Protein AF-A0A0K8TJ05-F1 (afdb_monomer)

Solvent-accessible surface area (backbone atoms only — not comparable to full-atom values): 47770 Å² total; per-residue (Å²): 124,80,87,63,56,71,70,54,54,64,50,52,60,55,51,51,58,52,47,56,53,46,52,57,52,49,53,52,46,54,52,52,52,49,53,50,45,51,54,51,48,55,49,48,52,51,53,50,49,53,50,52,53,48,53,52,50,52,49,53,51,50,53,51,50,53,54,50,49,52,52,51,51,54,49,54,50,52,53,52,51,52,52,53,51,51,51,54,49,54,49,53,49,52,53,52,51,50,52,51,52,53,49,47,52,53,48,53,53,50,52,51,51,51,51,52,52,48,52,54,50,54,50,50,49,63,63,44,48,62,54,50,55,49,52,50,50,52,49,55,51,52,51,53,48,49,57,46,50,51,57,47,50,54,52,48,51,52,50,51,52,52,50,52,51,54,50,46,56,51,48,54,51,49,51,51,49,50,52,48,54,48,48,49,48,54,47,49,50,53,49,50,51,46,52,47,50,48,47,53,48,50,52,47,46,47,52,46,49,54,41,47,56,43,44,53,61,36,54,69,42,41,81,74,44,73,88,63,74,86,86,81,93,89,88,69,70,79,65,51,61,67,56,48,58,57,50,56,54,56,55,51,59,48,58,51,55,49,53,54,45,55,51,50,51,52,53,45,54,53,50,51,53,51,35,50,54,42,48,53,52,34,55,50,38,51,49,54,44,51,52,51,48,52,54,44,49,54,54,52,46,54,55,45,50,61,47,47,54,61,46,45,67,57,43,60,65,51,54,70,63,51,65,76,57,58,77,81,66,76,87,78,90,95,97,97,99,97,97,96,95,96,94,95,91,83,98,73,81,90,72,66,68,82,44,58,69,56,39,55,61,41,46,58,53,39,51,55,47,47,49,54,47,42,54,53,44,48,53,49,50,50,52,48,51,49,54,45,52,51,52,51,50,50,53,49,50,53,51,50,53,52,52,52,51,53,48,52,52,52,55,49,53,50,47,54,51,49,54,51,51,50,50,54,52,50,53,50,52,51,51,52,50,52,52,49,54,51,52,52,50,51,48,57,50,48,57,49,50,56,50,50,50,54,50,48,54,52,49,53,49,55,51,51,52,51,52,51,52,52,48,54,54,50,49,55,50,53,51,53,50,49,52,55,52,51,52,51,52,52,53,49,51,53,50,51,52,51,52,52,52,48,50,55,50,52,53,48,51,49,50,47,47,57,70,73,25,39,51,98,88,69,52,79,43,56,78,77,51,56,69,54,52,62,72,53,55,72,65,56,70,73,73,70,72,80,73,72,81,82,73,70,93,76,77,86,81,80,79,87,78,80,82,83,77,80,83,78,77,91,80,85,73,89,77,83,84,77,90,79,89,87,85,90,88,88,62,74,74,55,71,55,50,57,49,58,51,49,55,54,47,51,57,51,47,50,56,48,45,56,51,47,49,54,51,49,52,48,50,45,50,52,50,47,53,55,47,42,51,51,40,51,52,52,33,53,54,38,51,48,51,33,58,52,46,53,50,53,43,52,54,51,52,54,51,47,52,56,47,53,54,48,50,61,47,52,54,50,52,53,53,49,51,55,48,58,66,70,60,62,76,82,50,75,63,41,67,49,50,51,48,50,48,52,48,48,53,48,48,52,48,50,50,48,49,52,46,52,49,50,50,46,34,64,78,36,60,86,51,34,65,61,53,51,49,59,30,53,78,72,76,46,79,85,86,78,88,83,76,90,84,80,88,88,85,86,82,90,86,81,86,89,87,81,91,82,90,79,92,84,87,88,89,79,90,82,91,88,77,90,88,87,90,90,81,90,82,90,87,84,85,86,84,88,91,85,83,88,84,89,89,82,91,86,81,84,90,81,89,87,89,79,87,78,81,91,81,86,82,133

Foldseek 3Di:
DVVPPVVPPVVVVVVVVVVVVVVVVVVVVVVVVVVVVVVVVVVVVVVVVVVVVVVVVVVVVVVVVVVVVVVVVVVVVVVVVVVVVVVVVVVVVVVVVVVVVVVVVVVVVVVVVVVVVVVVVVVVCVVCVVVVVVVVVVVVVVVVVVVVVVVVVVVVVVVVVVVVVVVVVVVVVVVVVVVVVVVVVVVVVVVVVVVVVVVVVVVVVVVVVVVVVVVVVVVVVCVVPVPDDDDDDDDDPVVPVVLVVVLVVLVVVLVVLVVVLVVLVVVLVVLVVVLVVLVVVLVVLVVVLVVLVVVLVVLVVVLVVVVVVVVVVVVVVVVVVCVVPPVVPDPDDDDEYYDYDDDDDDPDPPPPDVCPPVVVVCVVVVVVVVVVVVVVVVVVVVVVVVVVVVVVVVVVVVVVVVVVVVVVVVVVVVVVVVVVVVVVVVVVVVVVVVVVVVVVVVVVVVVVVVVVVVVVVVVVVVVVVVVVVVVVVVVVVVVVVVVVVVVVVVVVVVVVVVVVVVVVVVVVVVCCQPPQQADPVGHGRDNVVVVVVVVPVVVVVVPPPPPDPPPPPDPDPDPPPPDPDDPPDDDPPPPPPDDDDDDDDDDCVVVVVVVVVVVVVVVVVVVVVVVVVSVVSVVVSVVSVVVSVVSVVVSVVSVVVSVVSVVVSVVSVVVSVVSVVVSVVSVVVSVVSVVVVVVPCPDPVNVVVVVVVVVVVVVVVVVVVLVVVVVVCVVPVVCVVVSQVVCVVVVHHRDDDDDDDDDDDDDDDDDDDDDDDDDDDDDDDDDDDDDDDDDDDDDDDDDDDDDDDDDDDDDDDDDDDDDDDDDDDD

Organism: Lygus hesperus (NCBI:txid30085)

InterPro domains:
  IPR033290 Coiled-coil domain-containing protein 39 [PF24161] (2-715)
  IPR033290 Coiled-coil domain-containing protein 39 [PTHR18962] (2-767)

Sequence (810 aa):
MLEWEDEALFAWEEELAKGDHHNDVLRNLELHDFDKFNELELRRQMLQGDLTNQQQSEQNEVDLMLRTQATLQAQAHLFNEIRKNRSKLMKRWYEASKMLETRKSQVEELENSALTLKIETEENIRATEPIQRRAENQKRENDIIKGGVERFNQRLKQGEELMTEKKKATVDLNEEIFNMDKEIDDQNSKNNLLKAKIKDLLETIKSRKEKAERISTFCMKLKTKLDTLNLKIMTDEQKHKNAEEIYQLGQKVLKEEEREFDRLQATISGLLNEMNRVKEEELFKRSDLELAKQDLAKIETILADIKLENESIKKEIQIKDEDVLYLTQKLREMIEDDLSSDVQRRFIQETTNIQMSIQSQKREQTTLRLEIKHLRKELRDVNRLLNKGTQELEQLGVKAVELKLKMIGANKTLREAQEEQNRVVLDHNLLKMQVNIAKEGFKKTDDQINNQERKKVVIESALQERTMDLKSHREKLVTRKKLLQEERTNLKKSVEHLNQRIKQLDNRHEIIMQTIFKDENGETSSVAYYQIKIAQEKRELIENGDELQAKIEKTEKEILAMENTLRLVSCTNDNFRSNLETIELNGPEMQEFDKVEGEYHQEHEQFMSNTRMIQDMTKAINKTKANIEKIRETGKEVEKKWKEKEKEIEVLTKALSTKQNKLGRATKILKKKIVDVKGSKGTVTYKHTMRDIEARIKAEQNQSALHQMLEFTQNYVEARPMVNMLLTENGVSLAERNTVIQIDSKITDGKEGSLASSRSGSMASFRTDIDQFKGSDISLSPSVVNLDPTLLIPGERKRAFKGYSSKFSN

pLDDT: mean 74.3, std 21.21, range [25.61, 98.06]

Structure (mmCIF, N/CA/C/O backbone):
data_AF-A0A0K8TJ05-F1
#
_entry.id   AF-A0A0K8TJ05-F1
#
loop_
_atom_site.group_PDB
_atom_site.id
_atom_site.type_symbol
_atom_site.label_atom_id
_atom_site.label_alt_id
_atom_site.label_comp_id
_atom_site.label_asym_id
_atom_site.label_entity_id
_atom_site.label_seq_id
_atom_site.pdbx_PDB_ins_code
_atom_site.Cartn_x
_atom_site.Cartn_y
_atom_site.Cartn_z
_atom_site.occupancy
_atom_site.B_iso_or_equiv
_atom_site.auth_seq_id
_atom_site.auth_comp_id
_atom_site.auth_asym_id
_atom_site.auth_atom_id
_atom_site.pdbx_PDB_model_num
ATOM 1 N N . MET A 1 1 ? -44.157 51.544 170.306 1.00 53.69 1 MET A N 1
ATOM 2 C CA . MET A 1 1 ? -45.336 52.061 169.572 1.00 53.69 1 MET A CA 1
ATOM 3 C C . MET A 1 1 ? -45.266 53.575 169.422 1.00 53.69 1 MET A C 1
ATOM 5 O O . MET A 1 1 ? -45.533 54.025 168.327 1.00 53.69 1 MET A O 1
ATOM 9 N N . LEU A 1 2 ? -44.879 54.344 170.452 1.00 59.22 2 LEU A N 1
ATOM 10 C CA . LEU A 1 2 ? -44.831 55.813 170.348 1.00 59.22 2 LEU A CA 1
ATOM 11 C C . LEU A 1 2 ? -43.639 56.371 169.538 1.00 59.22 2 LEU A C 1
ATOM 13 O O . LEU A 1 2 ? -43.751 57.437 168.958 1.00 59.22 2 LEU A O 1
ATOM 17 N N . GLU A 1 3 ? -42.523 55.645 169.447 1.00 61.75 3 GLU A N 1
ATOM 18 C CA . GLU A 1 3 ? -41.303 56.084 168.733 1.00 61.75 3 GLU A CA 1
ATOM 19 C C . GLU A 1 3 ? -41.418 56.046 167.191 1.00 61.75 3 GLU A C 1
ATOM 21 O O . GLU A 1 3 ? -40.408 56.156 166.515 1.00 61.75 3 GLU A O 1
ATOM 26 N N . TRP A 1 4 ? -42.617 55.855 166.620 1.00 57.53 4 TRP A N 1
ATOM 27 C CA . TRP A 1 4 ? -42.808 55.607 165.178 1.00 57.53 4 TRP A CA 1
ATOM 28 C C . TRP A 1 4 ? -43.552 56.723 164.419 1.00 57.53 4 TRP A C 1
ATOM 30 O O . TRP A 1 4 ? -43.658 56.655 163.198 1.00 57.53 4 TRP A O 1
ATOM 40 N N . GLU A 1 5 ? -44.085 57.741 165.110 1.00 62.38 5 GLU A N 1
ATOM 41 C CA . GLU A 1 5 ? -44.907 58.791 164.475 1.00 62.38 5 GLU A CA 1
ATOM 42 C C . GLU A 1 5 ? -44.133 60.095 164.203 1.00 62.38 5 GLU A C 1
ATOM 44 O O . GLU A 1 5 ? -44.230 60.627 163.098 1.00 62.38 5 GLU A O 1
ATOM 49 N N . ASP A 1 6 ? -43.297 60.583 165.129 1.00 61.53 6 ASP A N 1
ATOM 50 C CA . ASP A 1 6 ? -42.489 61.799 164.890 1.00 61.53 6 ASP A CA 1
ATOM 51 C C . ASP A 1 6 ? -41.393 61.586 163.823 1.00 61.53 6 ASP A C 1
ATOM 53 O O . ASP A 1 6 ? -41.078 62.508 163.067 1.00 61.53 6 ASP A O 1
ATOM 57 N N . GLU A 1 7 ? -40.874 60.357 163.678 1.00 62.62 7 GLU A N 1
ATOM 58 C CA . GLU A 1 7 ? -39.977 59.983 162.568 1.00 62.62 7 GLU A CA 1
ATOM 59 C C . GLU A 1 7 ? -40.659 60.111 161.190 1.00 62.62 7 GLU A C 1
ATOM 61 O O . GLU A 1 7 ? -39.976 60.248 160.175 1.00 62.62 7 GLU A O 1
ATOM 66 N N . ALA A 1 8 ? -41.998 60.104 161.130 1.00 59.75 8 ALA A N 1
ATOM 67 C CA . ALA A 1 8 ? -42.738 60.179 159.875 1.00 59.75 8 ALA A CA 1
ATOM 68 C C . ALA A 1 8 ? -42.948 61.616 159.366 1.00 59.75 8 ALA A C 1
ATOM 70 O O . ALA A 1 8 ? -43.047 61.800 158.154 1.00 59.75 8 ALA A O 1
ATOM 71 N N . LEU A 1 9 ? -43.027 62.638 160.233 1.00 67.56 9 LEU A N 1
ATOM 72 C CA . LEU A 1 9 ? -43.338 64.007 159.785 1.00 67.56 9 LEU A CA 1
ATOM 73 C C . LEU A 1 9 ? -42.118 64.727 159.200 1.00 67.56 9 LEU A C 1
ATOM 75 O O . LEU A 1 9 ? -42.223 65.314 158.125 1.00 67.56 9 LEU A O 1
ATOM 79 N N . PHE A 1 10 ? -40.960 64.660 159.868 1.00 76.00 10 PHE A N 1
ATOM 80 C CA . PHE A 1 10 ? -39.736 65.316 159.382 1.00 76.00 10 PHE A CA 1
ATOM 81 C C . PHE A 1 10 ? -39.314 64.776 158.004 1.00 76.00 10 PHE A C 1
ATOM 83 O O . PHE A 1 10 ? -38.839 65.528 157.154 1.00 76.00 10 PHE A O 1
ATOM 90 N N . ALA A 1 11 ? -39.593 63.493 157.742 1.00 66.38 11 ALA A N 1
ATOM 91 C CA . ALA A 1 11 ? -39.394 62.873 156.439 1.00 66.38 11 ALA A CA 1
ATOM 92 C C . ALA A 1 11 ? -40.160 63.584 155.301 1.00 66.38 11 ALA A C 1
ATOM 94 O O . ALA A 1 11 ? -39.611 63.701 154.211 1.00 66.38 11 ALA A O 1
ATOM 95 N N . TRP A 1 12 ? -41.379 64.101 155.529 1.00 76.56 12 TRP A N 1
ATOM 96 C CA . TRP A 1 12 ? -42.200 64.731 154.477 1.00 76.56 12 TRP A CA 1
ATOM 97 C C . TRP A 1 12 ? -41.674 66.088 153.991 1.00 76.56 12 TRP A C 1
ATOM 99 O O . TRP A 1 12 ? -41.730 66.357 152.790 1.00 76.56 12 TRP A O 1
ATOM 109 N N . GLU A 1 13 ? -41.175 66.952 154.881 1.00 67.31 13 GLU A N 1
ATOM 110 C CA . GLU A 1 13 ? -40.599 68.243 154.459 1.00 67.31 13 GLU A CA 1
ATOM 111 C C . GLU A 1 13 ? -39.259 68.044 153.742 1.00 67.31 13 GLU A C 1
ATOM 113 O O . GLU A 1 13 ? -38.989 68.697 152.730 1.00 67.31 13 GLU A O 1
ATOM 118 N N . GLU A 1 14 ? -38.460 67.077 154.204 1.00 78.38 14 GLU A N 1
ATOM 119 C CA . GLU A 1 14 ? -37.256 66.640 153.500 1.00 78.38 14 GLU A CA 1
ATOM 120 C C . GLU A 1 14 ? -37.606 66.122 152.088 1.00 78.38 14 GLU A C 1
ATOM 122 O O . GLU A 1 14 ? -36.906 66.437 151.126 1.00 78.38 14 GLU A O 1
ATOM 127 N N . GLU A 1 15 ? -38.717 65.393 151.934 1.00 76.81 15 GLU A N 1
ATOM 128 C CA . GLU A 1 15 ? -39.196 64.868 150.647 1.00 76.81 15 GLU A CA 1
ATOM 129 C C . GLU A 1 15 ? -39.636 65.960 149.657 1.00 76.81 15 GLU A C 1
ATOM 131 O O . GLU A 1 15 ? -39.372 65.848 148.458 1.00 76.81 15 GLU A O 1
ATOM 136 N N . LEU A 1 16 ? -40.251 67.049 150.133 1.00 79.31 16 LEU A N 1
ATOM 137 C CA . LEU A 1 16 ? -40.640 68.177 149.276 1.00 79.31 16 LEU A CA 1
ATOM 138 C C . LEU A 1 16 ? -39.429 68.970 148.768 1.00 79.31 16 LEU A C 1
ATOM 140 O O . LEU A 1 16 ? -39.355 69.279 147.578 1.00 79.31 16 LEU A O 1
ATOM 144 N N . ALA A 1 17 ? -38.448 69.241 149.633 1.00 77.19 17 ALA A N 1
ATOM 145 C CA . ALA A 1 17 ? -37.211 69.912 149.229 1.00 77.19 17 ALA A CA 1
ATOM 146 C C . ALA A 1 17 ? -36.371 69.049 148.266 1.00 77.19 17 ALA A C 1
ATOM 148 O O . ALA A 1 17 ? -35.791 69.572 147.310 1.00 77.19 17 ALA A O 1
ATOM 149 N N . LYS A 1 18 ? -36.359 67.718 148.458 1.00 79.44 18 LYS A N 1
ATOM 150 C CA . LYS A 1 18 ? -35.828 66.767 147.465 1.00 79.44 18 LYS A CA 1
ATOM 151 C C . LYS A 1 18 ? -36.577 66.885 146.135 1.00 79.44 18 LYS A C 1
ATOM 153 O O . LYS A 1 18 ? -35.926 66.854 145.097 1.00 79.44 18 LYS A O 1
ATOM 158 N N . GLY A 1 19 ? -37.903 67.048 146.160 1.00 86.00 19 GLY A N 1
ATOM 159 C CA . GLY A 1 19 ? -38.769 67.174 144.983 1.00 86.00 19 GLY A CA 1
ATOM 160 C C . GLY A 1 19 ? -38.485 68.396 144.102 1.00 86.00 19 GLY A C 1
ATOM 161 O O . GLY A 1 19 ? -38.298 68.240 142.897 1.00 86.00 19 GLY A O 1
ATOM 162 N N . ASP A 1 20 ? -38.381 69.600 144.670 1.00 82.75 20 ASP A N 1
ATOM 163 C CA . ASP A 1 20 ? -38.057 70.794 143.867 1.00 82.75 20 ASP A CA 1
ATOM 164 C C . ASP A 1 20 ? -36.608 70.780 143.362 1.00 82.75 20 ASP A C 1
ATOM 166 O O . ASP A 1 20 ? -36.348 71.141 142.211 1.00 82.75 20 ASP A O 1
ATOM 170 N N . HIS A 1 21 ? -35.667 70.255 144.155 1.00 85.62 21 HIS A N 1
ATOM 171 C CA . HIS A 1 21 ? -34.317 69.992 143.657 1.00 85.62 21 HIS A CA 1
ATOM 172 C C . HIS A 1 21 ? -34.324 68.964 142.509 1.00 85.62 21 HIS A C 1
ATOM 174 O O . HIS A 1 21 ? -33.575 69.118 141.545 1.00 85.62 21 HIS A O 1
ATOM 180 N N . HIS A 1 22 ? -35.214 67.964 142.558 1.00 85.25 22 HIS A N 1
ATOM 181 C CA . HIS A 1 22 ? -35.446 67.019 141.464 1.00 85.25 22 HIS A CA 1
ATOM 182 C C . HIS A 1 22 ? -35.920 67.732 140.190 1.00 85.25 22 HIS A C 1
ATOM 184 O O . HIS A 1 22 ? -35.412 67.428 139.117 1.00 85.25 22 HIS A O 1
ATOM 190 N N . ASN A 1 23 ? -36.836 68.702 140.292 1.00 86.44 23 ASN A N 1
ATOM 191 C CA . ASN A 1 23 ? -37.359 69.453 139.143 1.00 86.44 23 ASN A CA 1
ATOM 192 C C . ASN A 1 23 ? -36.289 70.312 138.448 1.00 86.44 23 ASN A C 1
ATOM 194 O O . ASN A 1 23 ? -36.179 70.277 137.221 1.00 86.44 23 ASN A O 1
ATOM 198 N N . ASP A 1 24 ? -35.462 71.045 139.200 1.00 87.12 24 ASP A N 1
ATOM 199 C CA . ASP A 1 24 ? -34.366 71.820 138.598 1.00 87.12 24 ASP A CA 1
ATOM 200 C C . ASP A 1 24 ? -33.264 70.908 138.032 1.00 87.12 24 ASP A C 1
ATOM 202 O O . ASP A 1 24 ? -32.695 71.207 136.979 1.00 87.12 24 ASP A O 1
ATOM 206 N N . VAL A 1 25 ? -32.987 69.760 138.661 1.00 87.62 25 VAL A N 1
ATOM 207 C CA . VAL A 1 25 ? -32.096 68.737 138.085 1.00 87.62 25 VAL A CA 1
ATOM 208 C C . VAL A 1 25 ? -32.684 68.176 136.785 1.00 87.62 25 VAL A C 1
ATOM 210 O O . VAL A 1 25 ? -31.972 68.136 135.783 1.00 87.62 25 VAL A O 1
ATOM 213 N N . LEU A 1 26 ? -33.976 67.829 136.752 1.00 88.12 26 LEU A N 1
ATOM 214 C CA . LEU A 1 26 ? -34.679 67.367 135.549 1.00 88.12 26 LEU A CA 1
ATOM 215 C C . LEU A 1 26 ? -34.595 68.391 134.414 1.00 88.12 26 LEU A C 1
ATOM 217 O O . LEU A 1 26 ? -34.250 68.020 133.299 1.00 88.12 26 LEU A O 1
ATOM 221 N N . ARG A 1 27 ? -34.818 69.681 134.679 1.00 87.94 27 ARG A N 1
ATOM 222 C CA . ARG A 1 27 ? -34.754 70.719 133.638 1.00 87.94 27 ARG A CA 1
ATOM 223 C C . ARG A 1 27 ? -33.339 70.949 133.092 1.00 87.94 27 ARG A C 1
ATOM 225 O O . ARG A 1 27 ? -33.166 71.240 131.908 1.00 87.94 27 ARG A O 1
ATOM 232 N N . ASN A 1 28 ? -32.315 70.823 133.937 1.00 89.69 28 ASN A N 1
ATOM 233 C CA . ASN A 1 28 ? -30.925 70.870 133.477 1.00 89.69 28 ASN A CA 1
ATOM 234 C C . ASN A 1 28 ? -30.553 69.613 132.669 1.00 89.69 28 ASN A C 1
ATOM 236 O O . ASN A 1 28 ? -29.799 69.724 131.703 1.00 89.69 28 ASN A O 1
ATOM 240 N N . LEU A 1 29 ? -31.123 68.448 133.006 1.00 90.44 29 LEU A N 1
ATOM 241 C CA . LEU A 1 29 ? -31.028 67.236 132.189 1.00 90.44 29 LEU A CA 1
ATOM 242 C C . LEU A 1 29 ? -31.743 67.415 130.838 1.00 90.44 29 LEU A C 1
ATOM 244 O O . LEU A 1 29 ? -31.128 67.140 129.819 1.00 90.44 29 LEU A O 1
ATOM 248 N N . GLU A 1 30 ? -32.961 67.969 130.790 1.00 89.25 30 GLU A N 1
ATOM 249 C CA . GLU A 1 30 ? -33.681 68.263 129.533 1.00 89.25 30 GLU A CA 1
ATOM 250 C C . GLU A 1 30 ? -32.872 69.159 128.580 1.00 89.25 30 GLU A C 1
ATOM 252 O O . GLU A 1 30 ? -32.807 68.893 127.380 1.00 89.25 30 GLU A O 1
ATOM 257 N N . LEU A 1 31 ? -32.240 70.219 129.100 1.00 93.38 31 LEU A N 1
ATOM 258 C CA . LEU A 1 31 ? -31.396 71.119 128.304 1.00 93.38 31 LEU A CA 1
ATOM 259 C C . LEU A 1 31 ? -30.116 70.431 127.817 1.00 93.38 31 LEU A C 1
ATOM 261 O O . LEU A 1 31 ? -29.773 70.539 126.640 1.00 93.38 31 LEU A O 1
ATOM 265 N N . HIS A 1 32 ? -29.441 69.689 128.697 1.00 92.44 32 HIS A N 1
ATOM 266 C CA . HIS A 1 32 ? -28.278 68.884 128.330 1.00 92.44 32 HIS A CA 1
ATOM 267 C C . HIS A 1 32 ? -28.632 67.840 127.259 1.00 92.44 32 HIS A C 1
ATOM 269 O O . HIS A 1 32 ? -27.896 67.681 126.287 1.00 92.44 32 HIS A O 1
ATOM 275 N N . ASP A 1 33 ? -29.773 67.168 127.394 1.00 92.31 33 ASP A N 1
ATOM 276 C CA . ASP A 1 33 ? -30.252 66.153 126.460 1.00 92.31 33 ASP A CA 1
ATOM 277 C C . ASP A 1 33 ? -30.709 66.766 125.128 1.00 92.31 33 ASP A C 1
ATOM 279 O O . ASP A 1 33 ? -30.530 66.142 124.082 1.00 92.31 33 ASP A O 1
ATOM 283 N N . PHE A 1 34 ? -31.208 68.008 125.122 1.00 93.44 34 PHE A N 1
ATOM 284 C CA . PHE A 1 34 ? -31.500 68.759 123.898 1.00 93.44 34 PHE A CA 1
ATOM 285 C C . PHE A 1 34 ? -30.225 69.169 123.144 1.00 93.44 34 PHE A C 1
ATOM 287 O O . PHE A 1 34 ? -30.134 68.962 121.933 1.00 93.44 34 PHE A O 1
ATOM 294 N N . ASP A 1 35 ? -29.202 69.679 123.834 1.00 92.56 35 ASP A N 1
ATOM 295 C CA . ASP A 1 35 ? -27.905 69.973 123.209 1.00 92.56 35 ASP A CA 1
ATOM 296 C C . ASP A 1 35 ? -27.208 68.686 122.735 1.00 92.56 35 ASP A C 1
ATOM 298 O O . ASP A 1 35 ? -26.673 68.632 121.622 1.00 92.56 35 ASP A O 1
ATOM 302 N N . LYS A 1 36 ? -27.303 67.600 123.516 1.00 94.38 36 LYS A N 1
ATOM 303 C CA . LYS A 1 36 ? -26.842 66.260 123.128 1.00 94.38 36 LYS A CA 1
ATOM 304 C C . LYS A 1 36 ? -27.587 65.745 121.895 1.00 94.38 36 LYS A C 1
ATOM 306 O O . LYS A 1 36 ? -26.950 65.178 121.007 1.00 94.38 36 LYS A O 1
ATOM 311 N N . PHE A 1 37 ? -28.900 65.962 121.807 1.00 93.88 37 PHE A N 1
ATOM 312 C CA . PHE A 1 37 ? -29.717 65.634 120.638 1.00 93.88 37 PHE A CA 1
ATOM 313 C C . PHE A 1 37 ? -29.274 66.428 119.404 1.00 93.88 37 PHE A C 1
ATOM 315 O O . PHE A 1 37 ? -29.080 65.828 118.349 1.00 93.88 37 PHE A O 1
ATOM 322 N N . ASN A 1 38 ? -29.030 67.736 119.526 1.00 94.25 38 ASN A N 1
ATOM 323 C CA . ASN A 1 38 ? -28.566 68.568 118.411 1.00 94.25 38 ASN A CA 1
ATOM 324 C C . ASN A 1 38 ? -27.165 68.160 117.917 1.00 94.25 38 ASN A C 1
ATOM 326 O O . ASN A 1 38 ? -26.940 68.087 116.708 1.00 94.25 38 ASN A O 1
ATOM 330 N N . GLU A 1 39 ? -26.236 67.828 118.823 1.00 93.56 39 GLU A N 1
ATOM 331 C CA . GLU A 1 39 ? -24.924 67.266 118.462 1.00 93.56 39 GLU A CA 1
ATOM 332 C C . GLU A 1 39 ? -25.077 65.932 117.711 1.00 93.56 39 GLU A C 1
ATOM 334 O O . GLU A 1 39 ? -24.439 65.714 116.676 1.00 93.56 39 GLU A O 1
ATOM 339 N N . LEU A 1 40 ? -25.942 65.041 118.209 1.00 93.69 40 LEU A N 1
ATOM 340 C CA . LEU A 1 40 ? -26.208 63.739 117.597 1.00 93.69 40 LEU A CA 1
ATOM 341 C C . LEU A 1 40 ? -26.910 63.863 116.238 1.00 93.69 40 LEU A C 1
ATOM 343 O O . LEU A 1 40 ? -26.571 63.111 115.328 1.00 93.69 40 LEU A O 1
ATOM 347 N N . GLU A 1 41 ? -27.831 64.811 116.065 1.00 93.62 41 GLU A N 1
ATOM 348 C CA . GLU A 1 41 ? -28.543 65.056 114.807 1.00 93.62 41 GLU A CA 1
ATOM 349 C C . GLU A 1 41 ? -27.632 65.699 113.753 1.00 93.62 41 GLU A C 1
ATOM 351 O O . GLU A 1 41 ? -27.601 65.233 112.614 1.00 93.62 41 GLU A O 1
ATOM 356 N N . LEU A 1 42 ? -26.803 66.685 114.120 1.00 94.94 42 LEU A N 1
ATOM 357 C CA . LEU A 1 42 ? -25.782 67.227 113.216 1.00 94.94 42 LEU A CA 1
ATOM 358 C C . LEU A 1 42 ? -24.794 66.130 112.789 1.00 94.94 42 LEU A C 1
ATOM 360 O O . LEU A 1 42 ? -24.484 65.986 111.605 1.00 94.94 42 LEU A O 1
ATOM 364 N N . ARG A 1 43 ? -24.356 65.292 113.737 1.00 94.88 43 ARG A N 1
ATOM 365 C CA . ARG A 1 43 ? -23.510 64.126 113.456 1.00 94.88 43 ARG A CA 1
ATOM 366 C C . ARG A 1 43 ? -24.215 63.101 112.563 1.00 94.88 43 ARG A C 1
ATOM 368 O O . ARG A 1 43 ? -23.570 62.536 111.682 1.00 94.88 43 ARG A O 1
ATOM 375 N N . ARG A 1 44 ? -25.521 62.877 112.739 1.00 94.00 44 ARG A N 1
ATOM 376 C CA . ARG A 1 44 ? -26.340 62.007 111.879 1.00 94.00 44 ARG A CA 1
ATOM 377 C C . ARG A 1 44 ? -26.419 62.557 110.454 1.00 94.00 44 ARG A C 1
ATOM 379 O O . ARG A 1 44 ? -26.292 61.781 109.513 1.00 94.00 44 ARG A O 1
ATOM 386 N N . GLN A 1 45 ? -26.579 63.869 110.286 1.00 94.38 45 GLN A N 1
ATOM 387 C CA . GLN A 1 45 ? -26.603 64.523 108.974 1.00 94.38 45 GLN A CA 1
ATOM 388 C C . GLN A 1 45 ? -25.239 64.468 108.273 1.00 94.38 45 GLN A C 1
ATOM 390 O O . GLN A 1 45 ? -25.191 64.138 107.089 1.00 94.38 45 GLN A O 1
ATOM 395 N N . MET A 1 46 ? -24.133 64.694 108.994 1.00 94.88 46 MET A N 1
ATOM 396 C CA . MET A 1 46 ? -22.778 64.508 108.451 1.00 94.88 46 MET A CA 1
ATOM 397 C C . MET A 1 46 ? -22.549 63.062 107.994 1.00 94.88 46 MET A C 1
ATOM 399 O O . MET A 1 46 ? -22.227 62.837 106.832 1.00 94.88 46 MET A O 1
ATOM 403 N N . LEU A 1 47 ? -22.819 62.080 108.864 1.00 94.50 47 LEU A N 1
ATOM 404 C CA . LEU A 1 47 ? -22.678 60.656 108.534 1.00 94.50 47 LEU A CA 1
ATOM 405 C C . LEU A 1 47 ? -23.606 60.215 107.390 1.00 94.50 47 LEU A C 1
ATOM 407 O O . LEU A 1 47 ? -23.242 59.330 106.621 1.00 94.50 47 LEU A O 1
ATOM 411 N N . GLN A 1 48 ? -24.787 60.825 107.246 1.00 95.00 48 GLN A N 1
ATOM 412 C CA . GLN A 1 48 ? -25.672 60.590 106.105 1.00 95.00 48 GLN A CA 1
ATOM 413 C C . GLN A 1 48 ? -25.079 61.157 104.804 1.00 95.00 48 GLN A C 1
ATOM 415 O O . GLN A 1 48 ? -25.148 60.487 103.774 1.00 95.00 48 GLN A O 1
ATOM 420 N N . GLY A 1 49 ? -24.467 62.345 104.849 1.00 95.25 49 GLY A N 1
ATOM 421 C CA . GLY A 1 49 ? -23.732 62.923 103.721 1.00 95.25 49 GLY A CA 1
ATOM 422 C C . GLY A 1 49 ? -22.552 62.046 103.297 1.00 95.25 49 GLY A C 1
ATOM 423 O O . GLY A 1 49 ? -22.471 61.649 102.134 1.00 95.25 49 GLY A O 1
ATOM 424 N N . ASP A 1 50 ? -21.700 61.665 104.249 1.00 94.31 50 ASP A N 1
ATOM 425 C CA . ASP A 1 50 ? -20.555 60.774 104.026 1.00 94.31 50 ASP A CA 1
ATOM 426 C C . ASP A 1 50 ? -20.990 59.419 103.446 1.00 94.31 50 ASP A C 1
ATOM 428 O O . ASP A 1 50 ? -20.404 58.954 102.469 1.00 94.31 50 ASP A O 1
ATOM 432 N N . LEU A 1 51 ? -22.077 58.830 103.962 1.00 94.00 51 LEU A N 1
ATOM 433 C CA . LEU A 1 51 ? -22.664 57.603 103.420 1.00 94.00 51 LEU A CA 1
ATOM 434 C C . LEU A 1 51 ? -23.120 57.775 101.963 1.00 94.00 51 LEU A C 1
ATOM 436 O O . LEU A 1 51 ? -22.837 56.908 101.139 1.00 94.00 51 LEU A O 1
ATOM 440 N N . THR A 1 52 ? -23.787 58.882 101.613 1.00 94.50 52 THR A N 1
ATOM 441 C CA . THR A 1 52 ? -24.195 59.130 100.216 1.00 94.50 52 THR A CA 1
ATOM 442 C C . THR A 1 52 ? -23.005 59.378 99.285 1.00 94.50 52 THR A C 1
ATOM 444 O O . THR A 1 52 ? -23.008 58.886 98.156 1.00 94.50 52 THR A O 1
ATOM 447 N N . ASN A 1 53 ? -21.956 60.057 99.762 1.00 94.56 53 ASN A N 1
ATOM 448 C CA . ASN A 1 53 ? -20.711 60.250 99.014 1.00 94.56 53 ASN A CA 1
ATOM 449 C C . ASN A 1 53 ? -20.002 58.909 98.764 1.00 94.56 53 ASN A C 1
ATOM 451 O O . ASN A 1 53 ? -19.575 58.635 97.641 1.00 94.56 53 ASN A O 1
ATOM 455 N N . GLN A 1 54 ? -19.921 58.048 99.784 1.00 94.56 54 GLN A N 1
ATOM 456 C CA . GLN A 1 54 ? -19.341 56.712 99.660 1.00 94.56 54 GLN A CA 1
ATOM 457 C C . GLN A 1 54 ? -20.156 55.838 98.695 1.00 94.56 54 GLN A C 1
ATOM 459 O O . GLN A 1 54 ? -19.576 55.269 97.776 1.00 94.56 54 GLN A O 1
ATOM 464 N N . GLN A 1 55 ? -21.488 55.804 98.818 1.00 94.25 55 GLN A N 1
ATOM 465 C CA . GLN A 1 55 ? -22.367 55.070 97.895 1.00 94.25 55 GLN A CA 1
ATOM 466 C C . GLN A 1 55 ? -22.209 55.537 96.439 1.00 94.25 55 GLN A C 1
ATOM 468 O O . GLN A 1 55 ? -22.195 54.716 95.523 1.00 94.25 55 GLN A O 1
ATOM 473 N N . GLN A 1 56 ? -22.045 56.844 96.204 1.00 94.88 56 GLN A N 1
ATOM 474 C CA . GLN A 1 56 ? -21.779 57.362 94.861 1.00 94.88 56 GLN A CA 1
ATOM 475 C C . GLN A 1 56 ? -20.383 56.961 94.353 1.00 94.88 56 GLN A C 1
ATOM 477 O O . GLN A 1 56 ? -20.234 56.649 93.171 1.00 94.88 56 GLN A O 1
ATOM 482 N N . SER A 1 57 ? -19.366 56.927 95.221 1.00 94.06 57 SER A N 1
ATOM 483 C CA . SER A 1 57 ? -18.024 56.441 94.871 1.00 94.06 57 SER A CA 1
ATOM 484 C C . SER A 1 57 ? -18.035 54.950 94.520 1.00 94.06 57 SER A C 1
ATOM 486 O O . SER A 1 57 ? -17.535 54.569 93.464 1.00 94.06 57 SER A O 1
ATOM 488 N N . GLU A 1 58 ? -18.678 54.121 95.345 1.00 93.25 58 GLU A N 1
ATOM 489 C CA . GLU A 1 58 ? -18.850 52.682 95.114 1.00 93.25 58 GLU A CA 1
ATOM 490 C C . GLU A 1 58 ? -19.595 52.414 93.796 1.00 93.25 58 GLU A C 1
ATOM 492 O O . GLU A 1 58 ? -19.150 51.594 92.993 1.00 93.25 58 GLU A O 1
ATOM 497 N N . GLN A 1 59 ? -20.671 53.157 93.504 1.00 94.62 59 GLN A N 1
ATOM 498 C CA . GLN A 1 59 ? -21.376 53.040 92.224 1.00 94.62 59 GLN A CA 1
ATOM 499 C C . GLN A 1 59 ? -20.488 53.441 91.034 1.00 94.62 59 GLN A C 1
ATOM 501 O O . GLN A 1 59 ? -20.510 52.759 90.012 1.00 94.62 59 GLN A O 1
ATOM 506 N N . ASN A 1 60 ? -19.682 54.504 91.150 1.00 94.44 60 ASN A N 1
ATOM 507 C CA . ASN A 1 60 ? -18.748 54.915 90.095 1.00 94.44 60 ASN A CA 1
ATOM 508 C C . ASN A 1 60 ? -17.663 53.852 89.829 1.00 94.44 60 ASN A C 1
ATOM 510 O O . ASN A 1 60 ? -17.301 53.618 88.672 1.00 94.44 60 ASN A O 1
ATOM 514 N N . GLU A 1 61 ? -17.159 53.187 90.873 1.00 93.62 61 GLU A N 1
ATOM 515 C CA . GLU A 1 61 ? -16.204 52.079 90.742 1.00 93.62 61 GLU A CA 1
ATOM 516 C C . GLU A 1 61 ? -16.846 50.834 90.115 1.00 93.62 61 GLU A C 1
ATOM 518 O O . GLU A 1 61 ? -16.253 50.230 89.218 1.00 93.62 61 GLU A O 1
ATOM 523 N N . VAL A 1 62 ? -18.080 50.488 90.502 1.00 95.69 62 VAL A N 1
ATOM 524 C CA . VAL A 1 62 ? -18.862 49.410 89.871 1.00 95.69 62 VAL A CA 1
ATOM 525 C C . VAL A 1 62 ? -19.110 49.707 88.389 1.00 95.69 62 VAL A C 1
ATOM 527 O O . VAL A 1 62 ? -18.885 48.839 87.545 1.00 95.69 62 VAL A O 1
ATOM 530 N N . ASP A 1 63 ? -19.492 50.937 88.042 1.00 94.88 63 ASP A N 1
ATOM 531 C CA . ASP A 1 63 ? -19.664 51.385 86.657 1.00 94.88 63 ASP A CA 1
ATOM 532 C C . ASP A 1 63 ? -18.370 51.246 85.836 1.00 94.88 63 ASP A C 1
ATOM 534 O O . ASP A 1 63 ? -18.393 50.765 84.699 1.00 94.88 63 ASP A O 1
ATOM 538 N N . LEU A 1 64 ? -17.223 51.635 86.403 1.00 96.00 64 LEU A N 1
ATOM 539 C CA . LEU A 1 64 ? -15.915 51.499 85.759 1.00 96.00 64 LEU A CA 1
ATOM 540 C C . LEU A 1 64 ? -15.505 50.024 85.595 1.00 96.00 64 LEU A C 1
ATOM 542 O O . LEU A 1 64 ? -14.993 49.633 84.539 1.00 96.00 64 LEU A O 1
ATOM 546 N N . MET A 1 65 ? -15.767 49.194 86.604 1.00 95.06 65 MET A N 1
ATOM 547 C CA . MET A 1 65 ? -15.511 47.753 86.588 1.00 95.06 65 MET A CA 1
ATOM 548 C C . MET A 1 65 ? -16.357 47.045 85.516 1.00 95.06 65 MET A C 1
ATOM 550 O O . MET A 1 65 ? -15.818 46.288 84.710 1.00 95.06 65 MET A O 1
ATOM 554 N N . LEU A 1 66 ? -17.644 47.380 85.391 1.00 95.25 66 LEU A N 1
ATOM 555 C CA . LEU A 1 66 ? -18.518 46.842 84.341 1.00 95.25 66 LEU A CA 1
ATOM 556 C C . LEU A 1 66 ? -18.085 47.287 82.930 1.00 95.25 66 LEU A C 1
ATOM 558 O O . LEU A 1 66 ? -18.061 46.475 82.002 1.00 95.25 66 LEU A O 1
ATOM 562 N N . ARG A 1 67 ? -17.675 48.551 82.751 1.00 94.88 67 ARG A N 1
ATOM 563 C CA . ARG A 1 67 ? -17.157 49.065 81.462 1.00 94.88 67 ARG A CA 1
ATOM 564 C C . ARG A 1 67 ? -15.837 48.389 81.060 1.00 94.88 67 ARG A C 1
ATOM 566 O O . ARG A 1 67 ? -15.646 48.029 79.893 1.00 94.88 67 ARG A O 1
ATOM 573 N N . THR A 1 68 ? -14.927 48.178 82.011 1.00 94.88 68 THR A N 1
ATOM 574 C CA . THR A 1 68 ? -13.658 47.468 81.765 1.00 94.88 68 THR A CA 1
ATOM 575 C C . THR A 1 68 ? -13.875 45.970 81.521 1.00 94.88 68 THR A C 1
ATOM 577 O O . THR A 1 68 ? -13.285 45.416 80.594 1.00 94.88 68 THR A O 1
ATOM 580 N N . GLN A 1 69 ? -14.808 45.323 82.224 1.00 94.31 69 GLN A N 1
ATOM 581 C CA . GLN A 1 69 ? -15.228 43.948 81.934 1.00 94.31 69 GLN A CA 1
ATOM 582 C C . GLN A 1 69 ? -15.806 43.807 80.513 1.00 94.31 69 GLN A C 1
ATOM 584 O O . GLN A 1 69 ? -15.406 42.902 79.778 1.00 94.31 69 GLN A O 1
ATOM 589 N N . ALA A 1 70 ? -16.699 44.710 80.094 1.00 94.31 70 ALA A N 1
ATOM 590 C CA . ALA A 1 70 ? -17.304 44.684 78.760 1.00 94.31 70 ALA A CA 1
ATOM 591 C C . ALA A 1 70 ? -16.263 44.866 77.638 1.00 94.31 70 ALA A C 1
ATOM 593 O O . ALA A 1 70 ? -16.280 44.144 76.638 1.00 94.31 70 ALA A O 1
ATOM 594 N N . THR A 1 71 ? -15.308 45.787 77.810 1.00 95.25 71 THR A N 1
ATOM 595 C CA . THR A 1 71 ? -14.220 45.985 76.834 1.00 95.25 71 THR A CA 1
ATOM 596 C C . THR A 1 71 ? -13.254 44.799 76.777 1.00 95.25 71 THR A C 1
ATOM 598 O O . THR A 1 71 ? -12.872 44.390 75.679 1.00 95.25 71 THR A O 1
ATOM 601 N N . LEU A 1 72 ? -12.926 44.170 77.912 1.00 95.62 72 LEU A N 1
ATOM 602 C CA . LEU A 1 72 ? -12.146 42.926 77.946 1.00 95.62 72 LEU A CA 1
ATOM 603 C C . LEU A 1 72 ? -12.878 41.762 77.256 1.00 95.62 72 LEU A C 1
ATOM 605 O O . LEU A 1 72 ? -12.256 41.003 76.511 1.00 95.62 72 LEU A O 1
ATOM 609 N N . GLN A 1 73 ? -14.197 41.638 77.432 1.00 96.12 73 GLN A N 1
ATOM 610 C CA . GLN A 1 73 ? -15.013 40.640 76.729 1.00 96.12 73 GLN A CA 1
ATOM 611 C C . GLN A 1 73 ? -15.025 40.871 75.208 1.00 96.12 73 GLN A C 1
ATOM 613 O O . GLN A 1 73 ? -14.842 39.921 74.443 1.00 96.12 73 GLN A O 1
ATOM 618 N N . ALA A 1 74 ? -15.159 42.123 74.758 1.00 95.00 74 ALA A N 1
ATOM 619 C CA . ALA A 1 74 ? -15.083 42.475 73.339 1.00 95.00 74 ALA A CA 1
ATOM 620 C C . ALA A 1 74 ? -13.700 42.158 72.732 1.00 95.00 74 ALA A C 1
ATOM 622 O O . ALA A 1 74 ? -13.613 41.557 71.658 1.00 95.00 74 ALA A O 1
ATOM 623 N N . GLN A 1 75 ? -12.611 42.475 73.444 1.00 95.81 75 GLN A N 1
ATOM 624 C CA . GLN A 1 75 ? -11.253 42.096 73.038 1.00 95.81 75 GLN A CA 1
ATOM 625 C C . GLN A 1 75 ? -11.083 40.571 72.976 1.00 95.81 75 GLN A C 1
ATOM 627 O O . GLN A 1 75 ? -10.545 40.050 71.998 1.00 95.81 75 GLN A O 1
ATOM 632 N N . ALA A 1 76 ? -11.585 39.831 73.969 1.00 94.88 76 ALA A N 1
ATOM 633 C CA . ALA A 1 76 ? -11.540 38.370 73.983 1.00 94.88 76 ALA A CA 1
ATOM 634 C C . ALA A 1 76 ? -12.327 37.742 72.816 1.00 94.88 76 ALA A C 1
ATOM 636 O O . ALA A 1 76 ? -11.891 36.727 72.262 1.00 94.88 76 ALA A O 1
ATOM 637 N N . HIS A 1 77 ? -13.442 38.345 72.387 1.00 95.62 77 HIS A N 1
ATOM 638 C CA . HIS A 1 77 ? -14.141 37.930 71.167 1.00 95.62 77 HIS A CA 1
ATOM 639 C C . HIS A 1 77 ? -13.254 38.126 69.930 1.00 95.62 77 HIS A C 1
ATOM 641 O O . HIS A 1 77 ? -12.993 37.167 69.199 1.00 95.62 77 HIS A O 1
ATOM 647 N N . LEU A 1 78 ? -12.703 39.332 69.754 1.00 96.44 78 LEU A N 1
ATOM 648 C CA . LEU A 1 78 ? -11.844 39.681 68.620 1.00 96.44 78 LEU A CA 1
ATOM 649 C C . LEU A 1 78 ? -10.594 38.783 68.535 1.00 96.44 78 LEU A C 1
ATOM 651 O O . LEU A 1 78 ? -10.269 38.275 67.461 1.00 96.44 78 LEU A O 1
ATOM 655 N N . PHE A 1 79 ? -9.928 38.496 69.660 1.00 94.88 79 PHE A N 1
ATOM 656 C CA . PHE A 1 79 ? -8.803 37.553 69.704 1.00 94.88 79 PHE A CA 1
ATOM 657 C C . PHE A 1 79 ? -9.203 36.139 69.258 1.00 94.88 79 PHE A C 1
ATOM 659 O O . PHE A 1 79 ? -8.447 35.478 68.539 1.00 94.88 79 PHE A O 1
ATOM 666 N N . ASN A 1 80 ? -10.397 35.669 69.632 1.00 96.31 80 ASN A N 1
ATOM 667 C CA . ASN A 1 80 ? -10.908 34.374 69.183 1.00 96.31 80 ASN A CA 1
ATOM 668 C C . ASN A 1 80 ? -11.240 34.363 67.682 1.00 96.31 80 ASN A C 1
ATOM 670 O O . ASN A 1 80 ? -11.003 33.353 67.014 1.00 96.31 80 ASN A O 1
ATOM 674 N N . GLU A 1 81 ? -11.727 35.466 67.114 1.00 95.88 81 GLU A N 1
ATOM 675 C CA . GLU A 1 81 ? -11.943 35.600 65.668 1.00 95.88 81 GLU A CA 1
ATOM 676 C C . GLU A 1 81 ? -10.631 35.654 64.881 1.00 95.88 81 GLU A C 1
ATOM 678 O O . GLU A 1 81 ? -10.474 34.916 63.905 1.00 95.88 81 GLU A O 1
ATOM 683 N N . ILE A 1 82 ? -9.645 36.422 65.352 1.00 95.12 82 ILE A N 1
ATOM 684 C CA . ILE A 1 82 ? -8.286 36.445 64.792 1.00 95.12 82 ILE A CA 1
ATOM 685 C C . ILE A 1 82 ? -7.673 35.036 64.832 1.00 95.12 82 ILE A C 1
ATOM 687 O O . ILE A 1 82 ? -7.122 34.573 63.831 1.00 95.12 82 ILE A O 1
ATOM 691 N N . ARG A 1 83 ? -7.832 34.294 65.938 1.00 96.12 83 ARG A N 1
ATOM 692 C CA . ARG A 1 83 ? -7.363 32.901 66.066 1.00 96.12 83 ARG A CA 1
ATOM 693 C C . ARG A 1 83 ? -8.067 31.953 65.085 1.00 96.12 83 ARG A C 1
ATOM 695 O O . ARG A 1 83 ? -7.392 31.155 64.430 1.00 96.12 83 ARG A O 1
ATOM 702 N N . LYS A 1 84 ? -9.395 32.060 64.930 1.00 96.62 84 LYS A N 1
ATOM 703 C CA . LYS A 1 84 ? -10.176 31.306 63.926 1.00 96.62 84 LYS A CA 1
ATOM 704 C C . LYS A 1 84 ? -9.697 31.621 62.503 1.00 96.62 84 LYS A C 1
ATOM 706 O O . LYS A 1 84 ? -9.486 30.703 61.712 1.00 96.62 84 LYS A O 1
ATOM 711 N N . ASN A 1 85 ? -9.479 32.893 62.178 1.00 95.31 85 ASN A N 1
ATOM 712 C CA . ASN A 1 85 ? -9.072 33.326 60.841 1.00 95.31 85 ASN A CA 1
ATOM 713 C C . ASN A 1 85 ? -7.616 32.945 60.520 1.00 95.31 85 ASN A C 1
ATOM 715 O O . ASN A 1 85 ? -7.365 32.428 59.432 1.00 95.31 85 ASN A O 1
ATOM 719 N N . ARG A 1 86 ? -6.685 33.044 61.482 1.00 96.44 86 ARG A N 1
ATOM 720 C CA . ARG A 1 86 ? -5.327 32.483 61.356 1.00 96.44 86 ARG A CA 1
ATOM 721 C C . ARG A 1 86 ? -5.363 30.973 61.106 1.00 96.44 86 ARG A C 1
ATOM 723 O O . ARG A 1 86 ? -4.633 30.490 60.249 1.00 96.44 86 ARG A O 1
ATOM 730 N N . SER A 1 87 ? -6.228 30.225 61.797 1.00 94.94 87 SER A N 1
ATOM 731 C CA . SER A 1 87 ? -6.382 28.779 61.564 1.00 94.94 87 SER A CA 1
ATOM 732 C C . SER A 1 87 ? -6.898 28.466 60.151 1.00 94.94 87 SER A C 1
ATOM 734 O O . SER A 1 87 ? -6.319 27.617 59.474 1.00 94.94 87 SER A O 1
ATOM 736 N N . LYS A 1 88 ? -7.916 29.192 59.660 1.00 96.44 88 LYS A N 1
ATOM 737 C CA . LYS A 1 88 ? -8.399 29.078 58.267 1.00 96.44 88 LYS A CA 1
ATOM 738 C C . LYS A 1 88 ? -7.294 29.385 57.247 1.00 96.44 88 LYS A C 1
ATOM 740 O O . LYS A 1 88 ? -7.167 28.663 56.262 1.00 96.44 88 LYS A O 1
ATOM 745 N N . LEU A 1 89 ? -6.496 30.430 57.481 1.00 96.81 89 LEU A N 1
ATOM 746 C CA . LEU A 1 89 ? -5.401 30.820 56.591 1.00 96.81 89 LEU A CA 1
ATOM 747 C C . LEU A 1 89 ? -4.287 29.764 56.562 1.00 96.81 89 LEU A C 1
ATOM 749 O O . LEU A 1 89 ? -3.852 29.387 55.480 1.00 96.81 89 LEU A O 1
ATOM 753 N N . MET A 1 90 ? -3.885 29.226 57.720 1.00 96.25 90 MET A N 1
ATOM 754 C CA . MET A 1 90 ? -2.891 28.146 57.790 1.00 96.25 90 MET A CA 1
ATOM 755 C C . MET A 1 90 ? -3.358 26.871 57.075 1.00 96.25 90 MET A C 1
ATOM 757 O O . MET A 1 90 ? -2.543 26.226 56.422 1.00 96.25 90 MET A O 1
ATOM 761 N N . LYS A 1 91 ? -4.654 26.523 57.148 1.00 97.00 91 LYS A N 1
ATOM 762 C CA . LYS A 1 91 ? -5.221 25.401 56.377 1.00 97.00 91 LYS A CA 1
ATOM 763 C C . LYS A 1 91 ? -5.113 25.640 54.871 1.00 97.00 91 LYS A C 1
ATOM 765 O O . LYS A 1 91 ? -4.491 24.836 54.190 1.00 97.00 91 LYS A O 1
ATOM 770 N N . ARG A 1 92 ? -5.590 26.792 54.382 1.00 95.81 92 ARG A N 1
ATOM 771 C CA . ARG A 1 92 ? -5.477 27.183 52.963 1.00 95.81 92 ARG A CA 1
ATOM 772 C C . ARG A 1 92 ? -4.030 27.225 52.468 1.00 95.81 92 ARG A C 1
ATOM 774 O O . ARG A 1 92 ? -3.762 26.841 51.337 1.00 95.81 92 ARG A O 1
ATOM 781 N N . TRP A 1 93 ? -3.098 27.684 53.302 1.00 97.25 93 TRP A N 1
ATOM 782 C CA . TRP A 1 93 ? -1.674 27.722 52.968 1.00 97.25 93 TRP A CA 1
ATOM 783 C C . TRP A 1 93 ? -1.063 26.316 52.890 1.00 97.25 93 TRP A C 1
ATOM 785 O O . TRP A 1 93 ? -0.333 26.023 51.948 1.00 97.25 93 TRP A O 1
ATOM 795 N N . TYR A 1 94 ? -1.414 25.419 53.817 1.00 97.19 94 TYR A N 1
ATOM 796 C CA . TYR A 1 94 ? -1.014 24.010 53.765 1.00 97.19 94 TYR A CA 1
ATOM 797 C C . TYR A 1 94 ? -1.611 23.282 52.547 1.00 97.19 94 TYR A C 1
ATOM 799 O O . TYR A 1 94 ? -0.897 22.572 51.844 1.00 97.19 94 TYR A O 1
ATOM 807 N N . GLU A 1 95 ? -2.894 23.509 52.253 1.00 96.81 95 GLU A N 1
ATOM 808 C CA . GLU A 1 95 ? -3.584 23.002 51.060 1.00 96.81 95 GLU A CA 1
ATOM 809 C C . GLU A 1 95 ? -2.893 23.487 49.772 1.00 96.81 95 GLU A C 1
ATOM 811 O O . GLU A 1 95 ? -2.565 22.675 48.910 1.00 96.81 95 GLU A O 1
ATOM 816 N N . ALA A 1 96 ? -2.582 24.784 49.666 1.00 95.69 96 ALA A N 1
ATOM 817 C CA . ALA A 1 96 ? -1.858 25.349 48.526 1.00 95.69 96 ALA A CA 1
ATOM 818 C C . ALA A 1 96 ? -0.425 24.799 48.397 1.00 95.69 96 ALA A C 1
ATOM 820 O O . ALA A 1 96 ? 0.000 24.467 47.292 1.00 95.69 96 ALA A O 1
ATOM 821 N N . SER A 1 97 ? 0.300 24.651 49.511 1.00 96.50 97 SER A N 1
ATOM 822 C CA . SER A 1 97 ? 1.644 24.057 49.535 1.00 96.50 97 SER A CA 1
ATOM 823 C C . SER A 1 97 ? 1.624 22.610 49.029 1.00 96.50 97 SER A C 1
ATOM 825 O O . SER A 1 97 ? 2.402 22.249 48.149 1.00 96.50 97 SER A O 1
ATOM 827 N N . LYS A 1 98 ? 0.657 21.805 49.489 1.00 96.50 98 LYS A N 1
ATOM 828 C CA . LYS A 1 98 ? 0.475 20.424 49.026 1.00 96.50 98 LYS A CA 1
ATOM 829 C C . LYS A 1 98 ? 0.111 20.351 47.538 1.00 96.50 98 LYS A C 1
ATOM 831 O O . LYS A 1 98 ? 0.618 19.485 46.834 1.00 96.50 98 LYS A O 1
ATOM 836 N N . MET A 1 99 ? -0.726 21.266 47.041 1.00 95.25 99 MET A N 1
ATOM 837 C CA . MET A 1 99 ? -1.050 21.346 45.609 1.00 95.25 99 MET A CA 1
ATOM 838 C C . MET A 1 99 ? 0.187 21.690 44.761 1.00 95.25 99 MET A C 1
ATOM 840 O O . MET A 1 99 ? 0.386 21.095 43.700 1.00 95.25 99 MET A O 1
ATOM 844 N N . LEU A 1 100 ? 1.046 22.603 45.233 1.00 94.12 100 LEU A N 1
ATOM 845 C CA . LEU A 1 100 ? 2.327 22.921 44.589 1.00 94.12 100 LEU A CA 1
ATOM 846 C C . LEU A 1 100 ? 3.282 21.718 44.586 1.00 94.12 100 LEU A C 1
ATOM 848 O O . LEU A 1 100 ? 3.898 21.442 43.562 1.00 94.12 100 LEU A O 1
ATOM 852 N N . GLU A 1 101 ? 3.359 20.973 45.689 1.00 94.69 101 GLU A N 1
ATOM 853 C CA . GLU A 1 101 ? 4.163 19.750 45.807 1.00 94.69 101 GLU A CA 1
ATOM 854 C C . GLU A 1 101 ? 3.683 18.654 44.838 1.00 94.69 101 GLU A C 1
ATOM 856 O O . GLU A 1 101 ? 4.485 18.112 44.077 1.00 94.69 101 GLU A O 1
ATOM 861 N N . THR A 1 102 ? 2.369 18.404 44.747 1.00 95.19 102 THR A N 1
ATOM 862 C CA . THR A 1 102 ? 1.821 17.465 43.748 1.00 95.19 102 THR A CA 1
ATOM 863 C C . THR A 1 102 ? 2.062 17.927 42.312 1.00 95.19 102 THR A C 1
ATOM 865 O O . THR A 1 102 ? 2.374 17.107 41.451 1.00 95.19 102 THR A O 1
ATOM 868 N N . ARG A 1 103 ? 1.987 19.239 42.043 1.00 94.88 103 ARG A N 1
ATOM 869 C CA . ARG A 1 103 ? 2.287 19.793 40.717 1.00 94.88 103 ARG A CA 1
ATOM 870 C C . ARG A 1 103 ? 3.775 19.672 40.373 1.00 94.88 103 ARG A C 1
ATOM 872 O O . ARG A 1 103 ? 4.095 19.475 39.208 1.00 94.88 103 ARG A O 1
ATOM 879 N N . LYS A 1 104 ? 4.675 19.757 41.359 1.00 95.00 104 LYS A N 1
ATOM 880 C CA . LYS A 1 104 ? 6.114 19.529 41.167 1.00 95.00 104 LYS A CA 1
ATOM 881 C C . LYS A 1 104 ? 6.398 18.076 40.771 1.00 95.00 104 LYS A C 1
ATOM 883 O O . LYS A 1 104 ? 7.084 17.878 39.777 1.00 95.00 104 LYS A O 1
ATOM 888 N N . SER A 1 105 ? 5.788 17.093 41.448 1.00 95.06 105 SER A N 1
ATOM 889 C CA . SER A 1 105 ? 5.862 15.672 41.042 1.00 95.06 105 SER A CA 1
ATOM 890 C C . SER A 1 105 ? 5.386 15.469 39.601 1.00 95.06 105 SER A C 1
ATOM 892 O O . SER A 1 105 ? 6.080 14.858 38.800 1.00 95.06 105 SER A O 1
ATOM 894 N N . GLN A 1 106 ? 4.248 16.067 39.231 1.00 94.81 106 GLN A N 1
ATOM 895 C CA . GLN A 1 106 ? 3.713 15.982 37.866 1.00 94.81 106 GLN A CA 1
ATOM 896 C C . GLN A 1 106 ? 4.628 16.627 36.814 1.00 94.81 106 GLN A C 1
ATOM 898 O O . GLN A 1 106 ? 4.715 16.126 35.698 1.00 94.81 106 GLN A O 1
ATOM 903 N N . VAL A 1 107 ? 5.312 17.729 37.142 1.00 94.81 107 VAL A N 1
ATOM 904 C CA . VAL A 1 107 ? 6.309 18.338 36.245 1.00 94.81 107 VAL A CA 1
ATOM 905 C C . VAL A 1 107 ? 7.530 17.429 36.102 1.00 94.81 107 VAL A C 1
ATOM 907 O O . VAL A 1 107 ? 7.958 17.195 34.979 1.00 94.81 107 VAL A O 1
ATOM 910 N N . GLU A 1 108 ? 8.029 16.843 37.190 1.00 95.69 108 GLU A N 1
ATOM 911 C CA . GLU A 1 108 ? 9.147 15.890 37.153 1.00 95.69 108 GLU A CA 1
ATOM 912 C C . GLU A 1 108 ? 8.790 14.614 36.366 1.00 95.69 108 GLU A C 1
ATOM 914 O O . GLU A 1 108 ? 9.594 14.128 35.572 1.00 95.69 108 GLU A O 1
ATOM 919 N N . GLU A 1 109 ? 7.571 14.089 36.506 1.00 95.12 109 GLU A N 1
ATOM 920 C CA . GLU A 1 109 ? 7.051 12.978 35.694 1.00 95.12 109 GLU A CA 1
ATOM 921 C C . GLU A 1 109 ? 6.982 13.345 34.199 1.00 95.12 109 GLU A C 1
ATOM 923 O O . GLU A 1 109 ? 7.423 12.569 33.346 1.00 95.12 109 GLU A O 1
ATOM 928 N N . LEU A 1 110 ? 6.489 14.546 33.869 1.00 93.75 110 LEU A N 1
ATOM 929 C CA . LEU A 1 110 ? 6.418 15.039 32.491 1.00 93.75 110 LEU A CA 1
ATOM 930 C C . LEU A 1 110 ? 7.809 15.268 31.881 1.00 93.75 110 LEU A C 1
ATOM 932 O O . LEU A 1 110 ? 8.038 14.849 30.746 1.00 93.75 110 LEU A O 1
ATOM 936 N N . GLU A 1 111 ? 8.749 15.862 32.619 1.00 93.62 111 GLU A N 1
ATOM 937 C CA . GLU A 1 111 ? 10.140 16.055 32.189 1.00 93.62 111 GLU A CA 1
ATOM 938 C C . GLU A 1 111 ? 10.831 14.714 31.912 1.00 93.62 111 GLU A C 1
ATOM 940 O O . GLU A 1 111 ? 11.439 14.544 30.853 1.00 93.62 111 GLU A O 1
ATOM 945 N N . ASN A 1 112 ? 10.662 13.723 32.794 1.00 95.31 112 ASN A N 1
ATOM 946 C CA . ASN A 1 112 ? 11.162 12.368 32.559 1.00 95.31 112 ASN A CA 1
ATOM 947 C C . ASN A 1 112 ? 10.536 11.731 31.304 1.00 95.31 112 ASN A C 1
ATOM 949 O O . ASN A 1 112 ? 11.261 11.157 30.491 1.00 95.31 112 ASN A O 1
ATOM 953 N N . SER A 1 113 ? 9.222 11.885 31.089 1.00 93.12 113 SER A N 1
ATOM 954 C CA . SER A 1 113 ? 8.548 11.363 29.887 1.00 93.12 113 SER A CA 1
ATOM 955 C C . SER A 1 113 ? 9.017 12.042 28.590 1.00 93.12 113 SER A C 1
ATOM 957 O O . SER A 1 113 ? 9.162 11.393 27.552 1.00 93.12 113 SER A O 1
ATOM 959 N N . ALA A 1 114 ? 9.327 13.341 28.643 1.00 91.94 114 ALA A N 1
ATOM 960 C CA . ALA A 1 114 ? 9.877 14.085 27.516 1.00 91.94 114 ALA A CA 1
ATOM 961 C C . ALA A 1 114 ? 11.319 13.649 27.201 1.00 91.94 114 ALA A C 1
ATOM 963 O O . ALA A 1 114 ? 11.694 13.562 26.031 1.00 91.94 114 ALA A O 1
ATOM 964 N N . LEU A 1 115 ? 12.116 13.318 28.224 1.00 95.00 115 LEU A N 1
ATOM 965 C CA . LEU A 1 115 ? 13.456 12.754 28.052 1.00 95.00 115 LEU A CA 1
ATOM 966 C C . LEU A 1 115 ? 13.417 11.349 27.431 1.00 95.00 115 LEU A C 1
ATOM 968 O O . LEU A 1 115 ? 14.188 11.096 26.505 1.00 95.00 115 LEU A O 1
ATOM 972 N N . THR A 1 116 ? 12.510 10.460 27.859 1.00 94.06 116 THR A N 1
ATOM 973 C CA . THR A 1 116 ? 12.376 9.127 27.239 1.00 94.06 116 THR A CA 1
ATOM 974 C C . THR A 1 116 ? 11.910 9.224 25.789 1.00 94.06 116 THR A C 1
ATOM 976 O O . THR A 1 116 ? 12.545 8.637 24.916 1.00 94.06 116 THR A O 1
ATOM 979 N N . LEU A 1 117 ? 10.893 10.047 25.498 1.00 91.94 117 LEU A N 1
ATOM 980 C CA . LEU A 1 117 ? 10.442 10.295 24.122 1.00 91.94 117 LEU A CA 1
ATOM 981 C C . LEU A 1 117 ? 11.560 10.881 23.249 1.00 91.94 117 LEU A C 1
ATOM 983 O O . LEU A 1 117 ? 11.702 10.497 22.089 1.00 91.94 117 LEU A O 1
ATOM 987 N N . LYS A 1 118 ? 12.399 11.773 23.793 1.00 93.88 118 LYS A N 1
ATOM 988 C CA . LYS A 1 118 ? 13.550 12.307 23.056 1.00 93.88 118 LYS A CA 1
ATOM 989 C C . LYS A 1 118 ? 14.541 11.197 22.688 1.00 93.88 118 LYS A C 1
ATOM 991 O O . LYS A 1 118 ? 14.936 11.118 21.525 1.00 93.88 118 LYS A O 1
ATOM 996 N N . ILE A 1 119 ? 14.901 10.330 23.637 1.00 94.00 119 ILE A N 1
ATOM 997 C CA . ILE A 1 119 ? 15.797 9.185 23.395 1.00 94.00 119 ILE A CA 1
ATOM 998 C C . ILE A 1 119 ? 15.207 8.269 22.312 1.00 94.00 119 ILE A C 1
ATOM 1000 O O . ILE A 1 119 ? 15.894 7.969 21.337 1.00 94.00 119 ILE A O 1
ATOM 1004 N N . GLU A 1 120 ? 13.920 7.924 22.404 1.00 91.50 120 GLU A N 1
ATOM 1005 C CA . GLU A 1 120 ? 13.224 7.134 21.379 1.00 91.50 120 GLU A CA 1
ATOM 1006 C C . GLU A 1 120 ? 13.263 7.808 19.997 1.00 91.50 120 GLU A C 1
ATOM 1008 O O . GLU A 1 120 ? 13.492 7.134 18.990 1.00 91.50 120 GLU A O 1
ATOM 1013 N N . THR A 1 121 ? 13.090 9.134 19.901 1.00 88.56 121 THR A N 1
ATOM 1014 C CA . THR A 1 121 ? 13.218 9.832 18.607 1.00 88.56 121 THR A CA 1
ATOM 1015 C C . THR A 1 121 ? 14.647 9.811 18.063 1.00 88.56 121 THR A C 1
ATOM 1017 O O . THR A 1 121 ? 14.824 9.600 16.864 1.00 88.56 121 THR A O 1
ATOM 1020 N N . GLU A 1 122 ? 15.673 9.956 18.909 1.00 92.00 122 GLU A N 1
ATOM 1021 C CA . GLU A 1 122 ? 17.074 9.861 18.479 1.00 92.00 122 GLU A CA 1
ATOM 1022 C C . GLU A 1 122 ? 17.434 8.443 18.002 1.00 92.00 122 GLU A C 1
ATOM 1024 O O . GLU A 1 122 ? 18.130 8.294 16.995 1.00 92.00 122 GLU A O 1
ATOM 1029 N N . GLU A 1 123 ? 16.927 7.395 18.658 1.00 90.75 123 GLU A N 1
ATOM 1030 C CA . GLU A 1 123 ? 17.111 6.006 18.219 1.00 90.75 123 GLU A CA 1
ATOM 1031 C C . GLU A 1 123 ? 16.378 5.712 16.902 1.00 90.75 123 GLU A C 1
ATOM 1033 O O . GLU A 1 123 ? 16.969 5.134 15.986 1.00 90.75 123 GLU A O 1
ATOM 1038 N N . ASN A 1 124 ? 15.137 6.183 16.742 1.00 90.19 124 ASN A N 1
ATOM 1039 C CA . ASN A 1 124 ? 14.390 6.052 15.486 1.00 90.19 124 ASN A CA 1
ATOM 1040 C C . ASN A 1 124 ? 15.060 6.806 14.319 1.00 90.19 124 ASN A C 1
ATOM 1042 O O . ASN A 1 124 ? 15.082 6.306 13.190 1.00 90.19 124 ASN A O 1
ATOM 1046 N N . ILE A 1 125 ? 15.669 7.971 14.571 1.00 89.62 125 ILE A N 1
ATOM 1047 C CA . ILE A 1 125 ? 16.479 8.690 13.573 1.00 89.62 125 ILE A CA 1
ATOM 1048 C C . ILE A 1 125 ? 17.707 7.851 13.182 1.00 89.62 125 ILE A C 1
ATOM 1050 O O . ILE A 1 125 ? 17.918 7.597 11.996 1.00 89.62 125 ILE A O 1
ATOM 1054 N N . ARG A 1 126 ? 18.468 7.328 14.155 1.00 91.62 126 ARG A N 1
ATOM 1055 C CA . ARG A 1 126 ? 19.631 6.451 13.895 1.00 91.62 126 ARG A CA 1
ATOM 1056 C C . ARG A 1 126 ? 19.257 5.162 13.152 1.00 91.62 126 ARG A C 1
ATOM 1058 O O . ARG A 1 126 ? 20.050 4.678 12.349 1.00 91.62 126 ARG A O 1
ATOM 1065 N N . ALA A 1 127 ? 18.063 4.615 13.385 1.00 88.88 127 ALA A N 1
ATOM 1066 C CA . ALA A 1 127 ? 17.566 3.425 12.693 1.00 88.88 127 ALA A CA 1
ATOM 1067 C C . ALA A 1 127 ? 17.103 3.711 11.250 1.00 88.88 127 ALA A C 1
ATOM 1069 O O . ALA A 1 127 ? 17.255 2.862 10.369 1.00 88.88 127 ALA A O 1
ATOM 1070 N N . THR A 1 128 ? 16.561 4.904 10.982 1.00 87.94 128 THR A N 1
ATOM 1071 C CA . THR A 1 128 ? 16.066 5.293 9.648 1.00 87.94 128 THR A CA 1
ATOM 1072 C C . THR A 1 128 ? 17.154 5.857 8.733 1.00 87.94 128 THR A C 1
ATOM 1074 O O . THR A 1 128 ? 17.083 5.654 7.519 1.00 87.94 128 THR A O 1
ATOM 1077 N N . GLU A 1 129 ? 18.208 6.470 9.277 1.00 91.75 129 GLU A N 1
ATOM 1078 C CA . GLU A 1 129 ? 19.352 6.985 8.513 1.00 91.75 129 GLU A CA 1
ATOM 1079 C C . GLU A 1 129 ? 20.000 5.963 7.544 1.00 91.75 129 GLU A C 1
ATOM 1081 O O . GLU A 1 129 ? 20.141 6.271 6.355 1.00 91.75 129 GLU A O 1
ATOM 1086 N N . PRO A 1 130 ? 20.365 4.728 7.959 1.00 89.25 130 PRO A N 1
ATOM 1087 C CA . PRO A 1 130 ? 20.940 3.739 7.044 1.00 89.25 130 PRO A CA 1
ATOM 1088 C C . PRO A 1 130 ? 19.937 3.263 5.982 1.00 89.25 130 PRO A C 1
ATOM 1090 O O . PRO A 1 130 ? 20.347 2.894 4.879 1.00 89.25 130 PRO A O 1
ATOM 1093 N N . ILE A 1 131 ? 18.631 3.310 6.269 1.00 88.56 131 ILE A N 1
ATOM 1094 C CA . ILE A 1 131 ? 17.571 2.978 5.306 1.00 88.56 131 ILE A CA 1
ATOM 1095 C C . ILE A 1 131 ? 17.478 4.074 4.235 1.00 88.56 131 ILE A C 1
ATOM 1097 O O . ILE A 1 131 ? 17.436 3.756 3.045 1.00 88.56 131 ILE A O 1
ATOM 1101 N N . GLN A 1 132 ? 17.536 5.353 4.627 1.00 87.38 132 GLN A N 1
ATOM 1102 C CA . GLN A 1 132 ? 17.605 6.479 3.689 1.00 87.38 132 GLN A CA 1
ATOM 1103 C C . GLN A 1 132 ? 18.868 6.409 2.819 1.00 87.38 132 GLN A C 1
ATOM 1105 O O . GLN A 1 132 ? 18.760 6.405 1.591 1.00 87.38 132 GLN A O 1
ATOM 1110 N N . ARG A 1 133 ? 20.052 6.238 3.425 1.00 91.69 133 ARG A N 1
ATOM 1111 C CA . ARG A 1 133 ? 21.329 6.083 2.699 1.00 91.69 133 ARG A CA 1
ATOM 1112 C C . ARG A 1 133 ? 21.293 4.899 1.715 1.00 91.69 133 ARG A C 1
ATOM 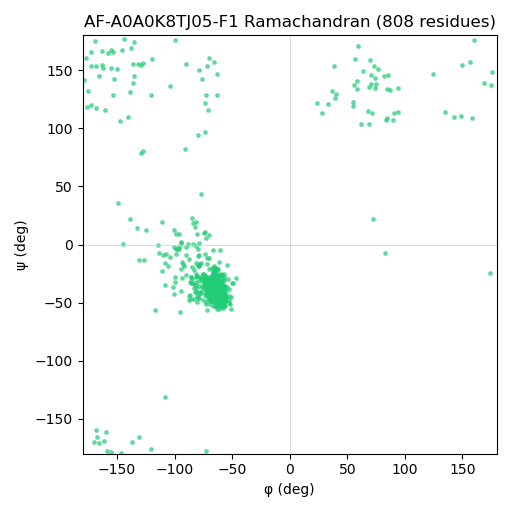1114 O O . ARG A 1 133 ? 21.791 5.012 0.593 1.00 91.69 133 ARG A O 1
ATOM 1121 N N . ARG A 1 134 ? 20.654 3.777 2.081 1.00 89.44 134 ARG A N 1
ATOM 1122 C CA . ARG A 1 134 ? 20.435 2.628 1.179 1.00 89.44 134 ARG A CA 1
ATOM 1123 C C . ARG A 1 134 ? 19.501 2.974 0.017 1.00 89.44 134 ARG A C 1
ATOM 1125 O O . ARG A 1 134 ? 19.820 2.632 -1.119 1.00 89.44 134 ARG A O 1
ATOM 1132 N N . ALA A 1 135 ? 18.392 3.664 0.277 1.00 88.25 135 ALA A N 1
ATOM 1133 C CA . ALA A 1 135 ? 17.448 4.088 -0.756 1.00 88.25 135 ALA A CA 1
ATOM 1134 C C . ALA A 1 135 ? 18.067 5.105 -1.736 1.00 88.25 135 ALA A C 1
ATOM 1136 O O . ALA A 1 135 ? 17.812 5.035 -2.938 1.00 88.25 135 ALA A O 1
ATOM 1137 N N . GLU A 1 136 ? 18.924 6.014 -1.264 1.00 92.56 136 GLU A N 1
ATOM 1138 C CA . GLU A 1 136 ? 19.705 6.903 -2.132 1.00 92.56 136 GLU A CA 1
ATOM 1139 C C . GLU A 1 136 ? 20.697 6.141 -3.012 1.00 92.56 136 GLU A C 1
ATOM 1141 O O . GLU A 1 136 ? 20.764 6.390 -4.215 1.00 92.56 136 GLU A O 1
ATOM 1146 N N . ASN A 1 137 ? 21.448 5.197 -2.438 1.00 92.38 137 ASN A N 1
ATOM 1147 C CA . ASN A 1 137 ? 22.378 4.369 -3.206 1.00 92.38 137 ASN A CA 1
ATOM 1148 C C . ASN A 1 137 ? 21.639 3.556 -4.276 1.00 92.38 137 ASN A C 1
ATOM 1150 O O . ASN A 1 137 ? 22.076 3.534 -5.422 1.00 92.38 137 ASN A O 1
ATOM 1154 N N . GLN A 1 138 ? 20.469 2.999 -3.949 1.00 88.00 138 GLN A N 1
ATOM 1155 C CA . GLN A 1 138 ? 19.611 2.328 -4.927 1.00 88.00 138 GLN A CA 1
ATOM 1156 C C . GLN A 1 138 ? 19.068 3.283 -6.001 1.00 88.00 138 GLN A C 1
ATOM 1158 O O . GLN A 1 138 ? 18.941 2.867 -7.149 1.00 88.00 138 GLN A O 1
ATOM 1163 N N . LYS A 1 139 ? 18.775 4.557 -5.699 1.00 89.38 139 LYS A N 1
ATOM 1164 C CA . LYS A 1 139 ? 18.441 5.552 -6.740 1.00 89.38 139 LYS A CA 1
ATOM 1165 C C . LYS A 1 139 ? 19.628 5.781 -7.683 1.00 89.38 139 LYS A C 1
ATOM 1167 O O . LYS A 1 139 ? 19.470 5.602 -8.886 1.00 89.38 139 LYS A O 1
ATOM 1172 N N . ARG A 1 140 ? 20.819 6.067 -7.137 1.00 92.38 140 ARG A N 1
ATOM 1173 C CA . ARG A 1 140 ? 22.065 6.265 -7.909 1.00 92.38 140 ARG A CA 1
ATOM 1174 C C . ARG A 1 140 ? 22.374 5.060 -8.807 1.00 92.38 140 ARG A C 1
ATOM 1176 O O . ARG A 1 140 ? 22.672 5.233 -9.984 1.00 92.38 140 ARG A O 1
ATOM 1183 N N . GLU A 1 141 ? 22.254 3.845 -8.275 1.00 91.75 141 GLU A N 1
ATOM 1184 C CA . GLU A 1 141 ? 22.447 2.594 -9.017 1.00 91.75 141 GLU A CA 1
ATOM 1185 C C . GLU A 1 141 ? 21.407 2.423 -10.137 1.00 91.75 141 GLU A C 1
ATOM 1187 O O . GLU A 1 141 ? 21.776 2.164 -11.282 1.00 91.75 141 GLU A O 1
ATOM 1192 N N . ASN A 1 142 ? 20.120 2.655 -9.853 1.00 87.75 142 ASN A N 1
ATOM 1193 C CA . ASN A 1 142 ? 19.068 2.627 -10.874 1.00 87.75 142 ASN A CA 1
ATOM 1194 C C . ASN A 1 142 ? 19.299 3.668 -11.981 1.00 87.75 142 ASN A C 1
ATOM 1196 O O . ASN A 1 142 ? 19.039 3.374 -13.145 1.00 87.75 142 ASN A O 1
ATOM 1200 N N . ASP A 1 143 ? 19.801 4.861 -11.663 1.00 91.81 143 ASP A N 1
ATOM 1201 C CA . ASP A 1 143 ? 20.084 5.901 -12.659 1.00 91.81 143 ASP A CA 1
ATOM 1202 C C . ASP A 1 143 ? 21.323 5.566 -13.515 1.00 91.81 143 ASP A C 1
ATOM 1204 O O . ASP A 1 143 ? 21.316 5.779 -14.731 1.00 91.81 143 ASP A O 1
ATOM 1208 N N . ILE A 1 144 ? 22.340 4.917 -12.932 1.00 93.50 144 ILE A N 1
ATOM 1209 C CA . ILE A 1 144 ? 23.461 4.318 -13.680 1.00 93.50 144 ILE A CA 1
ATOM 1210 C C . ILE A 1 144 ? 22.958 3.212 -14.624 1.00 93.50 144 ILE A C 1
ATOM 1212 O O . ILE A 1 144 ? 23.388 3.155 -15.782 1.00 93.50 144 ILE A O 1
ATOM 1216 N N . ILE A 1 145 ? 22.026 2.366 -14.166 1.00 91.50 145 ILE A N 1
ATOM 1217 C CA . ILE A 1 145 ? 21.399 1.309 -14.976 1.00 91.50 145 ILE A CA 1
ATOM 1218 C C . ILE A 1 145 ? 20.566 1.912 -16.116 1.00 91.50 145 ILE A C 1
ATOM 1220 O O . ILE A 1 145 ? 20.740 1.481 -17.255 1.00 91.50 145 ILE A O 1
ATOM 1224 N N . LYS A 1 146 ? 19.740 2.942 -15.868 1.00 88.50 146 LYS A N 1
ATOM 1225 C CA . LYS A 1 146 ? 18.984 3.667 -16.914 1.00 88.50 146 LYS A CA 1
ATOM 1226 C C . LYS A 1 146 ? 19.912 4.221 -17.990 1.00 88.50 146 LYS A C 1
ATOM 1228 O O . LYS A 1 146 ? 19.745 3.883 -19.157 1.00 88.50 146 LYS A O 1
ATOM 1233 N N . GLY A 1 147 ? 20.949 4.970 -17.605 1.00 92.06 147 GLY A N 1
ATOM 1234 C CA . GLY A 1 147 ? 21.944 5.480 -18.555 1.00 92.06 147 GLY A CA 1
ATOM 1235 C C . GLY A 1 147 ? 22.713 4.360 -19.274 1.00 92.06 147 GLY A C 1
ATOM 1236 O O . GLY A 1 147 ? 23.159 4.528 -20.408 1.00 92.06 147 GLY A O 1
ATOM 1237 N N . GLY A 1 148 ? 22.856 3.188 -18.647 1.00 92.06 148 GLY A N 1
ATOM 1238 C CA . GLY A 1 148 ? 23.333 1.964 -19.291 1.00 92.06 148 GLY A CA 1
ATOM 1239 C C . GLY A 1 148 ? 22.383 1.476 -20.386 1.00 92.06 148 GLY A C 1
ATOM 1240 O O . GLY A 1 148 ? 22.814 1.297 -21.524 1.00 92.06 148 GLY A O 1
ATOM 1241 N N . VAL A 1 149 ? 21.099 1.311 -20.060 1.00 87.81 149 VAL A N 1
ATOM 1242 C CA . VAL A 1 149 ? 20.028 0.898 -20.982 1.00 87.81 149 VAL A CA 1
ATOM 1243 C C . VAL A 1 149 ? 19.877 1.886 -22.140 1.00 87.81 149 VAL A C 1
ATOM 1245 O O . VAL A 1 149 ? 19.791 1.457 -23.283 1.00 87.81 149 VAL A O 1
ATOM 1248 N N . GLU A 1 150 ? 19.946 3.194 -21.898 1.00 90.25 150 GLU A N 1
ATOM 1249 C CA . GLU A 1 150 ? 19.932 4.221 -22.950 1.00 90.25 150 GLU A CA 1
ATOM 1250 C C . GLU A 1 150 ? 21.113 4.067 -23.919 1.00 90.25 150 GLU A C 1
ATOM 1252 O O . GLU A 1 150 ? 20.914 4.042 -25.136 1.00 90.25 150 GLU A O 1
ATOM 1257 N N . ARG A 1 151 ? 22.336 3.869 -23.404 1.00 93.00 151 ARG A N 1
ATOM 1258 C CA . ARG A 1 151 ? 23.527 3.597 -24.232 1.00 93.00 151 ARG A CA 1
ATOM 1259 C C . ARG A 1 151 ? 23.442 2.264 -24.982 1.00 93.00 151 ARG A C 1
ATOM 1261 O O . ARG A 1 151 ? 24.011 2.153 -26.068 1.00 93.00 151 ARG A O 1
ATOM 1268 N N . PHE A 1 152 ? 22.760 1.256 -24.435 1.00 91.38 152 PHE A N 1
ATOM 1269 C CA . PHE A 1 152 ? 22.480 0.006 -25.147 1.00 91.38 152 PHE A CA 1
ATOM 1270 C C . PHE A 1 152 ? 21.417 0.198 -26.235 1.00 91.38 152 PHE A C 1
ATOM 1272 O O . PHE A 1 152 ? 21.638 -0.251 -27.353 1.00 91.38 152 PHE A O 1
ATOM 1279 N N . ASN A 1 153 ? 20.334 0.929 -25.966 1.00 89.81 153 ASN A N 1
ATOM 1280 C CA . ASN A 1 153 ? 19.267 1.213 -26.929 1.00 89.81 153 ASN A CA 1
ATOM 1281 C C . ASN A 1 153 ? 19.761 2.074 -28.103 1.00 89.81 153 ASN A C 1
ATOM 1283 O O . ASN A 1 153 ? 19.420 1.798 -29.249 1.00 89.81 153 ASN A O 1
ATOM 1287 N N . GLN A 1 154 ? 20.622 3.068 -27.853 1.00 91.69 154 GLN A N 1
ATOM 1288 C CA . GLN A 1 154 ? 21.290 3.828 -28.919 1.00 91.69 154 GLN A CA 1
ATOM 1289 C C . GLN A 1 154 ? 22.153 2.919 -29.808 1.00 91.69 154 GLN A C 1
ATOM 1291 O O . GLN A 1 154 ? 22.107 3.027 -31.031 1.00 91.69 154 GLN A O 1
ATOM 1296 N N . ARG A 1 155 ? 22.901 1.986 -29.205 1.00 91.56 155 ARG A N 1
ATOM 1297 C CA . ARG A 1 155 ? 23.752 1.031 -29.932 1.00 91.56 155 ARG A CA 1
ATOM 1298 C C . ARG A 1 155 ? 22.941 -0.033 -30.678 1.00 91.56 155 ARG A C 1
ATOM 1300 O O . ARG A 1 155 ? 23.343 -0.445 -31.761 1.00 91.56 155 ARG A O 1
ATOM 1307 N N . LEU A 1 156 ? 21.795 -0.441 -30.128 1.00 89.88 156 LEU A N 1
ATOM 1308 C CA . LEU A 1 156 ? 20.820 -1.305 -30.792 1.00 89.88 156 LEU A CA 1
ATOM 1309 C C . LEU A 1 156 ? 20.274 -0.606 -32.040 1.00 89.88 156 LEU A C 1
ATOM 1311 O O . LEU A 1 156 ? 20.386 -1.160 -33.124 1.00 89.88 156 LEU A O 1
ATOM 1315 N N . LYS A 1 157 ? 19.806 0.642 -31.904 1.00 90.19 157 LYS A N 1
ATOM 1316 C CA . LYS A 1 157 ? 19.294 1.464 -33.009 1.00 90.19 157 LYS A CA 1
ATOM 1317 C C . LYS A 1 157 ? 20.335 1.676 -34.115 1.00 90.19 157 LYS A C 1
ATOM 1319 O O . LYS A 1 157 ? 20.011 1.515 -35.284 1.00 90.19 157 LYS A O 1
ATOM 1324 N N . GLN A 1 158 ? 21.594 1.944 -33.761 1.00 91.81 158 GLN A N 1
ATOM 1325 C CA . GLN A 1 158 ? 22.707 1.998 -34.725 1.00 91.81 158 GLN A CA 1
ATOM 1326 C C . GLN A 1 158 ? 22.934 0.647 -35.427 1.00 91.81 158 GLN A C 1
ATOM 1328 O O . GLN A 1 158 ? 23.186 0.603 -36.630 1.00 91.81 158 GLN A O 1
ATOM 1333 N N . GLY A 1 159 ? 22.823 -0.467 -34.695 1.00 87.06 159 GLY A N 1
ATOM 1334 C CA . GLY A 1 159 ? 22.883 -1.816 -35.259 1.00 87.06 159 GLY A CA 1
ATOM 1335 C C . GLY A 1 159 ? 21.717 -2.122 -36.203 1.00 87.06 159 GLY A C 1
ATOM 1336 O O . GLY A 1 159 ? 21.929 -2.698 -37.266 1.00 87.06 159 GLY A O 1
ATOM 1337 N N . GLU A 1 160 ? 20.500 -1.697 -35.864 1.00 88.38 160 GLU A N 1
ATOM 1338 C CA . GLU A 1 160 ? 19.314 -1.807 -36.717 1.00 88.38 160 GLU A CA 1
ATOM 1339 C C . GLU A 1 160 ? 19.460 -0.962 -37.987 1.00 88.38 160 GLU A C 1
ATOM 1341 O O . GLU A 1 160 ? 19.231 -1.470 -39.082 1.00 88.38 160 GLU A O 1
ATOM 1346 N N . GLU A 1 161 ? 19.921 0.286 -37.868 1.00 87.94 161 GLU A N 1
ATOM 1347 C CA . GLU A 1 161 ? 20.211 1.180 -38.994 1.00 87.94 161 GLU A CA 1
ATOM 1348 C C . GLU A 1 161 ? 21.233 0.548 -39.952 1.00 87.94 161 GLU A C 1
ATOM 1350 O O . GLU A 1 161 ? 20.929 0.375 -41.136 1.00 87.94 161 GLU A O 1
ATOM 1355 N N . LEU A 1 162 ? 22.378 0.079 -39.439 1.00 90.94 162 LEU A N 1
ATOM 1356 C CA . LEU A 1 162 ? 23.381 -0.659 -40.219 1.00 90.94 162 LEU A CA 1
ATOM 1357 C C . LEU A 1 162 ? 22.809 -1.941 -40.847 1.00 90.94 162 LEU A C 1
ATOM 1359 O O . LEU A 1 162 ? 23.101 -2.247 -42.003 1.00 90.94 162 LEU A O 1
ATOM 1363 N N . MET A 1 163 ? 21.955 -2.683 -40.138 1.00 85.94 163 MET A N 1
ATOM 1364 C CA . MET A 1 163 ? 21.293 -3.869 -40.691 1.00 85.94 163 MET A CA 1
ATOM 1365 C C . MET A 1 163 ? 20.269 -3.519 -41.779 1.00 85.94 163 MET A C 1
ATOM 1367 O O . MET A 1 163 ? 20.110 -4.300 -42.716 1.00 85.94 163 MET A O 1
ATOM 1371 N N . THR A 1 164 ? 19.595 -2.363 -41.722 1.00 89.00 164 THR A N 1
ATOM 1372 C CA . THR A 1 164 ? 18.760 -1.889 -42.842 1.00 89.00 164 THR A CA 1
ATOM 1373 C C . THR A 1 164 ? 19.601 -1.436 -44.032 1.00 89.00 164 THR A C 1
ATOM 1375 O O . THR A 1 164 ? 19.223 -1.717 -45.166 1.00 89.00 164 THR A O 1
ATOM 1378 N N . GLU A 1 165 ? 20.763 -0.819 -43.803 1.00 91.50 165 GLU A N 1
ATOM 1379 C CA . GLU A 1 165 ? 21.710 -0.454 -44.861 1.00 91.50 165 GLU A CA 1
ATOM 1380 C C . GLU A 1 165 ? 22.253 -1.703 -45.573 1.00 91.50 165 GLU A C 1
ATOM 1382 O O . GLU A 1 165 ? 22.174 -1.795 -46.797 1.00 91.50 165 GLU A O 1
ATOM 1387 N N . LYS A 1 166 ? 22.721 -2.719 -44.831 1.00 89.06 166 LYS A N 1
ATOM 1388 C CA . LYS A 1 166 ? 23.200 -3.974 -45.439 1.00 89.06 166 LYS A CA 1
ATOM 1389 C C . LYS A 1 166 ? 22.084 -4.782 -46.105 1.00 89.06 166 LYS A C 1
ATOM 1391 O O . LYS A 1 166 ? 22.354 -5.458 -47.096 1.00 89.06 166 LYS A O 1
ATOM 1396 N N . LYS A 1 167 ? 20.834 -4.680 -45.633 1.00 89.00 167 LYS A N 1
ATOM 1397 C CA . LYS A 1 167 ? 19.660 -5.238 -46.331 1.00 89.00 167 LYS A CA 1
ATOM 1398 C C . LYS A 1 167 ? 19.360 -4.517 -47.646 1.00 89.00 167 LYS A C 1
ATOM 1400 O O . LYS A 1 167 ? 19.057 -5.197 -48.616 1.00 89.00 167 LYS A O 1
ATOM 1405 N N . LYS A 1 168 ? 19.482 -3.185 -47.709 1.00 90.38 168 LYS A N 1
ATOM 1406 C CA . LYS A 1 168 ? 19.377 -2.435 -48.975 1.00 90.38 168 LYS A CA 1
ATOM 1407 C C . LYS A 1 168 ? 20.477 -2.869 -49.939 1.00 90.38 168 LYS A C 1
ATOM 1409 O O . LYS A 1 168 ? 20.155 -3.451 -50.961 1.00 90.38 168 LYS A O 1
ATOM 1414 N N . ALA A 1 169 ? 21.741 -2.792 -49.521 1.00 90.06 169 ALA A N 1
ATOM 1415 C CA . ALA A 1 169 ? 22.880 -3.189 -50.352 1.00 90.06 169 ALA A CA 1
ATOM 1416 C C . ALA A 1 169 ? 22.811 -4.647 -50.857 1.00 90.06 169 ALA A C 1
ATOM 1418 O O . ALA A 1 169 ? 23.309 -4.945 -51.937 1.00 90.06 169 ALA A O 1
ATOM 1419 N N . THR A 1 170 ? 22.188 -5.570 -50.111 1.00 88.44 170 THR A N 1
ATOM 1420 C CA . THR A 1 170 ? 21.943 -6.941 -50.602 1.00 88.44 170 THR A CA 1
ATOM 1421 C C . THR A 1 170 ? 20.718 -7.064 -51.507 1.00 88.44 170 THR A C 1
ATOM 1423 O O . THR A 1 170 ? 20.716 -7.951 -52.351 1.00 88.44 170 THR A O 1
ATOM 1426 N N . VAL A 1 171 ? 19.704 -6.200 -51.410 1.00 91.75 171 VAL A N 1
ATOM 1427 C CA . VAL A 1 171 ? 18.669 -6.078 -52.454 1.00 91.75 171 VAL A CA 1
ATOM 1428 C C . VAL A 1 171 ? 19.284 -5.496 -53.726 1.00 91.75 171 VAL A C 1
ATOM 1430 O O . VAL A 1 171 ? 19.154 -6.117 -54.774 1.00 91.75 171 VAL A O 1
ATOM 1433 N N . ASP A 1 172 ? 20.041 -4.403 -53.618 1.00 89.62 172 ASP A N 1
ATOM 1434 C CA . ASP A 1 172 ? 20.703 -3.729 -54.741 1.00 89.62 172 ASP A CA 1
ATOM 1435 C C . ASP A 1 172 ? 21.621 -4.705 -55.512 1.00 89.62 172 ASP A C 1
ATOM 1437 O O . ASP A 1 172 ? 21.489 -4.867 -56.724 1.00 89.62 172 ASP A O 1
ATOM 1441 N N . LEU A 1 173 ? 22.471 -5.463 -54.802 1.00 90.94 173 LEU A N 1
ATOM 1442 C CA . LEU A 1 173 ? 23.316 -6.511 -55.397 1.00 90.94 173 LEU A CA 1
ATOM 1443 C C . LEU A 1 173 ? 22.514 -7.679 -55.998 1.00 90.94 173 LEU A C 1
ATOM 1445 O O . LEU A 1 173 ? 22.935 -8.251 -57.000 1.00 90.94 173 LEU A O 1
ATOM 1449 N N . ASN A 1 174 ? 21.364 -8.050 -55.424 1.00 89.56 174 ASN A N 1
ATOM 1450 C CA . ASN A 1 174 ? 20.494 -9.071 -56.020 1.00 89.56 174 ASN A CA 1
ATOM 1451 C C . ASN A 1 174 ? 19.799 -8.555 -57.293 1.00 89.56 174 ASN A C 1
ATOM 1453 O O . ASN A 1 174 ? 19.573 -9.339 -58.213 1.00 89.56 174 ASN A O 1
ATOM 1457 N N . GLU A 1 175 ? 19.494 -7.258 -57.384 1.00 89.56 175 GLU A N 1
ATOM 1458 C CA . GLU A 1 175 ? 19.000 -6.635 -58.616 1.00 89.56 175 GLU A CA 1
ATOM 1459 C C . GLU A 1 175 ? 20.107 -6.528 -59.677 1.00 89.56 175 GLU A C 1
ATOM 1461 O O . GLU A 1 175 ? 19.846 -6.801 -60.850 1.00 89.56 175 GLU A O 1
ATOM 1466 N N . GLU A 1 176 ? 21.355 -6.227 -59.302 1.00 90.75 176 GLU A N 1
ATOM 1467 C CA . GLU A 1 176 ? 22.507 -6.317 -60.215 1.00 90.75 176 GLU A CA 1
ATOM 1468 C C . GLU A 1 176 ? 22.721 -7.749 -60.729 1.00 90.75 176 GLU A C 1
ATOM 1470 O O . GLU A 1 176 ? 22.840 -7.947 -61.939 1.00 90.75 176 GLU A O 1
ATOM 1475 N N . ILE A 1 177 ? 22.698 -8.756 -59.846 1.00 89.44 177 ILE A N 1
ATOM 1476 C CA . ILE A 1 177 ? 22.800 -10.176 -60.225 1.00 89.44 177 ILE A CA 1
ATOM 1477 C C . ILE A 1 177 ? 21.649 -10.573 -61.154 1.00 89.44 177 ILE A C 1
ATOM 1479 O O . ILE A 1 177 ? 21.906 -11.117 -62.221 1.00 89.44 177 ILE A O 1
ATOM 1483 N N . PHE A 1 178 ? 20.400 -10.226 -60.831 1.00 90.25 178 PHE A N 1
ATOM 1484 C CA . PHE A 1 178 ? 19.249 -10.515 -61.692 1.00 90.25 178 PHE A CA 1
ATOM 1485 C C . PHE A 1 178 ? 19.359 -9.845 -63.074 1.00 90.25 178 PHE A C 1
ATOM 1487 O O . PHE A 1 178 ? 18.974 -10.432 -64.088 1.00 90.25 178 PHE A O 1
ATOM 1494 N N . ASN A 1 179 ? 19.905 -8.628 -63.143 1.00 89.94 179 ASN A N 1
ATOM 1495 C CA . ASN A 1 179 ? 20.169 -7.953 -64.413 1.00 89.94 179 ASN A CA 1
ATOM 1496 C C . ASN A 1 179 ? 21.318 -8.614 -65.196 1.00 89.94 179 ASN A C 1
ATOM 1498 O O . ASN A 1 179 ? 21.215 -8.721 -66.420 1.00 89.94 179 ASN A O 1
ATOM 1502 N N . MET A 1 180 ? 22.365 -9.102 -64.521 1.00 88.19 180 MET A N 1
ATOM 1503 C CA . MET A 1 180 ? 23.446 -9.876 -65.143 1.00 88.19 180 MET A CA 1
ATOM 1504 C C . MET A 1 180 ? 22.968 -11.244 -65.639 1.00 88.19 180 MET A C 1
ATOM 1506 O O . MET A 1 180 ? 23.234 -11.571 -66.790 1.00 88.19 180 MET A O 1
ATOM 1510 N N . ASP A 1 181 ? 22.209 -12.000 -64.844 1.00 88.81 181 ASP A N 1
ATOM 1511 C CA . ASP A 1 181 ? 21.592 -13.273 -65.247 1.00 88.81 181 ASP A CA 1
ATOM 1512 C C . ASP A 1 181 ? 20.672 -13.076 -66.456 1.00 88.81 181 ASP A C 1
ATOM 1514 O O . ASP A 1 181 ? 20.719 -13.841 -67.418 1.00 88.81 181 ASP A O 1
ATOM 1518 N N . LYS A 1 182 ? 19.883 -11.996 -66.465 1.00 88.88 182 LYS A N 1
ATOM 1519 C CA . LYS A 1 182 ? 19.030 -11.639 -67.600 1.00 88.88 182 LYS A CA 1
ATOM 1520 C C . LYS A 1 182 ? 19.830 -11.243 -68.845 1.00 88.88 182 LYS A C 1
ATOM 1522 O O . LYS A 1 182 ? 19.433 -11.626 -69.942 1.00 88.88 182 LYS A O 1
ATOM 1527 N N . GLU A 1 183 ? 20.934 -10.504 -68.721 1.00 88.38 183 GLU A N 1
ATOM 1528 C CA . GLU A 1 183 ? 21.816 -10.246 -69.870 1.00 88.38 183 GLU A CA 1
ATOM 1529 C C . GLU A 1 183 ? 22.502 -11.542 -70.326 1.00 88.38 183 GLU A C 1
ATOM 1531 O O . GLU A 1 183 ? 22.598 -11.775 -71.525 1.00 88.38 183 GLU A O 1
ATOM 1536 N N . ILE A 1 184 ? 22.892 -12.437 -69.413 1.00 88.88 184 ILE A N 1
ATOM 1537 C CA . ILE A 1 184 ? 23.416 -13.774 -69.727 1.00 88.88 184 ILE A CA 1
ATOM 1538 C C . ILE A 1 184 ? 22.368 -14.607 -70.476 1.00 88.88 184 ILE A C 1
ATOM 1540 O O . ILE A 1 184 ? 22.723 -15.238 -71.468 1.00 88.88 184 ILE A O 1
ATOM 1544 N N . ASP A 1 185 ? 21.089 -14.569 -70.103 1.00 87.88 185 ASP A N 1
ATOM 1545 C CA . ASP A 1 185 ? 19.996 -15.235 -70.825 1.00 87.88 185 ASP A CA 1
ATOM 1546 C C . ASP A 1 185 ? 19.678 -14.574 -72.175 1.00 87.88 185 ASP A C 1
ATOM 1548 O O . ASP A 1 185 ? 19.449 -15.262 -73.177 1.00 87.88 185 ASP A O 1
ATOM 1552 N N . ASP A 1 186 ? 19.739 -13.245 -72.268 1.00 88.00 186 ASP A N 1
ATOM 1553 C CA . ASP A 1 186 ? 19.638 -12.533 -73.542 1.00 88.00 186 ASP A CA 1
ATOM 1554 C C . ASP A 1 186 ? 20.851 -12.856 -74.445 1.00 88.00 186 ASP A C 1
ATOM 1556 O O . ASP A 1 186 ? 20.687 -13.031 -75.650 1.00 88.00 186 ASP A O 1
ATOM 1560 N N . GLN A 1 187 ? 22.066 -13.024 -73.911 1.00 87.69 187 GLN A N 1
ATOM 1561 C CA . GLN A 1 187 ? 23.247 -13.470 -74.668 1.00 87.69 187 GLN A CA 1
ATOM 1562 C C . GLN A 1 187 ? 23.209 -14.968 -75.000 1.00 87.69 187 GLN A C 1
ATOM 1564 O O . GLN A 1 187 ? 23.571 -15.347 -76.112 1.00 87.69 187 GLN A O 1
ATOM 1569 N N . ASN A 1 188 ? 22.707 -15.826 -74.113 1.00 85.69 188 ASN A N 1
ATOM 1570 C CA . ASN A 1 188 ? 22.505 -17.253 -74.361 1.00 85.69 188 ASN A CA 1
ATOM 1571 C C . ASN A 1 188 ? 21.430 -17.478 -75.422 1.00 85.69 188 ASN A C 1
ATOM 1573 O O . ASN A 1 188 ? 21.613 -18.316 -76.302 1.00 85.69 188 ASN A O 1
ATOM 1577 N N . SER A 1 189 ? 20.340 -16.710 -75.403 1.00 84.56 189 SER A N 1
ATOM 1578 C CA . SER A 1 189 ? 19.313 -16.767 -76.442 1.00 84.56 189 SER A CA 1
ATOM 1579 C C . SER A 1 189 ? 19.829 -16.206 -77.771 1.00 84.56 189 SER A C 1
ATOM 1581 O O . SER A 1 189 ? 19.662 -16.880 -78.786 1.00 84.56 189 SER A O 1
ATOM 1583 N N . LYS A 1 190 ? 20.564 -15.077 -77.792 1.00 87.88 190 LYS A N 1
ATOM 1584 C CA . LYS A 1 190 ? 21.298 -14.592 -78.986 1.00 87.88 190 LYS A CA 1
ATOM 1585 C C . LYS A 1 190 ? 22.252 -15.670 -79.528 1.00 87.88 190 LYS A C 1
ATOM 1587 O O . LYS A 1 190 ? 22.224 -15.959 -80.722 1.00 87.88 190 LYS A O 1
ATOM 1592 N N . ASN A 1 191 ? 23.048 -16.309 -78.670 1.00 86.44 191 ASN A N 1
ATOM 1593 C CA . ASN A 1 191 ? 24.017 -17.353 -79.022 1.00 86.44 191 ASN A CA 1
ATOM 1594 C C . ASN A 1 191 ? 23.323 -18.632 -79.519 1.00 86.44 191 ASN A C 1
ATOM 1596 O O . ASN A 1 191 ? 23.712 -19.184 -80.540 1.00 86.44 191 ASN A O 1
ATOM 1600 N N . ASN A 1 192 ? 22.232 -19.067 -78.891 1.00 84.94 192 ASN A N 1
ATOM 1601 C CA . ASN A 1 192 ? 21.434 -20.201 -79.359 1.00 84.94 192 ASN A CA 1
ATOM 1602 C C . ASN A 1 192 ? 20.703 -19.891 -80.674 1.00 84.94 192 ASN A C 1
ATOM 1604 O O . ASN A 1 192 ? 20.577 -20.776 -81.514 1.00 84.94 192 ASN A O 1
ATOM 1608 N N . LEU A 1 193 ? 20.306 -18.639 -80.916 1.00 83.75 193 LEU A N 1
ATOM 1609 C CA . LEU A 1 193 ? 19.737 -18.184 -82.189 1.00 83.75 193 LEU A CA 1
ATOM 1610 C C . LEU A 1 193 ? 20.824 -18.053 -83.276 1.00 83.75 193 LEU A C 1
ATOM 1612 O O . LEU A 1 193 ? 20.557 -18.324 -84.445 1.00 83.75 193 LEU A O 1
ATOM 1616 N N . LEU A 1 194 ? 22.071 -17.736 -82.908 1.00 85.00 194 LEU A N 1
ATOM 1617 C CA . LEU A 1 194 ? 23.240 -17.834 -83.790 1.00 85.00 194 LEU A CA 1
ATOM 1618 C C . LEU A 1 194 ? 23.621 -19.292 -84.079 1.00 85.00 194 LEU A C 1
ATOM 1620 O O . LEU A 1 194 ? 23.854 -19.611 -85.235 1.00 85.00 194 LEU A O 1
ATOM 1624 N N . LYS A 1 195 ? 23.609 -20.197 -83.094 1.00 84.00 195 LYS A N 1
ATOM 1625 C CA . LYS A 1 195 ? 23.797 -21.647 -83.287 1.00 84.00 195 LYS A CA 1
ATOM 1626 C C . LYS A 1 195 ? 22.686 -22.247 -84.146 1.00 84.00 195 LYS A C 1
ATOM 1628 O O . LYS A 1 195 ? 22.986 -23.059 -85.011 1.00 84.00 195 LYS A O 1
ATOM 1633 N N . ALA A 1 196 ? 21.436 -21.816 -83.965 1.00 80.88 196 ALA A N 1
ATOM 1634 C CA . ALA A 1 196 ? 20.320 -22.181 -84.831 1.00 80.88 196 ALA A CA 1
ATOM 1635 C C . ALA A 1 196 ? 20.551 -21.664 -86.255 1.00 80.88 196 ALA A C 1
ATOM 1637 O O . ALA A 1 196 ? 20.558 -22.465 -87.175 1.00 80.88 196 ALA A O 1
ATOM 1638 N N . LYS A 1 197 ? 20.893 -20.381 -86.444 1.00 83.31 197 LYS A N 1
ATOM 1639 C CA . LYS A 1 197 ? 21.279 -19.839 -87.760 1.00 83.31 197 LYS A CA 1
ATOM 1640 C C . LYS A 1 197 ? 22.490 -20.543 -88.372 1.00 83.31 197 LYS A C 1
ATOM 1642 O O . LYS A 1 197 ? 22.520 -20.711 -89.580 1.00 83.31 197 LYS A O 1
ATOM 1647 N N . ILE A 1 198 ? 23.480 -20.957 -87.583 1.00 79.94 198 ILE A N 1
ATOM 1648 C CA . ILE A 1 198 ? 24.643 -21.726 -88.048 1.00 79.94 198 ILE A CA 1
ATOM 1649 C C . ILE A 1 198 ? 24.216 -23.145 -88.423 1.00 79.94 198 ILE A C 1
ATOM 1651 O O . ILE A 1 198 ? 24.671 -23.640 -89.447 1.00 79.94 198 ILE A O 1
ATOM 1655 N N . LYS A 1 199 ? 23.305 -23.781 -87.677 1.00 84.50 199 LYS A N 1
ATOM 1656 C CA . LYS A 1 199 ? 22.706 -25.063 -88.062 1.00 84.50 199 LYS A CA 1
ATOM 1657 C C . LYS A 1 199 ? 21.901 -24.911 -89.348 1.00 84.50 199 LYS A C 1
ATOM 1659 O O . LYS A 1 199 ? 22.162 -25.651 -90.279 1.00 84.50 199 LYS A O 1
ATOM 1664 N N . ASP A 1 200 ? 21.021 -23.921 -89.452 1.00 81.62 200 ASP A N 1
ATOM 1665 C CA . ASP A 1 200 ? 20.242 -23.609 -90.653 1.00 81.62 200 ASP A CA 1
ATOM 1666 C C . ASP A 1 200 ? 21.153 -23.254 -91.835 1.00 81.62 200 ASP A C 1
ATOM 1668 O O . ASP A 1 200 ? 20.863 -23.618 -92.970 1.00 81.62 200 ASP A O 1
ATOM 1672 N N . LEU A 1 201 ? 22.290 -22.590 -91.605 1.00 82.50 201 LEU A N 1
ATOM 1673 C CA . LEU A 1 201 ? 23.304 -22.326 -92.627 1.00 82.50 201 LEU A CA 1
ATOM 1674 C C . LEU A 1 201 ? 24.081 -23.588 -93.000 1.00 82.50 201 LEU A C 1
ATOM 1676 O O . LEU A 1 201 ? 24.329 -23.790 -94.178 1.00 82.50 201 LEU A O 1
ATOM 1680 N N . LEU A 1 202 ? 24.405 -24.481 -92.066 1.00 81.75 202 LEU A N 1
ATOM 1681 C CA . LEU A 1 202 ? 25.015 -25.784 -92.352 1.00 81.75 202 LEU A CA 1
ATOM 1682 C C . LEU A 1 202 ? 24.029 -26.747 -93.023 1.00 81.75 202 LEU A C 1
ATOM 1684 O O . LEU A 1 202 ? 24.436 -27.543 -93.856 1.00 81.75 202 LEU A O 1
ATOM 1688 N N . GLU A 1 203 ? 22.739 -26.655 -92.722 1.00 80.50 203 GLU A N 1
ATOM 1689 C CA . GLU A 1 203 ? 21.652 -27.486 -93.243 1.00 80.50 203 GLU A CA 1
ATOM 1690 C C . GLU A 1 203 ? 21.134 -26.929 -94.582 1.00 80.50 203 GLU A C 1
ATOM 1692 O O . GLU A 1 203 ? 20.768 -27.694 -95.476 1.00 80.50 203 GLU A O 1
ATOM 1697 N N . THR A 1 204 ? 21.239 -25.615 -94.817 1.00 80.12 204 THR A N 1
ATOM 1698 C CA . THR A 1 204 ? 21.125 -25.006 -96.154 1.00 80.12 204 THR A CA 1
ATOM 1699 C C . THR A 1 204 ? 22.406 -25.106 -96.973 1.00 80.12 204 THR A C 1
ATOM 1701 O O . THR A 1 204 ? 22.282 -25.197 -98.183 1.00 80.12 204 THR A O 1
ATOM 1704 N N . ILE A 1 205 ? 23.610 -25.183 -96.397 1.00 76.06 205 ILE A N 1
ATOM 1705 C CA . ILE A 1 205 ? 24.845 -25.535 -97.126 1.00 76.06 205 ILE A CA 1
ATOM 1706 C C . ILE A 1 205 ? 24.812 -27.013 -97.495 1.00 76.06 205 ILE A C 1
ATOM 1708 O 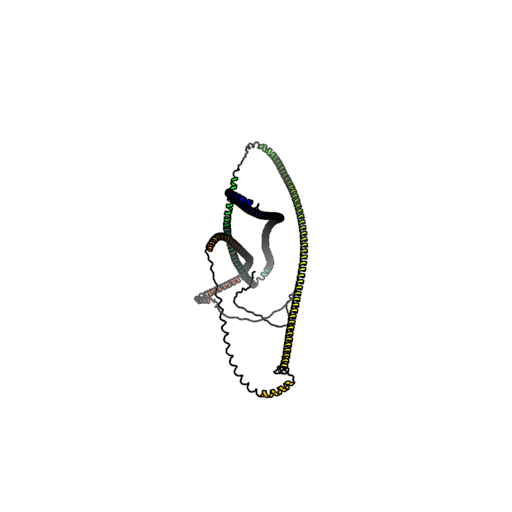O . ILE A 1 205 ? 25.029 -27.334 -98.656 1.00 76.06 205 ILE A O 1
ATOM 1712 N N . LYS A 1 206 ? 24.463 -27.911 -96.567 1.00 80.75 206 LYS A N 1
ATOM 1713 C CA . LYS A 1 206 ? 24.301 -29.342 -96.837 1.00 80.75 206 LYS A CA 1
ATOM 1714 C C . LYS A 1 206 ? 23.194 -29.563 -97.856 1.00 80.75 206 LYS A C 1
ATOM 1716 O O . LYS A 1 206 ? 23.459 -30.167 -98.882 1.00 80.75 206 LYS A O 1
ATOM 1721 N N . SER A 1 207 ? 22.007 -28.979 -97.680 1.00 75.25 207 SER A N 1
ATOM 1722 C CA . SER A 1 207 ? 20.956 -29.086 -98.698 1.00 75.25 207 SER A CA 1
ATOM 1723 C C . SER A 1 207 ? 21.227 -28.264 -99.964 1.00 75.25 207 SER A C 1
ATOM 1725 O O . SER A 1 207 ? 20.626 -28.583 -100.978 1.00 75.25 207 SER A O 1
ATOM 1727 N N . ARG A 1 208 ? 22.139 -27.275 -99.990 1.00 74.88 208 ARG A N 1
ATOM 1728 C CA . ARG A 1 208 ? 22.663 -26.655 -101.232 1.00 74.88 208 ARG A CA 1
ATOM 1729 C C . ARG A 1 208 ? 23.722 -27.515 -101.908 1.00 74.88 208 ARG A C 1
ATOM 1731 O O . ARG A 1 208 ? 23.779 -27.493 -103.125 1.00 74.88 208 ARG A O 1
ATOM 1738 N N . LYS A 1 209 ? 24.513 -28.281 -101.158 1.00 75.81 209 LYS A N 1
ATOM 1739 C CA . LYS A 1 209 ? 25.517 -29.220 -101.666 1.00 75.81 209 LYS A CA 1
ATOM 1740 C C . LYS A 1 209 ? 24.839 -30.476 -102.203 1.00 75.81 209 LYS A C 1
ATOM 1742 O O . LYS A 1 209 ? 24.994 -30.781 -103.374 1.00 75.81 209 LYS A O 1
ATOM 1747 N N . GLU A 1 210 ? 23.918 -31.054 -101.440 1.00 75.69 210 GLU A N 1
ATOM 1748 C CA . GLU A 1 210 ? 22.977 -32.066 -101.916 1.00 75.69 210 GLU A CA 1
ATOM 1749 C C . GLU A 1 210 ? 22.059 -31.525 -103.022 1.00 75.69 210 GLU A C 1
ATOM 1751 O O . GLU A 1 210 ? 21.629 -32.311 -103.853 1.00 75.69 210 GLU A O 1
ATOM 1756 N N . LYS A 1 211 ? 21.732 -30.220 -103.078 1.00 69.69 211 LYS A N 1
ATOM 1757 C CA . LYS A 1 211 ? 21.080 -29.610 -104.257 1.00 69.69 211 LYS A CA 1
ATOM 1758 C C . LYS A 1 211 ? 22.055 -29.309 -105.386 1.00 69.69 211 LYS A C 1
ATOM 1760 O O . LYS A 1 211 ? 21.569 -29.184 -106.488 1.00 69.69 211 LYS A O 1
ATOM 1765 N N . ALA A 1 212 ? 23.366 -29.230 -105.194 1.00 65.94 212 ALA A N 1
ATOM 1766 C CA . ALA A 1 212 ? 24.343 -29.095 -106.277 1.00 65.94 212 ALA A CA 1
ATOM 1767 C C . ALA A 1 212 ? 24.670 -30.469 -106.879 1.00 65.94 212 ALA A C 1
ATOM 1769 O O . ALA A 1 212 ? 24.745 -30.608 -108.090 1.00 65.94 212 ALA A O 1
ATOM 1770 N N . GLU A 1 213 ? 24.741 -31.508 -106.051 1.00 69.94 213 GLU A N 1
ATOM 1771 C CA . GLU A 1 213 ? 24.806 -32.919 -106.441 1.00 69.94 213 GLU A CA 1
ATOM 1772 C C . GLU A 1 213 ? 23.476 -33.359 -107.080 1.00 69.94 213 GLU A C 1
ATOM 1774 O O . GLU A 1 213 ? 23.462 -33.966 -108.158 1.00 69.94 213 GLU A O 1
ATOM 1779 N N . ARG A 1 214 ? 22.332 -32.960 -106.496 1.00 66.88 214 ARG A N 1
ATOM 1780 C CA . ARG A 1 214 ? 21.023 -33.136 -107.136 1.00 66.88 214 ARG A CA 1
ATOM 1781 C C . ARG A 1 214 ? 20.859 -32.261 -108.373 1.00 66.88 214 ARG A C 1
ATOM 1783 O O . ARG A 1 214 ? 20.341 -32.797 -109.324 1.00 66.88 214 ARG A O 1
ATOM 1790 N N . ILE A 1 215 ? 21.321 -31.010 -108.457 1.00 62.34 215 ILE A N 1
ATOM 1791 C CA . ILE A 1 215 ? 21.252 -30.190 -109.692 1.00 62.34 215 ILE A CA 1
ATOM 1792 C C . ILE A 1 215 ? 22.268 -30.658 -110.737 1.00 62.34 215 ILE A C 1
ATOM 1794 O O . ILE A 1 215 ? 21.973 -30.564 -111.914 1.00 62.34 215 ILE A O 1
ATOM 1798 N N . SER A 1 216 ? 23.388 -31.276 -110.373 1.00 60.62 216 SER A N 1
ATOM 1799 C CA . SER A 1 216 ? 24.242 -31.982 -111.335 1.00 60.62 216 SER A CA 1
ATOM 1800 C C . SER A 1 216 ? 23.466 -33.157 -111.950 1.00 60.62 216 SER A C 1
ATOM 1802 O O . SER A 1 216 ? 23.186 -33.183 -113.151 1.00 60.62 216 SER A O 1
ATOM 1804 N N . THR A 1 217 ? 22.948 -34.055 -111.105 1.00 63.53 217 THR A N 1
ATOM 1805 C CA . THR A 1 217 ? 22.146 -35.211 -111.548 1.00 63.53 217 THR A CA 1
ATOM 180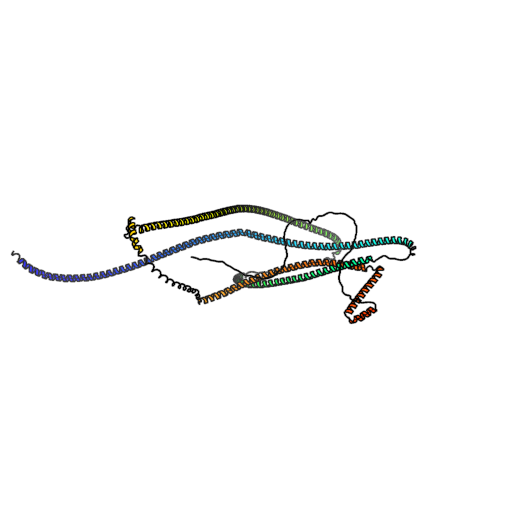6 C C . THR A 1 217 ? 20.736 -34.861 -112.057 1.00 63.53 217 THR A C 1
ATOM 1808 O O . THR A 1 217 ? 20.092 -35.703 -112.680 1.00 63.53 217 THR A O 1
ATOM 1811 N N . PHE A 1 218 ? 20.256 -33.630 -111.852 1.00 54.91 218 PHE A N 1
ATOM 1812 C CA . PHE A 1 218 ? 18.965 -33.097 -112.309 1.00 54.91 218 PHE A CA 1
ATOM 1813 C C . PHE A 1 218 ? 19.123 -32.133 -113.482 1.00 54.91 218 PHE A C 1
ATOM 1815 O O . PHE A 1 218 ? 18.187 -32.024 -114.243 1.00 54.91 218 PHE A O 1
ATOM 1822 N N . CYS A 1 219 ? 20.288 -31.553 -113.769 1.00 51.09 219 CYS A N 1
ATOM 1823 C CA . CYS A 1 219 ? 20.592 -31.019 -115.101 1.00 51.09 219 CYS A CA 1
ATOM 1824 C C . CYS A 1 219 ? 20.694 -32.176 -116.103 1.00 51.09 219 CYS A C 1
ATOM 1826 O O . CYS A 1 219 ? 20.143 -32.090 -117.199 1.00 51.09 219 CYS A O 1
ATOM 1828 N N . MET A 1 220 ? 21.270 -33.312 -115.685 1.00 55.12 220 MET A N 1
ATOM 1829 C CA . MET A 1 220 ? 21.233 -34.558 -116.463 1.00 55.12 220 MET A CA 1
ATOM 1830 C C . MET A 1 220 ? 19.810 -35.128 -116.651 1.00 55.12 220 MET A C 1
ATOM 1832 O O . MET A 1 220 ? 19.585 -35.820 -117.636 1.00 55.12 220 MET A O 1
ATOM 1836 N N . LYS A 1 221 ? 18.848 -34.840 -115.753 1.00 51.09 221 LYS A N 1
ATOM 1837 C CA . LYS A 1 221 ? 17.464 -35.379 -115.809 1.00 51.09 221 LYS A CA 1
ATOM 1838 C C . LYS A 1 221 ? 16.375 -34.361 -116.192 1.00 51.09 221 LYS A C 1
ATOM 1840 O O . LYS A 1 221 ? 15.290 -34.770 -116.582 1.00 51.09 221 LYS A O 1
ATOM 1845 N N . LEU A 1 222 ? 16.645 -33.055 -116.138 1.00 45.91 222 LEU A N 1
ATOM 1846 C CA . LEU A 1 222 ? 15.817 -31.977 -116.703 1.00 45.91 222 LEU A CA 1
ATOM 1847 C C . LEU A 1 222 ? 15.938 -31.969 -118.221 1.00 45.91 222 LEU A C 1
ATOM 1849 O O . LEU A 1 222 ? 14.935 -31.793 -118.902 1.00 45.91 222 LEU A O 1
ATOM 1853 N N . LYS A 1 223 ? 17.130 -32.279 -118.751 1.00 50.31 223 LYS A N 1
ATOM 1854 C CA . LYS A 1 223 ? 17.350 -32.531 -120.183 1.00 50.31 223 LYS A CA 1
ATOM 1855 C C . LYS A 1 223 ? 16.540 -33.728 -120.730 1.00 50.31 223 LYS A C 1
ATOM 1857 O O . LYS A 1 223 ? 16.571 -33.977 -121.926 1.00 50.31 223 LYS A O 1
ATOM 1862 N N . THR A 1 224 ? 15.820 -34.447 -119.863 1.00 47.03 224 THR A N 1
ATOM 1863 C CA . THR A 1 224 ? 14.886 -35.536 -120.197 1.00 47.03 224 THR A CA 1
ATOM 1864 C C . THR A 1 224 ? 13.526 -35.413 -119.479 1.00 47.03 224 THR A C 1
ATOM 1866 O O . THR A 1 224 ? 12.819 -36.411 -119.356 1.00 47.03 224 THR A O 1
ATOM 1869 N N . LYS A 1 225 ? 13.203 -34.251 -118.880 1.00 43.91 225 LYS A N 1
ATOM 1870 C CA . LYS A 1 225 ? 11.925 -33.987 -118.169 1.00 43.91 225 LYS A CA 1
ATOM 1871 C C . LYS A 1 225 ? 11.390 -32.557 -118.307 1.00 43.91 225 LYS A C 1
ATOM 1873 O O . LYS A 1 225 ? 10.317 -32.264 -117.785 1.00 43.91 225 LYS A O 1
ATOM 1878 N N . LEU A 1 226 ? 12.081 -31.681 -119.037 1.00 41.72 226 LEU A N 1
ATOM 1879 C CA . LEU A 1 226 ? 11.498 -30.430 -119.530 1.00 41.72 226 LEU A CA 1
ATOM 1880 C C . LEU A 1 226 ? 10.341 -30.705 -120.516 1.00 41.72 226 LEU A C 1
ATOM 1882 O O . LEU A 1 226 ? 9.448 -29.877 -120.659 1.00 41.72 226 LEU A O 1
ATOM 1886 N N . ASP A 1 227 ? 10.316 -31.903 -121.109 1.00 36.88 227 ASP A N 1
ATOM 1887 C CA . ASP A 1 227 ? 9.295 -32.386 -122.047 1.00 36.88 227 ASP A CA 1
ATOM 1888 C C . ASP A 1 227 ? 7.916 -32.665 -121.408 1.00 36.88 227 ASP A C 1
ATOM 1890 O O . ASP A 1 227 ? 6.942 -32.876 -122.128 1.00 36.88 227 ASP A O 1
ATOM 1894 N N . THR A 1 228 ? 7.791 -32.682 -120.070 1.00 36.12 228 THR A N 1
ATOM 1895 C CA . THR A 1 228 ? 6.547 -33.083 -119.376 1.00 36.12 228 THR A CA 1
ATOM 1896 C C . THR A 1 228 ? 6.072 -32.081 -118.314 1.00 36.12 228 THR A C 1
ATOM 1898 O O . THR A 1 228 ? 6.254 -32.284 -117.115 1.00 36.12 228 THR A O 1
ATOM 1901 N N . LEU A 1 229 ? 5.440 -31.010 -118.800 1.00 31.00 229 LEU A N 1
ATOM 1902 C CA . LEU A 1 229 ? 4.272 -30.295 -118.246 1.00 31.00 229 LEU A CA 1
ATOM 1903 C C . LEU A 1 229 ? 4.008 -30.290 -116.714 1.00 31.00 229 LEU A C 1
ATOM 1905 O O . LEU A 1 229 ? 3.545 -31.262 -116.134 1.00 31.00 229 LEU A O 1
ATOM 1909 N N . ASN A 1 230 ? 4.132 -29.091 -116.130 1.00 25.61 230 ASN A N 1
ATOM 1910 C CA . ASN A 1 230 ? 3.075 -28.326 -115.430 1.00 25.61 230 ASN A CA 1
ATOM 1911 C C . ASN A 1 230 ? 1.988 -29.029 -114.562 1.00 25.61 230 ASN A C 1
ATOM 1913 O O . ASN A 1 230 ? 1.177 -29.794 -115.069 1.00 25.61 230 ASN A O 1
ATOM 1917 N N . LEU A 1 231 ? 1.803 -28.483 -113.336 1.00 31.66 231 LEU A N 1
ATOM 1918 C CA . LEU A 1 231 ? 0.657 -28.637 -112.391 1.00 31.66 231 LEU A CA 1
ATOM 1919 C C . LEU A 1 231 ? 0.613 -29.986 -111.603 1.00 31.66 231 LEU A C 1
ATOM 1921 O O . LEU A 1 231 ? 1.119 -30.988 -112.080 1.00 31.66 231 LEU A O 1
ATOM 1925 N N . LYS A 1 232 ? 0.067 -30.099 -110.369 1.00 35.75 232 LYS A N 1
ATOM 1926 C CA . LYS A 1 232 ? -0.709 -29.149 -109.531 1.00 35.75 232 LYS A CA 1
ATOM 1927 C C . LYS A 1 232 ? -0.584 -29.407 -107.996 1.00 35.75 232 LYS A C 1
ATOM 1929 O O . LYS A 1 232 ? -0.849 -30.509 -107.544 1.00 35.75 232 LYS A O 1
ATOM 1934 N N . ILE A 1 233 ? -0.254 -28.348 -107.237 1.00 44.44 233 ILE A N 1
ATOM 1935 C CA . ILE A 1 233 ? -0.718 -27.909 -105.882 1.00 44.44 233 ILE A CA 1
ATOM 1936 C C . ILE A 1 233 ? -0.958 -28.914 -104.723 1.00 44.44 233 ILE A C 1
ATOM 1938 O O . ILE A 1 233 ? -1.821 -29.774 -104.819 1.00 44.44 233 ILE A O 1
ATOM 1942 N N . MET A 1 234 ? -0.363 -28.591 -103.556 1.00 27.70 234 MET A N 1
ATOM 1943 C CA . MET A 1 234 ? -0.837 -28.754 -102.151 1.00 27.70 234 MET A CA 1
ATOM 1944 C C . MET A 1 234 ? 0.085 -27.888 -101.235 1.00 27.70 234 MET A C 1
ATOM 1946 O O . MET A 1 234 ? 1.274 -27.819 -101.542 1.00 27.70 234 MET A O 1
ATOM 1950 N N . THR A 1 235 ? -0.275 -27.220 -100.120 1.00 44.38 235 THR A N 1
ATOM 1951 C CA . THR A 1 235 ? -1.535 -26.617 -99.595 1.00 44.38 235 THR A CA 1
ATOM 1952 C C . THR A 1 235 ? -1.190 -25.633 -98.441 1.00 44.38 235 THR A C 1
ATOM 1954 O O . THR A 1 235 ? -0.169 -25.814 -97.775 1.00 44.38 235 THR A O 1
ATOM 1957 N N . ASP A 1 236 ? -2.031 -24.618 -98.159 1.00 50.81 236 ASP A N 1
ATOM 1958 C CA . ASP A 1 236 ? -1.779 -23.582 -97.114 1.00 50.81 236 ASP A CA 1
ATOM 1959 C C . ASP A 1 236 ? -2.902 -23.392 -96.061 1.00 50.81 236 ASP A C 1
ATOM 1961 O O . ASP A 1 236 ? -2.707 -22.741 -95.031 1.00 50.81 236 ASP A O 1
ATOM 1965 N N . GLU A 1 237 ? -4.090 -23.942 -96.299 1.00 47.91 237 GLU A N 1
ATOM 1966 C CA . GLU A 1 237 ? -5.344 -23.496 -95.669 1.00 47.91 237 GLU A CA 1
ATOM 1967 C C . GLU A 1 237 ? -5.465 -23.871 -94.178 1.00 47.91 237 GLU A C 1
ATOM 1969 O O . GLU A 1 237 ? -5.789 -23.035 -93.334 1.00 47.91 237 GLU A O 1
ATOM 1974 N N . GLN A 1 238 ? -5.070 -25.095 -93.815 1.00 52.59 238 GLN A N 1
ATOM 1975 C CA . GLN A 1 238 ? -5.136 -25.609 -92.436 1.00 52.59 238 GLN A CA 1
ATOM 1976 C C . GLN A 1 238 ? -4.204 -24.881 -91.446 1.00 52.59 238 GLN A C 1
ATOM 1978 O O . GLN A 1 238 ? -4.423 -24.948 -90.238 1.00 52.59 238 GLN A O 1
ATOM 1983 N N . LYS A 1 239 ? -3.186 -24.150 -91.927 1.00 55.91 239 LYS A N 1
ATOM 1984 C CA . LYS A 1 239 ? -2.278 -23.366 -91.066 1.00 55.91 239 LYS A CA 1
ATOM 1985 C C . LYS A 1 239 ? -2.913 -22.076 -90.544 1.00 55.91 239 LYS A C 1
ATOM 1987 O O . LYS A 1 239 ? -2.488 -21.576 -89.508 1.00 55.91 239 LYS A O 1
ATOM 1992 N N . HIS A 1 240 ? -3.898 -21.531 -91.258 1.00 56.06 240 HIS A N 1
ATOM 1993 C CA . HIS A 1 240 ? -4.471 -20.221 -90.946 1.00 56.06 240 HIS A CA 1
ATOM 1994 C C . HIS A 1 240 ? -5.469 -20.305 -89.783 1.00 56.06 240 HIS A C 1
ATOM 1996 O O . HIS A 1 240 ? -5.350 -19.550 -88.822 1.00 56.06 240 HIS A O 1
ATOM 2002 N N . LYS A 1 241 ? -6.374 -21.292 -89.809 1.00 60.12 241 LYS A N 1
ATOM 2003 C CA . LYS A 1 241 ? -7.437 -21.463 -88.802 1.00 60.12 241 LYS A CA 1
ATOM 2004 C C . LYS A 1 241 ? -6.896 -21.591 -87.366 1.00 60.12 241 LYS A C 1
ATOM 2006 O O . LYS A 1 241 ? -7.359 -20.916 -86.454 1.00 60.12 241 LYS A O 1
ATOM 2011 N N . ASN A 1 242 ? -5.826 -22.370 -87.192 1.00 61.50 242 ASN A N 1
ATOM 2012 C CA . ASN A 1 242 ? -5.178 -22.600 -85.893 1.00 61.50 242 ASN A CA 1
ATOM 2013 C C . ASN A 1 242 ? -4.429 -21.353 -85.352 1.00 61.50 242 ASN A C 1
ATOM 2015 O O . ASN A 1 242 ? -4.189 -21.230 -84.155 1.00 61.50 242 ASN A O 1
ATOM 2019 N N . ALA A 1 243 ? -4.069 -20.390 -86.211 1.00 61.66 243 ALA A N 1
ATOM 2020 C CA . ALA A 1 243 ? -3.488 -19.117 -85.772 1.00 61.66 243 ALA A CA 1
ATOM 2021 C C . ALA A 1 243 ? -4.555 -18.118 -85.277 1.00 61.66 243 ALA A C 1
ATOM 2023 O O . ALA A 1 243 ? -4.261 -17.258 -84.444 1.00 61.66 243 ALA A O 1
ATOM 2024 N N . GLU A 1 244 ? -5.784 -18.236 -85.780 1.00 65.06 244 GLU A N 1
ATOM 2025 C CA . GLU A 1 244 ? -6.897 -17.325 -85.504 1.00 65.06 244 GLU A CA 1
ATOM 2026 C C . GLU A 1 244 ? -7.547 -17.597 -84.136 1.00 65.06 244 GLU A C 1
ATOM 2028 O O . GLU A 1 244 ? -7.764 -16.667 -83.356 1.00 65.06 244 GLU A O 1
ATOM 2033 N N . GLU A 1 245 ? -7.750 -18.869 -83.781 1.00 70.31 245 GLU A N 1
ATOM 2034 C CA . GLU A 1 245 ? -8.290 -19.281 -82.474 1.00 70.31 245 GLU A CA 1
ATOM 2035 C C . GLU A 1 245 ? -7.388 -18.825 -81.306 1.00 70.31 245 GLU A C 1
ATOM 2037 O O . GLU A 1 245 ? -7.868 -18.267 -80.313 1.00 70.31 245 GLU A O 1
ATOM 2042 N N . ILE A 1 246 ? -6.063 -18.952 -81.462 1.00 69.38 246 ILE A N 1
ATOM 2043 C CA . ILE A 1 246 ? -5.064 -18.487 -80.481 1.00 69.38 246 ILE A CA 1
ATOM 2044 C C . ILE A 1 246 ? -5.129 -16.960 -80.290 1.00 69.38 246 ILE A C 1
ATOM 2046 O O . ILE A 1 246 ? -4.975 -16.465 -79.169 1.00 69.38 246 ILE A O 1
ATOM 2050 N N . TYR A 1 247 ? -5.378 -16.200 -81.362 1.00 73.19 247 TYR A N 1
ATOM 2051 C CA . TYR A 1 247 ? -5.513 -14.743 -81.291 1.00 73.19 247 TYR A CA 1
ATOM 2052 C C . TYR A 1 247 ? -6.774 -14.319 -80.521 1.00 73.19 247 TYR A C 1
ATOM 2054 O O . TYR A 1 247 ? -6.700 -13.445 -79.652 1.00 73.19 247 TYR A O 1
ATOM 2062 N N . GLN A 1 248 ? -7.913 -14.971 -80.778 1.00 74.19 248 GLN A N 1
ATOM 2063 C CA . GLN A 1 248 ? -9.167 -14.685 -80.072 1.00 74.19 248 GLN A CA 1
ATOM 2064 C C . GLN A 1 248 ? -9.076 -15.003 -78.571 1.00 74.19 248 GLN A C 1
ATOM 2066 O O . GLN A 1 248 ? -9.540 -14.210 -77.749 1.00 74.19 248 GLN A O 1
ATOM 2071 N N . LEU A 1 249 ? -8.438 -16.120 -78.198 1.00 73.69 249 LEU A N 1
ATOM 2072 C CA . LEU A 1 249 ? -8.228 -16.483 -76.793 1.00 73.69 249 LEU A CA 1
ATOM 2073 C C . LEU A 1 249 ? -7.350 -15.447 -76.068 1.00 73.69 249 LEU A C 1
ATOM 2075 O O . LEU A 1 249 ? -7.713 -14.970 -74.992 1.00 73.69 249 LEU A O 1
ATOM 2079 N N . GLY A 1 250 ? -6.243 -15.029 -76.693 1.00 72.50 250 GLY A N 1
ATOM 2080 C CA . GLY A 1 250 ? -5.351 -14.001 -76.145 1.00 72.50 250 GLY A CA 1
ATOM 2081 C C . GLY A 1 250 ? -6.017 -12.630 -75.962 1.00 72.50 250 GLY A C 1
ATOM 2082 O O . GLY A 1 250 ? -5.673 -11.904 -75.031 1.00 72.50 250 GLY A O 1
ATOM 2083 N N . GLN A 1 251 ? -6.997 -12.281 -76.804 1.00 72.19 251 GLN A N 1
ATOM 2084 C CA . GLN A 1 251 ? -7.744 -11.026 -76.673 1.00 72.19 251 GLN A CA 1
ATOM 2085 C C . GLN A 1 251 ? -8.757 -11.043 -75.509 1.00 72.19 251 GLN A C 1
ATOM 2087 O O . GLN A 1 251 ? -9.019 -9.991 -74.925 1.00 72.19 251 GLN A O 1
ATOM 2092 N N . LYS A 1 252 ? -9.315 -12.208 -75.143 1.00 77.19 252 LYS A N 1
ATOM 2093 C CA . LYS A 1 252 ? -10.233 -12.335 -73.992 1.00 77.19 252 LYS A CA 1
ATOM 2094 C C . LYS A 1 252 ? -9.501 -12.138 -72.663 1.00 77.19 252 LYS A C 1
ATOM 2096 O O . LYS A 1 252 ? -9.874 -11.255 -71.898 1.00 77.19 252 LYS A O 1
ATOM 2101 N N . VAL A 1 253 ? -8.400 -12.868 -72.460 1.00 76.75 253 VAL A N 1
ATOM 2102 C CA . VAL A 1 253 ? -7.575 -12.793 -71.236 1.00 76.75 253 VAL A CA 1
ATOM 2103 C C . VAL A 1 253 ? -7.046 -11.375 -70.987 1.00 76.75 253 VAL A C 1
ATOM 2105 O O . VAL A 1 253 ? -6.986 -10.926 -69.844 1.00 76.75 253 VAL A O 1
ATOM 2108 N N . LEU A 1 254 ? -6.703 -10.635 -72.050 1.00 77.00 254 LEU A N 1
ATOM 2109 C CA . LEU A 1 254 ? -6.280 -9.238 -71.929 1.00 77.00 254 LEU A CA 1
ATOM 2110 C C . LEU A 1 254 ? -7.391 -8.345 -71.341 1.00 77.00 254 LEU A C 1
ATOM 2112 O O . LEU A 1 254 ? -7.135 -7.630 -70.377 1.00 77.00 254 LEU A O 1
ATOM 2116 N N . LYS A 1 255 ? -8.626 -8.452 -71.854 1.00 79.25 255 LYS A N 1
ATOM 2117 C CA . LYS A 1 255 ? -9.789 -7.670 -71.385 1.00 79.25 255 LYS A CA 1
ATOM 2118 C C . LYS A 1 255 ? -10.218 -8.000 -69.952 1.00 79.25 255 LYS A C 1
ATOM 2120 O O . LYS A 1 255 ? -10.888 -7.197 -69.307 1.00 79.25 255 LYS A O 1
ATOM 2125 N N . GLU A 1 256 ? -9.876 -9.184 -69.456 1.00 81.00 256 GLU A N 1
ATOM 2126 C CA . GLU A 1 256 ? -10.152 -9.603 -68.079 1.00 81.00 256 GLU A CA 1
ATOM 2127 C C . GLU A 1 256 ? -9.113 -9.032 -67.103 1.00 81.00 256 GLU A C 1
ATOM 2129 O O . GLU A 1 256 ? -9.490 -8.455 -66.084 1.00 81.00 256 GLU A O 1
ATOM 2134 N N . GLU A 1 257 ? -7.819 -9.081 -67.441 1.00 79.00 257 GLU A N 1
ATOM 2135 C CA . GLU A 1 257 ? -6.768 -8.426 -66.645 1.00 79.00 257 GLU A CA 1
ATOM 2136 C C . GLU A 1 257 ? -6.866 -6.884 -66.681 1.00 79.00 257 GLU A C 1
ATOM 2138 O O . GLU A 1 257 ? -6.551 -6.252 -65.675 1.00 79.00 257 GLU A O 1
ATOM 2143 N N . GLU A 1 258 ? -7.350 -6.284 -67.779 1.00 78.62 258 GLU A N 1
ATOM 2144 C CA . GLU A 1 258 ? -7.683 -4.846 -67.874 1.00 78.62 258 GLU A CA 1
ATOM 2145 C C . GLU A 1 258 ? -8.747 -4.447 -66.832 1.00 78.62 258 GLU A C 1
ATOM 2147 O O . GLU A 1 258 ? -8.501 -3.587 -65.989 1.00 78.62 258 GLU A O 1
ATOM 2152 N N . ARG A 1 259 ? -9.892 -5.145 -66.792 1.00 84.44 259 ARG A N 1
ATOM 2153 C CA . ARG A 1 259 ? -10.982 -4.857 -65.835 1.00 84.44 259 ARG A CA 1
ATOM 2154 C C . ARG A 1 259 ? -10.569 -5.018 -64.372 1.00 84.44 259 ARG A C 1
ATOM 2156 O O . ARG A 1 259 ? -11.025 -4.261 -63.518 1.00 84.44 259 ARG A O 1
ATOM 2163 N N . GLU A 1 260 ? -9.739 -6.014 -64.066 1.00 80.81 260 GLU A N 1
ATOM 2164 C CA . GLU A 1 260 ? -9.234 -6.229 -62.704 1.00 80.81 260 GLU A CA 1
ATOM 2165 C C . GLU A 1 260 ? -8.202 -5.170 -62.290 1.00 80.81 260 GLU A C 1
ATOM 2167 O O . GLU A 1 260 ? -8.134 -4.808 -61.115 1.00 80.81 260 GLU A O 1
ATOM 2172 N N . PHE A 1 261 ? -7.431 -4.633 -63.240 1.00 84.56 261 PHE A N 1
ATOM 2173 C CA . PHE A 1 261 ? -6.557 -3.486 -63.001 1.00 84.56 261 PHE A CA 1
ATOM 2174 C C . PHE A 1 261 ? -7.376 -2.222 -62.683 1.00 84.56 261 PHE A C 1
ATOM 2176 O O . PHE A 1 261 ? -7.134 -1.599 -61.648 1.00 84.56 261 PHE A O 1
ATOM 2183 N N . ASP A 1 262 ? -8.395 -1.907 -63.491 1.00 82.56 262 ASP A N 1
ATOM 2184 C CA . ASP A 1 262 ? -9.274 -0.745 -63.281 1.00 82.56 262 ASP A CA 1
ATOM 2185 C C . ASP A 1 262 ? -9.999 -0.808 -61.922 1.00 82.56 262 ASP A C 1
ATOM 2187 O O . ASP A 1 262 ? -10.079 0.186 -61.195 1.00 82.56 262 ASP A O 1
ATOM 2191 N N . ARG A 1 263 ? -10.480 -2.000 -61.536 1.00 86.88 263 ARG A N 1
ATOM 2192 C CA . ARG A 1 263 ? -11.098 -2.261 -60.223 1.00 86.88 263 ARG A CA 1
ATOM 2193 C C . ARG A 1 263 ? -10.140 -1.973 -59.070 1.00 86.88 263 ARG A C 1
ATOM 2195 O O . ARG A 1 263 ? -10.503 -1.243 -58.147 1.00 86.88 263 ARG A O 1
ATOM 2202 N N . LEU A 1 264 ? -8.919 -2.510 -59.124 1.00 81.06 264 LEU A N 1
ATOM 2203 C CA . LEU A 1 264 ? -7.905 -2.262 -58.095 1.00 81.06 264 LEU A CA 1
ATOM 2204 C C . LEU A 1 264 ? -7.548 -0.772 -58.019 1.00 81.06 264 LEU A C 1
ATOM 2206 O O . LEU A 1 264 ? -7.510 -0.215 -56.921 1.00 81.06 264 LEU A O 1
ATOM 2210 N N . GLN A 1 265 ? -7.372 -0.105 -59.163 1.00 85.75 265 GLN A N 1
ATOM 2211 C CA . GLN 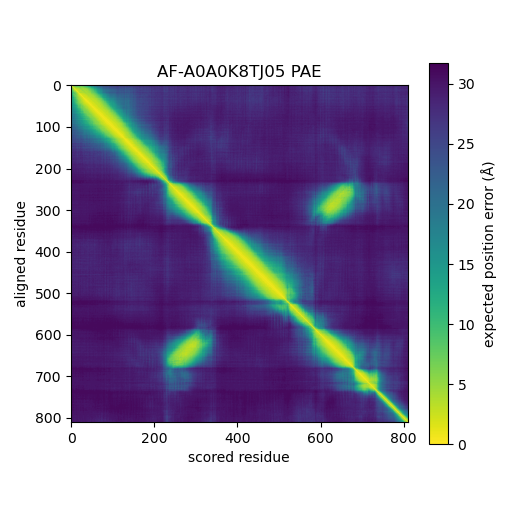A 1 265 ? -7.084 1.328 -59.212 1.00 85.75 265 GLN A CA 1
ATOM 2212 C C . GLN A 1 265 ? -8.199 2.157 -58.553 1.00 85.75 265 GLN A C 1
ATOM 2214 O O . GLN A 1 265 ? -7.904 3.005 -57.711 1.00 85.75 265 GLN A O 1
ATOM 2219 N N . ALA A 1 266 ? -9.470 1.860 -58.845 1.00 85.19 266 ALA A N 1
ATOM 2220 C CA . ALA A 1 266 ? -10.609 2.524 -58.213 1.00 85.19 266 ALA A CA 1
ATOM 2221 C C . ALA A 1 266 ? -10.642 2.323 -56.684 1.00 85.19 266 ALA A C 1
ATOM 2223 O O . ALA A 1 266 ? -10.866 3.284 -55.945 1.00 85.19 266 ALA A O 1
ATOM 2224 N N . THR A 1 267 ? -10.360 1.109 -56.186 1.00 84.00 267 THR A N 1
ATOM 2225 C CA . THR A 1 267 ? -10.300 0.856 -54.730 1.00 84.00 267 THR A CA 1
ATOM 2226 C C . THR A 1 267 ? -9.163 1.611 -54.041 1.00 84.00 267 THR A C 1
ATOM 2228 O O . THR A 1 267 ? -9.365 2.150 -52.953 1.00 84.00 267 THR A O 1
ATOM 2231 N N . ILE A 1 268 ? -7.997 1.729 -54.687 1.00 83.81 268 ILE A N 1
ATOM 2232 C CA . ILE A 1 268 ? -6.853 2.488 -54.163 1.00 83.81 268 ILE A CA 1
ATOM 2233 C C . ILE A 1 268 ? -7.183 3.983 -54.099 1.00 83.81 268 ILE A C 1
ATOM 2235 O O . ILE A 1 268 ? -6.933 4.608 -53.072 1.00 83.81 268 ILE A O 1
ATOM 2239 N N . SER A 1 269 ? -7.799 4.555 -55.140 1.00 85.81 269 SER A N 1
ATOM 2240 C CA . SER A 1 269 ? -8.237 5.958 -55.122 1.00 85.81 269 SER A CA 1
ATOM 2241 C C . SER A 1 269 ? -9.288 6.234 -54.039 1.00 85.81 269 SER A C 1
ATOM 2243 O O . SER A 1 269 ? -9.206 7.258 -53.363 1.00 85.81 269 SER A O 1
ATOM 2245 N N . GLY A 1 270 ? -10.236 5.315 -53.819 1.00 87.06 270 GLY A N 1
ATOM 2246 C CA . GLY A 1 270 ? -11.216 5.426 -52.733 1.00 87.06 270 GLY A CA 1
ATOM 2247 C C . GLY A 1 270 ? -10.567 5.420 -51.344 1.00 87.06 270 GLY A C 1
ATOM 2248 O O . GLY A 1 270 ? -10.834 6.305 -50.532 1.00 87.06 270 GLY A O 1
ATOM 2249 N N . LEU A 1 271 ? -9.663 4.469 -51.089 1.00 83.94 271 LEU A N 1
ATOM 2250 C CA . LEU A 1 271 ? -8.929 4.380 -49.822 1.00 83.94 271 LEU A CA 1
ATOM 2251 C C . LEU A 1 271 ? -7.984 5.567 -49.597 1.00 83.94 271 LEU A C 1
ATOM 2253 O O . LEU A 1 271 ? -7.842 6.010 -48.462 1.00 83.94 271 LEU A O 1
ATOM 2257 N N . LEU A 1 272 ? -7.365 6.107 -50.650 1.00 86.75 272 LEU A N 1
ATOM 2258 C CA . LEU A 1 272 ? -6.470 7.265 -50.559 1.00 86.75 272 LEU A CA 1
ATOM 2259 C C . LEU A 1 272 ? -7.230 8.553 -50.208 1.00 86.75 272 LEU A C 1
ATOM 2261 O O . LEU A 1 272 ? -6.745 9.343 -49.399 1.00 86.75 272 LEU A O 1
ATOM 2265 N N . ASN A 1 273 ? -8.443 8.735 -50.737 1.00 87.75 273 ASN A N 1
ATOM 2266 C CA . ASN A 1 273 ? -9.322 9.834 -50.329 1.00 87.75 273 ASN A CA 1
ATOM 2267 C C . ASN A 1 273 ? -9.736 9.705 -48.852 1.00 87.75 273 ASN A C 1
ATOM 2269 O O . ASN A 1 273 ? -9.664 10.681 -48.109 1.00 87.75 273 ASN A O 1
ATOM 2273 N N . GLU A 1 274 ? -10.097 8.499 -48.403 1.00 85.00 274 GLU A N 1
ATOM 2274 C CA . GLU A 1 274 ? -10.449 8.239 -46.999 1.00 85.00 274 GLU A CA 1
ATOM 2275 C C . GLU A 1 274 ? -9.244 8.419 -46.054 1.00 85.00 274 GLU A C 1
ATOM 2277 O O . GLU A 1 274 ? -9.374 8.999 -44.979 1.00 85.00 274 GLU A O 1
ATOM 2282 N N . MET A 1 275 ? -8.044 8.006 -46.474 1.00 86.94 275 MET A N 1
ATOM 2283 C CA . MET A 1 275 ? -6.792 8.246 -45.748 1.00 86.94 275 MET A CA 1
ATOM 2284 C C . MET A 1 275 ? -6.517 9.747 -45.574 1.00 86.94 275 MET A C 1
ATOM 2286 O O . MET A 1 275 ? -6.118 10.168 -44.488 1.00 86.94 275 MET A O 1
ATOM 2290 N N . ASN A 1 276 ? -6.745 10.557 -46.614 1.00 85.69 276 ASN A N 1
ATOM 2291 C CA . ASN A 1 276 ? -6.601 12.012 -46.532 1.00 85.69 276 ASN A CA 1
ATOM 2292 C C . ASN A 1 276 ? -7.647 12.628 -45.589 1.00 85.69 276 ASN A C 1
ATOM 2294 O O . ASN A 1 276 ? -7.281 13.436 -44.740 1.00 85.69 276 ASN A O 1
ATOM 2298 N N . ARG A 1 277 ? -8.907 12.175 -45.648 1.00 89.81 277 ARG A N 1
ATOM 2299 C CA . ARG A 1 277 ? -9.988 12.618 -44.751 1.00 89.81 277 ARG A CA 1
ATOM 2300 C C . ARG A 1 277 ? -9.654 12.370 -43.272 1.00 89.81 277 ARG A C 1
ATOM 2302 O O . ARG A 1 277 ? -9.748 13.278 -42.454 1.00 89.81 277 ARG A O 1
ATOM 2309 N N . VAL A 1 278 ? -9.181 11.168 -42.932 1.00 85.25 278 VAL A N 1
ATOM 2310 C CA . VAL A 1 278 ? -8.755 10.810 -41.560 1.00 85.25 278 VAL A CA 1
ATOM 2311 C C . VAL A 1 278 ? -7.502 11.594 -41.125 1.00 85.25 278 VAL A C 1
ATOM 2313 O O . VAL A 1 278 ? -7.331 11.899 -39.946 1.00 85.25 278 VAL A O 1
ATOM 2316 N N . LYS A 1 279 ? -6.632 11.978 -42.065 1.00 85.81 279 LYS A N 1
ATOM 2317 C CA . LYS A 1 279 ? -5.459 12.826 -41.797 1.00 85.81 279 LYS A CA 1
ATOM 2318 C C . LYS A 1 279 ? -5.833 14.295 -41.550 1.00 85.81 279 LYS A C 1
ATOM 2320 O O . LYS A 1 279 ? -5.231 14.936 -40.694 1.00 85.81 279 LYS A O 1
ATOM 2325 N N . GLU A 1 280 ? -6.837 14.821 -42.246 1.00 87.62 280 GLU A N 1
ATOM 2326 C CA . GLU A 1 280 ? -7.413 16.144 -41.963 1.00 87.62 280 GLU A CA 1
ATOM 2327 C C . GLU A 1 280 ? -8.110 16.169 -40.590 1.00 87.62 280 GLU A C 1
ATOM 2329 O O . GLU A 1 280 ? -7.959 17.135 -39.841 1.00 87.62 280 GLU A O 1
ATOM 2334 N N . GLU A 1 281 ? -8.776 15.074 -40.199 1.00 86.56 281 GLU A N 1
ATOM 2335 C CA . GLU A 1 281 ? -9.312 14.896 -38.841 1.00 86.56 281 GLU A CA 1
ATOM 2336 C C . GLU A 1 281 ? -8.210 14.898 -37.756 1.00 86.56 281 GLU A C 1
ATOM 2338 O O . GLU A 1 281 ? -8.411 15.513 -36.705 1.00 86.56 281 GLU A O 1
ATOM 2343 N N . GLU A 1 282 ? -7.035 14.287 -37.988 1.00 86.31 282 GLU A N 1
ATOM 2344 C CA . GLU A 1 282 ? -5.890 14.365 -37.051 1.00 86.31 282 GLU A CA 1
ATOM 2345 C C . GLU A 1 282 ? -5.396 15.802 -36.887 1.00 86.31 282 GLU A C 1
ATOM 2347 O O . GLU A 1 282 ? -5.283 16.282 -35.758 1.00 86.31 282 GLU A O 1
ATOM 2352 N N . LEU A 1 283 ? -5.177 16.512 -37.998 1.00 87.25 283 LEU A N 1
ATOM 2353 C CA . LEU A 1 283 ? -4.723 17.904 -37.984 1.00 87.25 283 LEU A CA 1
ATOM 2354 C C . LEU A 1 283 ? -5.715 18.820 -37.252 1.00 87.25 283 LEU A C 1
ATOM 2356 O O . LEU A 1 283 ? -5.299 19.691 -36.483 1.00 87.25 283 LEU A O 1
ATOM 2360 N N . PHE A 1 284 ? -7.022 18.589 -37.414 1.00 86.75 284 PHE A N 1
ATOM 2361 C CA . PHE A 1 284 ? -8.049 19.308 -36.660 1.00 86.75 284 PHE A CA 1
ATOM 2362 C C . PHE A 1 284 ? -7.962 19.005 -35.154 1.00 86.75 284 PHE A C 1
ATOM 2364 O O . PHE A 1 284 ? -7.892 19.932 -34.346 1.00 86.75 284 PHE A O 1
ATOM 2371 N N . LYS A 1 285 ? -7.886 17.725 -34.750 1.00 86.38 285 LYS A N 1
ATOM 2372 C CA . LYS A 1 285 ? -7.747 17.347 -33.325 1.00 86.38 285 LYS A CA 1
ATOM 2373 C C . LYS A 1 285 ? -6.438 17.838 -32.706 1.00 86.38 285 LYS A C 1
ATOM 2375 O O . LYS A 1 285 ? -6.389 18.125 -31.511 1.00 86.38 285 LYS A O 1
ATOM 2380 N N . ARG A 1 286 ? -5.383 17.979 -33.505 1.00 85.38 286 ARG A N 1
ATOM 2381 C CA . ARG A 1 286 ? -4.118 18.588 -33.095 1.00 85.38 286 ARG A CA 1
ATOM 2382 C C . ARG A 1 286 ? -4.259 20.092 -32.846 1.00 85.38 286 ARG A C 1
ATOM 2384 O O . ARG A 1 286 ? -3.727 20.581 -31.853 1.00 85.38 286 ARG A O 1
ATOM 2391 N N . SER A 1 287 ? -5.017 20.800 -33.684 1.00 87.38 287 SER A N 1
ATOM 2392 C CA . SER A 1 287 ? -5.340 22.216 -33.471 1.00 87.38 287 SER A CA 1
ATOM 2393 C C . SER A 1 287 ? -6.217 22.421 -32.225 1.00 87.38 287 SER A C 1
ATOM 2395 O O . SER A 1 287 ? -5.866 23.240 -31.376 1.00 87.38 287 SER A O 1
ATOM 2397 N N . ASP A 1 288 ? -7.259 21.597 -32.029 1.00 85.94 288 ASP A N 1
ATOM 2398 C CA . ASP A 1 288 ? -8.064 21.569 -30.791 1.00 85.94 288 ASP A CA 1
ATOM 2399 C C . ASP A 1 288 ? -7.176 21.414 -29.540 1.00 85.94 288 ASP A C 1
ATOM 2401 O O . ASP A 1 288 ? -7.361 22.099 -28.532 1.00 85.94 288 ASP A O 1
ATOM 2405 N N . LEU A 1 289 ? -6.188 20.510 -29.602 1.00 87.94 289 LEU A N 1
ATOM 2406 C CA . LEU A 1 289 ? -5.250 20.238 -28.511 1.00 87.94 289 LEU A CA 1
ATOM 2407 C C . LEU A 1 289 ? -4.343 21.441 -28.206 1.00 87.94 289 LEU A C 1
ATOM 2409 O O . LEU A 1 289 ? -3.982 21.658 -27.049 1.00 87.94 289 LEU A O 1
ATOM 2413 N N . GLU A 1 290 ? -3.932 22.199 -29.221 1.00 87.50 290 GLU A N 1
ATOM 2414 C CA . GLU A 1 290 ? -3.085 23.386 -29.060 1.00 87.50 290 GLU A CA 1
ATOM 2415 C C . GLU A 1 290 ? -3.882 24.584 -28.526 1.00 87.50 290 GLU A C 1
ATOM 2417 O O . GLU A 1 290 ? -3.415 25.237 -27.592 1.00 87.50 290 GLU A O 1
ATOM 2422 N N . LEU A 1 291 ? -5.116 24.796 -28.993 1.00 86.69 291 LEU A N 1
ATOM 2423 C CA . LEU A 1 291 ? -6.038 25.788 -28.425 1.00 86.69 291 LEU A CA 1
ATOM 2424 C C . LEU A 1 291 ? -6.358 25.480 -26.953 1.00 86.69 291 LEU A C 1
ATOM 2426 O O . LEU A 1 291 ? -6.183 26.339 -26.089 1.00 86.69 291 LEU A O 1
ATOM 2430 N N . ALA A 1 292 ? -6.707 24.231 -26.629 1.00 84.81 292 ALA A N 1
ATOM 2431 C CA . ALA A 1 292 ? -6.992 23.821 -25.252 1.00 84.81 292 ALA A CA 1
ATOM 2432 C C . ALA A 1 292 ? -5.780 23.983 -24.309 1.00 84.81 292 ALA A C 1
ATOM 2434 O O . ALA A 1 292 ? -5.955 24.292 -23.129 1.00 84.81 292 ALA A O 1
ATOM 2435 N N . LYS A 1 293 ? -4.546 23.818 -24.813 1.00 85.25 293 LYS A N 1
ATOM 2436 C CA . LYS A 1 293 ? -3.314 24.124 -24.061 1.00 85.25 293 LYS A CA 1
ATOM 2437 C C . LYS A 1 293 ? -3.107 25.624 -23.861 1.00 85.25 293 LYS A C 1
ATOM 2439 O O . LYS A 1 293 ? -2.678 26.013 -22.780 1.00 85.25 293 LYS A O 1
ATOM 2444 N N . GLN A 1 294 ? -3.396 26.458 -24.863 1.00 87.19 294 GLN A N 1
ATOM 2445 C CA . GLN A 1 294 ? -3.327 27.916 -24.712 1.00 87.19 294 GLN A CA 1
ATOM 2446 C C . GLN A 1 294 ? -4.346 28.411 -23.680 1.00 87.19 294 GLN A C 1
ATOM 2448 O O . GLN A 1 294 ? -4.009 29.252 -22.854 1.00 87.19 294 GLN A O 1
ATOM 2453 N N . ASP A 1 295 ? -5.564 27.869 -23.679 1.00 83.75 295 ASP A N 1
ATOM 2454 C CA . ASP A 1 295 ? -6.585 28.224 -22.687 1.00 83.75 295 ASP A CA 1
ATOM 2455 C C . ASP A 1 295 ? -6.238 27.718 -21.284 1.00 83.75 295 ASP A C 1
ATOM 2457 O O . ASP A 1 295 ? -6.414 28.451 -20.313 1.00 83.75 295 ASP A O 1
ATOM 2461 N N . LEU A 1 296 ? -5.656 26.518 -21.160 1.00 87.75 296 LEU A N 1
ATOM 2462 C CA . LEU A 1 296 ? -5.072 26.073 -19.895 1.00 87.75 296 LEU A CA 1
ATOM 2463 C C . LEU A 1 296 ? -3.980 27.044 -19.417 1.00 87.75 296 LEU A C 1
ATOM 2465 O O . LEU A 1 296 ? -4.021 27.456 -18.263 1.00 87.75 296 LEU A O 1
ATOM 2469 N N . ALA A 1 297 ? -3.058 27.448 -20.295 1.00 85.31 297 ALA A N 1
ATOM 2470 C CA . ALA A 1 297 ? -1.986 28.377 -19.949 1.00 85.31 297 ALA A CA 1
ATOM 2471 C C . ALA A 1 297 ? -2.526 29.741 -19.483 1.00 85.31 297 ALA A C 1
ATOM 2473 O O . ALA A 1 297 ? -2.035 30.254 -18.487 1.00 85.31 297 ALA A O 1
ATOM 2474 N N . LYS A 1 298 ? -3.575 30.288 -20.120 1.00 85.62 298 LYS A N 1
ATOM 2475 C CA . LYS A 1 298 ? -4.245 31.533 -19.679 1.00 85.62 298 LYS A CA 1
ATOM 2476 C C . LYS A 1 298 ? -4.841 31.409 -18.272 1.00 85.62 298 LYS A C 1
ATOM 2478 O O . LYS A 1 298 ? -4.740 32.337 -17.475 1.00 85.62 298 LYS A O 1
ATOM 2483 N N . ILE A 1 299 ? -5.470 30.275 -17.951 1.00 81.69 299 ILE A N 1
ATOM 2484 C CA . ILE A 1 299 ? -6.048 30.048 -16.615 1.00 81.69 299 ILE A CA 1
ATOM 2485 C C . ILE A 1 299 ? -4.931 29.816 -15.582 1.00 81.69 299 ILE A C 1
ATOM 2487 O O . ILE A 1 299 ? -5.036 30.273 -14.447 1.00 81.69 299 ILE A O 1
ATOM 2491 N N . GLU A 1 300 ? -3.838 29.153 -15.969 1.00 81.88 300 GLU A N 1
ATOM 2492 C CA . GLU A 1 300 ? -2.664 28.963 -15.111 1.00 81.88 300 GLU A CA 1
ATOM 2493 C C . GLU A 1 300 ? -1.874 30.262 -14.885 1.00 81.88 300 GLU A C 1
ATOM 2495 O O . GLU A 1 300 ? -1.381 30.442 -13.773 1.00 81.88 300 GLU A O 1
ATOM 2500 N N . THR A 1 301 ? -1.820 31.200 -15.844 1.00 83.31 301 THR A N 1
ATOM 2501 C CA . THR A 1 301 ? -1.276 32.550 -15.603 1.00 83.31 301 THR A CA 1
ATOM 2502 C C . THR A 1 301 ? -2.183 33.357 -14.687 1.00 83.31 301 THR A C 1
ATOM 2504 O O . THR A 1 301 ? -1.693 33.825 -13.675 1.00 83.31 301 THR A O 1
ATOM 2507 N N . ILE A 1 302 ? -3.503 33.408 -14.917 1.00 83.38 302 ILE A N 1
ATOM 2508 C CA . ILE A 1 302 ? -4.437 34.119 -14.013 1.00 83.38 302 ILE A CA 1
ATOM 2509 C C . ILE A 1 302 ? -4.342 33.578 -12.573 1.00 83.38 302 ILE A C 1
ATOM 2511 O O . ILE A 1 302 ? -4.349 34.337 -11.606 1.00 83.38 302 ILE A O 1
ATOM 2515 N N . LEU A 1 303 ? -4.202 32.258 -12.407 1.00 81.31 303 LEU A N 1
ATOM 2516 C CA . LEU A 1 303 ? -3.995 31.633 -11.098 1.00 81.31 303 LEU A CA 1
ATOM 2517 C C . LEU A 1 303 ? -2.592 31.905 -10.519 1.00 81.31 303 LEU A C 1
ATOM 2519 O O . LEU A 1 303 ? -2.441 31.927 -9.296 1.00 81.31 303 LEU A O 1
ATOM 2523 N N . ALA A 1 304 ? -1.573 32.101 -11.358 1.00 79.38 304 ALA A N 1
ATOM 2524 C CA . ALA A 1 304 ? -0.250 32.546 -10.931 1.00 79.38 304 ALA A CA 1
ATOM 2525 C C . ALA A 1 304 ? -0.248 34.028 -10.529 1.00 79.38 304 ALA A C 1
ATOM 2527 O O . ALA A 1 304 ? 0.368 34.350 -9.522 1.00 79.38 304 ALA A O 1
ATOM 2528 N N . ASP A 1 305 ? -0.983 34.893 -11.227 1.00 79.44 305 ASP A N 1
ATOM 2529 C CA . ASP A 1 305 ? -1.110 36.324 -10.937 1.00 79.44 305 ASP A CA 1
ATOM 2530 C C . ASP A 1 305 ? -1.806 36.540 -9.582 1.00 79.44 305 ASP A C 1
ATOM 2532 O O . ASP A 1 305 ? -1.249 37.187 -8.699 1.00 79.44 305 ASP A O 1
ATOM 2536 N N . ILE A 1 306 ? -2.943 35.870 -9.346 1.00 75.94 306 ILE A N 1
ATOM 2537 C CA . ILE A 1 306 ? -3.653 35.881 -8.048 1.00 75.94 306 ILE A CA 1
ATOM 2538 C C . ILE A 1 306 ? -2.763 35.334 -6.911 1.00 75.94 306 ILE A C 1
ATOM 2540 O O . ILE A 1 306 ? -2.853 35.775 -5.762 1.00 75.94 306 ILE A O 1
ATOM 2544 N N . LYS A 1 307 ? -1.862 34.384 -7.201 1.00 75.25 307 LYS A N 1
ATOM 2545 C CA . LYS A 1 307 ? -0.860 33.911 -6.228 1.00 75.25 307 LYS A CA 1
ATOM 2546 C C . LYS A 1 307 ? 0.297 34.887 -6.037 1.00 75.25 307 LYS A C 1
ATOM 2548 O O . LYS A 1 307 ? 0.775 35.012 -4.916 1.00 75.25 307 LYS A O 1
ATOM 2553 N N . LEU A 1 308 ? 0.744 35.564 -7.090 1.00 73.62 308 LEU A N 1
ATOM 2554 C CA . LEU A 1 308 ? 1.800 36.573 -7.043 1.00 73.62 308 LEU A CA 1
ATOM 2555 C C . LEU A 1 308 ? 1.350 37.814 -6.276 1.00 73.62 308 LEU A C 1
ATOM 2557 O O . LEU A 1 308 ? 2.167 38.380 -5.565 1.00 73.62 308 LEU A O 1
ATOM 2561 N N . GLU A 1 309 ? 0.071 38.176 -6.348 1.00 77.19 309 GLU A N 1
ATOM 2562 C CA . GLU A 1 309 ? -0.564 39.207 -5.520 1.00 77.19 309 GLU A CA 1
ATOM 2563 C C . GLU A 1 309 ? -0.591 38.801 -4.033 1.00 77.19 309 GLU A C 1
ATOM 2565 O O . GLU A 1 309 ? -0.147 39.546 -3.162 1.00 77.19 309 GLU A O 1
ATOM 2570 N N . ASN A 1 310 ? -0.981 37.556 -3.730 1.00 70.38 310 ASN A N 1
ATOM 2571 C CA . ASN A 1 310 ? -0.868 37.007 -2.370 1.00 70.38 310 ASN A CA 1
ATOM 2572 C C . ASN A 1 310 ? 0.597 36.918 -1.882 1.00 70.38 310 ASN A C 1
ATOM 2574 O O . ASN A 1 310 ? 0.871 37.060 -0.689 1.00 70.38 310 ASN A O 1
ATOM 2578 N N . GLU A 1 311 ? 1.559 36.685 -2.780 1.00 70.56 311 GLU A N 1
ATOM 2579 C CA . GLU A 1 311 ? 2.985 36.670 -2.449 1.00 70.56 311 GLU A CA 1
ATOM 2580 C C . GLU A 1 311 ? 3.626 38.063 -2.384 1.00 70.56 311 GLU A C 1
ATOM 2582 O O . GLU A 1 311 ? 4.599 38.214 -1.649 1.00 70.56 311 GLU A O 1
ATOM 2587 N N . SER A 1 312 ? 3.142 39.078 -3.106 1.00 68.00 312 SER A N 1
ATOM 2588 C CA . SER A 1 312 ? 3.694 40.439 -3.055 1.00 68.00 312 SER A CA 1
ATOM 2589 C C . SER A 1 312 ? 3.342 41.106 -1.730 1.00 68.00 312 SER A C 1
ATOM 2591 O O . SER A 1 312 ? 4.246 41.587 -1.050 1.00 68.00 312 SER A O 1
ATOM 2593 N N . ILE A 1 313 ? 2.086 40.968 -1.288 1.00 66.25 313 ILE A N 1
ATOM 2594 C CA . ILE A 1 313 ? 1.620 41.327 0.063 1.00 66.25 313 ILE A CA 1
ATOM 2595 C C . ILE A 1 313 ? 2.506 40.664 1.136 1.00 66.25 313 ILE A C 1
ATOM 2597 O O . ILE A 1 313 ? 2.852 41.275 2.144 1.00 66.25 313 ILE A O 1
ATOM 2601 N N . LYS A 1 314 ? 2.941 39.419 0.902 1.00 64.19 314 LYS A N 1
ATOM 2602 C CA . LYS A 1 314 ? 3.830 38.681 1.812 1.00 64.19 314 LYS A CA 1
ATOM 2603 C C . LYS A 1 314 ? 5.306 39.111 1.733 1.00 64.19 314 LYS A C 1
ATOM 2605 O O . LYS A 1 314 ? 6.022 38.976 2.722 1.00 64.19 314 LYS A O 1
ATOM 2610 N N . LYS A 1 315 ? 5.771 39.618 0.586 1.00 60.16 315 LYS A N 1
ATOM 2611 C CA . LYS A 1 315 ? 7.164 40.052 0.352 1.00 60.16 315 LYS A CA 1
ATOM 2612 C C . LYS A 1 315 ? 7.415 41.496 0.780 1.00 60.16 315 LYS A C 1
ATOM 2614 O O . LYS A 1 315 ? 8.504 41.772 1.276 1.00 60.16 315 LYS A O 1
ATOM 2619 N N . GLU A 1 316 ? 6.428 42.390 0.685 1.00 66.25 316 GLU A N 1
ATOM 2620 C CA . GLU A 1 316 ? 6.533 43.740 1.265 1.00 66.25 316 GLU A CA 1
ATOM 2621 C C . GLU A 1 316 ? 6.822 43.693 2.770 1.00 66.25 316 GLU A C 1
ATOM 2623 O O . GLU A 1 316 ? 7.609 44.500 3.259 1.00 66.25 316 GLU A O 1
ATOM 2628 N N . ILE A 1 317 ? 6.267 42.706 3.481 1.00 55.19 317 ILE A N 1
ATOM 2629 C CA . ILE A 1 317 ? 6.540 42.469 4.906 1.00 55.19 317 ILE A CA 1
ATOM 2630 C C . ILE A 1 317 ? 8.024 42.131 5.150 1.00 55.19 317 ILE A C 1
ATOM 2632 O O . ILE A 1 317 ? 8.586 42.590 6.135 1.00 55.19 317 ILE A O 1
ATOM 2636 N N . GLN A 1 318 ? 8.678 41.376 4.257 1.00 56.16 318 GLN A N 1
ATOM 2637 C CA . GLN A 1 318 ? 10.081 40.964 4.434 1.00 56.16 318 GLN A CA 1
ATOM 2638 C C . GLN A 1 318 ? 11.094 42.040 4.021 1.00 56.16 318 GLN A C 1
ATOM 2640 O O . GLN A 1 318 ? 12.117 42.202 4.680 1.00 56.16 318 GLN A O 1
ATOM 2645 N N . ILE A 1 319 ? 10.825 42.799 2.953 1.00 63.47 319 ILE A N 1
ATOM 2646 C CA . ILE A 1 319 ? 11.773 43.804 2.432 1.00 63.47 319 ILE A CA 1
ATOM 2647 C C . ILE A 1 319 ? 12.050 44.906 3.473 1.00 63.47 319 ILE A C 1
ATOM 2649 O O . ILE A 1 319 ? 13.162 45.428 3.543 1.00 63.47 319 ILE A O 1
ATOM 2653 N N . LYS A 1 320 ? 11.072 45.218 4.338 1.00 62.84 320 LYS A N 1
ATOM 2654 C CA . LYS A 1 320 ? 11.235 46.200 5.425 1.00 62.84 320 LYS A CA 1
ATOM 2655 C C . LYS A 1 320 ? 12.221 45.777 6.521 1.00 62.84 320 LYS A C 1
ATOM 2657 O O . LYS A 1 320 ? 12.735 46.665 7.195 1.00 62.84 320 LYS A O 1
ATOM 2662 N N . ASP A 1 321 ? 12.520 44.484 6.664 1.00 49.75 321 ASP A N 1
ATOM 2663 C CA . ASP A 1 321 ? 13.532 43.993 7.611 1.00 49.75 321 ASP A CA 1
ATOM 2664 C C . ASP A 1 321 ? 14.957 44.019 7.014 1.00 49.75 321 ASP A C 1
ATOM 2666 O O . ASP A 1 321 ? 15.926 44.258 7.736 1.00 49.75 321 ASP A O 1
ATOM 2670 N N . GLU A 1 322 ? 15.119 43.803 5.700 1.00 54.91 322 GLU A N 1
ATOM 2671 C CA . GLU A 1 322 ? 16.446 43.659 5.070 1.00 54.91 322 GLU A CA 1
ATOM 2672 C C . GLU A 1 322 ? 17.150 44.999 4.773 1.00 54.91 322 GLU A C 1
ATOM 2674 O O . GLU A 1 322 ? 18.373 45.098 4.934 1.00 54.91 322 GLU A O 1
ATOM 2679 N N . ASP A 1 323 ? 16.405 46.054 4.415 1.00 58.75 323 ASP A N 1
ATOM 2680 C CA . ASP A 1 323 ? 16.961 47.400 4.157 1.00 58.75 323 ASP A CA 1
ATOM 2681 C C . ASP A 1 323 ? 17.712 47.975 5.379 1.00 58.75 323 ASP A C 1
ATOM 2683 O O . ASP A 1 323 ? 18.682 48.727 5.236 1.00 58.75 323 ASP A O 1
ATOM 2687 N N . VAL A 1 324 ? 17.304 47.574 6.591 1.00 53.41 324 VAL A N 1
ATOM 2688 C CA . VAL A 1 324 ? 17.928 47.958 7.871 1.00 53.41 324 VAL A CA 1
ATOM 2689 C C . VAL A 1 324 ? 19.361 47.419 7.996 1.00 53.41 324 VAL A C 1
ATOM 2691 O O . VAL A 1 324 ? 20.184 48.007 8.697 1.00 53.41 324 VAL A O 1
ATOM 2694 N N . LEU A 1 325 ? 19.689 46.319 7.307 1.00 49.84 325 LEU A N 1
ATOM 2695 C CA . LEU A 1 325 ? 20.956 45.604 7.463 1.00 49.84 325 LEU A CA 1
ATOM 2696 C C . LEU A 1 325 ? 22.025 46.035 6.441 1.00 49.84 325 LEU A C 1
ATOM 2698 O O . LEU A 1 325 ? 23.201 46.172 6.791 1.00 49.84 325 LEU A O 1
ATOM 2702 N N . TYR A 1 326 ? 21.635 46.264 5.181 1.00 51.75 326 TYR A N 1
ATOM 2703 C CA . TYR A 1 326 ? 22.568 46.398 4.049 1.00 51.75 326 TYR A CA 1
ATOM 2704 C C . TYR A 1 326 ? 23.424 47.678 4.069 1.00 51.75 326 TYR A C 1
ATOM 2706 O O . TYR A 1 326 ? 24.614 47.642 3.735 1.00 51.75 326 TYR A O 1
ATOM 2714 N N . LEU A 1 327 ? 22.852 48.811 4.497 1.00 56.84 327 LEU A N 1
ATOM 2715 C CA . LEU A 1 327 ? 23.554 50.106 4.532 1.00 56.84 327 LEU A CA 1
ATOM 2716 C C . LEU A 1 327 ? 24.810 50.079 5.423 1.00 56.84 327 LEU A C 1
ATOM 2718 O O . LEU A 1 327 ? 25.774 50.798 5.161 1.00 56.84 327 LEU A O 1
ATOM 2722 N N . THR A 1 328 ? 24.835 49.199 6.425 1.00 46.12 328 THR A N 1
ATOM 2723 C CA . THR A 1 328 ? 25.919 49.042 7.407 1.00 46.12 328 THR A CA 1
ATOM 2724 C C . THR A 1 328 ? 27.255 48.573 6.809 1.00 46.12 328 THR A C 1
ATOM 2726 O O . THR A 1 328 ? 28.296 48.736 7.445 1.00 46.12 328 THR A O 1
ATOM 2729 N N . GLN A 1 329 ? 27.259 47.963 5.614 1.00 52.59 329 GLN A N 1
ATOM 2730 C CA . GLN A 1 329 ? 28.414 47.187 5.131 1.00 52.59 329 GLN A CA 1
ATOM 2731 C C . GLN A 1 329 ? 29.187 47.807 3.950 1.00 52.59 329 GLN A C 1
ATOM 2733 O O . GLN A 1 329 ? 30.363 47.498 3.771 1.00 52.59 329 GLN A O 1
ATOM 2738 N N . LYS A 1 330 ? 28.579 48.696 3.152 1.00 49.06 330 LYS A N 1
ATOM 2739 C CA . LYS A 1 330 ? 29.088 49.076 1.811 1.00 49.06 330 LYS A CA 1
ATOM 2740 C C . LYS A 1 330 ? 30.260 50.083 1.776 1.00 49.06 330 LYS A C 1
ATOM 2742 O O . LYS A 1 330 ? 30.713 50.462 0.703 1.00 49.06 330 LYS A O 1
ATOM 2747 N N . LEU A 1 331 ? 30.767 50.526 2.924 1.00 48.28 331 LEU A N 1
ATOM 2748 C CA . LEU A 1 331 ? 31.698 51.661 3.060 1.00 48.28 331 LEU A CA 1
ATOM 2749 C C . LEU A 1 331 ? 33.214 51.345 2.860 1.00 48.28 331 LEU A C 1
ATOM 2751 O O . LEU A 1 331 ? 34.023 52.083 3.418 1.00 48.28 331 LEU A O 1
ATOM 2755 N N . ARG A 1 332 ? 33.636 50.267 2.153 1.00 38.41 332 ARG A N 1
ATOM 2756 C CA . ARG A 1 332 ? 34.962 49.627 2.424 1.00 38.41 332 ARG A CA 1
ATOM 2757 C C . ARG A 1 332 ? 36.132 49.554 1.368 1.00 38.41 332 ARG A C 1
ATOM 2759 O O . ARG A 1 332 ? 37.193 50.031 1.755 1.00 38.41 332 ARG A O 1
ATOM 2766 N N . GLU A 1 333 ? 36.069 49.018 0.120 1.00 43.38 333 GLU A N 1
ATOM 2767 C CA . GLU A 1 333 ? 37.298 48.686 -0.724 1.00 43.38 333 GLU A CA 1
ATOM 2768 C C . GLU A 1 333 ? 37.196 48.758 -2.323 1.00 43.38 333 GLU A C 1
ATOM 2770 O O . GLU A 1 333 ? 36.093 48.484 -2.786 1.00 43.38 333 GLU A O 1
ATOM 2775 N N . MET A 1 334 ? 38.278 49.054 -3.160 1.00 39.34 334 MET A N 1
ATOM 2776 C CA . MET A 1 334 ? 38.474 48.872 -4.699 1.00 39.34 334 MET A CA 1
ATOM 2777 C C . MET A 1 334 ? 39.823 49.444 -5.430 1.00 39.34 334 MET A C 1
ATOM 2779 O O . MET A 1 334 ? 40.109 50.587 -5.086 1.00 39.34 334 MET A O 1
ATOM 2783 N N . ILE A 1 335 ? 40.600 48.781 -6.413 1.00 39.41 335 ILE A N 1
ATOM 2784 C CA . ILE A 1 335 ? 41.950 49.158 -7.166 1.00 39.41 335 ILE A CA 1
ATOM 2785 C C . ILE A 1 335 ? 42.285 48.504 -8.652 1.00 39.41 335 ILE A C 1
ATOM 2787 O O . ILE A 1 335 ? 41.409 47.773 -9.107 1.00 39.41 335 ILE A O 1
ATOM 2791 N N . GLU A 1 336 ? 43.452 48.731 -9.414 1.00 40.09 336 GLU A N 1
ATOM 2792 C CA . GLU A 1 336 ? 43.835 48.594 -10.938 1.00 40.09 336 GLU A CA 1
ATOM 2793 C C . GLU A 1 336 ? 45.250 47.948 -11.512 1.00 40.09 336 GLU A C 1
ATOM 2795 O O . GLU A 1 336 ? 45.989 47.403 -10.694 1.00 40.09 336 GLU A O 1
ATOM 2800 N N . ASP A 1 337 ? 45.663 48.017 -12.861 1.00 45.25 337 ASP A N 1
ATOM 2801 C CA . ASP A 1 337 ? 46.767 47.295 -13.739 1.00 45.25 337 ASP A CA 1
ATOM 2802 C C . ASP A 1 337 ? 47.788 48.174 -14.680 1.00 45.25 337 ASP A C 1
ATOM 2804 O O . ASP A 1 337 ? 47.783 49.373 -14.415 1.00 45.25 337 ASP A O 1
ATOM 2808 N N . ASP A 1 338 ? 48.695 47.927 -15.740 1.00 42.91 338 ASP A N 1
ATOM 2809 C CA . ASP A 1 338 ? 49.381 46.946 -16.768 1.00 42.91 338 ASP A CA 1
ATOM 2810 C C . ASP A 1 338 ? 50.722 47.596 -17.483 1.00 42.91 338 ASP A C 1
ATOM 2812 O O . ASP A 1 338 ? 51.048 48.668 -16.974 1.00 42.91 338 ASP A O 1
ATOM 2816 N N . LEU A 1 339 ? 51.635 47.318 -18.529 1.00 38.84 339 LEU A N 1
ATOM 2817 C CA . LEU A 1 339 ? 52.129 46.419 -19.714 1.00 38.84 339 LEU A CA 1
ATOM 2818 C C . LEU A 1 339 ? 53.710 46.667 -20.100 1.00 38.84 339 LEU A C 1
ATOM 2820 O O . LEU A 1 339 ? 54.328 47.243 -19.213 1.00 38.84 339 LEU A O 1
ATOM 2824 N N . SER A 1 340 ? 54.595 46.436 -21.178 1.00 39.47 340 SER A N 1
ATOM 2825 C CA . SER A 1 340 ? 54.881 45.954 -22.641 1.00 39.47 340 SER A CA 1
ATOM 2826 C C . SER A 1 340 ? 56.476 45.764 -22.974 1.00 39.47 340 SER A C 1
ATOM 2828 O O . SER A 1 340 ? 57.165 45.788 -21.961 1.00 39.47 340 SER A O 1
ATOM 2830 N N . SER A 1 341 ? 57.300 45.606 -24.109 1.00 43.06 341 SER A N 1
ATOM 2831 C CA . SER A 1 341 ? 57.412 45.514 -25.661 1.00 43.06 341 SER A CA 1
ATOM 2832 C C . SER A 1 341 ? 58.863 45.051 -26.290 1.00 43.06 341 SER A C 1
ATOM 2834 O O . SER A 1 341 ? 59.679 44.627 -25.477 1.00 43.06 341 SER A O 1
ATOM 2836 N N . ASP A 1 342 ? 59.254 45.091 -27.639 1.00 42.09 342 ASP A N 1
ATOM 2837 C CA . ASP A 1 342 ? 60.512 44.478 -28.364 1.00 42.09 342 ASP A CA 1
ATOM 2838 C C . ASP A 1 342 ? 61.130 45.078 -29.761 1.00 42.09 342 ASP A C 1
ATOM 2840 O O . ASP A 1 342 ? 60.420 45.862 -30.389 1.00 42.09 342 ASP A O 1
ATOM 2844 N N . VAL A 1 343 ? 62.383 44.734 -30.307 1.00 35.75 343 VAL A N 1
ATOM 2845 C CA . VAL A 1 343 ? 62.966 44.982 -31.738 1.00 35.75 343 VAL A CA 1
ATOM 2846 C C . VAL A 1 343 ? 64.375 44.362 -32.242 1.00 35.75 343 VAL A C 1
ATOM 2848 O O . VAL A 1 343 ? 65.302 44.216 -31.451 1.00 35.75 343 VAL A O 1
ATOM 2851 N N . GLN A 1 344 ? 64.645 44.117 -33.584 1.00 39.91 344 GLN A N 1
ATOM 2852 C CA . GLN A 1 344 ? 65.990 43.738 -34.230 1.00 39.91 344 GLN A CA 1
ATOM 2853 C C . GLN A 1 344 ? 66.185 43.910 -35.812 1.00 39.91 344 GLN A C 1
ATOM 2855 O O . GLN A 1 344 ? 65.216 43.678 -36.543 1.00 39.91 344 GLN A O 1
ATOM 2860 N N . ARG A 1 345 ? 67.440 44.143 -36.348 1.00 34.31 345 ARG A N 1
ATOM 2861 C CA . ARG A 1 345 ? 68.106 43.740 -37.682 1.00 34.31 345 ARG A CA 1
ATOM 2862 C C . ARG A 1 345 ? 68.707 44.842 -38.627 1.00 34.31 345 ARG A C 1
ATOM 2864 O O . ARG A 1 345 ? 68.049 45.859 -38.797 1.00 34.31 345 ARG A O 1
ATOM 2871 N N . ARG A 1 346 ? 69.825 44.564 -39.380 1.00 32.50 346 ARG A N 1
ATOM 2872 C CA . ARG A 1 346 ? 69.962 44.717 -40.890 1.00 32.50 346 ARG A CA 1
ATOM 2873 C C . ARG A 1 346 ? 71.327 44.502 -41.639 1.00 32.50 346 ARG A C 1
ATOM 2875 O O . ARG A 1 346 ? 71.259 44.214 -42.831 1.00 32.50 346 ARG A O 1
ATOM 2882 N N . PHE A 1 347 ? 72.530 44.639 -41.062 1.00 40.84 347 PHE A N 1
ATOM 2883 C CA . PHE A 1 347 ? 73.810 44.717 -41.837 1.00 40.84 347 PHE A CA 1
ATOM 2884 C C . PHE A 1 347 ? 74.323 43.391 -42.470 1.00 40.84 347 PHE A C 1
ATOM 2886 O O . PHE A 1 347 ? 74.987 42.618 -41.785 1.00 40.84 347 PHE A O 1
ATOM 2893 N N . ILE A 1 348 ? 74.063 43.109 -43.762 1.00 44.72 348 ILE A N 1
ATOM 2894 C CA . ILE A 1 348 ? 74.389 41.789 -44.382 1.00 44.72 348 ILE A CA 1
ATOM 2895 C C . ILE A 1 348 ? 75.161 41.829 -45.733 1.00 44.72 348 ILE A C 1
ATOM 2897 O O . ILE A 1 348 ? 75.662 40.798 -46.172 1.00 44.72 348 ILE A O 1
ATOM 2901 N N . GLN A 1 349 ? 75.279 42.961 -46.439 1.00 48.16 349 GLN A N 1
ATOM 2902 C CA . GLN A 1 349 ? 75.336 42.903 -47.917 1.00 48.16 349 GLN A CA 1
ATOM 2903 C C . GLN A 1 349 ? 76.719 42.837 -48.623 1.00 48.16 349 GLN A C 1
ATOM 2905 O O . GLN A 1 349 ? 76.760 42.422 -49.779 1.00 48.16 349 GLN A O 1
ATOM 2910 N N . GLU A 1 350 ? 77.855 43.155 -47.989 1.00 53.66 350 GLU A N 1
ATOM 2911 C CA . GLU A 1 350 ? 79.188 43.218 -48.656 1.00 53.66 350 GLU A CA 1
ATOM 2912 C C . GLU A 1 350 ? 79.834 41.848 -49.001 1.00 53.66 350 GLU A C 1
ATOM 2914 O O . GLU A 1 350 ? 80.994 41.747 -49.396 1.00 53.66 350 GLU A O 1
ATOM 2919 N N . THR A 1 351 ? 79.100 40.744 -48.868 1.00 56.59 351 THR A N 1
ATOM 2920 C CA . THR A 1 351 ? 79.636 39.366 -48.835 1.00 56.59 351 THR A CA 1
ATOM 2921 C C . THR A 1 351 ? 79.933 38.746 -50.224 1.00 56.59 351 THR A C 1
ATOM 2923 O O . THR A 1 351 ? 79.972 37.524 -50.368 1.00 56.59 351 THR A O 1
ATOM 2926 N N . THR A 1 352 ? 80.088 39.538 -51.291 1.00 56.97 352 THR A N 1
ATOM 2927 C CA . THR A 1 352 ? 79.718 39.093 -52.657 1.00 56.97 352 THR A CA 1
ATOM 2928 C C . THR A 1 352 ? 80.834 38.625 -53.600 1.00 56.97 352 THR A C 1
ATOM 2930 O O . THR A 1 352 ? 80.584 37.675 -54.337 1.00 56.97 352 THR A O 1
ATOM 2933 N N . ASN A 1 353 ? 82.044 39.210 -53.599 1.00 53.28 353 ASN A N 1
ATOM 2934 C CA . ASN A 1 353 ? 83.032 38.973 -54.682 1.00 53.28 353 ASN A CA 1
ATOM 2935 C C . ASN A 1 353 ? 84.255 38.118 -54.305 1.00 53.28 353 ASN A C 1
ATOM 2937 O O . ASN A 1 353 ? 84.655 37.254 -55.090 1.00 53.28 353 ASN A O 1
ATOM 2941 N N . ILE A 1 354 ? 84.759 38.218 -53.065 1.00 59.81 354 ILE A N 1
ATOM 2942 C CA . ILE A 1 354 ? 85.683 37.214 -52.480 1.00 59.81 354 ILE A CA 1
ATOM 2943 C C . ILE A 1 354 ? 85.067 35.800 -52.543 1.00 59.81 354 ILE A C 1
ATOM 2945 O O . ILE A 1 354 ? 85.764 34.794 -52.501 1.00 59.81 354 ILE A O 1
ATOM 2949 N N . GLN A 1 355 ? 83.752 35.719 -52.746 1.00 58.22 355 GLN A N 1
ATOM 2950 C CA . GLN A 1 355 ? 82.979 34.525 -53.043 1.00 58.22 355 GLN A CA 1
ATOM 2951 C C . GLN A 1 355 ? 83.511 33.641 -54.190 1.00 58.22 355 GLN A C 1
ATOM 2953 O O . GLN A 1 355 ? 83.286 32.443 -54.081 1.00 58.22 355 GLN A O 1
ATOM 2958 N N . MET A 1 356 ? 84.143 34.158 -55.265 1.00 62.72 356 MET A N 1
ATOM 2959 C CA . MET A 1 356 ? 84.186 33.467 -56.582 1.00 62.72 356 MET A CA 1
ATOM 2960 C C . MET A 1 356 ? 85.304 32.429 -56.851 1.00 62.72 356 MET A C 1
ATOM 2962 O O . MET A 1 356 ? 85.000 31.359 -57.371 1.00 62.72 356 MET A O 1
ATOM 2966 N N . SER A 1 357 ? 86.575 32.660 -56.501 1.00 53.88 357 SER A N 1
ATOM 2967 C CA . SER A 1 357 ? 87.614 31.602 -56.645 1.00 53.88 357 SER A CA 1
ATOM 2968 C C . SER A 1 357 ? 87.570 30.632 -55.461 1.00 53.88 357 SER A C 1
ATOM 2970 O O . SER A 1 357 ? 87.498 29.409 -55.614 1.00 53.88 357 SER A O 1
ATOM 2972 N N . ILE A 1 358 ? 87.386 31.214 -54.271 1.00 60.59 358 ILE A N 1
ATOM 2973 C CA . ILE A 1 358 ? 86.860 30.536 -53.090 1.00 60.59 358 ILE A CA 1
ATOM 2974 C C . ILE A 1 358 ? 85.610 29.710 -53.426 1.00 60.59 358 ILE A C 1
ATOM 2976 O O . ILE A 1 358 ? 85.426 28.692 -52.787 1.00 60.59 358 ILE A O 1
ATOM 2980 N N . GLN A 1 359 ? 84.783 30.058 -54.422 1.00 62.56 359 GLN A N 1
ATOM 2981 C CA . GLN A 1 359 ? 83.619 29.258 -54.834 1.00 62.56 359 GLN A CA 1
ATOM 2982 C C . GLN A 1 359 ? 83.997 27.919 -55.462 1.00 62.56 359 GLN A C 1
ATOM 2984 O O . GLN A 1 359 ? 83.177 27.020 -55.389 1.00 62.56 359 GLN A O 1
ATOM 2989 N N . SER A 1 360 ? 85.172 27.754 -56.081 1.00 66.62 360 SER A N 1
ATOM 2990 C CA . SER A 1 360 ? 85.543 26.484 -56.725 1.00 66.62 360 SER A CA 1
ATOM 2991 C C . SER A 1 360 ? 86.101 25.487 -55.716 1.00 66.62 360 SER A C 1
ATOM 2993 O O . SER A 1 360 ? 85.614 24.364 -55.630 1.00 66.62 360 SER A O 1
ATOM 2995 N N . GLN A 1 361 ? 87.017 25.919 -54.845 1.00 68.19 361 GLN A N 1
ATOM 2996 C CA . GLN A 1 361 ? 87.422 25.084 -53.710 1.00 68.19 361 GLN A CA 1
ATOM 2997 C C . GLN A 1 361 ? 86.311 24.983 -52.653 1.00 68.19 361 GLN A C 1
ATOM 2999 O O . GLN A 1 361 ? 86.151 23.921 -52.068 1.00 68.19 361 GLN A O 1
ATOM 3004 N N . LYS A 1 362 ? 85.433 25.990 -52.486 1.00 63.38 362 LYS A N 1
ATOM 3005 C CA . LYS A 1 362 ? 84.135 25.790 -51.812 1.00 63.38 362 LYS A CA 1
ATOM 3006 C C . LYS A 1 362 ? 83.234 24.849 -52.599 1.00 63.38 362 LYS A C 1
ATOM 3008 O O . LYS A 1 362 ? 82.407 24.269 -51.936 1.00 63.38 362 LYS A O 1
ATOM 3013 N N . ARG A 1 363 ? 83.277 24.656 -53.922 1.00 75.19 363 ARG A N 1
ATOM 3014 C CA . ARG A 1 363 ? 82.359 23.696 -54.581 1.00 75.19 363 ARG A CA 1
ATOM 3015 C C . ARG A 1 363 ? 82.681 22.288 -54.099 1.00 75.19 363 ARG A C 1
ATOM 3017 O O . ARG A 1 363 ? 81.812 21.670 -53.508 1.00 75.19 363 ARG A O 1
ATOM 3024 N N . GLU A 1 364 ? 83.932 21.854 -54.192 1.00 75.88 364 GLU A N 1
ATOM 3025 C CA . GLU A 1 364 ? 84.354 20.535 -53.696 1.00 75.88 364 GLU A CA 1
ATOM 3026 C C . GLU A 1 364 ? 84.355 20.444 -52.157 1.00 75.88 364 GLU A C 1
ATOM 3028 O O . GLU A 1 364 ? 83.817 19.510 -51.563 1.00 7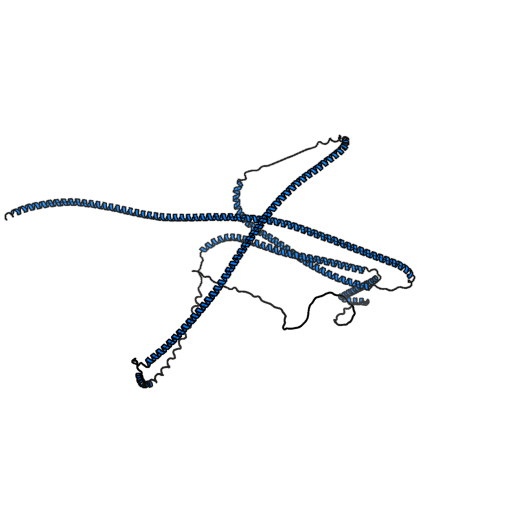5.88 364 GLU A O 1
ATOM 3033 N N . GLN A 1 365 ? 84.850 21.472 -51.461 1.00 74.06 365 GLN A N 1
ATOM 3034 C CA . GLN A 1 365 ? 84.764 21.513 -50.002 1.00 74.06 365 GLN A CA 1
ATOM 3035 C C . GLN A 1 365 ? 83.312 21.674 -49.519 1.00 74.06 365 GLN A C 1
ATOM 3037 O O . GLN A 1 365 ? 83.039 21.330 -48.376 1.00 74.06 365 GLN A O 1
ATOM 3042 N N . THR A 1 366 ? 82.362 22.159 -50.329 1.00 71.69 366 THR A N 1
ATOM 3043 C CA . THR A 1 366 ? 80.924 22.133 -50.001 1.00 71.69 366 THR A CA 1
ATOM 3044 C C . THR A 1 366 ? 80.229 20.885 -50.476 1.00 71.69 366 THR A C 1
ATOM 3046 O O . THR A 1 366 ? 79.308 20.535 -49.771 1.00 71.69 366 THR A O 1
ATOM 3049 N N . THR A 1 367 ? 80.633 20.144 -51.509 1.00 81.00 367 THR A N 1
ATOM 3050 C CA . THR A 1 367 ? 80.085 18.789 -51.702 1.00 81.00 367 THR A CA 1
ATOM 3051 C C . THR A 1 367 ? 80.483 17.925 -50.511 1.00 81.00 367 THR A C 1
ATOM 3053 O O . THR A 1 367 ? 79.603 17.455 -49.798 1.00 81.00 367 THR A O 1
ATOM 3056 N N . LEU A 1 368 ? 81.770 17.883 -50.148 1.00 81.75 368 LEU A N 1
ATOM 3057 C CA . LEU A 1 368 ? 82.236 17.142 -48.970 1.00 81.75 368 LEU A CA 1
ATOM 3058 C C . LEU A 1 368 ? 81.699 17.706 -47.641 1.00 81.75 368 LEU A C 1
ATOM 3060 O O . LEU A 1 368 ? 81.327 16.936 -46.760 1.00 81.75 368 LEU A O 1
ATOM 3064 N N . ARG A 1 369 ? 81.580 19.034 -47.455 1.00 78.69 369 ARG A N 1
ATOM 3065 C CA . ARG A 1 369 ? 80.908 19.588 -46.255 1.00 78.69 369 ARG A CA 1
ATOM 3066 C C . ARG A 1 369 ? 79.392 19.431 -46.292 1.00 78.69 369 ARG A C 1
ATOM 3068 O O . ARG A 1 369 ? 78.817 19.404 -45.212 1.00 78.69 369 ARG A O 1
ATOM 3075 N N . LEU A 1 370 ? 78.734 19.363 -47.449 1.00 81.62 370 LEU A N 1
ATOM 3076 C CA . LEU A 1 370 ? 77.299 19.084 -47.564 1.00 81.62 370 LEU A CA 1
ATOM 3077 C C . LEU A 1 370 ? 77.049 17.625 -47.237 1.00 81.62 370 LEU A C 1
ATOM 3079 O O . LEU A 1 370 ? 76.136 17.372 -46.474 1.00 81.62 370 LEU A O 1
ATOM 3083 N N . GLU A 1 371 ? 77.888 16.707 -47.705 1.00 84.81 371 GLU A N 1
ATOM 3084 C CA . GLU A 1 371 ? 77.820 15.277 -47.418 1.00 84.81 371 GLU A CA 1
ATOM 3085 C C . GLU A 1 371 ? 78.165 14.986 -45.951 1.00 84.81 371 GLU A C 1
ATOM 3087 O O . GLU A 1 371 ? 77.378 14.367 -45.246 1.00 84.81 371 GLU A O 1
ATOM 3092 N N . ILE A 1 372 ? 79.224 15.584 -45.393 1.00 83.31 372 ILE A N 1
ATOM 3093 C CA . ILE A 1 372 ? 79.487 15.538 -43.943 1.00 83.31 372 ILE A CA 1
ATOM 3094 C C . ILE A 1 372 ? 78.367 16.234 -43.146 1.00 83.31 372 ILE A C 1
ATOM 3096 O O . ILE A 1 372 ? 78.041 15.802 -42.042 1.00 83.31 372 ILE A O 1
ATOM 3100 N N . LYS A 1 373 ? 77.732 17.297 -43.662 1.00 84.00 373 LYS A N 1
ATOM 3101 C CA . LYS A 1 373 ? 76.562 17.941 -43.027 1.00 84.00 373 LYS A CA 1
ATOM 3102 C C . LYS A 1 373 ? 75.291 17.101 -43.180 1.00 84.00 373 LYS A C 1
ATOM 3104 O O . LYS A 1 373 ? 74.456 17.189 -42.285 1.00 84.00 373 LYS A O 1
ATOM 3109 N N . HIS A 1 374 ? 75.169 16.304 -44.240 1.00 88.00 374 HIS A N 1
ATOM 3110 C CA . HIS A 1 374 ? 74.094 15.358 -44.534 1.00 88.00 374 HIS A CA 1
ATOM 3111 C C . HIS A 1 374 ? 74.215 14.176 -43.584 1.00 88.00 374 HIS A C 1
ATOM 3113 O O . HIS A 1 374 ? 73.342 14.023 -42.745 1.00 88.00 374 HIS A O 1
ATOM 3119 N N . LEU A 1 375 ? 75.360 13.495 -43.556 1.00 86.69 375 LEU A N 1
ATOM 3120 C CA . LEU A 1 375 ? 75.680 12.433 -42.603 1.00 86.69 375 LEU A CA 1
ATOM 3121 C C . LEU A 1 375 ? 75.582 12.916 -41.149 1.00 86.69 375 LEU A C 1
ATOM 3123 O O . LEU A 1 375 ? 75.036 12.217 -40.307 1.00 86.69 375 LEU A O 1
ATOM 3127 N N . ARG A 1 376 ? 76.012 14.145 -40.819 1.00 88.75 376 ARG A N 1
ATOM 3128 C CA . ARG A 1 376 ? 75.772 14.730 -39.479 1.00 88.75 376 ARG A CA 1
ATOM 3129 C C . ARG A 1 376 ? 74.310 15.109 -39.245 1.00 88.75 376 ARG A C 1
ATOM 3131 O O . ARG A 1 376 ? 73.892 15.189 -38.094 1.00 88.75 376 ARG A O 1
ATOM 3138 N N . LYS A 1 377 ? 73.526 15.436 -40.276 1.00 89.25 377 LYS A N 1
ATOM 3139 C CA . LYS A 1 377 ? 72.078 15.679 -40.158 1.00 89.25 377 LYS A CA 1
ATOM 3140 C C . LYS A 1 377 ? 71.368 14.348 -39.926 1.00 89.25 377 LYS A C 1
ATOM 3142 O O . LYS A 1 377 ? 70.663 14.259 -38.940 1.00 89.25 377 LYS A O 1
ATOM 3147 N N . GLU A 1 378 ? 71.649 13.324 -40.719 1.00 90.88 378 GLU A N 1
ATOM 3148 C CA . GLU A 1 378 ? 71.152 11.957 -40.561 1.00 90.88 378 GLU A CA 1
ATOM 3149 C C . GLU A 1 378 ? 71.560 11.359 -39.224 1.00 90.88 378 GLU A C 1
ATOM 3151 O O . GLU A 1 378 ? 70.694 10.873 -38.520 1.00 90.88 378 GLU A O 1
ATOM 3156 N N . LEU A 1 379 ? 72.814 11.494 -38.786 1.00 89.88 379 LEU A N 1
ATOM 3157 C CA . LEU A 1 379 ? 73.234 11.069 -37.448 1.00 89.88 379 LEU A CA 1
ATOM 3158 C C . LEU A 1 379 ? 72.421 11.775 -36.351 1.00 89.88 379 LEU A C 1
ATOM 3160 O O . LEU A 1 379 ? 72.039 11.141 -35.376 1.00 89.88 379 LEU A O 1
ATOM 3164 N N . ARG A 1 380 ? 72.106 13.070 -36.502 1.00 93.00 380 ARG A N 1
ATOM 3165 C CA . ARG A 1 380 ? 71.230 13.796 -35.561 1.00 93.00 380 ARG A CA 1
ATOM 3166 C C . ARG A 1 380 ? 69.758 13.421 -35.703 1.00 93.00 380 ARG A C 1
ATOM 3168 O O . ARG A 1 380 ? 69.068 13.409 -34.694 1.00 93.00 380 ARG A O 1
ATOM 3175 N N . ASP A 1 381 ? 69.272 13.127 -36.902 1.00 90.88 381 ASP A N 1
ATOM 3176 C CA . ASP A 1 381 ? 67.894 12.712 -37.158 1.00 90.88 381 ASP A CA 1
ATOM 3177 C C . ASP A 1 381 ? 67.662 11.285 -36.638 1.00 90.88 381 ASP A C 1
ATOM 3179 O O . ASP A 1 381 ? 66.691 11.066 -35.925 1.00 90.88 381 ASP A O 1
ATOM 3183 N N . VAL A 1 382 ? 68.599 10.361 -36.867 1.00 91.88 382 VAL A N 1
ATOM 3184 C CA . VAL A 1 382 ? 68.662 9.015 -36.280 1.00 91.88 382 VAL A CA 1
ATOM 3185 C C . VAL A 1 382 ? 68.821 9.092 -34.766 1.00 91.88 382 VAL A C 1
ATOM 3187 O O . VAL A 1 382 ? 68.050 8.453 -34.068 1.00 91.88 382 VAL A O 1
ATOM 3190 N N . ASN A 1 383 ? 69.728 9.912 -34.223 1.00 92.81 383 ASN A N 1
ATOM 3191 C CA . ASN A 1 383 ? 69.860 10.051 -32.767 1.00 92.81 383 ASN A CA 1
ATOM 3192 C C . ASN A 1 383 ? 68.630 10.734 -32.134 1.00 92.81 383 ASN A C 1
ATOM 3194 O O . ASN A 1 383 ? 68.266 10.431 -31.004 1.00 92.81 383 ASN A O 1
ATOM 3198 N N . ARG A 1 384 ? 67.929 11.612 -32.865 1.00 93.50 384 ARG A N 1
ATOM 3199 C CA . ARG A 1 384 ? 66.631 12.173 -32.454 1.00 93.50 384 ARG A CA 1
ATOM 3200 C C . ARG A 1 384 ? 65.515 11.129 -32.521 1.00 93.50 384 ARG A C 1
ATOM 3202 O O . ARG A 1 384 ? 64.661 11.136 -31.645 1.00 93.50 384 ARG A O 1
ATOM 3209 N N . LEU A 1 385 ? 65.504 10.252 -33.524 1.00 94.50 385 LEU A N 1
ATOM 3210 C CA . LEU A 1 385 ? 64.564 9.131 -33.620 1.00 94.50 385 LEU A CA 1
ATOM 3211 C C . LEU A 1 385 ? 64.837 8.080 -32.536 1.00 94.50 385 LEU A C 1
ATOM 3213 O O . LEU A 1 385 ? 63.892 7.587 -31.937 1.00 94.50 385 LEU A O 1
ATOM 3217 N N . LEU A 1 386 ? 66.105 7.812 -32.217 1.00 93.75 386 LEU A N 1
ATOM 3218 C CA . LEU A 1 386 ? 66.520 6.956 -31.108 1.00 93.75 386 LEU A CA 1
ATOM 3219 C C . LEU A 1 386 ? 66.091 7.555 -29.765 1.00 93.75 386 LEU A C 1
ATOM 3221 O O . LEU A 1 386 ? 65.427 6.873 -28.997 1.00 93.75 386 LEU A O 1
ATOM 3225 N N . ASN A 1 387 ? 66.376 8.839 -29.519 1.00 94.06 387 ASN A N 1
ATOM 3226 C CA . ASN A 1 387 ? 65.955 9.534 -28.298 1.00 94.06 387 ASN A CA 1
ATOM 3227 C C . ASN A 1 387 ? 64.426 9.643 -28.169 1.00 94.06 387 ASN A C 1
ATOM 3229 O O . ASN A 1 387 ? 63.905 9.628 -27.059 1.00 94.06 387 ASN A O 1
ATOM 3233 N N . LYS A 1 388 ? 63.693 9.732 -29.286 1.00 95.06 388 LYS A N 1
ATOM 3234 C CA . LYS A 1 388 ? 62.230 9.597 -29.285 1.00 95.06 388 LYS A CA 1
ATOM 3235 C C . LYS A 1 388 ? 61.806 8.175 -28.937 1.00 95.06 388 LYS A C 1
ATOM 3237 O O . LYS A 1 388 ? 60.991 8.005 -28.045 1.00 95.06 388 LYS A O 1
ATOM 3242 N N . GLY A 1 389 ? 62.399 7.166 -29.571 1.00 93.75 389 GLY A N 1
ATOM 3243 C CA . GLY A 1 389 ? 62.109 5.758 -29.306 1.00 93.75 389 GLY A CA 1
ATOM 3244 C C . GLY A 1 389 ? 62.405 5.341 -27.863 1.00 93.75 389 GLY A C 1
ATOM 3245 O O . GLY A 1 389 ? 61.634 4.579 -27.289 1.00 93.75 389 GLY A O 1
ATOM 3246 N N . THR A 1 390 ? 63.460 5.871 -27.234 1.00 94.94 390 THR A N 1
ATOM 3247 C CA . THR A 1 390 ? 63.738 5.633 -25.809 1.00 94.94 390 THR A CA 1
ATOM 3248 C C . THR A 1 390 ? 62.745 6.357 -24.903 1.00 94.94 390 THR A C 1
ATOM 3250 O O . THR A 1 390 ? 62.249 5.735 -23.970 1.00 94.94 390 THR A O 1
ATOM 3253 N N . GLN A 1 391 ? 62.370 7.607 -25.202 1.00 95.19 391 GLN A N 1
ATOM 3254 C CA . GLN A 1 391 ? 61.307 8.324 -24.477 1.00 95.19 391 GLN A CA 1
ATOM 3255 C C . GLN A 1 391 ? 59.933 7.649 -24.625 1.00 95.19 391 GLN A C 1
ATOM 3257 O O . GLN A 1 391 ? 59.173 7.563 -23.663 1.00 95.19 391 GLN A O 1
ATOM 3262 N N . GLU A 1 392 ? 59.601 7.145 -25.813 1.00 94.69 392 GLU A N 1
ATOM 3263 C CA . GLU A 1 392 ? 58.373 6.394 -26.086 1.00 94.69 392 GLU A CA 1
ATOM 3264 C C . GLU A 1 392 ? 58.378 5.047 -25.344 1.00 94.69 392 GLU A C 1
ATOM 3266 O O . GLU A 1 392 ? 57.375 4.690 -24.725 1.00 94.69 392 GLU A O 1
ATOM 3271 N N . LEU A 1 393 ? 59.512 4.338 -25.318 1.00 95.31 393 LEU A N 1
ATOM 3272 C CA . LEU A 1 393 ? 59.693 3.095 -24.561 1.00 95.31 393 LEU A CA 1
ATOM 3273 C C . LEU A 1 393 ? 59.610 3.326 -23.044 1.00 95.31 393 LEU A C 1
ATOM 3275 O O . LEU A 1 393 ? 58.962 2.546 -22.349 1.00 95.31 393 LEU A O 1
ATOM 3279 N N . GLU A 1 394 ? 60.191 4.408 -22.527 1.00 95.38 394 GLU A N 1
ATOM 3280 C CA . GLU A 1 394 ? 60.096 4.802 -21.116 1.00 95.38 394 GLU A CA 1
ATOM 3281 C C . GLU A 1 394 ? 58.647 5.145 -20.731 1.00 95.38 394 GLU A C 1
ATOM 3283 O O . GLU A 1 394 ? 58.118 4.609 -19.755 1.00 95.38 394 GLU A O 1
ATOM 3288 N N . GLN A 1 395 ? 57.943 5.933 -21.553 1.00 95.50 395 GLN A N 1
ATOM 3289 C CA . GLN A 1 395 ? 56.514 6.210 -21.370 1.00 95.50 395 GLN A CA 1
ATOM 3290 C C . GLN A 1 395 ? 55.650 4.943 -21.432 1.00 95.50 395 GLN A C 1
ATOM 3292 O O . GLN A 1 395 ? 54.672 4.832 -20.690 1.00 95.50 395 GLN A O 1
ATOM 3297 N N . LEU A 1 396 ? 55.970 3.988 -22.311 1.00 95.25 396 LEU A N 1
ATOM 3298 C CA . LEU A 1 396 ? 55.294 2.689 -22.369 1.00 95.25 396 LEU A CA 1
ATOM 3299 C C . LEU A 1 396 ? 55.607 1.834 -21.133 1.00 95.25 396 LEU A C 1
ATOM 3301 O O . LEU A 1 396 ? 54.706 1.168 -20.625 1.00 95.25 396 LEU A O 1
ATOM 3305 N N . GLY A 1 397 ? 56.827 1.911 -20.595 1.00 95.62 397 GLY A N 1
ATOM 3306 C CA . GLY A 1 397 ? 57.214 1.297 -19.323 1.00 95.62 397 GLY A CA 1
ATOM 3307 C C . GLY A 1 397 ? 56.401 1.835 -18.143 1.00 95.62 397 GLY A C 1
ATOM 3308 O O . GLY A 1 397 ? 55.806 1.051 -17.402 1.00 95.62 397 GLY A O 1
ATOM 3309 N N . VAL A 1 398 ? 56.282 3.162 -18.017 1.00 95.81 398 VAL A N 1
ATOM 3310 C CA . VAL A 1 398 ? 55.428 3.812 -17.003 1.00 95.81 398 VAL A CA 1
ATOM 3311 C C . VAL A 1 398 ? 53.968 3.370 -17.156 1.00 95.81 398 VAL A C 1
ATOM 3313 O O . VAL A 1 398 ? 53.364 2.904 -16.189 1.00 95.81 398 VAL A O 1
ATOM 3316 N N . LYS A 1 399 ? 53.419 3.400 -18.379 1.00 95.75 399 LYS A N 1
ATOM 3317 C CA . LYS A 1 399 ? 52.047 2.935 -18.667 1.00 95.75 399 LYS A CA 1
ATOM 3318 C C . LYS A 1 399 ? 51.845 1.454 -18.323 1.00 95.75 399 LYS A C 1
ATOM 3320 O O . LYS A 1 399 ? 50.787 1.093 -17.810 1.00 95.75 399 LYS A O 1
ATOM 3325 N N . ALA A 1 400 ? 52.837 0.593 -18.549 1.00 94.25 400 ALA A N 1
ATOM 3326 C CA . ALA A 1 400 ? 52.772 -0.821 -18.178 1.00 94.25 400 ALA A CA 1
ATOM 3327 C C . ALA A 1 400 ? 52.756 -1.023 -16.651 1.00 94.25 400 ALA A C 1
ATOM 3329 O O . ALA A 1 400 ? 51.989 -1.849 -16.150 1.00 94.25 400 ALA A O 1
ATOM 3330 N N . VAL A 1 401 ? 53.540 -0.241 -15.898 1.00 96.19 401 VAL A N 1
ATOM 3331 C CA . VAL A 1 401 ? 53.509 -0.244 -14.424 1.00 96.19 401 VAL A CA 1
ATOM 3332 C C . VAL A 1 401 ? 52.169 0.283 -13.903 1.00 96.19 401 VAL A C 1
ATOM 3334 O O . VAL A 1 401 ? 51.558 -0.365 -13.054 1.00 96.19 401 VAL A O 1
ATOM 3337 N N . GLU A 1 402 ? 51.651 1.385 -14.454 1.00 95.31 402 GLU A N 1
ATOM 3338 C CA . GLU A 1 402 ? 50.313 1.896 -14.129 1.00 95.31 402 GLU A CA 1
ATOM 3339 C C . GLU A 1 402 ? 49.216 0.851 -14.365 1.00 95.31 402 GLU A C 1
ATOM 3341 O O . GLU A 1 402 ? 48.363 0.648 -13.503 1.00 95.31 402 GLU A O 1
ATOM 3346 N N . LEU A 1 403 ? 49.214 0.189 -15.527 1.00 95.31 403 LEU A N 1
ATOM 3347 C CA . LEU A 1 403 ? 48.223 -0.837 -15.862 1.00 95.31 403 LEU A CA 1
ATOM 3348 C C . LEU A 1 403 ? 48.329 -2.045 -14.924 1.00 95.31 403 LEU A C 1
ATOM 3350 O O . LEU A 1 403 ? 47.304 -2.564 -14.482 1.00 95.31 403 LEU A O 1
ATOM 3354 N N . LYS A 1 404 ? 49.547 -2.446 -14.539 1.00 96.00 404 LYS A N 1
ATOM 3355 C CA . LYS A 1 404 ? 49.774 -3.500 -13.541 1.00 96.00 404 LYS A CA 1
ATOM 3356 C C . LYS A 1 404 ? 49.244 -3.105 -12.158 1.00 96.00 404 LYS A C 1
ATOM 3358 O O . LYS A 1 404 ? 48.604 -3.928 -11.507 1.00 96.00 404 LYS A O 1
ATOM 3363 N N . LEU A 1 405 ? 49.444 -1.859 -11.722 1.00 95.81 405 LEU A N 1
ATOM 3364 C CA . LEU A 1 405 ? 48.889 -1.343 -10.462 1.00 95.81 405 LEU A CA 1
ATOM 3365 C C . LEU A 1 405 ? 47.354 -1.263 -10.504 1.00 95.81 405 LEU A C 1
ATOM 3367 O O . LEU A 1 405 ? 46.698 -1.712 -9.566 1.00 95.81 405 LEU A O 1
ATOM 3371 N N . LYS A 1 406 ? 46.775 -0.783 -11.612 1.00 95.06 406 LYS A N 1
ATOM 3372 C CA . LYS A 1 406 ? 45.319 -0.754 -11.845 1.00 95.06 406 LYS A CA 1
ATOM 3373 C C . LYS A 1 406 ? 44.718 -2.168 -11.815 1.00 95.06 406 LYS A C 1
ATOM 3375 O O . LYS A 1 406 ? 43.688 -2.372 -11.180 1.00 95.06 406 LYS A O 1
ATOM 3380 N N . MET A 1 407 ? 45.395 -3.159 -12.405 1.00 95.25 407 MET A N 1
ATOM 3381 C CA . MET A 1 407 ? 45.002 -4.574 -12.342 1.00 95.25 407 MET A CA 1
ATOM 3382 C C . MET A 1 407 ? 45.080 -5.148 -10.917 1.00 95.25 407 MET A C 1
ATOM 3384 O O . MET A 1 407 ? 44.175 -5.864 -10.500 1.00 95.25 407 MET A O 1
ATOM 3388 N N . ILE A 1 408 ? 46.128 -4.830 -10.147 1.00 96.94 408 ILE A N 1
ATOM 3389 C CA . ILE A 1 408 ? 46.250 -5.263 -8.742 1.00 96.94 408 ILE A CA 1
ATOM 3390 C C . ILE A 1 408 ? 45.127 -4.653 -7.889 1.00 96.94 408 ILE A C 1
ATOM 3392 O O . ILE A 1 408 ? 44.502 -5.371 -7.110 1.00 96.94 408 ILE A O 1
ATOM 3396 N N . GLY A 1 409 ? 44.819 -3.365 -8.081 1.00 95.31 409 GLY A N 1
ATOM 3397 C CA . GLY A 1 409 ? 43.690 -2.698 -7.428 1.00 95.31 409 GLY A CA 1
ATOM 3398 C C . GLY A 1 409 ? 42.346 -3.347 -7.767 1.00 95.31 409 GLY A C 1
ATOM 3399 O O . GLY A 1 409 ? 41.591 -3.683 -6.860 1.00 95.31 409 GLY A O 1
ATOM 3400 N N . ALA A 1 410 ? 42.084 -3.606 -9.052 1.00 93.94 410 ALA A N 1
ATOM 3401 C CA . ALA A 1 410 ? 40.863 -4.273 -9.509 1.00 93.94 410 ALA A CA 1
ATOM 3402 C C . ALA A 1 410 ? 40.731 -5.716 -8.983 1.00 93.94 410 ALA A C 1
ATOM 3404 O O . ALA A 1 410 ? 39.642 -6.138 -8.607 1.00 93.94 410 ALA A O 1
ATOM 3405 N N . ASN A 1 411 ? 41.832 -6.469 -8.896 1.00 95.69 411 ASN A N 1
ATOM 3406 C CA . ASN A 1 411 ? 41.827 -7.811 -8.306 1.00 95.69 411 ASN A CA 1
ATOM 3407 C C . ASN A 1 411 ? 41.575 -7.780 -6.790 1.00 95.69 411 ASN A C 1
ATOM 3409 O O . ASN A 1 411 ? 40.939 -8.692 -6.261 1.00 95.69 411 ASN A O 1
ATOM 3413 N N . LYS A 1 412 ? 42.046 -6.738 -6.087 1.00 97.06 412 LYS A N 1
ATOM 3414 C CA . LYS A 1 412 ? 41.739 -6.538 -4.667 1.00 97.06 412 LYS A CA 1
ATOM 3415 C C . LYS A 1 412 ? 40.248 -6.243 -4.468 1.00 97.06 412 LYS A C 1
ATOM 3417 O O . LYS A 1 412 ? 39.605 -6.966 -3.713 1.00 97.06 412 LYS A O 1
ATOM 3422 N N . THR A 1 413 ? 39.690 -5.258 -5.173 1.00 94.88 413 THR A N 1
ATOM 3423 C CA . THR A 1 413 ? 38.267 -4.902 -5.023 1.00 94.88 413 THR A CA 1
ATOM 3424 C C . THR A 1 413 ? 37.332 -6.017 -5.495 1.00 94.88 413 THR A C 1
ATOM 3426 O O . THR A 1 413 ? 36.265 -6.199 -4.915 1.00 94.88 413 THR A O 1
ATOM 3429 N N . LEU A 1 414 ? 37.743 -6.826 -6.480 1.00 95.88 414 LEU A N 1
ATOM 3430 C CA . LEU A 1 414 ? 37.032 -8.047 -6.869 1.00 95.88 414 LEU A CA 1
ATOM 3431 C C . LEU A 1 414 ? 36.982 -9.077 -5.730 1.00 95.88 414 LEU A C 1
ATOM 3433 O O . LEU A 1 414 ? 35.923 -9.654 -5.494 1.00 95.88 414 LEU A O 1
ATOM 3437 N N . ARG A 1 415 ? 38.089 -9.299 -5.006 1.00 96.94 415 ARG A N 1
ATOM 3438 C CA . ARG A 1 415 ? 38.098 -10.194 -3.835 1.00 96.94 415 ARG A CA 1
ATOM 3439 C C . ARG A 1 415 ? 37.221 -9.648 -2.708 1.00 96.94 415 ARG A C 1
ATOM 3441 O O . ARG A 1 415 ? 36.417 -10.398 -2.168 1.00 96.94 415 ARG A O 1
ATOM 3448 N N . GLU A 1 416 ? 37.327 -8.359 -2.395 1.00 96.75 416 GLU A N 1
ATOM 3449 C CA . GLU A 1 416 ? 36.497 -7.709 -1.369 1.00 96.75 416 GLU A CA 1
ATOM 3450 C C . GLU A 1 416 ? 34.996 -7.834 -1.710 1.00 96.75 416 GLU A C 1
ATOM 3452 O O . GLU A 1 416 ? 34.190 -8.185 -0.850 1.00 96.75 416 GLU A O 1
ATOM 3457 N N . ALA A 1 417 ? 34.621 -7.668 -2.985 1.00 94.00 417 ALA A N 1
ATOM 3458 C CA . ALA A 1 417 ? 33.251 -7.885 -3.457 1.00 94.00 417 ALA A CA 1
ATOM 3459 C C . ALA A 1 417 ? 32.802 -9.361 -3.399 1.00 94.00 417 ALA A C 1
ATOM 3461 O O . ALA A 1 417 ? 31.636 -9.630 -3.119 1.00 94.00 417 ALA A O 1
ATOM 3462 N N . GLN A 1 418 ? 33.703 -10.323 -3.634 1.00 96.00 418 GLN A N 1
ATOM 3463 C CA . GLN A 1 418 ? 33.416 -11.757 -3.481 1.00 96.00 418 GLN A CA 1
ATOM 3464 C C . GLN A 1 418 ? 33.222 -12.152 -2.009 1.00 96.00 418 GLN A C 1
ATOM 3466 O O . GLN A 1 418 ? 32.341 -12.951 -1.696 1.00 96.00 418 GLN A O 1
ATOM 3471 N N . GLU A 1 419 ? 34.011 -11.590 -1.094 1.00 96.81 419 GLU A N 1
ATOM 3472 C CA . GLU A 1 419 ? 33.877 -11.812 0.350 1.00 96.81 419 GLU A CA 1
ATOM 3473 C C . GLU A 1 419 ? 32.570 -11.198 0.890 1.00 96.81 419 GLU A C 1
ATOM 3475 O O . GLU A 1 419 ? 31.832 -11.871 1.614 1.00 96.81 419 GLU A O 1
ATOM 3480 N N . GLU A 1 420 ? 32.208 -9.989 0.444 1.00 96.38 420 GLU A N 1
ATOM 3481 C CA . GLU A 1 420 ? 30.903 -9.362 0.711 1.00 96.38 420 GLU A CA 1
ATOM 3482 C C . GLU A 1 420 ? 29.739 -10.209 0.164 1.00 96.38 420 GLU A C 1
ATOM 3484 O O . GLU A 1 420 ? 28.798 -10.515 0.899 1.00 96.38 420 GLU A O 1
ATOM 3489 N N . GLN A 1 421 ? 29.819 -10.658 -1.096 1.00 96.00 421 GLN A N 1
ATOM 3490 C CA . GLN A 1 421 ? 28.817 -11.536 -1.712 1.00 96.00 421 GLN A CA 1
ATOM 3491 C C . GLN A 1 421 ? 28.632 -12.828 -0.906 1.00 96.00 421 GLN A C 1
ATOM 3493 O O . GLN A 1 421 ? 27.499 -13.235 -0.645 1.00 96.00 421 GLN A O 1
ATOM 3498 N N . ASN A 1 422 ? 29.729 -13.463 -0.486 1.00 94.88 422 ASN A N 1
ATOM 3499 C CA . ASN A 1 422 ? 29.684 -14.685 0.313 1.00 94.88 422 ASN A CA 1
ATOM 3500 C C . ASN A 1 422 ? 29.025 -14.446 1.679 1.00 94.88 422 ASN A C 1
ATOM 3502 O O . ASN A 1 422 ? 28.191 -15.259 2.085 1.00 94.88 422 ASN A O 1
ATOM 3506 N N . ARG A 1 423 ? 29.317 -13.327 2.360 1.00 96.00 423 ARG A N 1
ATOM 3507 C CA . ARG A 1 423 ? 28.639 -12.990 3.622 1.00 96.00 423 ARG A CA 1
ATOM 3508 C C . ARG A 1 423 ? 27.141 -12.766 3.406 1.00 96.00 423 ARG A C 1
ATOM 3510 O O . ARG A 1 423 ? 26.344 -13.398 4.087 1.00 96.00 423 ARG A O 1
ATOM 3517 N N . VAL A 1 424 ? 26.745 -11.984 2.400 1.00 96.44 424 VAL A N 1
ATOM 3518 C CA . VAL A 1 424 ? 25.325 -11.734 2.078 1.00 96.44 424 VAL A CA 1
ATOM 3519 C C . VAL A 1 424 ? 24.572 -13.026 1.713 1.00 96.44 424 VAL A C 1
ATOM 3521 O O . VAL A 1 424 ? 23.400 -13.176 2.060 1.00 96.44 424 VAL A O 1
ATOM 3524 N N . VAL A 1 425 ? 25.227 -13.995 1.062 1.00 96.12 425 VAL A N 1
ATOM 3525 C CA . VAL A 1 425 ? 24.646 -15.323 0.786 1.00 96.12 425 VAL A CA 1
ATOM 3526 C C . VAL A 1 425 ? 24.492 -16.160 2.064 1.00 96.12 425 VAL A C 1
ATOM 3528 O O . VAL A 1 425 ? 23.476 -16.842 2.222 1.00 96.12 425 VAL A O 1
ATOM 3531 N N . LEU A 1 426 ? 25.448 -16.103 2.996 1.00 97.50 426 LEU A N 1
ATOM 3532 C CA . LEU A 1 426 ? 25.327 -16.748 4.311 1.00 97.50 426 LEU A CA 1
ATOM 3533 C C . LEU A 1 426 ? 24.206 -16.110 5.145 1.00 97.50 426 LEU A C 1
ATOM 3535 O O . LEU A 1 426 ? 23.339 -16.834 5.637 1.00 97.50 426 LEU A O 1
ATOM 3539 N N . ASP A 1 427 ? 24.159 -14.778 5.211 1.00 96.25 427 ASP A N 1
ATOM 3540 C CA . ASP A 1 427 ? 23.115 -14.000 5.888 1.00 96.25 427 ASP A CA 1
ATOM 3541 C C . ASP A 1 427 ? 21.722 -14.333 5.312 1.00 96.25 427 ASP A C 1
ATOM 3543 O O . ASP A 1 427 ? 20.777 -14.594 6.058 1.00 96.25 427 ASP A O 1
ATOM 3547 N N . HIS A 1 428 ? 21.592 -14.424 3.981 1.00 95.62 428 HIS A N 1
ATOM 3548 C CA . HIS A 1 428 ? 20.354 -14.845 3.317 1.00 95.62 428 HIS A CA 1
ATOM 3549 C C . HIS A 1 428 ? 19.938 -16.275 3.696 1.00 95.62 428 HIS A C 1
ATOM 3551 O O . HIS A 1 428 ? 18.760 -16.524 3.962 1.00 95.62 428 HIS A O 1
ATOM 3557 N N . ASN A 1 429 ? 20.878 -17.224 3.729 1.00 96.00 429 ASN A N 1
ATOM 3558 C CA . ASN A 1 429 ? 20.586 -18.611 4.096 1.00 96.00 429 ASN A CA 1
ATOM 3559 C C . ASN A 1 429 ? 20.196 -18.747 5.579 1.00 96.00 429 ASN A C 1
ATOM 3561 O O . ASN A 1 429 ? 19.264 -19.491 5.894 1.00 96.00 429 ASN A O 1
ATOM 3565 N N . LEU A 1 430 ? 20.833 -17.983 6.472 1.00 96.12 430 LEU A N 1
ATOM 3566 C CA . LEU A 1 430 ? 20.460 -17.884 7.884 1.00 96.12 430 LEU A CA 1
ATOM 3567 C C . LEU A 1 430 ? 19.041 -17.317 8.047 1.00 96.12 430 LEU A C 1
ATOM 3569 O O . LEU A 1 430 ? 18.210 -17.924 8.724 1.00 96.12 430 LEU A O 1
ATOM 3573 N N . LEU A 1 431 ? 18.726 -16.214 7.361 1.00 96.19 431 LEU A N 1
ATOM 3574 C CA . LEU A 1 431 ? 17.395 -15.603 7.382 1.00 96.19 431 LEU A CA 1
ATOM 3575 C C . LEU A 1 431 ? 16.325 -16.559 6.819 1.00 96.19 431 LEU A C 1
ATOM 3577 O O . LEU A 1 431 ? 15.233 -16.681 7.368 1.00 96.19 431 LEU A O 1
ATOM 3581 N N . LYS A 1 432 ? 16.651 -17.304 5.757 1.00 96.94 432 LYS A N 1
ATOM 3582 C CA . LYS A 1 432 ? 15.786 -18.335 5.161 1.00 96.94 432 LYS A CA 1
ATOM 3583 C C . LYS A 1 432 ? 15.527 -19.501 6.123 1.00 96.94 432 LYS A C 1
ATOM 3585 O O . LYS A 1 432 ? 14.401 -19.997 6.176 1.00 96.94 432 LYS A O 1
ATOM 3590 N N . MET A 1 433 ? 16.522 -19.906 6.916 1.00 96.75 433 MET A N 1
ATOM 3591 C CA . MET A 1 433 ? 16.349 -20.894 7.987 1.00 96.75 433 MET A CA 1
ATOM 3592 C C . MET A 1 433 ? 15.437 -20.358 9.101 1.00 96.75 433 MET A C 1
ATOM 3594 O O . MET A 1 433 ? 14.485 -21.038 9.479 1.00 96.75 433 MET A O 1
ATOM 3598 N N . GLN A 1 434 ? 15.659 -19.125 9.569 1.00 95.88 434 GLN A N 1
ATOM 3599 C CA . GLN A 1 434 ? 14.806 -18.470 10.572 1.00 95.88 434 GLN A CA 1
ATOM 3600 C C . GLN A 1 434 ? 13.347 -18.349 10.096 1.00 95.88 434 GLN A C 1
ATOM 3602 O O . GLN A 1 434 ? 12.425 -18.691 10.833 1.00 95.88 434 GLN A O 1
ATOM 3607 N N . VAL A 1 435 ? 13.127 -17.953 8.837 1.00 96.75 435 VAL A N 1
ATOM 3608 C CA . VAL A 1 435 ? 11.794 -17.892 8.211 1.00 96.75 435 VAL A CA 1
ATOM 3609 C C . VAL A 1 435 ? 11.131 -19.271 8.133 1.00 96.75 435 VAL A C 1
ATOM 3611 O O . VAL A 1 435 ? 9.916 -19.368 8.306 1.00 96.75 435 VAL A O 1
ATOM 3614 N N . ASN A 1 436 ? 11.886 -20.348 7.900 1.00 96.50 436 ASN A N 1
ATOM 3615 C CA . ASN A 1 436 ? 11.335 -21.705 7.915 1.00 96.50 436 ASN A CA 1
ATOM 3616 C C . ASN A 1 436 ? 10.956 -22.155 9.336 1.00 96.50 436 ASN A C 1
ATOM 3618 O O . ASN A 1 436 ? 9.851 -22.658 9.523 1.00 96.50 436 ASN A O 1
ATOM 3622 N N . ILE A 1 437 ? 11.803 -21.892 10.338 1.00 96.44 437 ILE A N 1
ATOM 3623 C CA . ILE A 1 437 ? 11.501 -22.164 11.756 1.00 96.44 437 ILE A CA 1
ATOM 3624 C C . ILE A 1 437 ? 10.241 -21.399 12.192 1.00 96.44 437 ILE A C 1
ATOM 3626 O O . ILE A 1 437 ? 9.342 -21.984 12.796 1.00 96.44 437 ILE A O 1
ATOM 3630 N N . ALA A 1 438 ? 10.120 -20.121 11.817 1.00 94.88 438 ALA A N 1
ATOM 3631 C CA . ALA A 1 438 ? 8.927 -19.319 12.081 1.00 94.88 438 ALA A CA 1
ATOM 3632 C C . ALA A 1 438 ? 7.675 -19.905 11.402 1.00 94.88 438 ALA A C 1
ATOM 3634 O O . ALA A 1 438 ? 6.639 -20.038 12.048 1.00 94.88 438 ALA A O 1
ATOM 3635 N N . LYS A 1 439 ? 7.763 -20.325 10.131 1.00 95.38 439 LYS A N 1
ATOM 3636 C CA . LYS A 1 439 ? 6.655 -20.987 9.411 1.00 95.38 439 LYS A CA 1
ATOM 3637 C C . LYS A 1 439 ? 6.228 -22.306 10.055 1.00 95.38 439 LYS A C 1
ATOM 3639 O O . LYS A 1 439 ? 5.037 -22.601 10.081 1.00 95.38 439 LYS A O 1
ATOM 3644 N N . GLU A 1 440 ? 7.161 -23.099 10.575 1.00 97.25 440 GLU A N 1
ATOM 3645 C CA . GLU A 1 440 ? 6.828 -24.307 11.339 1.00 97.25 440 GLU A CA 1
ATOM 3646 C C . GLU A 1 440 ? 6.187 -23.988 12.691 1.00 97.25 440 GLU A C 1
ATOM 3648 O O . GLU A 1 440 ? 5.271 -24.697 13.103 1.00 97.25 440 GLU A O 1
ATOM 3653 N N . GLY A 1 441 ? 6.628 -22.919 13.362 1.00 96.06 441 GLY A N 1
ATOM 3654 C CA . GLY A 1 441 ? 5.972 -22.385 14.556 1.00 96.06 441 GLY A CA 1
ATOM 3655 C C . GLY A 1 441 ? 4.522 -21.992 14.272 1.00 96.06 441 GLY A C 1
ATOM 3656 O O . GLY A 1 441 ? 3.617 -22.510 14.922 1.00 96.06 441 GLY A O 1
ATOM 3657 N N . PHE A 1 442 ? 4.298 -21.175 13.236 1.00 96.62 442 PHE A N 1
ATOM 3658 C CA . PHE A 1 442 ? 2.961 -20.758 12.804 1.00 96.62 442 PHE A CA 1
ATOM 3659 C C . PHE A 1 442 ? 2.057 -21.943 12.447 1.00 96.62 442 PHE A C 1
ATOM 3661 O O . PHE A 1 442 ? 0.911 -21.968 12.885 1.00 96.62 442 PHE A O 1
ATOM 3668 N N . LYS A 1 443 ? 2.562 -22.955 11.725 1.00 96.62 443 LYS A N 1
ATOM 3669 C CA . LYS A 1 443 ? 1.799 -24.188 11.458 1.00 96.62 443 LYS A CA 1
ATOM 3670 C C . LYS A 1 443 ? 1.403 -24.908 12.746 1.00 96.62 443 LYS A C 1
ATOM 3672 O O . LYS A 1 443 ? 0.237 -25.229 12.915 1.00 96.62 443 LYS A O 1
ATOM 3677 N N . LYS A 1 444 ? 2.335 -25.089 13.689 1.00 96.88 444 LYS A N 1
ATOM 3678 C CA . LYS A 1 444 ? 2.052 -25.744 14.979 1.00 96.88 444 LYS A CA 1
ATOM 3679 C C . LYS A 1 444 ? 1.010 -24.977 15.803 1.00 96.88 444 LYS A C 1
ATOM 3681 O O . LYS A 1 444 ? 0.194 -25.614 16.463 1.00 96.88 444 LYS A O 1
ATOM 3686 N N . THR A 1 445 ? 1.004 -23.642 15.763 1.00 96.00 445 THR A N 1
ATOM 3687 C CA . THR A 1 445 ? -0.051 -22.840 16.409 1.00 96.00 445 THR A CA 1
ATOM 3688 C C . THR A 1 445 ? -1.381 -22.902 15.659 1.00 96.00 445 THR A C 1
ATOM 3690 O O . THR A 1 445 ? -2.422 -22.987 16.301 1.00 96.00 445 THR A O 1
ATOM 3693 N N . ASP A 1 446 ? -1.365 -22.925 14.326 1.00 95.62 446 ASP A N 1
ATOM 3694 C CA . ASP A 1 446 ? -2.570 -23.043 13.498 1.00 95.62 446 ASP A CA 1
ATOM 3695 C C . ASP A 1 446 ? -3.240 -24.415 13.692 1.00 95.62 446 ASP A C 1
ATOM 3697 O O . ASP A 1 446 ? -4.435 -24.486 13.972 1.00 95.62 446 ASP A O 1
ATOM 3701 N N . ASP A 1 447 ? -2.467 -25.506 13.694 1.00 96.56 447 ASP A N 1
ATOM 3702 C CA . ASP A 1 447 ? -2.928 -26.858 14.040 1.00 96.56 447 ASP A CA 1
ATOM 3703 C C . ASP A 1 447 ? -3.541 -26.913 15.455 1.00 96.56 447 ASP A C 1
ATOM 3705 O O . ASP A 1 447 ? -4.547 -27.593 15.685 1.00 96.56 447 ASP A O 1
ATOM 3709 N N . GLN A 1 448 ? -2.965 -26.186 16.423 1.00 96.75 448 GLN A N 1
ATOM 3710 C CA . GLN A 1 448 ? -3.499 -26.091 17.786 1.00 96.75 448 GLN A CA 1
ATOM 3711 C C . GLN A 1 448 ? -4.816 -25.309 17.846 1.00 96.75 448 GLN A C 1
ATOM 3713 O O . GLN A 1 448 ? -5.749 -25.774 18.504 1.00 96.75 448 GLN A O 1
ATOM 3718 N N . ILE A 1 449 ? -4.921 -24.173 17.149 1.00 96.50 449 ILE A N 1
ATOM 3719 C CA . ILE A 1 449 ? -6.149 -23.367 17.064 1.00 96.50 449 ILE A CA 1
ATOM 3720 C C . ILE A 1 449 ? -7.254 -24.180 16.380 1.00 96.50 449 ILE A C 1
ATOM 3722 O O . ILE A 1 449 ? -8.305 -24.393 16.980 1.00 96.50 449 ILE A O 1
ATOM 3726 N N . ASN A 1 450 ? -6.983 -24.767 15.210 1.00 95.94 450 ASN A N 1
ATOM 3727 C CA . ASN A 1 450 ? -7.908 -25.656 14.499 1.00 95.94 450 ASN A CA 1
ATOM 3728 C C . ASN A 1 450 ? -8.396 -26.830 15.378 1.00 95.94 450 ASN A C 1
ATOM 3730 O O . ASN A 1 450 ? -9.552 -27.246 15.296 1.00 95.94 450 ASN A O 1
ATOM 3734 N N . ASN A 1 451 ? -7.535 -27.386 16.237 1.00 97.00 451 ASN A N 1
ATOM 3735 C CA . ASN A 1 451 ? -7.894 -28.448 17.185 1.00 97.00 451 ASN A CA 1
ATOM 3736 C C . ASN A 1 451 ? -8.781 -27.922 18.335 1.00 97.00 451 ASN A C 1
ATOM 3738 O O . ASN A 1 451 ? -9.748 -28.583 18.719 1.00 97.00 451 ASN A O 1
ATOM 3742 N N . GLN A 1 452 ? -8.503 -26.722 18.856 1.00 96.00 452 GLN A N 1
ATOM 3743 C CA . GLN A 1 452 ? -9.351 -26.060 19.855 1.00 96.00 452 GLN A CA 1
ATOM 3744 C C . GLN A 1 452 ? -10.726 -25.679 19.287 1.00 96.00 452 GLN A C 1
ATOM 3746 O O . GLN A 1 452 ? -11.732 -25.936 19.943 1.00 96.00 452 GLN A O 1
ATOM 3751 N N . GLU A 1 453 ? -10.802 -25.164 18.058 1.00 93.88 453 GLU A N 1
ATOM 3752 C CA . GLU A 1 453 ? -12.072 -24.855 17.389 1.00 93.88 453 GLU A CA 1
ATOM 3753 C C . GLU A 1 453 ? -12.905 -26.114 17.129 1.00 93.88 453 GLU A C 1
ATOM 3755 O O . GLU A 1 453 ? -14.092 -26.142 17.454 1.00 93.88 453 GLU A O 1
ATOM 3760 N N . ARG A 1 454 ? -12.290 -27.206 16.651 1.00 95.50 454 ARG A N 1
ATOM 3761 C CA . ARG A 1 454 ? -12.975 -28.507 16.510 1.00 95.50 454 ARG A CA 1
ATOM 3762 C C . ARG A 1 454 ? -13.546 -28.997 17.843 1.00 95.50 454 ARG A C 1
ATOM 3764 O O . ARG A 1 454 ? -14.690 -29.442 17.886 1.00 95.50 454 ARG A O 1
ATOM 3771 N N . LYS A 1 455 ? -12.786 -28.880 18.939 1.00 96.38 455 LYS A N 1
ATOM 3772 C CA . LYS A 1 455 ? -13.264 -29.217 20.293 1.00 96.38 455 LYS A CA 1
ATOM 3773 C C . LYS A 1 455 ? -14.409 -28.310 20.740 1.00 96.38 455 LYS A C 1
ATOM 3775 O O . LYS A 1 455 ? -15.391 -28.820 21.270 1.00 96.38 455 LYS A O 1
ATOM 3780 N N . LYS A 1 456 ? -14.311 -27.000 20.494 1.00 97.31 456 LYS A N 1
ATOM 3781 C CA . LYS A 1 456 ? -15.368 -26.026 20.785 1.00 97.31 456 LYS A CA 1
ATOM 3782 C C . LYS A 1 456 ? -16.668 -26.403 20.070 1.00 97.31 456 LYS A C 1
ATOM 3784 O O . LYS A 1 456 ? -17.676 -26.565 20.744 1.00 97.31 456 LYS A O 1
ATOM 3789 N N . VAL A 1 457 ? -16.633 -26.635 18.756 1.00 96.75 457 VAL A N 1
ATOM 3790 C CA . VAL A 1 457 ? -17.819 -27.003 17.958 1.00 96.75 457 VAL A CA 1
ATOM 3791 C C . VAL A 1 457 ? -18.449 -28.315 18.443 1.00 96.75 457 VAL A C 1
ATOM 3793 O O . VAL A 1 457 ? -19.670 -28.402 18.556 1.00 96.75 457 VAL A O 1
ATOM 3796 N N . VAL A 1 458 ? -17.642 -29.324 18.796 1.00 95.81 458 VAL A N 1
ATOM 3797 C CA . VAL A 1 458 ? -18.148 -30.584 19.377 1.00 95.81 458 VAL A CA 1
ATOM 3798 C C . VAL A 1 458 ? -18.832 -30.349 20.731 1.00 95.81 458 VAL A C 1
ATOM 3800 O O . VAL A 1 458 ? -19.907 -30.895 20.973 1.00 95.81 458 VAL A O 1
ATOM 3803 N N . ILE A 1 459 ? -18.254 -29.512 21.599 1.00 97.00 459 ILE A N 1
ATOM 3804 C CA . ILE A 1 459 ? -18.840 -29.165 22.904 1.00 97.00 459 ILE A CA 1
ATOM 3805 C C . ILE A 1 459 ? -20.125 -28.342 22.731 1.00 97.00 459 ILE A C 1
ATOM 3807 O O . ILE A 1 459 ? -21.123 -28.642 23.379 1.00 97.00 459 ILE A O 1
ATOM 3811 N N . GLU A 1 460 ? -20.141 -27.349 21.841 1.00 96.56 460 GLU A N 1
ATOM 3812 C CA . GLU A 1 460 ? -21.325 -26.531 21.544 1.00 96.56 460 GLU A CA 1
ATOM 3813 C C . GLU A 1 460 ? -22.466 -27.384 20.968 1.00 96.56 460 GLU A C 1
ATOM 3815 O O . GLU A 1 460 ? -23.605 -27.250 21.415 1.00 96.56 460 GLU A O 1
ATOM 3820 N N . SER A 1 461 ? -22.163 -28.333 20.074 1.00 96.31 461 SER A N 1
ATOM 3821 C CA . SER A 1 461 ? -23.1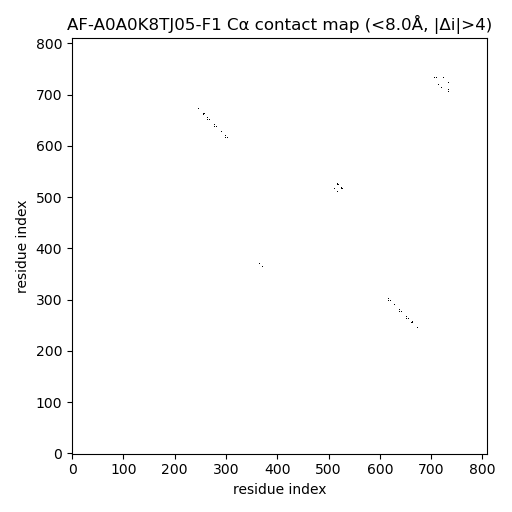40 -29.298 19.551 1.00 96.31 461 SER A CA 1
ATOM 3822 C C . SER A 1 461 ? -23.711 -30.200 20.652 1.00 96.31 461 SER A C 1
ATOM 3824 O O . SER A 1 461 ? -24.929 -30.335 20.760 1.00 96.31 461 SER A O 1
ATOM 3826 N N . ALA A 1 462 ? -22.857 -30.781 21.503 1.00 95.38 462 ALA A N 1
ATOM 3827 C CA . ALA A 1 462 ? -23.289 -31.648 22.602 1.00 95.38 462 ALA A CA 1
ATOM 3828 C C . ALA A 1 462 ? -24.100 -30.885 23.670 1.00 95.38 462 ALA A C 1
ATOM 3830 O O . ALA A 1 462 ? -25.066 -31.410 24.225 1.00 95.38 462 ALA A O 1
ATOM 3831 N N . LEU A 1 463 ? -23.755 -29.620 23.936 1.00 96.56 463 LEU A N 1
ATOM 3832 C CA . LEU A 1 463 ? -24.548 -28.734 24.789 1.00 96.56 463 LEU A CA 1
ATOM 3833 C C . LEU A 1 463 ? -25.902 -28.408 24.146 1.00 96.56 463 LEU A C 1
ATOM 3835 O O . LEU A 1 463 ? -26.925 -28.474 24.829 1.00 96.56 463 LEU A O 1
ATOM 3839 N N . GLN A 1 464 ? -25.945 -28.100 22.847 1.00 97.31 464 GLN A N 1
ATOM 3840 C CA . GLN A 1 464 ? -27.192 -27.818 22.136 1.00 97.31 464 GLN A CA 1
ATOM 3841 C C . GLN A 1 464 ? -28.140 -29.024 22.175 1.00 97.31 464 GLN A C 1
ATOM 3843 O O . GLN A 1 464 ? -29.287 -28.870 22.609 1.00 97.31 464 GLN A O 1
ATOM 3848 N N . GLU A 1 465 ? -27.649 -30.215 21.822 1.00 94.69 465 GLU A N 1
ATOM 3849 C CA . GLU A 1 465 ? -28.366 -31.490 21.939 1.00 94.69 465 GLU A CA 1
ATOM 3850 C C . GLU A 1 465 ? -28.895 -31.688 23.367 1.00 94.69 465 GLU A C 1
ATOM 3852 O O . GLU A 1 465 ? -30.101 -31.852 23.575 1.00 94.69 465 GLU A O 1
ATOM 3857 N N . ARG A 1 466 ? -28.036 -31.518 24.381 1.00 97.06 466 ARG A N 1
ATOM 3858 C CA . ARG A 1 466 ? -28.439 -31.675 25.782 1.00 97.06 466 ARG A CA 1
ATOM 3859 C C . ARG A 1 466 ? -29.478 -30.648 26.245 1.00 97.06 466 ARG A C 1
ATOM 3861 O O . ARG A 1 466 ? -30.313 -30.965 27.095 1.00 97.06 466 ARG A O 1
ATOM 3868 N N . THR A 1 467 ? -29.493 -29.432 25.695 1.00 96.88 467 THR A N 1
ATOM 3869 C CA . THR A 1 467 ? -30.578 -28.473 25.979 1.00 96.88 467 THR A CA 1
ATOM 3870 C C . THR A 1 467 ? -31.887 -28.833 25.275 1.00 96.88 467 THR A C 1
ATOM 3872 O O . THR A 1 467 ? -32.951 -28.537 25.821 1.00 96.88 467 THR A O 1
ATOM 3875 N N . MET A 1 468 ? -31.848 -29.482 24.106 1.00 95.75 468 MET A N 1
ATOM 3876 C CA . MET A 1 468 ? -33.044 -30.000 23.429 1.00 95.75 468 MET A CA 1
ATOM 3877 C C . MET A 1 468 ? -33.639 -31.199 24.177 1.00 95.75 468 MET A C 1
ATOM 3879 O O . MET A 1 468 ? -34.847 -31.206 24.419 1.00 95.75 468 MET A O 1
ATOM 3883 N N . ASP A 1 469 ? -32.807 -32.125 24.658 1.00 95.81 469 ASP A N 1
ATOM 3884 C CA . ASP A 1 469 ? -33.200 -33.183 25.602 1.00 95.81 469 ASP A CA 1
ATOM 3885 C C . ASP A 1 469 ? -33.948 -32.609 26.809 1.00 95.81 469 ASP A C 1
ATOM 3887 O O . ASP A 1 469 ? -35.078 -33.000 27.113 1.00 95.81 469 ASP A O 1
ATOM 3891 N N . LEU A 1 470 ? -33.325 -31.653 27.510 1.00 96.69 470 LEU A N 1
ATOM 3892 C CA . LEU A 1 470 ? -33.879 -31.071 28.732 1.00 96.69 470 LEU A CA 1
ATOM 3893 C C . LEU A 1 470 ? -35.180 -30.296 28.467 1.00 96.69 470 LEU A C 1
ATOM 3895 O O . LEU A 1 470 ? -36.085 -30.339 29.303 1.00 96.69 470 LEU A O 1
ATOM 3899 N N . LYS A 1 471 ? -35.325 -29.654 27.298 1.00 97.56 471 LYS A N 1
ATOM 3900 C CA . LYS A 1 471 ? -36.601 -29.072 26.841 1.00 97.56 471 LYS A CA 1
ATOM 3901 C C . LYS A 1 471 ? -37.656 -30.159 26.614 1.00 97.56 471 LYS A C 1
ATOM 3903 O O . LYS A 1 471 ? -38.728 -30.072 27.206 1.00 97.56 471 LYS A O 1
ATOM 3908 N N . SER A 1 472 ? -37.332 -31.230 25.885 1.00 96.38 472 SER A N 1
ATOM 3909 C CA . SER A 1 472 ? -38.247 -32.356 25.644 1.00 96.38 472 SER A CA 1
ATOM 3910 C C . SER A 1 472 ? -38.699 -33.030 26.948 1.00 96.38 472 SER A C 1
ATOM 3912 O O . SER A 1 472 ? -39.884 -33.305 27.136 1.00 96.38 472 SER A O 1
ATOM 3914 N N . HIS A 1 473 ? -37.783 -33.260 27.894 1.00 96.69 473 HIS A N 1
ATOM 3915 C CA . HIS A 1 473 ? -38.112 -33.789 29.220 1.00 96.69 473 HIS A CA 1
ATOM 3916 C C . HIS A 1 473 ? -38.984 -32.820 30.034 1.00 96.69 473 HIS A C 1
ATOM 3918 O O . HIS A 1 473 ? -39.953 -33.254 30.658 1.00 96.69 473 HIS A O 1
ATOM 3924 N N . ARG A 1 474 ? -38.702 -31.510 29.995 1.00 98.06 474 ARG A N 1
ATOM 3925 C CA . ARG A 1 474 ? -39.538 -30.480 30.633 1.00 98.06 474 ARG A CA 1
ATOM 3926 C C . ARG A 1 474 ? -40.948 -30.451 30.040 1.00 98.06 474 ARG A C 1
ATOM 3928 O O . ARG A 1 474 ? -41.912 -30.379 30.796 1.00 98.06 474 ARG A O 1
ATOM 3935 N N . GLU A 1 475 ? -41.086 -30.551 28.723 1.00 96.69 475 GLU A N 1
ATOM 3936 C CA . GLU A 1 475 ? -42.379 -30.602 28.032 1.00 96.69 475 GLU A CA 1
ATOM 3937 C C . GLU A 1 475 ? -43.169 -31.864 28.397 1.00 96.69 475 GLU A C 1
ATOM 3939 O O . GLU A 1 475 ? -44.330 -31.750 28.784 1.00 96.69 475 GLU A O 1
ATOM 3944 N N . LYS A 1 476 ? -42.525 -33.041 28.406 1.00 95.94 476 LYS A N 1
ATOM 3945 C CA . LYS A 1 476 ? -43.111 -34.314 28.881 1.00 95.94 476 LYS A CA 1
ATOM 3946 C C . LYS A 1 476 ? -43.593 -34.236 30.340 1.00 95.94 476 LYS A C 1
ATOM 3948 O O . LYS A 1 476 ? -44.621 -34.817 30.685 1.00 95.94 476 LYS A O 1
ATOM 3953 N N . LEU A 1 477 ? -42.888 -33.501 31.204 1.00 97.19 477 LEU A N 1
ATOM 3954 C CA . LEU A 1 477 ? -43.319 -33.253 32.586 1.00 97.19 477 LEU A CA 1
ATOM 3955 C C . LEU A 1 477 ? -44.478 -32.246 32.670 1.00 97.19 477 LEU A C 1
ATOM 3957 O O . LEU A 1 477 ? -45.384 -32.429 33.483 1.00 97.19 477 LEU A O 1
ATOM 3961 N N . VAL A 1 478 ? -44.497 -31.212 31.823 1.00 97.81 478 VAL A N 1
ATOM 3962 C CA . VAL A 1 478 ? -45.598 -30.234 31.752 1.00 97.81 478 VAL A CA 1
ATOM 3963 C C . VAL A 1 478 ? -46.882 -30.870 31.212 1.00 97.81 478 VAL A C 1
ATOM 3965 O O . VAL A 1 478 ? -47.948 -30.622 31.774 1.00 97.81 478 VAL A O 1
ATOM 3968 N N . THR A 1 479 ? -46.813 -31.718 30.182 1.00 96.06 479 THR A N 1
ATOM 3969 C CA . THR A 1 479 ? -47.989 -32.446 29.674 1.00 96.06 479 THR A CA 1
ATOM 3970 C C . THR A 1 479 ? -48.495 -33.462 30.692 1.00 96.06 479 THR A C 1
ATOM 3972 O O . THR A 1 479 ? -49.686 -33.454 30.995 1.00 96.06 479 THR A O 1
ATOM 3975 N N . ARG A 1 480 ? -47.611 -34.246 31.330 1.00 96.38 480 ARG A N 1
ATOM 3976 C CA . ARG A 1 480 ? -48.007 -35.141 32.433 1.00 96.38 480 ARG A CA 1
ATOM 3977 C C . ARG A 1 480 ? -48.646 -34.380 33.601 1.00 96.38 480 ARG A C 1
ATOM 3979 O O . ARG A 1 480 ? -49.620 -34.862 34.170 1.00 96.38 480 ARG A O 1
ATOM 3986 N N . LYS A 1 481 ? -48.155 -33.180 33.938 1.00 97.62 481 LYS A N 1
ATOM 3987 C CA . LYS A 1 481 ? -48.777 -32.318 34.957 1.00 97.62 481 LYS A CA 1
ATOM 3988 C C . LYS A 1 481 ? -50.192 -31.881 34.557 1.00 97.62 481 LYS A C 1
ATOM 3990 O O . LYS A 1 481 ? -51.067 -31.918 35.415 1.00 97.62 481 LYS A O 1
ATOM 3995 N N . LYS A 1 482 ? -50.426 -31.503 33.293 1.00 96.81 482 LYS A N 1
ATOM 3996 C CA . LYS A 1 482 ? -51.771 -31.153 32.794 1.00 96.81 482 LYS A CA 1
ATOM 3997 C C . LYS A 1 482 ? -52.736 -32.336 32.895 1.00 96.81 482 LYS A C 1
ATOM 3999 O O . LYS A 1 482 ? -53.772 -32.195 33.534 1.00 96.81 482 LYS A O 1
ATOM 4004 N N . LEU A 1 483 ? -52.340 -33.510 32.398 1.00 96.38 483 LEU A N 1
ATOM 4005 C CA . LEU A 1 483 ? -53.150 -34.734 32.471 1.00 96.38 483 LEU A CA 1
ATOM 4006 C C . LEU A 1 483 ? -53.527 -35.086 33.921 1.00 96.38 483 LEU A C 1
ATOM 4008 O O . LEU A 1 483 ? -54.700 -35.268 34.221 1.00 96.38 483 LEU A O 1
ATOM 4012 N N . LEU A 1 484 ? -52.571 -35.049 34.858 1.00 96.62 484 LEU A N 1
ATOM 4013 C CA . LEU A 1 484 ? -52.847 -35.262 36.289 1.00 96.62 484 LEU A CA 1
ATOM 4014 C C . LEU A 1 484 ? -53.772 -34.181 36.896 1.00 96.62 484 LEU A C 1
ATOM 4016 O O . LEU A 1 484 ? -54.532 -34.458 37.825 1.00 96.62 484 LEU A O 1
ATOM 4020 N N . GLN A 1 485 ? -53.735 -32.939 36.400 1.00 96.88 485 GLN A N 1
ATOM 4021 C CA . GLN A 1 485 ? -54.668 -31.881 36.814 1.00 96.88 485 GLN A CA 1
ATOM 4022 C C . GLN A 1 485 ? -56.080 -32.095 36.237 1.00 96.88 485 GLN A C 1
ATOM 4024 O O . GLN A 1 485 ? -57.066 -31.812 36.925 1.00 96.88 485 GLN A O 1
ATOM 4029 N N . GLU A 1 486 ? -56.189 -32.623 35.020 1.00 96.06 486 GLU A N 1
ATOM 4030 C CA . GLU A 1 486 ? -57.443 -32.994 34.357 1.00 96.06 486 GLU A CA 1
ATOM 4031 C C . GLU A 1 486 ? -58.082 -34.215 35.040 1.00 96.06 486 GLU A C 1
ATOM 4033 O O . GLU A 1 486 ? -59.233 -34.135 35.468 1.00 96.06 486 GLU A O 1
ATOM 4038 N N . GLU A 1 487 ? -57.318 -35.280 35.297 1.00 96.12 487 GLU A N 1
ATOM 4039 C CA . GLU A 1 487 ? -57.729 -36.428 36.122 1.00 96.12 487 GLU A CA 1
ATOM 4040 C C . GLU A 1 487 ? -58.237 -35.978 37.498 1.00 96.12 487 GLU A C 1
ATOM 4042 O O . GLU A 1 487 ? -59.340 -36.344 37.904 1.00 96.12 487 GLU A O 1
ATOM 4047 N N . ARG A 1 488 ? -57.497 -35.098 38.190 1.00 97.31 488 ARG A N 1
ATOM 4048 C CA . ARG A 1 488 ? -57.920 -34.537 39.483 1.00 97.31 488 ARG A CA 1
ATOM 4049 C C . ARG A 1 488 ? -59.231 -33.750 39.383 1.00 97.31 488 ARG A C 1
ATOM 4051 O O . ARG A 1 488 ? -60.044 -33.822 40.304 1.00 97.31 488 ARG A O 1
ATOM 4058 N N . THR A 1 489 ? -59.462 -32.980 38.314 1.00 95.69 489 THR A N 1
ATOM 4059 C CA . THR A 1 489 ? -60.743 -32.258 38.158 1.00 95.69 489 THR A CA 1
ATOM 4060 C C . THR A 1 489 ? -61.892 -33.195 37.795 1.00 95.69 489 THR A C 1
ATOM 4062 O O . THR A 1 489 ? -63.000 -32.983 38.281 1.00 95.69 489 THR A O 1
ATOM 4065 N N . ASN A 1 490 ? -61.644 -34.263 37.037 1.00 96.25 490 ASN A N 1
ATOM 4066 C CA . ASN A 1 490 ? -62.652 -35.278 36.737 1.00 96.25 490 ASN A CA 1
ATOM 4067 C C . ASN A 1 490 ? -63.015 -36.111 37.977 1.00 96.25 490 ASN A C 1
ATOM 4069 O O . ASN A 1 490 ? -64.198 -36.266 38.266 1.00 96.25 490 ASN A O 1
ATOM 4073 N N . LEU A 1 491 ? -62.037 -36.530 38.788 1.00 95.88 491 LEU A N 1
ATOM 4074 C CA . LEU A 1 491 ? -62.289 -37.157 40.092 1.00 95.88 491 LEU A CA 1
ATOM 4075 C C . LEU A 1 491 ? -63.066 -36.223 41.035 1.00 95.88 491 LEU A C 1
ATOM 4077 O O . LEU A 1 491 ? -64.009 -36.669 41.686 1.00 95.88 491 LEU A O 1
ATOM 4081 N N . LYS A 1 492 ? -62.737 -34.921 41.067 1.00 97.38 492 LYS A N 1
ATOM 4082 C CA . LYS A 1 492 ? -63.487 -33.928 41.857 1.00 97.38 492 LYS A CA 1
ATOM 4083 C C . LYS A 1 492 ? -64.951 -33.827 41.412 1.00 97.38 492 LYS A C 1
ATOM 4085 O O . LYS A 1 492 ? -65.822 -33.894 42.272 1.00 97.38 492 LYS A O 1
ATOM 4090 N N . LYS A 1 493 ? -65.228 -33.768 40.102 1.00 95.81 493 LYS A N 1
ATOM 4091 C CA . LYS A 1 493 ? -66.602 -33.802 39.557 1.00 95.81 493 LYS A CA 1
ATOM 4092 C C . LYS A 1 493 ? -67.342 -35.086 39.945 1.00 95.81 493 LYS A C 1
ATOM 4094 O O . LYS A 1 493 ? -68.504 -35.019 40.329 1.00 95.81 493 LYS A O 1
ATOM 4099 N N . SER A 1 494 ? -66.683 -36.246 39.885 1.00 96.44 494 SER A N 1
ATOM 4100 C CA . SER A 1 494 ? -67.283 -37.526 40.290 1.00 96.44 494 SER A CA 1
ATOM 4101 C C . SER A 1 494 ? -67.637 -37.553 41.780 1.00 96.44 494 SER A C 1
ATOM 4103 O O . SER A 1 494 ? -68.722 -38.004 42.140 1.00 96.44 494 SER A O 1
ATOM 4105 N N . VAL A 1 495 ? -66.770 -37.018 42.647 1.00 96.00 495 VAL A N 1
ATOM 4106 C CA . VAL A 1 495 ? -67.051 -36.864 44.086 1.00 96.00 495 VAL A CA 1
ATOM 4107 C C . VAL A 1 495 ? -68.174 -35.851 44.332 1.00 96.00 495 VAL A C 1
ATOM 4109 O O . VAL A 1 495 ? -69.046 -36.099 45.157 1.00 96.00 495 VAL A O 1
ATOM 4112 N N . GLU A 1 496 ? -68.217 -34.741 43.594 1.00 95.81 496 GLU A N 1
ATOM 4113 C CA . GLU A 1 496 ? -69.308 -33.759 43.670 1.00 95.81 496 GLU A CA 1
ATOM 4114 C C . GLU A 1 496 ? -70.654 -34.363 43.249 1.00 95.81 496 GLU A C 1
ATOM 4116 O O . GLU A 1 496 ? -71.644 -34.176 43.954 1.00 95.81 496 GLU A O 1
ATOM 4121 N N . HIS A 1 497 ? -70.684 -35.155 42.176 1.00 95.19 497 HIS A N 1
ATOM 4122 C CA . HIS A 1 497 ? -71.866 -35.900 41.738 1.00 95.19 497 HIS A CA 1
ATOM 4123 C C . HIS A 1 497 ? -72.309 -36.953 42.770 1.00 95.19 497 HIS A C 1
ATOM 4125 O O . HIS A 1 497 ? -73.495 -37.049 43.080 1.00 95.19 497 HIS A O 1
ATOM 4131 N N . LEU A 1 498 ? -71.376 -37.711 43.359 1.00 95.44 498 LEU A N 1
ATOM 4132 C CA . LEU A 1 498 ? -71.693 -38.664 44.430 1.00 95.44 498 LEU A CA 1
ATOM 4133 C C . LEU A 1 498 ? -72.230 -37.957 45.683 1.00 95.44 498 LEU A C 1
ATOM 4135 O O . LEU A 1 498 ? -73.230 -38.398 46.240 1.00 95.44 498 LEU A O 1
ATOM 4139 N N . ASN A 1 499 ? -71.653 -36.820 46.077 1.00 95.12 499 ASN A N 1
ATOM 4140 C CA . ASN A 1 499 ? -72.143 -36.014 47.198 1.00 95.12 499 ASN A CA 1
ATOM 4141 C C . ASN A 1 499 ? -73.526 -35.401 46.918 1.00 95.12 499 ASN A C 1
ATOM 4143 O O . ASN A 1 499 ? -74.365 -35.349 47.815 1.00 95.12 499 ASN A O 1
ATOM 4147 N N . GLN A 1 500 ? -73.802 -34.970 45.682 1.00 94.50 500 GLN A N 1
ATOM 4148 C CA . GLN A 1 500 ? -75.151 -34.570 45.265 1.00 94.50 500 GLN A CA 1
ATOM 4149 C C . GLN A 1 500 ? -76.124 -35.753 45.332 1.00 94.50 500 GLN A C 1
ATOM 4151 O O . GLN A 1 500 ? -77.251 -35.588 45.795 1.00 94.50 500 GLN A O 1
ATOM 4156 N N . ARG A 1 501 ? -75.695 -36.955 44.925 1.00 95.88 501 ARG A N 1
ATOM 4157 C CA . ARG A 1 501 ? -76.525 -38.162 44.982 1.00 95.88 501 ARG A CA 1
ATOM 4158 C C . ARG A 1 501 ? -76.814 -38.617 46.414 1.00 95.88 501 ARG A C 1
ATOM 4160 O O . ARG A 1 501 ? -77.937 -39.032 46.678 1.00 95.88 501 ARG A O 1
ATOM 4167 N N . ILE A 1 502 ? -75.848 -38.498 47.323 1.00 94.19 502 ILE A N 1
ATOM 4168 C CA . ILE A 1 502 ? -76.039 -38.728 48.761 1.00 94.19 502 ILE A CA 1
ATOM 4169 C C . ILE A 1 502 ? -77.074 -37.732 49.298 1.00 94.19 502 ILE A C 1
ATOM 4171 O O . ILE A 1 502 ? -78.126 -38.165 49.751 1.00 94.19 502 ILE A O 1
ATOM 4175 N N . LYS A 1 503 ? -76.897 -36.422 49.069 1.00 94.38 503 LYS A N 1
ATOM 4176 C CA . LYS A 1 503 ? -77.886 -35.401 49.467 1.00 94.38 503 LYS A CA 1
ATOM 4177 C C . LYS A 1 503 ? -79.289 -35.631 48.891 1.00 94.38 503 LYS A C 1
ATOM 4179 O O . LYS A 1 503 ? -80.272 -35.370 49.568 1.00 94.38 503 LYS A O 1
ATOM 4184 N N . GLN A 1 504 ? -79.421 -36.137 47.662 1.00 93.19 504 GLN A N 1
ATOM 4185 C CA . GLN A 1 504 ? -80.730 -36.523 47.109 1.00 93.19 504 GLN A CA 1
ATOM 4186 C C . GLN A 1 504 ? -81.383 -37.682 47.876 1.00 93.19 504 GLN A C 1
ATOM 4188 O O . GLN A 1 504 ? -82.607 -37.725 47.983 1.00 93.19 504 GLN A O 1
ATOM 4193 N N . LEU A 1 505 ? -80.591 -38.640 48.363 1.00 92.94 505 LEU A N 1
ATOM 4194 C CA . LEU A 1 505 ? -81.074 -39.773 49.152 1.00 92.94 505 LEU A CA 1
ATOM 4195 C C . LEU A 1 505 ? -81.381 -39.352 50.593 1.00 92.94 505 LEU A C 1
ATOM 4197 O O . LEU A 1 505 ? -82.441 -39.720 51.090 1.00 92.94 505 LEU A O 1
ATOM 4201 N N . ASP A 1 506 ? -80.534 -38.521 51.203 1.00 90.94 506 ASP A N 1
ATOM 4202 C CA . ASP A 1 506 ? -80.748 -37.945 52.535 1.00 90.94 506 ASP A CA 1
ATOM 4203 C C . ASP A 1 506 ? -82.017 -37.085 52.553 1.00 90.94 506 ASP A C 1
ATOM 4205 O O . ASP A 1 506 ? -82.920 -37.347 53.342 1.00 90.94 506 ASP A O 1
ATOM 4209 N N . ASN A 1 507 ? -82.160 -36.143 51.610 1.00 89.88 507 ASN A N 1
ATOM 4210 C CA . ASN A 1 507 ? -83.371 -35.332 51.468 1.00 89.88 507 ASN A CA 1
ATOM 4211 C C . ASN A 1 507 ? -84.608 -36.206 51.203 1.00 89.88 507 ASN A C 1
ATOM 4213 O O . ASN A 1 507 ? -85.682 -35.913 51.717 1.00 89.88 507 ASN A O 1
ATOM 4217 N N . ARG A 1 508 ? -84.495 -37.285 50.413 1.00 89.38 508 ARG A N 1
ATOM 4218 C CA . ARG A 1 508 ? -85.618 -38.211 50.182 1.00 89.38 508 ARG A CA 1
ATOM 4219 C C . ARG A 1 508 ? -85.990 -38.977 51.452 1.00 89.38 508 ARG A C 1
ATOM 4221 O O . ARG A 1 508 ? -87.176 -39.173 51.698 1.00 89.38 508 ARG A O 1
ATOM 4228 N N . HIS A 1 509 ? -85.007 -39.414 52.234 1.00 85.81 509 HIS A N 1
ATOM 4229 C CA . HIS A 1 509 ? -85.226 -40.062 53.523 1.00 85.81 509 HIS A CA 1
ATOM 4230 C C . HIS A 1 509 ? -85.859 -39.087 54.523 1.00 85.81 509 HIS A C 1
ATOM 4232 O O . HIS A 1 509 ? -86.844 -39.433 55.165 1.00 85.81 509 HIS A O 1
ATOM 4238 N N . GLU A 1 510 ? -85.368 -37.849 54.602 1.00 86.44 510 GLU A N 1
ATOM 4239 C CA . GLU A 1 510 ? -85.954 -36.811 55.446 1.00 86.44 510 GLU A CA 1
ATOM 4240 C C . GLU A 1 510 ? -87.391 -36.477 55.028 1.00 86.44 510 GLU A C 1
ATOM 4242 O O . GLU A 1 510 ? -88.266 -36.471 55.885 1.00 86.44 510 GLU A O 1
ATOM 4247 N N . ILE A 1 511 ? -87.674 -36.295 53.733 1.00 83.25 511 ILE A N 1
ATOM 4248 C CA . ILE A 1 511 ? -89.045 -36.091 53.237 1.00 83.25 511 ILE A CA 1
ATOM 4249 C C . ILE A 1 511 ? -89.938 -37.274 53.632 1.00 83.25 511 ILE A C 1
ATOM 4251 O O . ILE A 1 511 ? -91.041 -37.052 54.122 1.00 83.25 511 ILE A O 1
ATOM 4255 N N . ILE A 1 512 ? -89.470 -38.521 53.500 1.00 80.31 512 ILE A N 1
ATOM 4256 C CA . ILE A 1 512 ? -90.213 -39.713 53.950 1.00 80.31 512 ILE A CA 1
ATOM 4257 C C . ILE A 1 512 ? -90.483 -39.666 55.464 1.00 80.31 512 ILE A C 1
ATOM 4259 O O . ILE A 1 512 ? -91.614 -39.890 55.884 1.00 80.31 512 ILE A O 1
ATOM 4263 N N . MET A 1 513 ? -89.494 -39.311 56.286 1.00 76.94 513 MET A N 1
ATOM 4264 C CA . MET A 1 513 ? -89.665 -39.182 57.740 1.00 76.94 513 MET A CA 1
ATOM 4265 C C . MET A 1 513 ? -90.572 -38.003 58.138 1.00 76.94 513 MET A C 1
ATOM 4267 O O . MET A 1 513 ? -91.306 -38.101 59.116 1.00 76.94 513 MET A O 1
ATOM 4271 N N . GLN A 1 514 ? -90.566 -36.899 57.387 1.00 73.88 514 GLN A N 1
ATOM 4272 C CA . GLN A 1 514 ? -91.427 -35.739 57.634 1.00 73.88 514 GLN A CA 1
ATOM 4273 C C . GLN A 1 514 ? -92.874 -35.948 57.150 1.00 73.88 514 GLN A C 1
ATOM 4275 O O . GLN A 1 514 ? -93.781 -35.369 57.731 1.00 73.88 514 GLN A O 1
ATOM 4280 N N . THR A 1 515 ? -93.100 -36.761 56.111 1.00 69.62 515 THR A N 1
ATOM 4281 C CA . THR A 1 515 ? -94.438 -36.976 55.509 1.00 69.62 515 THR A CA 1
ATOM 4282 C C . THR A 1 515 ? -95.142 -38.253 55.964 1.00 69.62 515 THR A C 1
ATOM 4284 O O . THR A 1 515 ? -96.368 -38.285 55.979 1.00 69.62 515 THR A O 1
ATOM 4287 N N . ILE A 1 516 ? -94.396 -39.300 56.338 1.00 61.72 516 ILE A N 1
ATOM 4288 C CA . ILE A 1 516 ? -94.939 -40.618 56.723 1.00 61.72 516 ILE A CA 1
ATOM 4289 C C . ILE A 1 516 ? -94.757 -40.894 58.231 1.00 61.72 516 ILE A C 1
ATOM 4291 O O . ILE A 1 516 ? -95.297 -41.870 58.741 1.00 61.72 516 ILE A O 1
ATOM 4295 N N . PHE A 1 517 ? -94.011 -40.055 58.965 1.00 57.38 517 PHE A N 1
ATOM 4296 C CA . PHE A 1 517 ? -93.698 -40.277 60.389 1.00 57.38 517 PHE A CA 1
ATOM 4297 C C . PHE A 1 517 ? -93.769 -39.012 61.272 1.00 57.38 517 PHE A C 1
ATOM 4299 O O . PHE A 1 517 ? -93.183 -38.990 62.355 1.00 57.38 517 PHE A O 1
ATOM 4306 N N . LYS A 1 518 ? -94.501 -37.969 60.855 1.00 59.84 518 LYS A N 1
ATOM 4307 C CA . LYS A 1 518 ? -94.837 -36.793 61.681 1.00 59.84 518 LYS A CA 1
ATOM 4308 C C . LYS A 1 518 ? -96.282 -36.348 61.476 1.00 59.84 518 LYS A C 1
ATOM 4310 O O . LYS A 1 518 ? -96.722 -36.162 60.344 1.00 59.84 518 LYS A O 1
ATOM 4315 N N . ASP A 1 519 ? -96.988 -36.142 62.580 1.00 58.06 519 ASP A N 1
ATOM 4316 C CA . ASP A 1 519 ? -98.339 -35.571 62.588 1.00 58.06 519 ASP A CA 1
ATOM 4317 C C . ASP A 1 519 ? -98.324 -34.068 62.931 1.00 58.06 519 ASP A C 1
ATOM 4319 O O . ASP A 1 519 ? -97.274 -33.501 63.238 1.00 58.06 519 ASP A O 1
ATOM 4323 N N . GLU A 1 520 ? -99.486 -33.415 62.890 1.00 58.72 520 GLU A N 1
ATOM 4324 C CA . GLU A 1 520 ? -99.664 -31.960 63.042 1.00 58.72 520 GLU A CA 1
ATOM 4325 C C . GLU A 1 520 ? -99.107 -31.375 64.356 1.00 58.72 520 GLU A C 1
ATOM 4327 O O . GLU A 1 520 ? -98.696 -30.217 64.384 1.00 58.72 520 GLU A O 1
ATOM 4332 N N . ASN A 1 521 ? -98.997 -32.182 65.418 1.00 56.50 521 ASN A N 1
ATOM 4333 C CA . ASN A 1 521 ? -98.370 -31.787 66.689 1.00 56.50 521 ASN A CA 1
ATOM 4334 C C . ASN A 1 521 ? -96.828 -31.930 66.710 1.00 56.50 521 ASN A C 1
ATOM 4336 O O . ASN A 1 521 ? -96.192 -31.647 67.722 1.00 56.50 521 ASN A O 1
ATOM 4340 N N . GLY A 1 522 ? -96.204 -32.371 65.612 1.00 61.31 522 GLY A N 1
ATOM 4341 C CA . GLY A 1 522 ? -94.747 -32.439 65.436 1.00 61.31 522 GLY A CA 1
ATOM 4342 C C . GLY A 1 522 ? -94.043 -33.669 66.028 1.00 61.31 522 GLY A C 1
ATOM 4343 O O . GLY A 1 522 ? -92.850 -33.861 65.767 1.00 61.31 522 GLY A O 1
ATOM 4344 N N . GLU A 1 523 ? -94.755 -34.510 66.782 1.00 58.78 523 GLU A N 1
ATOM 4345 C CA . GLU A 1 523 ? -94.233 -35.761 67.346 1.00 58.78 523 GLU A CA 1
ATOM 4346 C C . GLU A 1 523 ? -94.019 -36.849 66.277 1.00 58.78 523 GLU A C 1
ATOM 4348 O O . GLU A 1 523 ? -94.659 -36.863 65.222 1.00 58.78 523 GLU A O 1
ATOM 4353 N N . THR A 1 524 ? -93.094 -37.779 66.542 1.00 56.28 524 THR A N 1
ATOM 4354 C CA . THR A 1 524 ? -92.757 -38.865 65.610 1.00 56.28 524 THR A CA 1
ATOM 4355 C C . THR A 1 524 ? -93.785 -39.994 65.669 1.00 56.28 524 THR A C 1
ATOM 4357 O O . THR A 1 524 ? -93.679 -40.907 66.494 1.00 56.28 524 THR A O 1
ATOM 4360 N N . SER A 1 525 ? -94.773 -39.941 64.781 1.00 54.25 525 SER A N 1
ATOM 4361 C CA . SER A 1 525 ? -95.877 -40.899 64.718 1.00 54.25 525 SER A CA 1
ATOM 4362 C C . SER A 1 525 ? -95.429 -42.274 64.216 1.00 54.25 525 SER A C 1
ATOM 4364 O O . SER A 1 525 ? -95.028 -42.440 63.066 1.00 54.25 525 SER A O 1
ATOM 4366 N N . SER A 1 526 ? -95.541 -43.286 65.080 1.00 60.47 526 SER A N 1
ATOM 4367 C CA . SER A 1 526 ? -95.326 -44.695 64.722 1.00 60.47 526 SER A CA 1
ATOM 4368 C C . SER A 1 526 ? -96.384 -45.197 63.726 1.00 60.47 526 SER A C 1
ATOM 4370 O O . SER A 1 526 ? -97.499 -44.677 63.680 1.00 60.47 526 SER A O 1
ATOM 4372 N N . VAL A 1 527 ? -96.065 -46.256 62.969 1.00 61.91 527 VAL A N 1
ATOM 4373 C CA . VAL A 1 527 ? -96.885 -46.822 61.870 1.00 61.91 527 VAL A CA 1
ATOM 4374 C C . VAL A 1 527 ? -98.354 -47.063 62.261 1.00 61.91 527 VAL A C 1
ATOM 4376 O O . VAL A 1 527 ? -99.251 -46.887 61.439 1.00 61.91 527 VAL A O 1
ATOM 4379 N N . ALA A 1 528 ? -98.615 -47.408 63.526 1.00 58.91 528 ALA A N 1
ATOM 4380 C CA . ALA A 1 528 ? -99.964 -47.618 64.054 1.00 58.91 528 ALA A CA 1
ATOM 4381 C C . ALA A 1 528 ? -100.888 -46.383 63.949 1.00 58.91 528 ALA A C 1
ATOM 4383 O O . ALA A 1 528 ? -102.103 -46.548 63.882 1.00 58.91 528 ALA A O 1
ATOM 4384 N N . TYR A 1 529 ? -100.337 -45.164 63.913 1.00 64.50 529 TYR A N 1
ATOM 4385 C CA . TYR A 1 529 ? -101.109 -43.921 63.864 1.00 64.50 529 TYR A CA 1
ATOM 4386 C C . TYR A 1 529 ? -101.769 -43.683 62.497 1.00 64.50 529 TYR A C 1
ATOM 4388 O O . TYR A 1 529 ? -102.982 -43.494 62.403 1.00 64.50 529 TYR A O 1
ATOM 4396 N N . TYR A 1 530 ? -100.996 -43.758 61.410 1.00 63.78 530 TYR A N 1
ATOM 4397 C CA . TYR A 1 530 ? -101.496 -43.471 60.058 1.00 63.78 530 TYR A CA 1
ATOM 4398 C C . TYR A 1 530 ? -102.551 -44.470 59.580 1.00 63.78 530 TYR A C 1
ATOM 4400 O O . TYR A 1 530 ? -103.432 -44.110 58.802 1.00 63.78 530 TYR A O 1
ATOM 4408 N N . GLN A 1 531 ? -102.524 -45.701 60.102 1.00 66.12 531 GLN A N 1
ATOM 4409 C CA . GLN A 1 531 ? -103.565 -46.699 59.854 1.00 66.12 531 GLN A CA 1
ATOM 4410 C C . GLN A 1 531 ? -104.962 -46.218 60.303 1.00 66.12 531 GLN A C 1
ATOM 4412 O O . GLN A 1 531 ? -105.963 -46.661 59.742 1.00 66.12 531 GLN A O 1
ATOM 4417 N N . ILE A 1 532 ? -105.023 -45.307 61.284 1.00 60.59 532 ILE A N 1
ATOM 4418 C CA . ILE A 1 532 ? -106.251 -44.696 61.808 1.00 60.59 532 ILE A CA 1
ATOM 4419 C C . ILE A 1 532 ? -106.618 -43.446 60.990 1.00 60.59 532 ILE A C 1
ATOM 4421 O O . ILE A 1 532 ? -107.755 -43.342 60.530 1.00 60.59 532 ILE A O 1
ATOM 4425 N N . LYS A 1 533 ? -105.661 -42.541 60.731 1.00 64.69 533 LYS A N 1
ATOM 4426 C CA . LYS A 1 533 ? -105.914 -41.275 60.009 1.00 64.69 533 LYS A CA 1
ATOM 4427 C C . LYS A 1 533 ? -106.391 -41.492 58.561 1.00 64.69 533 LYS A C 1
ATOM 4429 O O . LYS A 1 533 ? -107.360 -40.874 58.126 1.00 64.69 533 LYS A O 1
ATOM 4434 N N . ILE A 1 534 ? -105.824 -42.480 57.856 1.00 68.38 534 ILE A N 1
ATOM 4435 C CA . ILE A 1 534 ? -106.235 -42.867 56.488 1.00 68.38 534 ILE A CA 1
ATOM 4436 C C . ILE A 1 534 ? -107.712 -43.320 56.418 1.00 68.38 534 ILE A C 1
ATOM 4438 O O . ILE A 1 534 ? -108.354 -43.193 55.373 1.00 68.38 534 ILE A O 1
ATOM 4442 N N . ALA A 1 535 ? -108.283 -43.827 57.517 1.00 64.00 535 ALA A N 1
ATOM 4443 C CA . ALA A 1 535 ? -109.698 -44.201 57.575 1.00 64.00 535 ALA A CA 1
ATOM 4444 C C . ALA A 1 535 ? -110.646 -42.992 57.723 1.00 64.00 535 ALA A C 1
ATOM 4446 O O . ALA A 1 535 ? -111.846 -43.134 57.479 1.00 64.00 535 ALA A O 1
ATOM 4447 N N . GLN A 1 536 ? -110.123 -41.822 58.107 1.00 64.25 536 GLN A N 1
ATOM 4448 C CA . GLN A 1 536 ? -110.877 -40.583 58.317 1.00 64.25 536 GLN A CA 1
ATOM 4449 C C . GLN A 1 536 ? -110.849 -39.702 57.057 1.00 64.25 536 GLN A C 1
ATOM 4451 O O . GLN A 1 536 ? -111.901 -39.464 56.461 1.00 64.25 536 GLN A O 1
ATOM 4456 N N . GLU A 1 537 ? -109.655 -39.323 56.583 1.00 62.56 537 GLU A N 1
ATOM 4457 C CA . GLU A 1 537 ? -109.444 -38.381 55.460 1.00 62.56 537 GLU A CA 1
ATOM 4458 C C . GLU A 1 537 ? -110.132 -38.811 54.149 1.00 62.56 537 GLU A C 1
ATOM 4460 O O . GLU A 1 537 ? -110.556 -37.979 53.344 1.00 62.56 537 GLU A O 1
ATOM 4465 N N . LYS A 1 538 ? -110.321 -40.124 53.940 1.00 70.75 538 LYS A N 1
ATOM 4466 C CA . LYS A 1 538 ? -111.015 -40.672 52.761 1.00 70.75 538 LYS A CA 1
ATOM 4467 C C . LYS A 1 538 ? -112.482 -40.214 52.636 1.00 70.75 538 LYS A C 1
ATOM 4469 O O . LYS A 1 538 ? -113.068 -40.378 51.566 1.00 70.75 538 LYS A O 1
ATOM 4474 N N . ARG A 1 539 ? -113.090 -39.657 53.691 1.00 60.16 539 ARG A N 1
ATOM 4475 C CA . ARG A 1 539 ? -114.420 -39.025 53.612 1.00 60.16 539 ARG A CA 1
ATOM 4476 C C . ARG A 1 539 ? -114.385 -37.618 53.015 1.00 60.16 539 ARG A C 1
ATOM 4478 O O . ARG A 1 539 ? -115.264 -37.294 52.228 1.00 60.16 539 ARG A O 1
ATOM 4485 N N . GLU A 1 540 ? -113.394 -36.810 53.378 1.00 61.91 540 GLU A N 1
ATOM 4486 C CA . GLU A 1 540 ? -113.383 -35.358 53.132 1.00 61.91 540 GLU A CA 1
ATOM 4487 C C . GLU A 1 540 ? -112.859 -35.003 51.733 1.00 61.91 540 GLU A C 1
ATOM 4489 O O . GLU A 1 540 ? -113.346 -34.079 51.086 1.00 61.91 540 GLU A O 1
ATOM 4494 N N . LEU A 1 541 ? -111.912 -35.786 51.203 1.00 61.00 541 LEU A N 1
ATOM 4495 C CA . LEU A 1 541 ? -111.317 -35.556 49.877 1.00 61.00 541 LEU A CA 1
ATOM 4496 C C . LEU A 1 541 ? -112.281 -35.733 48.686 1.00 61.00 541 LEU A C 1
ATOM 4498 O O . LEU A 1 541 ? -111.895 -35.465 47.550 1.00 61.00 541 LEU A O 1
ATOM 4502 N N . ILE A 1 542 ? -113.519 -36.169 48.928 1.00 64.25 542 ILE A N 1
ATOM 4503 C CA . ILE A 1 542 ? -114.587 -36.242 47.919 1.00 64.25 542 ILE A CA 1
ATOM 4504 C C . ILE A 1 542 ? -115.290 -34.878 47.750 1.00 64.25 542 ILE A C 1
ATOM 4506 O O . ILE A 1 542 ? -115.878 -34.628 46.705 1.00 64.25 542 ILE A O 1
ATOM 4510 N N . GLU A 1 543 ? -115.212 -33.987 48.744 1.00 58.31 543 GLU A N 1
ATOM 4511 C CA . GLU A 1 543 ? -116.039 -32.771 48.828 1.00 58.31 543 GLU A CA 1
ATOM 4512 C C . GLU A 1 543 ? -115.366 -31.521 48.222 1.00 58.31 543 GLU A C 1
ATOM 4514 O O . GLU A 1 543 ? -116.040 -30.652 47.680 1.00 58.31 543 GLU A O 1
ATOM 4519 N N . ASN A 1 544 ? -114.028 -31.448 48.236 1.00 59.88 544 ASN A N 1
ATOM 4520 C CA . ASN A 1 544 ? -113.263 -30.258 47.818 1.00 59.88 544 ASN A CA 1
ATOM 4521 C C . ASN A 1 544 ? -112.792 -30.251 46.346 1.00 59.88 544 ASN A C 1
ATOM 4523 O O . ASN A 1 544 ? -112.082 -29.333 45.932 1.00 59.88 544 ASN A O 1
ATOM 4527 N N . GLY A 1 545 ? -113.119 -31.276 45.551 1.00 70.38 545 GLY A N 1
ATOM 4528 C CA . GLY A 1 545 ? -112.564 -31.442 44.198 1.00 70.38 545 GLY A CA 1
ATOM 4529 C C . GLY A 1 545 ? -113.022 -30.394 43.173 1.00 70.38 545 GLY A C 1
ATOM 4530 O O . GLY A 1 545 ? -112.283 -30.094 42.234 1.00 70.38 545 GLY A O 1
ATOM 4531 N N . ASP A 1 546 ? -114.211 -29.820 43.364 1.00 56.59 546 ASP A N 1
ATOM 4532 C CA . ASP A 1 546 ? -114.955 -29.158 42.285 1.00 56.59 546 ASP A CA 1
ATOM 4533 C C . ASP A 1 546 ? -114.714 -27.635 42.162 1.00 56.59 546 ASP A C 1
ATOM 4535 O O . ASP A 1 546 ? -115.034 -27.045 41.130 1.00 56.59 546 ASP A O 1
ATOM 4539 N N . GLU A 1 547 ? -114.125 -26.965 43.164 1.00 55.19 547 GLU A N 1
ATOM 4540 C CA . GLU A 1 547 ? -114.029 -25.488 43.177 1.00 55.19 547 GLU A CA 1
ATOM 4541 C C . GLU A 1 547 ? -112.876 -24.888 42.345 1.00 55.19 547 GLU A C 1
ATOM 4543 O O . GLU A 1 547 ? -112.965 -23.756 41.858 1.00 55.19 547 GLU A O 1
ATOM 4548 N N . LEU A 1 548 ? -111.738 -25.582 42.230 1.00 62.44 548 LEU A N 1
ATOM 4549 C CA . LEU A 1 548 ? -110.456 -24.915 41.932 1.00 62.44 548 LEU A CA 1
ATOM 4550 C C . LEU A 1 548 ? -110.222 -24.533 40.459 1.00 62.44 548 LEU A C 1
ATOM 4552 O O . LEU A 1 548 ? -109.363 -23.694 40.176 1.00 62.44 548 LEU A O 1
ATOM 4556 N N . GLN A 1 549 ? -110.989 -25.099 39.526 1.00 60.38 549 GLN A N 1
ATOM 4557 C CA . GLN A 1 549 ? -110.742 -24.994 38.080 1.00 60.38 549 GLN A CA 1
ATOM 4558 C C . GLN A 1 549 ? -110.883 -23.559 37.519 1.00 60.38 549 GLN A C 1
ATOM 4560 O O . GLN A 1 549 ? -110.305 -23.231 36.484 1.00 60.38 549 GLN A O 1
ATOM 4565 N N . ALA A 1 550 ? -111.625 -22.676 38.196 1.00 55.38 550 ALA A N 1
ATOM 4566 C CA . ALA A 1 550 ? -112.113 -21.410 37.633 1.00 55.38 550 ALA A CA 1
ATOM 4567 C C . ALA A 1 550 ? -111.121 -20.218 37.618 1.00 55.38 550 ALA A C 1
ATOM 4569 O O . ALA A 1 550 ? -111.488 -19.130 37.177 1.00 55.38 550 ALA A O 1
ATOM 4570 N N . LYS A 1 551 ? -109.888 -20.355 38.135 1.00 58.56 551 LYS A N 1
ATOM 4571 C CA . LYS A 1 551 ? -108.997 -19.196 38.411 1.00 58.56 551 LYS A CA 1
ATOM 4572 C C . LYS A 1 551 ? -107.923 -18.873 37.359 1.00 58.56 551 LYS A C 1
ATOM 4574 O O . LYS A 1 551 ? -107.261 -17.847 37.497 1.00 58.56 551 LYS A O 1
ATOM 4579 N N . ILE A 1 552 ? -107.715 -19.715 36.345 1.00 60.44 552 ILE A N 1
ATOM 4580 C CA . ILE A 1 552 ? -106.467 -19.705 35.551 1.00 60.44 552 ILE A CA 1
ATOM 4581 C C . ILE A 1 552 ? -106.433 -18.652 34.421 1.00 60.44 552 ILE A C 1
ATOM 4583 O O . ILE A 1 552 ? -105.383 -18.070 34.169 1.00 60.44 552 ILE A O 1
ATOM 4587 N N . GLU A 1 553 ? -107.554 -18.342 33.767 1.00 61.69 553 GLU A N 1
ATOM 4588 C CA . GLU A 1 553 ? -107.581 -17.669 32.446 1.00 61.69 553 GLU A CA 1
ATOM 4589 C C . GLU A 1 553 ? -107.211 -16.162 32.413 1.00 61.69 553 GLU A C 1
ATOM 4591 O O . GLU A 1 553 ? -107.349 -15.506 31.379 1.00 61.69 553 GLU A O 1
ATOM 4596 N N . LYS A 1 554 ? -106.783 -15.554 33.528 1.00 49.78 554 LYS A N 1
ATOM 4597 C CA . LYS A 1 554 ? -106.719 -14.081 33.655 1.00 49.78 554 LYS A CA 1
ATOM 4598 C C . LYS A 1 554 ? -105.360 -13.437 33.323 1.00 49.78 554 LYS A C 1
ATOM 4600 O O . LYS A 1 554 ? -105.320 -12.236 33.065 1.00 49.78 554 LYS A O 1
ATOM 4605 N N . THR A 1 555 ? -104.252 -14.175 33.358 1.00 62.41 555 THR A N 1
ATOM 4606 C CA . THR A 1 555 ? -102.902 -13.599 33.562 1.00 62.41 555 THR A CA 1
ATOM 4607 C C . THR A 1 555 ? -102.066 -13.307 32.305 1.00 62.41 555 THR A C 1
ATOM 4609 O O . THR A 1 555 ? -100.967 -12.777 32.427 1.00 62.41 555 THR A O 1
ATOM 4612 N N . GLU A 1 556 ? -102.540 -13.602 31.092 1.00 63.62 556 GLU A N 1
ATOM 4613 C CA . GLU A 1 556 ? -101.657 -13.688 29.906 1.00 63.62 556 GLU A CA 1
ATOM 4614 C C . GLU A 1 556 ? -101.403 -12.378 29.117 1.00 63.62 556 GLU A C 1
ATOM 4616 O O . GLU A 1 556 ? -100.707 -12.402 28.102 1.00 63.62 556 GLU A O 1
ATOM 4621 N N . LYS A 1 557 ? -101.958 -11.221 29.515 1.00 53.03 557 LYS A N 1
ATOM 4622 C CA . LYS A 1 557 ? -102.075 -10.043 28.614 1.00 53.03 557 LYS A CA 1
ATOM 4623 C C . LYS A 1 557 ? -101.047 -8.907 28.769 1.00 53.03 557 LYS A C 1
ATOM 4625 O O . LYS A 1 557 ? -101.107 -7.956 27.994 1.00 53.03 557 LYS A O 1
ATOM 4630 N N . GLU A 1 558 ? -100.108 -8.966 29.713 1.00 51.06 558 GLU A N 1
ATOM 4631 C CA . GLU A 1 558 ? -99.323 -7.775 30.124 1.00 51.06 558 GLU A CA 1
ATOM 4632 C C . GLU A 1 558 ? -97.933 -7.605 29.459 1.00 51.06 558 GLU A C 1
ATOM 4634 O O . GLU A 1 558 ? -97.260 -6.602 29.679 1.00 51.06 558 GLU A O 1
ATOM 4639 N N . ILE A 1 559 ? -97.480 -8.547 28.624 1.00 53.66 559 ILE A N 1
ATOM 4640 C CA . ILE A 1 559 ? -96.048 -8.693 28.263 1.00 53.66 559 ILE A CA 1
ATOM 4641 C C . ILE A 1 559 ? -95.537 -7.741 27.144 1.00 53.66 559 ILE A C 1
ATOM 4643 O O . ILE A 1 559 ? -94.333 -7.548 26.990 1.00 53.66 559 ILE A O 1
ATOM 4647 N N . LEU A 1 560 ? -96.414 -7.105 26.362 1.00 48.25 560 LEU A N 1
ATOM 4648 C CA . LEU A 1 560 ? -96.077 -6.535 25.037 1.00 48.25 560 LEU A CA 1
ATOM 4649 C C . LEU A 1 560 ? -95.374 -5.149 24.988 1.00 48.25 560 LEU A C 1
ATOM 4651 O O . LEU A 1 560 ? -95.259 -4.573 23.908 1.00 48.25 560 LEU A O 1
ATOM 4655 N N . ALA A 1 561 ? -94.921 -4.573 26.108 1.00 44.62 561 ALA A N 1
ATOM 4656 C CA . ALA A 1 561 ? -94.652 -3.123 26.195 1.00 44.62 561 ALA A CA 1
ATOM 4657 C C . ALA A 1 561 ? -93.175 -2.643 26.150 1.00 44.62 561 ALA A C 1
ATOM 4659 O O . ALA A 1 561 ? -92.942 -1.438 26.062 1.00 44.62 561 ALA A O 1
ATOM 4660 N N . MET A 1 562 ? -92.166 -3.519 26.253 1.00 54.75 562 MET A N 1
ATOM 4661 C CA . MET A 1 562 ? -90.819 -3.116 26.730 1.00 54.75 562 MET A CA 1
ATOM 4662 C C . MET A 1 562 ? -89.720 -2.810 25.684 1.00 54.75 562 MET A C 1
ATOM 4664 O O . MET A 1 562 ? -88.620 -2.422 26.070 1.00 54.75 562 MET A O 1
ATOM 4668 N N . GLU A 1 563 ? -89.951 -2.974 24.380 1.00 49.47 563 GLU A N 1
ATOM 4669 C CA . GLU A 1 563 ? -88.845 -3.203 23.421 1.00 49.47 563 GLU A CA 1
ATOM 4670 C C . GLU A 1 563 ? -88.159 -1.943 22.822 1.00 49.47 563 GLU A C 1
ATOM 4672 O O . GLU A 1 563 ? -87.101 -2.036 22.202 1.00 49.47 563 GLU A O 1
ATOM 4677 N N . ASN A 1 564 ? -88.723 -0.739 22.985 1.00 45.91 564 ASN A N 1
ATOM 4678 C CA . ASN A 1 564 ? -88.455 0.386 22.062 1.00 45.91 564 ASN A CA 1
ATOM 4679 C C . ASN A 1 564 ? -87.330 1.386 22.449 1.00 45.91 564 ASN A C 1
ATOM 4681 O O . ASN A 1 564 ? -87.111 2.370 21.743 1.00 45.91 564 ASN A O 1
ATOM 4685 N N . THR A 1 565 ? -86.613 1.198 23.562 1.00 55.03 565 THR A N 1
ATOM 4686 C CA . THR A 1 565 ? -85.723 2.236 24.146 1.00 55.03 565 THR A CA 1
ATOM 4687 C C . THR A 1 565 ? -84.263 2.236 23.663 1.00 55.03 565 THR A C 1
ATOM 4689 O O . THR A 1 565 ? -83.522 3.172 23.960 1.00 55.03 565 THR A O 1
ATOM 4692 N N . LEU A 1 566 ? -83.815 1.232 22.902 1.00 46.88 566 LEU A N 1
ATOM 4693 C CA . LEU A 1 566 ? -82.378 0.953 22.703 1.00 46.88 566 LEU A CA 1
ATOM 4694 C C . LEU A 1 566 ? -81.642 1.860 21.681 1.00 46.88 566 LEU A C 1
ATOM 4696 O O . LEU A 1 566 ? -80.421 1.793 21.555 1.00 46.88 566 LEU A O 1
ATOM 4700 N N . ARG A 1 567 ? -82.349 2.703 20.917 1.00 45.47 567 ARG A N 1
ATOM 4701 C CA . ARG A 1 567 ? -81.846 3.271 19.641 1.00 45.47 567 ARG A CA 1
ATOM 4702 C C . ARG A 1 567 ? -81.076 4.609 19.733 1.00 45.47 567 ARG A C 1
ATOM 4704 O O . ARG A 1 567 ? -80.621 5.111 18.710 1.00 45.47 567 ARG A O 1
ATOM 4711 N N . LEU A 1 568 ? -80.925 5.208 20.917 1.00 46.34 568 LEU A N 1
ATOM 4712 C CA . LEU A 1 568 ? -80.581 6.641 21.063 1.00 46.34 568 LEU A CA 1
ATOM 4713 C C . LEU A 1 568 ? -79.094 6.987 21.324 1.00 46.34 568 LEU A C 1
ATOM 4715 O O . LEU A 1 568 ? -78.750 8.163 21.388 1.00 46.34 568 LEU A O 1
ATOM 4719 N N . VAL A 1 569 ? -78.201 6.005 21.489 1.00 49.81 569 VAL A N 1
ATOM 4720 C CA . VAL A 1 569 ? -76.856 6.235 22.077 1.00 49.81 569 VAL A CA 1
ATOM 4721 C C . VAL A 1 569 ? -75.748 6.550 21.048 1.00 49.81 569 VAL A C 1
ATOM 4723 O O . VAL A 1 569 ? -74.715 7.111 21.400 1.00 49.81 569 VAL A O 1
ATOM 4726 N N . SER A 1 570 ? -75.935 6.233 19.765 1.00 40.00 570 SER A N 1
ATOM 4727 C CA . SER A 1 570 ? -74.839 6.133 18.777 1.00 40.00 570 SER A CA 1
ATOM 4728 C C . SER A 1 570 ? -74.368 7.440 18.101 1.00 40.00 570 SER A C 1
ATOM 4730 O O . SER A 1 570 ? -73.764 7.358 17.037 1.00 40.00 570 SER A O 1
ATOM 4732 N N . CYS A 1 571 ? -74.652 8.632 18.644 1.00 43.16 571 CYS A N 1
ATOM 4733 C CA . CYS A 1 571 ? -74.602 9.886 17.862 1.00 43.16 571 CYS A CA 1
ATOM 4734 C C . CYS A 1 571 ? -73.704 11.018 18.422 1.00 43.16 571 CYS A C 1
ATOM 4736 O O . CYS A 1 571 ? -73.837 12.163 17.997 1.00 43.16 571 CYS A O 1
ATOM 4738 N N . THR A 1 572 ? -72.843 10.756 19.411 1.00 45.09 572 THR A N 1
ATOM 4739 C CA . THR A 1 572 ? -72.377 11.814 20.337 1.00 45.09 572 THR A CA 1
ATOM 4740 C C . THR A 1 572 ? -70.894 12.201 20.311 1.00 45.09 572 THR A C 1
ATOM 4742 O O . THR A 1 572 ? -70.540 13.086 21.089 1.00 45.09 572 THR A O 1
ATOM 4745 N N . ASN A 1 573 ? -70.005 11.606 19.492 1.00 40.47 573 ASN A N 1
ATOM 4746 C CA . ASN A 1 573 ? -68.565 11.910 19.639 1.00 40.47 573 ASN A CA 1
ATOM 4747 C C . ASN A 1 573 ? -67.630 11.873 18.407 1.00 40.47 573 ASN A C 1
ATOM 4749 O O . ASN A 1 573 ? -66.435 11.624 18.548 1.00 40.47 573 ASN A O 1
ATOM 4753 N N . ASP A 1 574 ? -68.104 12.280 17.227 1.00 46.53 574 ASP A N 1
ATOM 4754 C CA . ASP A 1 574 ? -67.223 12.709 16.113 1.00 46.53 574 ASP A CA 1
ATOM 4755 C C . ASP A 1 574 ? -66.509 14.066 16.377 1.00 46.53 574 ASP A C 1
ATOM 4757 O O . ASP A 1 574 ? -65.873 14.648 15.498 1.00 46.53 574 ASP A O 1
ATOM 4761 N N . ASN A 1 575 ? -66.613 14.600 17.600 1.00 46.22 575 ASN A N 1
ATOM 4762 C CA . ASN A 1 575 ? -66.530 16.033 17.894 1.00 46.22 575 ASN A CA 1
ATOM 4763 C C . ASN A 1 575 ? -65.155 16.527 18.401 1.00 46.22 575 ASN A C 1
ATOM 4765 O O . ASN A 1 575 ? -65.025 17.666 18.835 1.00 46.22 575 ASN A O 1
ATOM 4769 N N . PHE A 1 576 ? -64.117 15.684 18.351 1.00 43.12 576 PHE A N 1
ATOM 4770 C CA . PHE A 1 576 ? -62.756 16.001 18.831 1.00 43.12 576 PHE A CA 1
ATOM 4771 C C . PHE A 1 576 ? -61.711 16.139 17.708 1.00 43.12 576 PHE A C 1
ATOM 4773 O O . PHE A 1 576 ? -60.509 16.044 17.948 1.00 43.12 576 PHE A O 1
ATOM 4780 N N . ARG A 1 577 ? -62.152 16.358 16.462 1.00 41.22 577 ARG A N 1
ATOM 4781 C CA . ARG A 1 577 ? -61.273 16.431 15.278 1.00 41.22 577 ARG A CA 1
ATOM 4782 C C . ARG A 1 577 ? -60.956 17.856 14.799 1.00 41.22 577 ARG A C 1
ATOM 4784 O O . ARG A 1 577 ? -60.437 18.021 13.700 1.00 41.22 577 ARG A O 1
ATOM 4791 N N . SER A 1 578 ? -61.266 18.869 15.609 1.00 40.81 578 SER A N 1
ATOM 4792 C CA . SER A 1 578 ? -61.063 20.288 15.299 1.00 40.81 578 SER A CA 1
ATOM 4793 C C . SER A 1 578 ? -60.580 21.039 16.540 1.00 40.81 578 SER A C 1
ATOM 4795 O O . SER A 1 578 ? -61.358 21.184 17.478 1.00 40.81 578 SER A O 1
ATOM 4797 N N . ASN A 1 579 ? -59.307 21.460 16.529 1.00 34.19 579 ASN A N 1
ATOM 4798 C CA . ASN A 1 579 ? -58.697 22.625 17.206 1.00 34.19 579 ASN A CA 1
ATOM 4799 C C . ASN A 1 579 ? -57.178 22.396 17.349 1.00 34.19 579 ASN A C 1
ATOM 4801 O O . ASN A 1 579 ? -56.738 21.547 18.123 1.00 34.19 579 ASN A O 1
ATOM 4805 N N . LEU A 1 580 ? -56.388 23.148 16.583 1.00 31.59 580 LEU A N 1
ATOM 4806 C CA . LEU A 1 580 ? -54.920 23.213 16.597 1.00 31.59 580 LEU A CA 1
ATOM 4807 C C . LEU A 1 580 ? -54.497 24.560 15.971 1.00 31.59 580 LEU A C 1
ATOM 4809 O O . LEU A 1 580 ? -55.320 25.164 15.290 1.00 31.59 580 LEU A O 1
ATOM 4813 N N . GLU A 1 581 ? -53.233 24.969 16.168 1.00 29.50 581 GLU A N 1
ATOM 4814 C CA . GLU A 1 581 ? -52.656 26.283 15.776 1.00 29.50 581 GLU A CA 1
ATOM 4815 C C . GLU A 1 581 ? -53.179 27.482 16.616 1.00 29.50 581 GLU A C 1
ATOM 4817 O O . GLU A 1 581 ? -54.309 27.453 17.095 1.00 29.50 581 GLU A O 1
ATOM 4822 N N . THR A 1 582 ? -52.414 28.542 16.928 1.00 32.75 582 THR A N 1
ATOM 4823 C CA . THR A 1 582 ? -50.976 28.879 16.726 1.00 32.75 582 THR A CA 1
ATOM 4824 C C . THR A 1 582 ? -50.513 29.876 17.813 1.00 32.75 582 THR A C 1
ATOM 4826 O O . THR A 1 582 ? -51.347 30.475 18.486 1.00 32.75 582 THR A O 1
ATOM 4829 N N . ILE A 1 583 ? -49.195 30.085 17.986 1.00 28.84 583 ILE A N 1
ATOM 4830 C CA . ILE A 1 583 ? -48.610 31.173 18.808 1.00 28.84 583 ILE A CA 1
ATOM 4831 C C . ILE A 1 583 ? -47.450 31.834 18.036 1.00 28.84 583 ILE A C 1
ATOM 4833 O O . ILE A 1 583 ? -46.742 31.161 17.287 1.00 28.84 583 ILE A O 1
ATOM 4837 N N . GLU A 1 584 ? -47.287 33.148 18.205 1.00 42.22 584 GLU A N 1
ATOM 4838 C CA . GLU A 1 584 ? -46.360 34.019 17.465 1.00 42.22 584 GLU A CA 1
ATOM 4839 C C . GLU A 1 584 ? -44.969 34.149 18.117 1.00 42.22 584 GLU A C 1
ATOM 4841 O O . GLU A 1 584 ? -44.826 34.036 19.334 1.00 42.22 584 GLU A O 1
ATOM 4846 N N . LEU A 1 585 ? -43.953 34.473 17.306 1.00 39.59 585 LEU A N 1
ATOM 4847 C CA . LEU A 1 585 ? -42.609 34.889 17.731 1.00 39.59 585 LEU A CA 1
ATOM 4848 C C . LEU A 1 585 ? -42.031 35.889 16.711 1.00 39.59 585 LEU A C 1
ATOM 4850 O O . LEU A 1 585 ? -41.646 35.488 15.618 1.00 39.59 585 LEU A O 1
ATOM 4854 N N . ASN A 1 586 ? -41.971 37.177 17.063 1.00 44.72 586 ASN A N 1
ATOM 4855 C CA . ASN A 1 586 ? -41.199 38.214 16.362 1.00 44.72 586 ASN A CA 1
ATOM 4856 C C . ASN A 1 586 ? -40.991 39.411 17.306 1.00 44.72 586 ASN A C 1
ATOM 4858 O O . ASN A 1 586 ? -41.961 40.051 17.708 1.00 44.72 586 ASN A O 1
ATOM 4862 N N . GLY A 1 587 ? -39.741 39.711 17.671 1.00 54.97 587 GLY A N 1
ATOM 4863 C CA . GLY A 1 587 ? -39.385 40.786 18.607 1.00 54.97 587 GLY A CA 1
ATOM 4864 C C . GLY A 1 587 ? -38.189 41.613 18.115 1.00 54.97 587 GLY A C 1
ATOM 4865 O O . GLY A 1 587 ? -37.386 41.106 17.331 1.00 54.97 587 GLY A O 1
ATOM 4866 N N . PRO A 1 588 ? -38.052 42.882 18.548 1.00 56.56 588 PRO A N 1
ATOM 4867 C CA . PRO A 1 588 ? -37.093 43.825 17.966 1.00 56.56 588 PRO A CA 1
ATOM 4868 C C . PRO A 1 588 ? -35.620 43.463 18.208 1.00 56.56 588 PRO A C 1
ATOM 4870 O O . PRO A 1 588 ? -34.777 43.843 17.403 1.00 56.56 588 PRO A O 1
ATOM 4873 N N . GLU A 1 589 ? -35.302 42.690 19.250 1.00 50.41 589 GLU A N 1
ATOM 4874 C CA . GLU A 1 589 ? -33.929 42.241 19.551 1.00 50.41 589 GLU A CA 1
ATOM 4875 C C . GLU A 1 589 ? -33.337 41.347 18.440 1.00 50.41 589 GLU A C 1
ATOM 4877 O O . GLU A 1 589 ? -32.122 41.318 18.251 1.00 50.41 589 GLU A O 1
ATOM 4882 N N . MET A 1 590 ? -34.184 40.695 17.632 1.00 56.31 590 MET A N 1
ATOM 4883 C CA . MET A 1 590 ? -33.754 39.956 16.436 1.00 56.31 590 MET A CA 1
ATOM 4884 C C . MET A 1 590 ? -33.142 40.892 15.374 1.00 56.31 590 MET A C 1
ATOM 4886 O O . MET A 1 590 ? -32.159 40.553 14.726 1.00 56.31 590 MET A O 1
ATOM 4890 N N . GLN A 1 591 ? -33.666 42.117 15.244 1.00 56.66 591 GLN A N 1
ATOM 4891 C CA . GLN A 1 591 ? -33.341 43.044 14.149 1.00 56.66 591 GLN A CA 1
ATOM 4892 C C . GLN A 1 591 ? -32.012 43.801 14.330 1.00 56.66 591 GLN A C 1
ATOM 4894 O O . GLN A 1 591 ? -31.613 44.576 13.454 1.00 56.66 591 GLN A O 1
ATOM 4899 N N . GLU A 1 592 ? -31.329 43.619 15.462 1.00 55.41 592 GLU A N 1
ATOM 4900 C CA . GLU A 1 592 ? -29.931 44.039 15.638 1.00 55.41 592 GLU A CA 1
ATOM 4901 C C . GLU A 1 592 ? -28.960 42.864 15.474 1.00 55.41 592 GLU A C 1
ATOM 4903 O O . GLU A 1 592 ? -27.886 43.050 14.900 1.00 55.41 592 GLU A O 1
ATOM 4908 N N . PHE A 1 593 ? -29.374 41.649 15.855 1.00 56.19 593 PHE A N 1
ATOM 4909 C CA . PHE A 1 593 ? -28.657 40.413 15.535 1.00 56.19 593 PHE A CA 1
ATOM 4910 C C . PHE A 1 593 ? -28.504 40.242 14.012 1.00 56.19 593 PHE A C 1
ATOM 4912 O O . PHE A 1 593 ? -27.376 40.131 13.531 1.00 56.19 593 PHE A O 1
ATOM 4919 N N . ASP A 1 594 ? -29.601 40.378 13.254 1.00 57.94 594 ASP A N 1
ATOM 4920 C CA . ASP A 1 594 ? -29.633 40.282 11.783 1.00 57.94 594 ASP A CA 1
ATOM 4921 C C . ASP A 1 594 ? -28.626 41.224 11.077 1.00 57.94 594 ASP A C 1
ATOM 4923 O O . ASP A 1 594 ? -28.143 40.928 9.982 1.00 57.94 594 ASP A O 1
ATOM 4927 N N . LYS A 1 595 ? -28.296 42.378 11.681 1.00 65.06 595 LYS A N 1
ATOM 4928 C CA . LYS A 1 595 ? -27.383 43.379 11.092 1.00 65.06 595 LYS A CA 1
ATOM 4929 C C . LYS A 1 595 ? -25.917 43.012 11.284 1.00 65.06 595 LYS A C 1
ATOM 4931 O O . LYS A 1 595 ? -25.157 43.031 10.319 1.00 65.06 595 LYS A O 1
ATOM 4936 N N . VAL A 1 596 ? -25.529 42.665 12.512 1.00 54.19 596 VAL A N 1
ATOM 4937 C CA . VAL A 1 596 ? -24.144 42.274 12.830 1.00 54.19 596 VAL A CA 1
ATOM 4938 C C . VAL A 1 596 ? -23.817 40.918 12.198 1.00 54.19 596 VAL A C 1
ATOM 4940 O O . VAL A 1 596 ? -22.710 40.720 11.698 1.00 54.19 596 VAL A O 1
ATOM 4943 N N . GLU A 1 597 ? -24.799 40.012 12.132 1.00 61.59 597 GLU A N 1
ATOM 4944 C CA . GLU A 1 597 ? -24.703 38.792 11.330 1.00 61.59 597 GLU A CA 1
ATOM 4945 C C . GLU A 1 597 ? -24.520 39.119 9.832 1.00 61.59 597 GLU A C 1
ATOM 4947 O O . GLU A 1 597 ? -23.658 38.534 9.176 1.00 61.59 597 GLU A O 1
ATOM 4952 N N . GLY A 1 598 ? -25.257 40.098 9.296 1.00 60.06 598 GLY A N 1
ATOM 4953 C CA . GLY A 1 598 ? -25.140 40.539 7.902 1.00 60.06 598 GLY A CA 1
ATOM 4954 C C . GLY A 1 598 ? -23.765 41.100 7.512 1.00 60.06 598 GLY A C 1
ATOM 4955 O O . GLY A 1 598 ? -23.279 40.801 6.421 1.00 60.06 598 GLY A O 1
ATOM 4956 N N . GLU A 1 599 ? -23.116 41.883 8.378 1.00 60.34 599 GLU A N 1
ATOM 4957 C CA . GLU A 1 599 ? -21.766 42.420 8.124 1.00 60.34 599 GLU A CA 1
ATOM 4958 C C . GLU A 1 599 ? -20.693 41.320 8.192 1.00 60.34 599 GLU A C 1
ATOM 4960 O O . GLU A 1 599 ? -19.860 41.211 7.288 1.00 60.34 599 GLU A O 1
ATOM 4965 N N . TYR A 1 600 ? -20.770 40.432 9.193 1.00 62.47 600 TYR A N 1
ATOM 4966 C CA . TYR A 1 600 ? -19.900 39.253 9.287 1.00 62.47 600 TYR A CA 1
ATOM 4967 C C . TYR A 1 600 ? -20.033 38.341 8.059 1.00 62.47 600 TYR A C 1
ATOM 4969 O O . TYR A 1 600 ? -19.027 37.900 7.493 1.00 62.47 600 TYR A O 1
ATOM 4977 N N . HIS A 1 601 ? -21.267 38.091 7.604 1.00 61.88 601 HIS A N 1
ATOM 4978 C CA . HIS A 1 601 ? -21.506 37.289 6.407 1.00 61.88 601 HIS A CA 1
ATOM 4979 C C . HIS A 1 601 ? -20.967 37.953 5.142 1.00 61.88 601 HIS A C 1
ATOM 4981 O O . HIS A 1 601 ? -20.493 37.223 4.284 1.00 61.88 601 HIS A O 1
ATOM 4987 N N . GLN A 1 602 ? -20.939 39.284 5.010 1.00 67.38 602 GLN A N 1
ATOM 4988 C CA . GLN A 1 602 ? -20.372 39.935 3.816 1.00 67.38 602 GLN A CA 1
ATOM 4989 C C . GLN A 1 602 ? -18.854 39.736 3.683 1.00 67.38 602 GLN A C 1
ATOM 4991 O O . GLN A 1 602 ? -18.382 39.354 2.608 1.00 67.38 602 GLN A O 1
ATOM 4996 N N . GLU A 1 603 ? -18.073 39.935 4.749 1.00 61.03 603 GLU A N 1
ATOM 4997 C CA . GLU A 1 603 ? -16.624 39.668 4.697 1.00 61.03 603 GLU A CA 1
ATOM 4998 C C . GLU A 1 603 ? -16.333 38.166 4.559 1.00 61.03 603 GLU A C 1
ATOM 5000 O O . GLU A 1 603 ? -15.471 37.758 3.770 1.00 61.03 603 GLU A O 1
ATOM 5005 N N . HIS A 1 604 ? -17.104 37.322 5.255 1.00 68.75 604 HIS A N 1
ATOM 5006 C CA . HIS A 1 604 ? -17.007 35.874 5.105 1.00 68.75 604 HIS A CA 1
ATOM 5007 C C . HIS A 1 604 ? -17.369 35.423 3.681 1.00 68.75 604 HIS A C 1
ATOM 5009 O O . HIS A 1 604 ? -16.690 34.557 3.128 1.00 68.75 604 HIS A O 1
ATOM 5015 N N . GLU A 1 605 ? -18.374 36.030 3.044 1.00 73.44 605 GLU A N 1
ATOM 5016 C CA . GLU A 1 605 ? -18.739 35.776 1.651 1.00 73.44 605 GLU A CA 1
ATOM 5017 C C . GLU A 1 605 ? -17.674 36.256 0.672 1.00 73.44 605 GLU A C 1
ATOM 5019 O O . GLU A 1 605 ? -17.448 35.552 -0.307 1.00 73.44 605 GLU A O 1
ATOM 5024 N N . GLN A 1 606 ? -16.958 37.359 0.916 1.00 74.12 606 GLN A N 1
ATOM 5025 C CA . GLN A 1 606 ? -15.826 37.752 0.064 1.00 74.12 606 GLN A CA 1
ATOM 5026 C C . GLN A 1 606 ? -14.654 36.767 0.179 1.00 74.12 606 GLN A C 1
ATOM 5028 O O . GLN A 1 606 ? -14.151 36.288 -0.842 1.00 74.12 606 GLN A O 1
ATOM 5033 N N . PHE A 1 607 ? -14.259 36.379 1.396 1.00 74.38 607 PHE A N 1
ATOM 5034 C CA . PHE A 1 607 ? -13.214 35.368 1.596 1.00 74.38 607 PHE A CA 1
ATOM 5035 C C . PHE A 1 607 ? -13.614 34.006 1.005 1.00 74.38 607 PHE A C 1
ATOM 5037 O O . PHE A 1 607 ? -12.824 33.349 0.315 1.00 74.38 607 PHE A O 1
ATOM 5044 N N . MET A 1 608 ? -14.866 33.592 1.215 1.00 74.44 608 MET A N 1
ATOM 5045 C CA . MET A 1 608 ? -15.422 32.382 0.618 1.00 74.44 608 MET A CA 1
ATOM 5046 C C . MET A 1 608 ? -15.595 32.510 -0.895 1.00 74.44 608 MET A C 1
ATOM 5048 O O . MET A 1 608 ? -15.436 31.508 -1.577 1.00 74.44 608 MET A O 1
ATOM 5052 N N . SER A 1 609 ? -15.861 33.694 -1.447 1.00 77.69 609 SER A N 1
ATOM 5053 C CA . SER A 1 609 ? -15.940 33.942 -2.892 1.00 77.69 609 SER A CA 1
ATOM 5054 C C . SER A 1 609 ? -14.569 33.785 -3.539 1.00 77.69 609 SER A C 1
ATOM 5056 O O . SER A 1 609 ? -14.432 32.990 -4.463 1.00 77.69 609 SER A O 1
ATOM 5058 N N . ASN A 1 610 ? -13.523 34.402 -2.985 1.00 75.25 610 ASN A N 1
ATOM 5059 C CA . ASN A 1 610 ? -12.151 34.223 -3.468 1.00 75.25 610 ASN A CA 1
ATOM 5060 C C . ASN A 1 610 ? -11.681 32.765 -3.313 1.00 75.25 610 ASN A C 1
ATOM 5062 O O . ASN A 1 610 ? -11.077 32.197 -4.224 1.00 75.25 610 ASN A O 1
ATOM 5066 N N . THR A 1 611 ? -12.041 32.102 -2.209 1.00 77.69 611 THR A N 1
ATOM 5067 C CA . THR A 1 611 ? -11.764 30.670 -2.003 1.00 77.69 611 THR A CA 1
ATOM 5068 C C . THR A 1 611 ? -12.525 29.785 -3.001 1.00 77.69 611 THR A C 1
ATOM 5070 O O . THR A 1 611 ? -11.937 28.869 -3.579 1.00 77.69 611 THR A O 1
ATOM 5073 N N . ARG A 1 612 ? -13.810 30.067 -3.263 1.00 80.56 612 ARG A N 1
ATOM 5074 C CA . ARG A 1 612 ? -14.627 29.399 -4.292 1.00 80.56 612 ARG A CA 1
ATOM 5075 C C . ARG A 1 612 ? -14.041 29.643 -5.681 1.00 80.56 612 ARG A C 1
ATOM 5077 O O . ARG A 1 612 ? -13.885 28.684 -6.419 1.00 80.56 612 ARG A O 1
ATOM 5084 N N . MET A 1 613 ? -13.609 30.862 -6.001 1.00 82.75 613 MET A N 1
ATOM 5085 C CA . MET A 1 613 ? -12.986 31.223 -7.276 1.00 82.75 613 MET A CA 1
ATOM 5086 C C . MET A 1 613 ? -11.661 30.482 -7.491 1.00 82.75 613 MET A C 1
ATOM 5088 O O . MET A 1 613 ? -11.460 29.905 -8.556 1.00 82.75 613 MET A O 1
ATOM 5092 N N . ILE A 1 614 ? -10.794 30.383 -6.476 1.00 78.81 614 ILE A N 1
ATOM 5093 C CA . ILE A 1 614 ? -9.576 29.555 -6.540 1.00 78.81 614 ILE A CA 1
ATOM 5094 C C . ILE A 1 614 ? -9.934 28.072 -6.733 1.00 78.81 614 ILE A C 1
ATOM 5096 O O . ILE A 1 614 ? -9.324 27.389 -7.563 1.00 78.81 614 ILE A O 1
ATOM 5100 N N . GLN A 1 615 ? -10.943 27.558 -6.023 1.00 84.31 615 GLN A N 1
ATOM 5101 C CA . GLN A 1 615 ? -11.423 26.184 -6.206 1.00 84.31 615 GLN A CA 1
ATOM 5102 C C . GLN A 1 615 ? -12.043 25.951 -7.590 1.00 84.31 615 GLN A C 1
ATOM 5104 O O . GLN A 1 615 ? -11.837 24.886 -8.164 1.00 84.31 615 GLN A O 1
ATOM 5109 N N . ASP A 1 616 ? -12.780 26.909 -8.144 1.00 83.50 616 ASP A N 1
ATOM 5110 C CA . ASP A 1 616 ? -13.483 26.798 -9.423 1.00 83.50 616 ASP A CA 1
ATOM 5111 C C . ASP A 1 616 ? -12.535 26.985 -10.608 1.00 83.50 616 ASP A C 1
ATOM 5113 O O . ASP A 1 616 ? -12.632 26.228 -11.572 1.00 83.50 616 ASP A O 1
ATOM 5117 N N . MET A 1 617 ? -11.526 27.854 -10.499 1.00 82.94 617 MET A N 1
ATOM 5118 C CA . MET A 1 617 ? -10.390 27.887 -11.427 1.00 82.94 617 MET A CA 1
ATOM 5119 C C . MET A 1 617 ? -9.573 26.589 -11.350 1.00 82.94 617 MET A C 1
ATOM 5121 O O . MET A 1 617 ? -9.172 26.053 -12.380 1.00 82.94 617 MET A O 1
ATOM 5125 N N . THR A 1 618 ? -9.409 25.996 -10.162 1.00 82.88 618 THR A N 1
ATOM 5126 C CA . THR A 1 618 ? -8.771 24.673 -10.013 1.00 82.88 618 THR A CA 1
ATOM 5127 C C . THR A 1 618 ? -9.621 23.553 -10.636 1.00 82.88 618 THR A C 1
ATOM 5129 O O . THR A 1 618 ? -9.089 22.685 -11.332 1.00 82.88 618 THR A O 1
ATOM 5132 N N . LYS A 1 619 ? -10.953 23.577 -10.474 1.00 87.12 619 LYS A N 1
ATOM 5133 C CA . LYS A 1 619 ? -11.886 22.665 -11.167 1.00 87.12 619 LYS A CA 1
ATOM 5134 C C . LYS A 1 619 ? -11.845 22.883 -12.683 1.00 87.12 619 LYS A C 1
ATOM 5136 O O . LYS A 1 619 ? -11.869 21.901 -13.422 1.00 87.12 619 LYS A O 1
ATOM 5141 N N . ALA A 1 620 ? -11.737 24.128 -13.150 1.00 86.50 620 ALA A N 1
ATOM 5142 C CA . ALA A 1 620 ? -11.600 24.469 -14.563 1.00 86.50 620 ALA A CA 1
ATOM 5143 C C . ALA A 1 620 ? -10.288 23.924 -15.144 1.00 86.50 620 ALA A C 1
ATOM 5145 O O . ALA A 1 620 ? -10.343 23.217 -16.144 1.00 86.50 620 ALA A O 1
ATOM 5146 N N . ILE A 1 621 ? -9.149 24.134 -14.474 1.00 84.19 621 ILE A N 1
ATOM 5147 C CA . ILE A 1 621 ? -7.839 23.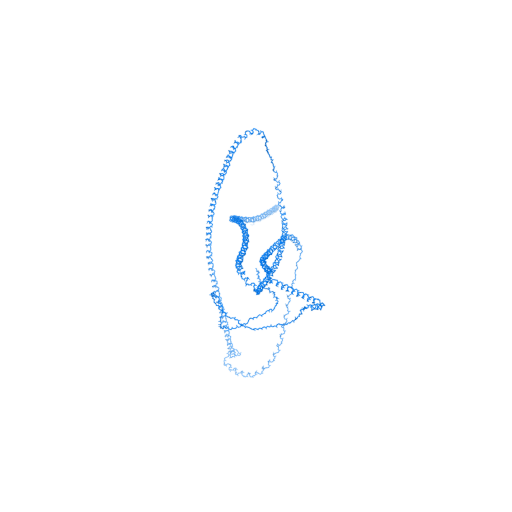549 -14.818 1.00 84.19 621 ILE A CA 1
ATOM 5148 C C . ILE A 1 621 ? -7.910 22.018 -14.887 1.00 84.19 621 ILE A C 1
ATOM 5150 O O . ILE A 1 621 ? -7.405 21.411 -15.828 1.00 84.19 621 ILE A O 1
ATOM 5154 N N . ASN A 1 622 ? -8.566 21.369 -13.923 1.00 89.19 622 ASN A N 1
ATOM 5155 C CA . ASN A 1 622 ? -8.713 19.912 -13.932 1.00 89.19 622 ASN A CA 1
ATOM 5156 C C . ASN A 1 622 ? -9.641 19.434 -15.066 1.00 89.19 622 ASN A C 1
ATOM 5158 O O . ASN A 1 622 ? -9.375 18.406 -15.690 1.00 89.19 622 ASN A O 1
ATOM 5162 N N . LYS A 1 623 ? -10.691 20.198 -15.392 1.00 88.19 623 LYS A N 1
ATOM 5163 C CA . LYS A 1 623 ? -11.614 19.927 -16.506 1.00 88.19 623 LYS A CA 1
ATOM 5164 C C . LYS A 1 623 ? -10.953 20.144 -17.873 1.00 88.19 623 LYS A C 1
ATOM 5166 O O . LYS A 1 623 ? -11.148 19.318 -18.762 1.00 88.19 623 LYS A O 1
ATOM 5171 N N . THR A 1 624 ? -10.146 21.192 -18.052 1.00 85.44 624 THR A N 1
ATOM 5172 C CA . THR A 1 624 ? -9.380 21.416 -19.289 1.00 85.44 624 THR A CA 1
ATOM 5173 C C . THR A 1 624 ? -8.277 20.375 -19.441 1.00 85.44 624 THR A C 1
ATOM 5175 O O . THR A 1 624 ? -8.174 19.793 -20.514 1.00 85.44 624 THR A O 1
ATOM 5178 N N . LYS A 1 625 ? -7.545 20.012 -18.377 1.00 86.81 625 LYS A N 1
ATOM 5179 C CA . LYS A 1 625 ? -6.575 18.896 -18.399 1.00 86.81 625 LYS A CA 1
ATOM 5180 C C . LYS A 1 625 ? -7.223 17.553 -18.760 1.00 86.81 625 LYS A C 1
ATOM 5182 O O . LYS A 1 625 ? -6.694 16.836 -19.608 1.00 86.81 625 LYS A O 1
ATOM 5187 N N . ALA A 1 626 ? -8.397 17.242 -18.206 1.00 90.06 626 ALA A N 1
ATOM 5188 C CA . ALA A 1 626 ? -9.157 16.046 -18.578 1.00 90.06 626 ALA A CA 1
ATOM 5189 C C . ALA A 1 626 ? -9.651 16.080 -20.040 1.00 90.06 626 ALA A C 1
ATOM 5191 O O . ALA A 1 626 ? -9.668 15.047 -20.708 1.00 90.06 626 ALA A O 1
ATOM 5192 N N . ASN A 1 627 ? -10.027 17.251 -20.562 1.00 89.94 627 ASN A N 1
ATOM 5193 C CA . ASN A 1 627 ? -10.380 17.410 -21.975 1.00 89.94 627 ASN A CA 1
ATOM 5194 C C . ASN A 1 627 ? -9.152 17.291 -22.897 1.00 89.94 627 ASN A C 1
ATOM 5196 O O . ASN A 1 627 ? -9.250 16.652 -23.939 1.00 89.94 627 ASN A O 1
ATOM 5200 N N . ILE A 1 628 ? -7.995 17.834 -22.502 1.00 89.12 628 ILE A N 1
ATOM 5201 C CA . ILE A 1 628 ? -6.728 17.721 -23.239 1.00 89.12 628 ILE A CA 1
ATOM 5202 C C . ILE A 1 628 ? -6.333 16.250 -23.405 1.00 89.12 628 ILE A C 1
ATOM 5204 O O . ILE A 1 628 ? -6.034 15.843 -24.526 1.00 89.12 628 ILE A O 1
ATOM 5208 N N . GLU A 1 629 ? -6.375 15.424 -22.351 1.00 90.75 629 GLU A N 1
ATOM 5209 C CA . GLU A 1 629 ? -6.026 14.003 -22.515 1.00 90.75 629 GLU A CA 1
ATOM 5210 C C . GLU A 1 629 ? -7.084 13.240 -23.335 1.00 90.75 629 GLU A C 1
ATOM 5212 O O . GLU A 1 629 ? -6.694 12.443 -24.177 1.00 90.75 629 GLU A O 1
ATOM 5217 N N . LYS A 1 630 ? -8.387 13.562 -23.248 1.00 89.25 630 LYS A N 1
ATOM 5218 C CA . LYS A 1 630 ? -9.416 12.995 -24.155 1.00 89.25 630 LYS A CA 1
ATOM 5219 C C . LYS A 1 630 ? -9.182 13.346 -25.630 1.00 89.25 630 LYS A C 1
ATOM 5221 O O . LYS A 1 630 ? -9.331 12.489 -26.502 1.00 89.25 630 LYS A O 1
ATOM 5226 N N . ILE A 1 631 ? -8.792 14.588 -25.929 1.00 88.06 631 ILE A N 1
ATOM 5227 C CA . ILE A 1 631 ? -8.424 15.012 -27.293 1.00 88.06 631 ILE A CA 1
ATOM 5228 C C . ILE A 1 631 ? -7.156 14.268 -27.741 1.00 88.06 631 ILE A C 1
ATOM 5230 O O . ILE A 1 631 ? -7.058 13.821 -28.880 1.00 88.06 631 ILE A O 1
ATOM 5234 N N . ARG A 1 632 ? -6.208 14.040 -26.827 1.00 88.06 632 ARG A N 1
ATOM 5235 C CA . ARG A 1 632 ? -4.975 13.285 -27.087 1.00 88.06 632 ARG A CA 1
ATOM 5236 C C . ARG A 1 632 ? -5.217 11.783 -27.284 1.00 88.06 632 ARG A C 1
ATOM 5238 O O . ARG A 1 632 ? -4.540 11.170 -28.100 1.00 88.06 632 ARG A O 1
ATOM 5245 N N . GLU A 1 633 ? -6.150 11.176 -26.557 1.00 89.31 633 GLU A N 1
ATOM 5246 C CA . GLU A 1 633 ? -6.582 9.781 -26.724 1.00 89.31 633 GLU A CA 1
ATOM 5247 C C . GLU A 1 633 ? -7.295 9.573 -28.058 1.00 89.31 633 GLU A C 1
ATOM 5249 O O . GLU A 1 633 ? -6.921 8.690 -28.828 1.00 89.31 633 GLU A O 1
ATOM 5254 N N . THR A 1 634 ? -8.264 10.433 -28.374 1.00 86.69 634 THR A N 1
ATOM 5255 C CA . THR A 1 634 ? -8.963 10.385 -29.667 1.00 86.69 634 THR A CA 1
ATOM 5256 C C . THR A 1 634 ? -8.020 10.687 -30.838 1.00 86.69 634 THR A C 1
ATOM 5258 O O . THR A 1 634 ? -8.085 9.988 -31.845 1.00 86.69 634 THR A O 1
ATOM 5261 N N . GLY A 1 635 ? -7.063 11.610 -30.683 1.00 86.31 635 GLY A N 1
ATOM 5262 C CA . GLY A 1 635 ? -5.985 11.849 -31.651 1.00 86.31 635 GLY A CA 1
ATOM 5263 C C . GLY A 1 635 ? -5.114 10.613 -31.925 1.00 86.31 635 GLY A C 1
ATOM 5264 O O . GLY A 1 635 ? -4.932 10.256 -33.086 1.00 86.31 635 GLY A O 1
ATOM 5265 N N . LYS A 1 636 ? -4.646 9.900 -30.884 1.00 86.38 636 LYS A N 1
ATOM 5266 C CA . LYS A 1 636 ? -3.885 8.634 -31.034 1.00 86.38 636 LYS A CA 1
ATOM 5267 C C . LYS A 1 636 ? -4.680 7.572 -31.813 1.00 86.38 636 LYS A C 1
ATOM 5269 O O . LYS A 1 636 ? -4.115 6.835 -32.616 1.00 86.38 636 LYS A O 1
ATOM 5274 N N . GLU A 1 637 ? -5.988 7.478 -31.574 1.00 87.88 637 GLU A N 1
ATOM 5275 C CA . GLU A 1 637 ? -6.865 6.502 -32.235 1.00 87.88 637 GLU A CA 1
ATOM 5276 C C . GLU A 1 637 ? -7.143 6.864 -33.710 1.00 87.88 637 GLU A C 1
ATOM 5278 O O . GLU A 1 637 ? -7.213 5.975 -34.562 1.00 87.88 637 GLU A O 1
ATOM 5283 N N . VAL A 1 638 ? -7.236 8.156 -34.043 1.00 88.25 638 VAL A N 1
ATOM 5284 C CA . VAL A 1 638 ? -7.283 8.647 -35.436 1.00 88.25 638 VAL A CA 1
ATOM 5285 C C . VAL A 1 638 ? -5.945 8.388 -36.146 1.00 88.25 638 VAL A C 1
ATOM 5287 O O . VAL A 1 638 ? -5.930 7.821 -37.239 1.00 88.25 638 VAL A O 1
ATOM 5290 N N . GLU A 1 639 ? -4.812 8.686 -35.500 1.00 86.00 639 GLU A N 1
ATOM 5291 C CA . GLU A 1 639 ? -3.462 8.415 -36.020 1.00 86.00 639 GLU A CA 1
ATOM 5292 C C . GLU A 1 639 ? -3.241 6.914 -36.304 1.00 86.00 639 GLU A C 1
ATOM 5294 O O . GLU A 1 639 ? -2.658 6.538 -37.326 1.00 86.00 639 GLU A O 1
ATOM 5299 N N . LYS A 1 640 ? -3.746 6.037 -35.427 1.00 87.81 640 LYS A N 1
ATOM 5300 C CA . LYS A 1 640 ? -3.719 4.578 -35.607 1.00 87.81 640 LYS A CA 1
ATOM 5301 C C . LYS A 1 640 ? -4.529 4.140 -36.833 1.00 87.81 640 LYS A C 1
ATOM 5303 O O . LYS A 1 640 ? -4.007 3.386 -37.653 1.00 87.81 640 LYS A O 1
ATOM 5308 N N . LYS A 1 641 ? -5.759 4.643 -36.996 1.00 85.88 641 LYS A N 1
ATOM 5309 C CA . LYS A 1 641 ? -6.622 4.354 -38.161 1.00 85.88 641 LYS A CA 1
ATOM 5310 C C . LYS A 1 641 ? -6.004 4.830 -39.474 1.00 85.88 641 LYS A C 1
ATOM 5312 O O . LYS A 1 641 ? -6.031 4.096 -40.462 1.00 85.88 641 LYS A O 1
ATOM 5317 N N . TRP A 1 642 ? -5.388 6.013 -39.476 1.00 86.19 642 TRP A N 1
ATOM 5318 C CA . TRP A 1 642 ? -4.629 6.520 -40.620 1.00 86.19 642 TRP A CA 1
ATOM 5319 C C . TRP A 1 642 ? -3.499 5.551 -41.023 1.00 86.19 642 TRP A C 1
ATOM 5321 O O . TRP A 1 642 ? -3.441 5.126 -42.178 1.00 86.19 642 TRP A O 1
ATOM 5331 N N . LYS A 1 643 ? -2.669 5.106 -40.068 1.00 85.69 643 LYS A N 1
ATOM 5332 C CA . LYS A 1 643 ? -1.566 4.145 -40.302 1.00 85.69 643 LYS A CA 1
ATOM 5333 C C . LYS A 1 643 ? -2.025 2.739 -40.700 1.00 85.69 643 LYS A C 1
ATOM 5335 O O . LYS A 1 643 ? -1.259 1.983 -41.299 1.00 85.69 643 LYS A O 1
ATOM 5340 N N . GLU A 1 644 ? -3.247 2.349 -40.350 1.00 88.56 644 GLU A N 1
ATOM 5341 C CA . GLU A 1 644 ? -3.864 1.103 -40.819 1.00 88.56 644 GLU A CA 1
ATOM 5342 C C . GLU A 1 644 ? -4.288 1.228 -42.293 1.00 88.56 644 GLU A C 1
ATOM 5344 O O . GLU A 1 644 ? -3.966 0.346 -43.093 1.00 88.56 644 GLU A O 1
ATOM 5349 N N . LYS A 1 645 ? -4.888 2.361 -42.688 1.00 85.69 645 LYS A N 1
ATOM 5350 C CA . LYS A 1 645 ? -5.256 2.652 -44.087 1.00 85.69 645 LYS A CA 1
ATOM 5351 C C . LYS A 1 645 ? -4.047 2.859 -45.004 1.00 85.69 645 LYS A C 1
ATOM 5353 O O . LYS A 1 645 ? -4.059 2.382 -46.136 1.00 85.69 645 LYS A O 1
ATOM 5358 N N . GLU A 1 646 ? -2.980 3.483 -44.511 1.00 87.38 646 GLU A N 1
ATOM 5359 C CA . GLU A 1 646 ? -1.708 3.639 -45.234 1.00 87.38 646 GLU A CA 1
ATOM 5360 C C . GLU A 1 646 ? -1.115 2.275 -45.654 1.00 87.38 646 GLU A C 1
ATOM 5362 O O . GLU A 1 646 ? -0.724 2.087 -46.807 1.00 87.38 646 GLU A O 1
ATOM 5367 N N . LYS A 1 647 ? -1.138 1.278 -44.757 1.00 87.44 647 LYS A N 1
ATOM 5368 C CA . LYS A 1 647 ? -0.679 -0.096 -45.044 1.00 87.44 647 LYS A CA 1
ATOM 5369 C C . LYS A 1 647 ? -1.583 -0.837 -46.028 1.00 87.44 647 LYS A C 1
ATOM 5371 O O . LYS A 1 647 ? -1.089 -1.584 -46.870 1.00 87.44 647 LYS A O 1
ATOM 5376 N N . GLU A 1 648 ? -2.897 -0.640 -45.938 1.00 87.69 648 GLU A N 1
ATOM 5377 C CA . GLU A 1 648 ? -3.866 -1.218 -46.879 1.00 87.69 648 GLU A CA 1
ATOM 5378 C C . GLU A 1 648 ? -3.610 -0.710 -48.310 1.00 87.69 648 GLU A C 1
ATOM 5380 O O . GLU A 1 648 ? -3.525 -1.502 -49.252 1.00 87.69 648 GLU A O 1
ATOM 5385 N N . ILE A 1 649 ? -3.361 0.598 -48.455 1.00 86.62 649 ILE A N 1
ATOM 5386 C CA . ILE A 1 649 ? -2.952 1.229 -49.717 1.00 86.62 649 ILE A CA 1
ATOM 5387 C C . ILE A 1 649 ? -1.602 0.680 -50.199 1.00 86.62 649 ILE A C 1
ATOM 5389 O O . ILE A 1 649 ? -1.466 0.378 -51.386 1.00 86.62 649 ILE A O 1
ATOM 5393 N N . GLU A 1 650 ? -0.610 0.500 -49.320 1.00 89.00 650 GLU A N 1
ATOM 5394 C CA . GLU A 1 650 ? 0.704 -0.047 -49.692 1.00 89.00 650 GLU A CA 1
ATOM 5395 C C . GLU A 1 650 ? 0.594 -1.472 -50.277 1.00 89.00 650 GLU A C 1
ATOM 5397 O O . GLU A 1 650 ? 1.195 -1.782 -51.312 1.00 89.00 650 GLU A O 1
ATOM 5402 N N . VAL A 1 651 ? -0.214 -2.339 -49.654 1.00 88.94 651 VAL A N 1
ATOM 5403 C CA . VAL A 1 651 ? -0.459 -3.717 -50.117 1.00 88.94 651 VAL A CA 1
ATOM 5404 C C . VAL A 1 651 ? -1.186 -3.729 -51.465 1.00 88.94 651 VAL A C 1
ATOM 5406 O O . VAL A 1 651 ? -0.757 -4.430 -52.387 1.00 88.94 651 VAL A O 1
ATOM 5409 N N . LEU A 1 652 ? -2.244 -2.929 -51.620 1.00 85.19 652 LEU A N 1
ATOM 5410 C CA . LEU A 1 652 ? -2.994 -2.847 -52.877 1.00 85.19 652 LEU A CA 1
ATOM 5411 C C . LEU A 1 652 ? -2.160 -2.228 -54.010 1.00 85.19 652 LEU A C 1
ATOM 5413 O O . LEU A 1 652 ? -2.223 -2.703 -55.143 1.00 85.19 652 LEU A O 1
ATOM 5417 N N . THR A 1 653 ? -1.306 -1.246 -53.714 1.00 86.06 653 THR A N 1
ATOM 5418 C CA . THR A 1 653 ? -0.380 -0.640 -54.689 1.00 86.06 653 THR A CA 1
ATOM 5419 C C . THR A 1 653 ? 0.639 -1.663 -55.202 1.00 86.06 653 THR A C 1
ATOM 5421 O O . THR A 1 653 ? 0.887 -1.750 -56.408 1.00 86.06 653 THR A O 1
ATOM 5424 N N . LYS A 1 654 ? 1.178 -2.516 -54.316 1.00 87.56 654 LYS A N 1
ATOM 5425 C CA . LYS A 1 654 ? 2.033 -3.650 -54.713 1.00 87.56 654 LYS A CA 1
ATOM 5426 C C . LYS A 1 654 ? 1.266 -4.639 -55.598 1.00 87.56 654 LYS A C 1
ATOM 5428 O O . LYS A 1 654 ? 1.781 -5.039 -56.643 1.00 87.56 654 LYS A O 1
ATOM 5433 N N . ALA A 1 655 ? 0.025 -4.984 -55.246 1.00 84.19 655 ALA A N 1
ATOM 5434 C CA . ALA A 1 655 ? -0.818 -5.859 -56.064 1.00 84.19 655 ALA A CA 1
ATOM 5435 C C . ALA A 1 655 ? -1.071 -5.276 -57.471 1.00 84.19 655 ALA A C 1
ATOM 5437 O O . ALA A 1 655 ? -0.836 -5.970 -58.467 1.00 84.19 655 ALA A O 1
ATOM 5438 N N . LEU A 1 656 ? -1.445 -3.994 -57.562 1.00 85.06 656 LEU A N 1
ATOM 5439 C CA . LEU A 1 656 ? -1.653 -3.267 -58.819 1.00 85.06 656 LEU A CA 1
ATOM 5440 C C . LEU A 1 656 ? -0.389 -3.269 -59.691 1.00 85.06 656 LEU A C 1
ATOM 5442 O O . LEU A 1 656 ? -0.477 -3.583 -60.877 1.00 85.06 656 LEU A O 1
ATOM 5446 N N . SER A 1 657 ? 0.794 -3.038 -59.112 1.00 85.75 657 SER A N 1
ATOM 5447 C CA . SER A 1 657 ? 2.072 -3.130 -59.836 1.00 85.75 657 SER A CA 1
ATOM 5448 C C . SER A 1 657 ? 2.311 -4.526 -60.437 1.00 85.75 657 SER A C 1
ATOM 5450 O O . SER A 1 657 ? 2.702 -4.649 -61.604 1.00 85.75 657 SER A O 1
ATOM 5452 N N . THR A 1 658 ? 2.006 -5.614 -59.712 1.00 85.75 658 THR A N 1
ATOM 5453 C CA . THR A 1 658 ? 2.130 -6.972 -60.286 1.00 85.75 658 THR A CA 1
ATOM 5454 C C . THR A 1 658 ? 1.142 -7.224 -61.432 1.00 85.75 658 THR A C 1
ATOM 5456 O O . THR A 1 658 ? 1.498 -7.888 -62.410 1.00 85.75 658 THR A O 1
ATOM 5459 N N . LYS A 1 659 ? -0.075 -6.667 -61.357 1.00 82.56 659 LYS A N 1
ATOM 5460 C CA . LYS A 1 659 ? -1.100 -6.740 -62.412 1.00 82.56 659 LYS A CA 1
ATOM 5461 C C . LYS A 1 659 ? -0.708 -5.925 -63.648 1.00 82.56 659 LYS A C 1
ATOM 5463 O O . LYS A 1 659 ? -0.711 -6.463 -64.753 1.00 82.56 659 LYS A O 1
ATOM 5468 N N . GLN A 1 660 ? -0.235 -4.693 -63.466 1.00 83.81 660 GLN A N 1
ATOM 5469 C CA . GLN A 1 660 ? 0.309 -3.845 -64.534 1.00 83.81 660 GLN A CA 1
ATOM 5470 C C . GLN A 1 660 ? 1.448 -4.548 -65.294 1.00 83.81 660 GLN A C 1
ATOM 5472 O O . GLN A 1 660 ? 1.497 -4.534 -66.525 1.00 83.81 660 GLN A O 1
ATOM 5477 N N . ASN A 1 661 ? 2.329 -5.247 -64.571 1.00 82.62 661 ASN A N 1
ATOM 5478 C CA . ASN A 1 661 ? 3.403 -6.045 -65.160 1.00 82.62 661 ASN A CA 1
ATOM 5479 C C . ASN A 1 661 ? 2.904 -7.279 -65.939 1.00 82.62 661 ASN A C 1
ATOM 5481 O O . ASN A 1 661 ? 3.510 -7.637 -66.953 1.00 82.62 661 ASN A O 1
ATOM 5485 N N . LYS A 1 662 ? 1.801 -7.921 -65.527 1.00 82.88 662 LYS A N 1
ATOM 5486 C CA . LYS A 1 662 ? 1.152 -9.004 -66.298 1.00 82.88 662 LYS A CA 1
ATOM 5487 C C . LYS A 1 662 ? 0.519 -8.469 -67.584 1.00 82.88 662 LYS A C 1
ATOM 5489 O O . LYS A 1 662 ? 0.803 -8.989 -68.664 1.00 82.88 662 LYS A O 1
ATOM 5494 N N . LEU A 1 663 ? -0.235 -7.375 -67.494 1.00 81.25 663 LEU A N 1
ATOM 5495 C CA . LEU A 1 663 ? -0.852 -6.681 -68.628 1.00 81.25 663 LEU A CA 1
ATOM 5496 C C . LEU A 1 663 ? 0.201 -6.196 -69.646 1.00 81.25 663 LEU A C 1
ATOM 5498 O O . LEU A 1 663 ? 0.073 -6.417 -70.855 1.00 81.25 663 LEU A O 1
ATOM 5502 N N . GLY A 1 664 ? 1.325 -5.655 -69.165 1.00 79.75 664 GLY A N 1
ATOM 5503 C CA . GLY A 1 664 ? 2.487 -5.284 -69.981 1.00 79.75 664 GLY A CA 1
ATOM 5504 C C . GLY A 1 664 ? 3.198 -6.459 -70.675 1.00 79.75 664 GLY A C 1
ATOM 5505 O O . GLY A 1 664 ? 3.894 -6.248 -71.670 1.00 79.75 664 GLY A O 1
ATOM 5506 N N . ARG A 1 665 ? 3.022 -7.701 -70.199 1.00 80.38 665 ARG A N 1
ATOM 5507 C CA . ARG A 1 665 ? 3.499 -8.927 -70.872 1.00 80.38 665 ARG A CA 1
ATOM 5508 C C . ARG A 1 665 ? 2.476 -9.425 -71.899 1.00 80.38 665 ARG A C 1
ATOM 5510 O O . ARG A 1 665 ? 2.852 -9.673 -73.044 1.00 80.38 665 ARG A O 1
ATOM 5517 N N . ALA A 1 666 ? 1.195 -9.495 -71.532 1.00 76.88 666 ALA A N 1
ATOM 5518 C CA . ALA A 1 666 ? 0.108 -9.924 -72.420 1.00 76.88 666 ALA A CA 1
ATOM 5519 C C . ALA A 1 666 ? 0.006 -9.047 -73.684 1.00 76.88 666 ALA A C 1
ATOM 5521 O O . ALA A 1 666 ? 0.020 -9.556 -74.806 1.00 76.88 666 ALA A O 1
ATOM 5522 N N . THR A 1 667 ? 0.024 -7.720 -73.520 1.00 75.38 667 THR A N 1
ATOM 5523 C CA . THR A 1 667 ? 0.010 -6.760 -74.640 1.00 75.38 667 THR A CA 1
ATOM 5524 C C . THR A 1 667 ? 1.220 -6.900 -75.572 1.00 75.38 667 THR A C 1
ATOM 5526 O O . THR A 1 667 ? 1.068 -6.772 -76.789 1.00 75.38 667 THR A O 1
ATOM 5529 N N . LYS A 1 668 ? 2.419 -7.207 -75.050 1.00 80.12 668 LYS A N 1
ATOM 5530 C CA . LYS A 1 668 ? 3.619 -7.477 -75.869 1.00 80.12 668 LYS A CA 1
ATOM 5531 C C . LYS A 1 668 ? 3.483 -8.768 -76.681 1.00 80.12 668 LYS A C 1
ATOM 5533 O O . LYS A 1 668 ? 3.843 -8.774 -77.858 1.00 80.12 668 LYS A O 1
ATOM 5538 N N . ILE A 1 669 ? 2.925 -9.831 -76.096 1.00 75.06 669 ILE A N 1
ATOM 5539 C CA . ILE A 1 669 ? 2.663 -11.102 -76.794 1.00 75.06 669 ILE A CA 1
ATOM 5540 C C . ILE A 1 669 ? 1.637 -10.896 -77.919 1.00 75.06 669 ILE A C 1
ATOM 5542 O O . ILE A 1 669 ? 1.885 -11.312 -79.052 1.00 75.06 669 ILE A O 1
ATOM 5546 N N . LEU A 1 670 ? 0.537 -10.186 -77.645 1.00 71.38 670 LEU A N 1
ATOM 5547 C CA . LEU A 1 670 ? -0.496 -9.888 -78.642 1.00 71.38 670 LEU A CA 1
ATOM 5548 C C . LEU A 1 670 ? 0.056 -9.026 -79.792 1.00 71.38 670 LEU A C 1
ATOM 5550 O O . LEU A 1 670 ? -0.137 -9.360 -80.961 1.00 71.38 670 LEU A O 1
ATOM 5554 N N . LYS A 1 671 ? 0.830 -7.973 -79.481 1.00 74.06 671 LYS A N 1
ATOM 5555 C CA . LYS A 1 671 ? 1.526 -7.151 -80.490 1.00 74.06 671 LYS A CA 1
ATOM 5556 C C . LYS A 1 671 ? 2.490 -7.983 -81.342 1.00 74.06 671 LYS A C 1
ATOM 5558 O O . LYS A 1 671 ? 2.484 -7.830 -82.562 1.00 74.06 671 LYS A O 1
ATOM 5563 N N . LYS A 1 672 ? 3.259 -8.903 -80.741 1.00 73.81 672 LYS A N 1
ATOM 5564 C CA . LYS A 1 672 ? 4.129 -9.824 -81.492 1.00 73.81 672 LYS A CA 1
ATOM 5565 C C . LYS A 1 672 ? 3.320 -10.717 -82.435 1.00 73.81 672 LYS A C 1
ATOM 5567 O O . LYS A 1 672 ? 3.677 -10.812 -83.601 1.00 73.81 672 LYS A O 1
ATOM 5572 N N . LYS A 1 673 ? 2.195 -11.290 -81.993 1.00 68.12 673 LYS A N 1
ATOM 5573 C CA . LYS A 1 673 ? 1.339 -12.126 -82.856 1.00 68.12 673 LYS A CA 1
ATOM 5574 C C . LYS A 1 673 ? 0.693 -11.351 -84.009 1.00 68.12 673 LYS A C 1
ATOM 5576 O O . LYS A 1 673 ? 0.629 -11.871 -85.118 1.00 68.12 673 LYS A O 1
ATOM 5581 N N . ILE A 1 674 ? 0.312 -10.090 -83.797 1.00 63.75 674 ILE A N 1
ATOM 5582 C CA . ILE A 1 674 ? -0.149 -9.199 -84.878 1.00 63.75 674 ILE A CA 1
ATOM 5583 C C . ILE A 1 674 ? 0.972 -8.943 -85.903 1.00 63.75 674 ILE A C 1
ATOM 5585 O O . ILE A 1 674 ? 0.699 -8.879 -87.101 1.00 63.75 674 ILE A O 1
ATOM 5589 N N . VAL A 1 675 ? 2.230 -8.825 -85.461 1.00 66.12 675 VAL A N 1
ATOM 5590 C CA . VAL A 1 675 ? 3.394 -8.703 -86.357 1.00 66.12 675 VAL A CA 1
ATOM 5591 C C . VAL A 1 675 ? 3.700 -10.021 -87.076 1.00 66.12 675 VAL A C 1
ATOM 5593 O O . VAL A 1 675 ? 3.931 -9.978 -88.279 1.00 66.12 675 VAL A O 1
ATOM 5596 N N . ASP A 1 676 ? 3.625 -11.175 -86.401 1.00 61.31 676 ASP A N 1
ATOM 5597 C CA . ASP A 1 676 ? 3.795 -12.500 -87.021 1.00 61.31 676 ASP A CA 1
ATOM 5598 C C . ASP A 1 676 ? 2.795 -12.685 -88.186 1.00 61.31 676 ASP A C 1
ATOM 5600 O O . ASP A 1 676 ? 3.192 -13.014 -89.305 1.00 61.31 676 ASP A O 1
ATOM 5604 N N . VAL A 1 677 ? 1.507 -12.386 -87.958 1.00 56.09 677 VAL A N 1
ATOM 5605 C CA . VAL A 1 677 ? 0.445 -12.450 -88.985 1.00 56.09 677 VAL A CA 1
ATOM 5606 C C . VAL A 1 677 ? 0.694 -11.446 -90.119 1.00 56.09 677 VAL A C 1
ATOM 5608 O O . VAL A 1 677 ? 0.592 -11.798 -91.294 1.00 56.09 677 VAL A O 1
ATOM 5611 N N . LYS A 1 678 ? 1.096 -10.207 -89.801 1.00 50.38 678 LYS A N 1
ATOM 5612 C CA . LYS A 1 678 ? 1.450 -9.183 -90.806 1.00 50.38 678 LYS A CA 1
ATOM 5613 C C . LYS A 1 678 ? 2.795 -9.432 -91.506 1.00 50.38 678 LYS A C 1
ATOM 5615 O O . LYS A 1 678 ? 3.100 -8.723 -92.466 1.00 50.38 678 LYS A O 1
ATOM 5620 N N . GLY A 1 679 ? 3.589 -10.404 -91.053 1.00 53.97 679 GLY A N 1
ATOM 5621 C CA . GLY A 1 679 ? 4.903 -10.751 -91.599 1.00 53.97 679 GLY A CA 1
ATOM 5622 C C . GLY A 1 679 ? 4.859 -11.700 -92.799 1.00 53.97 679 GLY A C 1
ATOM 5623 O O . GLY A 1 679 ? 5.805 -11.725 -93.584 1.00 53.97 679 GLY A O 1
ATOM 5624 N N . SER A 1 680 ? 3.757 -12.433 -93.000 1.00 52.69 680 SER A N 1
ATOM 5625 C CA . SER A 1 680 ? 3.615 -13.466 -94.045 1.00 52.69 680 SER A CA 1
ATOM 5626 C C . SER A 1 680 ? 3.369 -12.903 -95.464 1.00 52.69 680 SER A C 1
ATOM 5628 O O . SER A 1 680 ? 2.528 -13.382 -96.221 1.00 52.69 680 SER A O 1
ATOM 5630 N N . LYS A 1 681 ? 4.103 -11.854 -95.854 1.00 44.09 681 LYS A N 1
ATOM 5631 C CA . LYS A 1 681 ? 3.920 -11.098 -97.114 1.00 44.09 681 LYS A CA 1
ATOM 5632 C C . LYS A 1 681 ? 4.571 -11.741 -98.353 1.00 44.09 681 LYS A C 1
ATOM 5634 O O . LYS A 1 681 ? 4.792 -11.061 -99.351 1.00 44.09 681 LYS A O 1
ATOM 5639 N N . GLY A 1 682 ? 4.954 -13.019 -98.274 1.00 49.00 682 GLY A N 1
ATOM 5640 C CA . GLY A 1 682 ? 5.958 -13.623 -99.165 1.00 49.00 682 GLY A CA 1
ATOM 5641 C C . GLY A 1 682 ? 5.464 -14.600 -100.238 1.00 49.00 682 GLY A C 1
ATOM 5642 O O . GLY A 1 682 ? 6.268 -15.012 -101.069 1.00 49.00 682 GLY A O 1
ATOM 5643 N N . THR A 1 683 ? 4.191 -15.006 -100.241 1.00 52.22 683 THR A N 1
ATOM 5644 C CA . THR A 1 683 ? 3.675 -16.057 -101.145 1.00 52.22 683 THR A CA 1
ATOM 5645 C C . THR A 1 683 ? 2.564 -15.554 -102.065 1.00 52.22 683 THR A C 1
ATOM 5647 O O . THR A 1 683 ? 1.895 -14.563 -101.782 1.00 52.22 683 THR A O 1
ATOM 5650 N N . VAL A 1 684 ? 2.319 -16.264 -103.174 1.00 51.47 684 VAL A N 1
ATOM 5651 C CA . VAL A 1 684 ? 1.198 -15.965 -104.091 1.00 51.47 684 VAL A CA 1
ATOM 5652 C C . VAL A 1 684 ? -0.149 -16.022 -103.354 1.00 51.47 684 VAL A C 1
ATOM 5654 O O . VAL A 1 684 ? -1.040 -15.225 -103.648 1.00 51.47 684 VAL A O 1
ATOM 5657 N N . THR A 1 685 ? -0.251 -16.876 -102.328 1.00 51.41 685 THR A N 1
ATOM 5658 C CA . THR A 1 685 ? -1.365 -16.955 -101.375 1.00 51.41 685 THR A CA 1
ATOM 5659 C C . THR A 1 685 ? -1.692 -15.586 -100.765 1.00 51.41 685 THR A C 1
ATOM 5661 O O . THR A 1 685 ? -2.851 -15.187 -100.804 1.00 51.41 685 THR A O 1
ATOM 5664 N N . TYR A 1 686 ? -0.691 -14.805 -100.326 1.00 51.06 686 TYR A N 1
ATOM 5665 C CA . TYR A 1 686 ? -0.884 -13.455 -99.761 1.00 51.06 686 TYR A CA 1
ATOM 5666 C C . TYR A 1 686 ? -1.567 -12.485 -100.737 1.00 51.06 686 TYR A C 1
ATOM 5668 O O . TYR A 1 686 ? -2.348 -11.635 -100.322 1.00 51.06 686 TYR A O 1
ATOM 5676 N N . LYS A 1 687 ? -1.318 -12.606 -102.049 1.00 56.09 687 LYS A N 1
ATOM 5677 C CA . LYS A 1 687 ? -1.939 -11.730 -103.062 1.00 56.09 687 LYS A CA 1
ATOM 5678 C C . LYS A 1 687 ? -3.383 -12.134 -103.393 1.00 56.09 687 LYS A C 1
ATOM 5680 O O . LYS A 1 687 ? -4.128 -11.323 -103.937 1.00 56.09 687 LYS A O 1
ATOM 5685 N N . HIS A 1 688 ? -3.778 -13.362 -103.051 1.00 58.59 688 HIS A N 1
ATOM 5686 C CA . HIS A 1 688 ? -5.166 -13.819 -103.103 1.00 58.59 688 HIS A CA 1
ATOM 5687 C C . HIS A 1 688 ? -5.901 -13.501 -101.795 1.00 58.59 688 HIS A C 1
ATOM 5689 O O . HIS A 1 688 ? -6.990 -12.942 -101.844 1.00 58.59 688 HIS A O 1
ATOM 5695 N N . THR A 1 689 ? -5.288 -13.743 -100.630 1.00 58.56 689 THR A N 1
ATOM 5696 C CA . THR A 1 689 ? -5.897 -13.413 -99.333 1.00 58.56 689 THR A CA 1
ATOM 5697 C C . THR A 1 689 ? -5.973 -11.913 -99.084 1.00 58.56 689 THR A C 1
ATOM 5699 O O . THR A 1 689 ? -6.947 -11.484 -98.491 1.00 58.56 689 THR A O 1
ATOM 5702 N N . MET A 1 690 ? -5.056 -11.080 -99.593 1.00 56.75 690 MET A N 1
ATOM 5703 C CA . MET A 1 690 ? -5.270 -9.623 -99.586 1.00 56.75 690 MET A CA 1
ATOM 5704 C C . MET A 1 690 ? -6.403 -9.189 -100.512 1.00 56.75 690 MET A C 1
ATOM 5706 O O . MET A 1 690 ? -7.083 -8.231 -100.179 1.00 56.75 690 MET A O 1
ATOM 5710 N N . ARG A 1 691 ? -6.685 -9.903 -101.611 1.00 66.06 691 ARG A N 1
ATOM 5711 C CA . ARG A 1 691 ? -7.897 -9.643 -102.406 1.00 66.06 691 ARG A CA 1
ATOM 5712 C C . ARG A 1 691 ? -9.169 -10.111 -101.706 1.00 66.06 691 ARG A C 1
ATOM 5714 O O . ARG A 1 691 ? -10.161 -9.407 -101.798 1.00 66.06 691 ARG A O 1
ATOM 5721 N N . ASP A 1 692 ? -9.141 -11.233 -100.988 1.00 66.38 692 ASP A N 1
ATOM 5722 C CA . ASP A 1 692 ? -10.280 -11.682 -100.173 1.00 66.38 692 ASP A CA 1
ATOM 5723 C C . ASP A 1 692 ? -10.500 -10.770 -98.954 1.00 66.38 692 ASP A C 1
ATOM 5725 O O . ASP A 1 692 ? -11.629 -10.438 -98.627 1.00 66.38 692 ASP A O 1
ATOM 5729 N N . ILE A 1 693 ? -9.432 -10.273 -98.324 1.00 62.66 693 ILE A N 1
ATOM 5730 C CA . ILE A 1 693 ? -9.499 -9.293 -97.231 1.00 62.66 693 ILE A CA 1
ATOM 5731 C C . ILE A 1 693 ? -9.939 -7.921 -97.756 1.00 62.66 693 ILE A C 1
ATOM 5733 O O . ILE A 1 693 ? -10.790 -7.301 -97.135 1.00 62.66 693 ILE A O 1
ATOM 5737 N N . GLU A 1 694 ? -9.451 -7.448 -98.906 1.00 71.06 694 GLU A N 1
ATOM 5738 C CA . GLU A 1 694 ? -9.977 -6.236 -99.555 1.00 71.06 694 GLU A CA 1
ATOM 5739 C C . GLU A 1 694 ? -11.439 -6.414 -99.989 1.00 71.06 694 GLU A C 1
ATOM 5741 O O . GLU A 1 694 ? -12.211 -5.467 -99.883 1.00 71.06 694 GLU A O 1
ATOM 5746 N N . ALA A 1 695 ? -11.846 -7.607 -100.438 1.00 71.50 695 ALA A N 1
ATOM 5747 C CA . ALA A 1 695 ? -13.235 -7.913 -100.774 1.00 71.50 695 ALA A CA 1
ATOM 5748 C C . ALA A 1 695 ? -14.128 -7.969 -99.528 1.00 71.50 695 ALA A C 1
ATOM 5750 O O . ALA A 1 695 ? -15.215 -7.406 -99.558 1.00 71.50 695 ALA A O 1
ATOM 5751 N N . ARG A 1 696 ? -13.668 -8.563 -98.418 1.00 73.31 696 ARG A N 1
ATOM 5752 C CA . ARG A 1 696 ? -14.384 -8.577 -97.132 1.00 73.31 696 ARG A CA 1
ATOM 5753 C C . ARG A 1 696 ? -14.445 -7.201 -96.489 1.00 73.31 696 ARG A C 1
ATOM 5755 O O . ARG A 1 696 ? -15.516 -6.813 -96.060 1.00 73.31 696 ARG A O 1
ATOM 5762 N N . ILE A 1 697 ? -13.358 -6.429 -96.495 1.00 69.62 697 ILE A N 1
ATOM 5763 C CA . ILE A 1 697 ? -13.361 -5.040 -96.010 1.00 69.62 697 ILE A CA 1
ATOM 5764 C C . ILE A 1 697 ? -14.282 -4.183 -96.883 1.00 69.62 697 ILE A C 1
ATOM 5766 O O . ILE A 1 697 ? -15.026 -3.375 -96.344 1.00 69.62 697 ILE A O 1
ATOM 5770 N N . LYS A 1 698 ? -14.316 -4.383 -98.208 1.00 74.06 698 LYS A N 1
ATOM 5771 C CA . LYS A 1 698 ? -15.304 -3.721 -99.079 1.00 74.06 698 LYS A CA 1
ATOM 5772 C C . LYS A 1 698 ? -16.728 -4.235 -98.865 1.00 74.06 698 LYS A C 1
ATOM 5774 O O . LYS A 1 698 ? -17.657 -3.451 -98.999 1.00 74.06 698 LYS A O 1
ATOM 5779 N N . ALA A 1 699 ? -16.921 -5.499 -98.495 1.00 72.19 699 ALA A N 1
ATOM 5780 C CA . ALA A 1 699 ? -18.226 -6.036 -98.123 1.00 72.19 699 ALA A CA 1
ATOM 5781 C C . ALA A 1 699 ? -18.707 -5.465 -96.781 1.00 72.19 699 ALA A C 1
ATOM 5783 O O . ALA A 1 699 ? -19.846 -5.030 -96.706 1.00 72.19 699 ALA A O 1
ATOM 5784 N N . GLU A 1 700 ? -17.848 -5.365 -95.763 1.00 71.25 700 GLU A N 1
ATOM 5785 C CA . GLU A 1 700 ? -18.136 -4.701 -94.484 1.00 71.25 700 GLU A CA 1
ATOM 5786 C C . GLU A 1 700 ? -18.330 -3.189 -94.657 1.00 71.25 700 GLU A C 1
ATOM 5788 O O . GLU A 1 700 ? -19.210 -2.613 -94.027 1.00 71.25 700 GLU A O 1
ATOM 5793 N N . GLN A 1 701 ? -17.569 -2.531 -95.539 1.00 74.62 701 GLN A N 1
ATOM 5794 C CA . GLN A 1 701 ? -17.774 -1.121 -95.889 1.00 74.62 701 GLN A CA 1
ATOM 5795 C C . GLN A 1 701 ? -19.093 -0.918 -96.637 1.00 74.62 701 GLN A C 1
ATOM 5797 O O . GLN A 1 701 ? -19.835 -0.012 -96.277 1.00 74.62 701 GLN A O 1
ATOM 5802 N N . ASN A 1 702 ? -19.442 -1.780 -97.597 1.00 74.75 702 ASN A N 1
ATOM 5803 C CA . ASN A 1 702 ? -20.749 -1.752 -98.256 1.00 74.75 702 ASN A CA 1
ATOM 5804 C C . ASN A 1 702 ? -21.882 -2.080 -97.275 1.00 74.75 702 ASN A C 1
ATOM 5806 O O . ASN A 1 702 ? -22.922 -1.442 -97.330 1.00 74.75 702 ASN A O 1
ATOM 5810 N N . GLN A 1 703 ? -21.700 -3.030 -96.358 1.00 74.69 703 GLN A N 1
ATOM 5811 C CA . GLN A 1 703 ? -22.705 -3.404 -95.362 1.00 74.69 703 GLN A CA 1
ATOM 5812 C C . GLN A 1 703 ? -22.878 -2.310 -94.300 1.00 74.69 703 GLN A C 1
ATOM 5814 O O . GLN A 1 703 ? -24.000 -2.041 -93.890 1.00 74.69 703 GLN A O 1
ATOM 5819 N N . SER A 1 704 ? -21.798 -1.629 -93.909 1.00 74.44 704 SER A N 1
ATOM 5820 C CA . SER A 1 704 ? -21.824 -0.452 -93.035 1.00 74.44 704 SER A CA 1
ATOM 5821 C C . SER A 1 704 ? -22.425 0.766 -93.740 1.00 74.44 704 SER A C 1
ATOM 5823 O O . SER A 1 704 ? -23.229 1.469 -93.139 1.00 74.44 704 SER A O 1
ATOM 5825 N N . ALA A 1 705 ? -22.133 0.979 -95.027 1.00 76.06 705 ALA A N 1
ATOM 5826 C CA . ALA A 1 705 ? -22.777 2.009 -95.839 1.00 76.06 705 ALA A CA 1
ATOM 5827 C C . ALA A 1 705 ? -24.275 1.720 -96.022 1.00 76.06 705 ALA A C 1
ATOM 5829 O O . ALA A 1 705 ? -25.089 2.608 -95.810 1.00 76.06 705 ALA A O 1
ATOM 5830 N N . LEU A 1 706 ? -24.665 0.473 -96.308 1.00 75.00 706 LEU A N 1
ATOM 5831 C CA . LEU A 1 706 ? -26.067 0.045 -96.339 1.00 75.00 706 LEU A CA 1
ATOM 5832 C C . LEU A 1 706 ? -26.733 0.175 -94.963 1.00 75.00 706 LEU A C 1
ATOM 5834 O O . LEU A 1 706 ? -27.905 0.523 -94.901 1.00 75.00 706 LEU A O 1
ATOM 5838 N N . HIS A 1 707 ? -26.010 -0.038 -93.859 1.00 75.31 707 HIS A N 1
ATOM 5839 C CA . HIS A 1 707 ? -26.538 0.187 -92.512 1.00 75.31 707 HIS A CA 1
ATOM 5840 C C . HIS A 1 707 ? -26.724 1.682 -92.208 1.00 75.31 707 HIS A C 1
ATOM 5842 O O . HIS A 1 707 ? -27.768 2.063 -91.697 1.00 75.31 707 HIS A O 1
ATOM 5848 N N . GLN A 1 708 ? -25.785 2.538 -92.618 1.00 76.50 708 GLN A N 1
ATOM 5849 C CA . GLN A 1 708 ? -25.906 3.998 -92.529 1.00 76.50 708 GLN A CA 1
ATOM 5850 C C . GLN A 1 708 ? -26.995 4.545 -93.467 1.00 76.50 708 GLN A C 1
ATOM 5852 O O . GLN A 1 708 ? -27.682 5.493 -93.112 1.00 76.50 708 GLN A O 1
ATOM 5857 N N . MET A 1 709 ? -27.224 3.932 -94.633 1.00 71.19 709 MET A N 1
ATOM 5858 C CA . MET A 1 709 ? -28.351 4.251 -95.521 1.00 71.19 709 MET A CA 1
ATOM 5859 C C . MET A 1 709 ? -29.686 3.740 -94.960 1.00 71.19 709 MET A C 1
ATOM 5861 O O . MET A 1 709 ? -30.714 4.394 -95.132 1.00 71.19 709 MET A O 1
ATOM 5865 N N . LEU A 1 710 ? -29.689 2.612 -94.246 1.00 72.62 710 LEU A N 1
ATOM 5866 C CA . LEU A 1 710 ? -30.847 2.115 -93.500 1.00 72.62 710 LEU A CA 1
ATOM 5867 C C . LEU A 1 710 ? -31.182 3.037 -92.315 1.00 72.62 710 LEU A C 1
ATOM 5869 O O . LEU A 1 710 ? -32.348 3.328 -92.080 1.00 72.62 710 LEU A O 1
ATOM 5873 N N . GLU A 1 711 ? -30.175 3.533 -91.600 1.00 73.75 711 GLU A N 1
ATOM 5874 C CA . GLU A 1 711 ? -30.314 4.512 -90.517 1.00 73.75 711 GLU A CA 1
ATOM 5875 C C . GLU A 1 711 ? -30.752 5.885 -91.060 1.00 73.75 711 GLU A C 1
ATOM 5877 O O . GLU A 1 711 ? -31.691 6.489 -90.549 1.00 73.75 711 GLU A O 1
ATOM 5882 N N . PHE A 1 712 ? -30.183 6.337 -92.182 1.00 76.50 712 PHE A N 1
ATOM 5883 C CA . PHE A 1 712 ? -30.614 7.543 -92.894 1.00 76.50 712 PHE A CA 1
ATOM 5884 C C . PHE A 1 712 ? -32.071 7.452 -93.372 1.00 76.50 712 PHE A C 1
ATOM 5886 O O . PHE A 1 712 ? -32.826 8.401 -93.192 1.00 76.50 712 PHE A O 1
ATOM 5893 N N . THR A 1 713 ? -32.510 6.310 -93.913 1.00 73.06 713 THR A N 1
ATOM 5894 C CA . THR A 1 713 ? -33.913 6.096 -94.335 1.00 73.06 713 THR A CA 1
ATOM 5895 C C . THR A 1 713 ? -34.876 5.768 -93.187 1.00 73.06 713 THR A C 1
ATOM 5897 O O . THR A 1 713 ? -36.092 5.794 -93.391 1.00 73.06 713 THR A O 1
ATOM 5900 N N . GLN A 1 714 ? -34.367 5.507 -91.977 1.00 69.38 714 GLN A N 1
ATOM 5901 C CA . GLN A 1 714 ? -35.148 5.523 -90.734 1.00 69.38 714 GLN A CA 1
ATOM 5902 C C . GLN A 1 714 ? -35.309 6.951 -90.195 1.00 69.38 714 GLN A C 1
ATOM 5904 O O . GLN A 1 714 ? -36.407 7.320 -89.786 1.00 69.38 714 GLN A O 1
ATOM 5909 N N . ASN A 1 715 ? -34.251 7.765 -90.250 1.00 73.38 715 ASN A N 1
ATOM 5910 C CA . ASN A 1 715 ? -34.252 9.149 -89.766 1.00 73.38 715 ASN A CA 1
ATOM 5911 C C . ASN A 1 715 ? -34.952 10.131 -90.730 1.00 73.38 715 ASN A C 1
ATOM 5913 O O . ASN A 1 715 ? -35.547 11.108 -90.283 1.00 73.38 715 ASN A O 1
ATOM 5917 N N . TYR A 1 716 ? -34.931 9.858 -92.040 1.00 76.81 716 TYR A N 1
ATOM 5918 C CA . TYR A 1 716 ? -35.550 10.670 -93.094 1.00 76.81 716 TYR A CA 1
ATOM 5919 C C . TYR A 1 716 ? -36.468 9.808 -93.973 1.00 76.81 716 TYR A C 1
ATOM 5921 O O . TYR A 1 716 ? -36.105 9.373 -95.069 1.00 76.81 716 TYR A O 1
ATOM 5929 N N . VAL A 1 717 ? -37.687 9.560 -93.485 1.00 72.06 717 VAL A N 1
ATOM 5930 C CA . VAL A 1 717 ? -38.670 8.663 -94.126 1.00 72.06 717 VAL A CA 1
ATOM 5931 C C . VAL A 1 717 ? -39.017 9.093 -95.560 1.00 72.06 717 VAL A C 1
ATOM 5933 O O . VAL A 1 717 ? -39.179 8.240 -96.429 1.00 72.06 717 VAL A O 1
ATOM 5936 N N . GLU A 1 718 ? -39.053 10.398 -95.842 1.00 74.12 718 GLU A N 1
ATOM 5937 C CA . GLU A 1 718 ? -39.334 10.954 -97.177 1.00 74.12 718 GLU A CA 1
ATOM 5938 C C . GLU A 1 718 ? -38.273 10.587 -98.230 1.00 74.12 718 GLU A C 1
ATOM 5940 O O . GLU A 1 718 ? -38.592 10.468 -99.411 1.00 74.12 718 GLU A O 1
ATOM 5945 N N . ALA A 1 719 ? -37.024 10.336 -97.820 1.00 72.06 719 ALA A N 1
ATOM 5946 C CA . ALA A 1 719 ? -35.958 9.909 -98.728 1.00 72.06 719 ALA A CA 1
ATOM 5947 C C . ALA A 1 719 ? -36.043 8.412 -99.088 1.00 72.06 719 ALA A C 1
ATOM 5949 O O . ALA A 1 719 ? -35.468 7.979 -100.089 1.00 72.06 719 ALA A O 1
ATOM 5950 N N . ARG A 1 720 ? -36.768 7.604 -98.298 1.00 73.81 720 ARG A N 1
ATOM 5951 C CA . ARG A 1 720 ? -36.812 6.137 -98.424 1.00 73.81 720 ARG A CA 1
ATOM 5952 C C . ARG A 1 720 ? -37.289 5.625 -99.796 1.00 73.81 720 ARG A C 1
ATOM 5954 O O . ARG A 1 720 ? -36.662 4.685 -100.282 1.00 73.81 720 ARG A O 1
ATOM 5961 N N . PRO A 1 721 ? -38.306 6.205 -100.472 1.00 72.81 721 PRO A N 1
ATOM 5962 C CA . PRO A 1 721 ? -38.701 5.762 -101.812 1.00 72.81 721 PRO A CA 1
ATOM 5963 C C . PRO A 1 721 ? -37.608 6.009 -102.859 1.00 72.81 721 PRO A C 1
ATOM 5965 O O . PRO A 1 721 ? -37.320 5.129 -103.666 1.00 72.81 721 PRO A O 1
ATOM 5968 N N . MET A 1 722 ? -36.957 7.178 -102.814 1.00 73.81 722 MET A N 1
ATOM 5969 C CA . MET A 1 722 ? -35.888 7.547 -103.748 1.00 73.81 722 MET A CA 1
ATOM 5970 C C . MET A 1 722 ? -34.627 6.701 -103.531 1.00 73.81 722 MET A C 1
ATOM 5972 O O . MET A 1 722 ? -34.043 6.213 -104.495 1.00 73.81 722 MET A O 1
ATOM 5976 N N . VAL A 1 723 ? -34.242 6.469 -102.271 1.00 71.12 723 VAL A N 1
ATOM 5977 C CA . VAL A 1 723 ? -33.111 5.598 -101.920 1.00 71.12 723 VAL A CA 1
ATOM 5978 C C . VAL A 1 723 ? -33.376 4.150 -102.342 1.00 71.12 723 VAL A C 1
ATOM 5980 O O . VAL A 1 723 ? -32.510 3.543 -102.967 1.00 71.12 723 VAL A O 1
ATOM 5983 N N . ASN A 1 724 ? -34.570 3.605 -102.079 1.00 72.25 724 ASN A N 1
ATOM 5984 C CA . ASN A 1 724 ? -34.913 2.247 -102.513 1.00 72.25 724 ASN A CA 1
ATOM 5985 C C . ASN A 1 724 ? -34.905 2.112 -104.043 1.00 72.25 724 ASN A C 1
ATOM 5987 O O . ASN A 1 724 ? -34.354 1.138 -104.547 1.00 72.25 724 ASN A O 1
ATOM 5991 N N . MET A 1 725 ? -35.454 3.088 -104.776 1.00 75.12 725 MET A N 1
ATOM 5992 C CA . MET A 1 725 ? -35.460 3.099 -106.244 1.00 75.12 725 MET A CA 1
ATOM 5993 C C . MET A 1 725 ? -34.035 3.047 -106.816 1.00 75.12 725 MET A C 1
ATOM 5995 O O . MET A 1 725 ? -33.702 2.101 -107.532 1.00 75.12 725 MET A O 1
ATOM 5999 N N . LEU A 1 726 ? -33.164 3.976 -106.406 1.00 74.19 726 LEU A N 1
ATOM 6000 C CA . LEU A 1 726 ? -31.765 4.040 -106.855 1.00 74.19 726 LEU A CA 1
ATOM 6001 C C . LEU A 1 726 ? -30.960 2.779 -106.491 1.00 74.19 726 LEU A C 1
ATOM 6003 O O . LEU A 1 726 ? -30.081 2.358 -107.245 1.00 74.19 726 LEU A O 1
ATOM 6007 N N . LEU A 1 727 ? -31.258 2.148 -105.352 1.00 71.69 727 LEU A N 1
ATOM 6008 C CA . LEU A 1 727 ? -30.641 0.880 -104.956 1.00 71.69 727 LEU A CA 1
ATOM 6009 C C . LEU A 1 727 ? -31.133 -0.295 -105.821 1.00 71.69 727 LEU A C 1
ATOM 6011 O O . LEU A 1 727 ? -30.312 -1.099 -106.272 1.00 71.69 727 LEU A O 1
ATOM 6015 N N . THR A 1 728 ? -32.432 -0.358 -106.142 1.00 71.75 728 THR A N 1
ATOM 6016 C CA . THR A 1 728 ? -32.976 -1.386 -107.049 1.00 71.75 728 THR A CA 1
ATOM 6017 C C . THR A 1 728 ? -32.469 -1.255 -108.486 1.00 71.75 728 THR A C 1
ATOM 6019 O O . THR A 1 728 ? -32.154 -2.275 -109.094 1.00 71.75 728 THR A O 1
ATOM 6022 N N . GLU A 1 729 ? -32.288 -0.035 -109.006 1.00 72.88 729 GLU A N 1
ATOM 6023 C CA . GLU A 1 729 ? -31.677 0.201 -110.328 1.00 72.88 729 GLU A CA 1
ATOM 6024 C C . GLU A 1 729 ? -30.225 -0.302 -110.407 1.00 72.88 729 GLU A C 1
ATOM 6026 O O . GLU A 1 729 ? -29.770 -0.729 -111.466 1.00 72.88 729 GLU A O 1
ATOM 6031 N N . ASN A 1 730 ? -29.509 -0.310 -109.277 1.00 66.75 730 ASN A N 1
ATOM 6032 C CA . ASN A 1 730 ? -28.137 -0.812 -109.166 1.00 66.75 730 ASN A CA 1
ATOM 6033 C C . ASN A 1 730 ? -28.056 -2.270 -108.661 1.00 66.75 730 ASN A C 1
ATOM 6035 O O . ASN A 1 730 ? -26.964 -2.765 -108.378 1.00 66.75 730 ASN A O 1
ATOM 6039 N N . GLY A 1 731 ? -29.188 -2.979 -108.561 1.00 62.38 731 GLY A N 1
ATOM 6040 C CA . GLY A 1 731 ? -29.235 -4.408 -108.234 1.00 62.38 731 GLY A CA 1
ATOM 6041 C C . GLY A 1 731 ? -28.916 -4.768 -106.777 1.00 62.38 731 GLY A C 1
ATOM 6042 O O . GLY A 1 731 ? -28.540 -5.910 -106.509 1.00 62.38 731 GLY A O 1
ATOM 6043 N N . VAL A 1 732 ? -29.054 -3.830 -105.833 1.00 66.69 732 VAL A N 1
ATOM 6044 C CA . VAL A 1 732 ? -28.776 -4.045 -104.400 1.00 66.69 732 VAL A CA 1
ATOM 6045 C C . VAL A 1 732 ? -30.038 -3.784 -103.579 1.00 66.69 732 VAL A C 1
ATOM 6047 O O . VAL A 1 732 ? -30.652 -2.732 -103.703 1.00 66.69 732 VAL A O 1
ATOM 6050 N N . SER A 1 733 ? -30.430 -4.715 -102.708 1.00 60.00 733 SER A N 1
ATOM 6051 C CA . SER A 1 733 ? -31.583 -4.550 -101.813 1.00 60.00 733 SER A CA 1
ATOM 6052 C C . SER A 1 733 ? -31.161 -4.257 -100.371 1.00 60.00 733 SER A C 1
ATOM 6054 O O . SER A 1 733 ? -30.278 -4.911 -99.813 1.00 60.00 733 SER A O 1
ATOM 6056 N N . LEU A 1 734 ? -31.834 -3.297 -99.730 1.00 62.28 734 LEU A N 1
ATOM 6057 C CA . LEU A 1 734 ? -31.828 -3.183 -98.271 1.00 62.28 734 LEU A CA 1
ATOM 6058 C C . LEU A 1 734 ? -32.682 -4.316 -97.687 1.00 62.28 734 LEU A C 1
ATOM 6060 O O . LEU A 1 734 ? -33.821 -4.518 -98.104 1.00 62.28 734 LEU A O 1
ATOM 6064 N N . ALA A 1 735 ? -32.131 -5.062 -96.729 1.00 53.59 735 ALA A N 1
ATOM 6065 C CA . ALA A 1 735 ? -32.835 -6.174 -96.101 1.00 53.59 735 ALA A CA 1
ATOM 6066 C C . ALA A 1 735 ? -33.929 -5.667 -95.145 1.00 53.59 735 ALA A C 1
ATOM 6068 O O . ALA A 1 735 ? -33.641 -4.952 -94.182 1.00 53.59 735 ALA A O 1
ATOM 6069 N N . GLU A 1 736 ? -35.180 -6.061 -95.390 1.00 48.03 736 GLU A N 1
ATOM 6070 C CA . GLU A 1 736 ? -36.297 -5.718 -94.509 1.00 48.03 736 GLU A CA 1
ATOM 6071 C C . GLU A 1 736 ? -36.345 -6.601 -93.252 1.00 48.03 736 GLU A C 1
ATOM 6073 O O . GLU A 1 736 ? -35.890 -7.747 -93.218 1.00 48.03 736 GLU A O 1
ATOM 6078 N N . ARG A 1 737 ? -36.872 -6.027 -92.168 1.00 39.28 737 ARG A N 1
ATOM 6079 C CA . ARG A 1 737 ? -36.751 -6.564 -90.810 1.00 39.28 737 ARG A CA 1
ATOM 6080 C C . ARG A 1 737 ? -37.924 -7.490 -90.473 1.00 39.28 737 ARG A C 1
ATOM 6082 O O . ARG A 1 737 ? -38.865 -7.063 -89.811 1.00 39.28 737 ARG A O 1
ATOM 6089 N N . ASN A 1 738 ? -37.852 -8.751 -90.899 1.00 33.81 738 ASN A N 1
ATOM 6090 C CA . ASN A 1 738 ? -38.803 -9.777 -90.452 1.00 33.81 738 ASN A CA 1
ATOM 6091 C C . ASN A 1 738 ? -38.708 -10.016 -88.934 1.00 33.81 738 ASN A C 1
ATOM 6093 O O . ASN A 1 738 ? -37.638 -9.905 -88.331 1.00 33.81 738 ASN A O 1
ATOM 6097 N N . THR A 1 739 ? -39.847 -10.332 -88.317 1.00 36.19 739 THR A N 1
ATOM 6098 C CA . THR A 1 739 ? -40.030 -10.374 -86.861 1.00 36.19 739 THR A CA 1
ATOM 6099 C C . THR A 1 739 ? -40.659 -11.690 -86.386 1.00 36.19 739 THR A C 1
ATOM 6101 O O . THR A 1 739 ? -41.446 -12.303 -87.097 1.00 36.19 739 THR A O 1
ATOM 6104 N N . VAL A 1 740 ? -40.371 -12.035 -85.121 1.00 34.97 740 VAL A N 1
ATOM 6105 C CA . VAL A 1 740 ? -41.039 -13.052 -84.272 1.00 34.97 740 VAL A CA 1
ATOM 6106 C C . VAL A 1 740 ? -40.837 -14.545 -84.638 1.00 34.97 740 VAL A C 1
ATOM 6108 O O . VAL A 1 740 ? -40.945 -14.937 -85.790 1.00 34.97 740 VAL A O 1
ATOM 6111 N N . ILE A 1 741 ? -40.627 -15.372 -83.593 1.00 31.91 741 ILE A N 1
ATOM 6112 C CA . ILE A 1 741 ? -41.238 -16.702 -83.292 1.00 31.91 741 ILE A CA 1
ATOM 6113 C C . ILE A 1 741 ? -40.256 -17.718 -82.644 1.00 31.91 741 ILE A C 1
ATOM 6115 O O . ILE A 1 741 ? -39.328 -18.219 -83.261 1.00 31.91 741 ILE A O 1
ATOM 6119 N N . GLN A 1 742 ? -40.525 -17.969 -81.353 1.00 31.64 742 GLN A N 1
ATOM 6120 C CA . GLN A 1 742 ? -40.526 -19.223 -80.563 1.00 31.64 742 GLN A CA 1
ATOM 6121 C C . GLN A 1 742 ? -39.465 -20.345 -80.739 1.00 31.64 742 GLN A C 1
ATOM 6123 O O . GLN A 1 742 ? -39.314 -20.948 -81.791 1.00 31.64 742 GLN A O 1
ATOM 6128 N N . ILE A 1 743 ? -38.840 -20.699 -79.600 1.00 34.09 743 ILE A N 1
ATOM 6129 C CA . ILE A 1 743 ? -39.013 -21.972 -78.843 1.00 34.09 743 ILE A CA 1
ATOM 6130 C C . ILE A 1 743 ? -39.302 -23.248 -79.673 1.00 34.09 743 ILE A C 1
ATOM 6132 O O . ILE A 1 743 ? -40.377 -23.344 -80.250 1.00 34.09 743 ILE A O 1
ATOM 6136 N N . ASP A 1 744 ? -38.444 -24.283 -79.585 1.00 28.06 744 ASP A N 1
ATOM 6137 C CA . ASP A 1 744 ? -38.655 -25.434 -78.667 1.00 28.06 744 ASP A CA 1
ATOM 6138 C C . ASP A 1 744 ? -37.391 -26.330 -78.543 1.00 28.06 744 ASP A C 1
ATOM 6140 O O . ASP A 1 744 ? -36.270 -25.854 -78.733 1.00 28.06 744 ASP A O 1
ATOM 6144 N N . SER A 1 745 ? -37.551 -27.587 -78.115 1.00 31.61 745 SER A N 1
ATOM 6145 C CA . SER A 1 745 ? -36.553 -28.409 -77.425 1.00 31.61 745 SER A CA 1
ATOM 6146 C C . SER A 1 745 ? -36.605 -29.906 -77.804 1.00 31.61 745 SER A C 1
ATOM 6148 O O . SER A 1 745 ? -37.521 -30.352 -78.487 1.00 31.61 745 SER A O 1
ATOM 6150 N N . LYS A 1 746 ? -35.650 -30.679 -77.242 1.00 32.56 746 LYS A N 1
ATOM 6151 C CA . LYS A 1 746 ? -35.644 -32.149 -77.001 1.00 32.56 746 LYS A CA 1
ATOM 6152 C C . LYS A 1 746 ? -35.210 -33.166 -78.095 1.00 32.56 746 LYS A C 1
ATOM 6154 O O . LYS A 1 746 ? -35.776 -33.240 -79.172 1.00 32.56 746 LYS A O 1
ATOM 6159 N N . ILE A 1 747 ? -34.362 -34.100 -77.609 1.00 31.67 747 ILE A N 1
ATOM 6160 C CA . ILE A 1 747 ? -34.377 -35.584 -77.782 1.00 31.67 747 ILE A CA 1
ATOM 6161 C C . ILE A 1 747 ? -33.606 -36.257 -78.962 1.00 31.67 747 ILE A C 1
ATOM 6163 O O . ILE A 1 747 ? -33.987 -36.114 -80.111 1.00 31.67 747 ILE A O 1
ATOM 6167 N N . THR A 1 748 ? -32.551 -37.023 -78.577 1.00 31.77 748 THR A N 1
ATOM 6168 C CA . THR A 1 748 ? -31.980 -38.345 -79.034 1.00 31.77 748 THR A CA 1
ATOM 6169 C C . THR A 1 748 ? -31.930 -38.735 -80.533 1.00 31.77 748 THR A C 1
ATOM 6171 O O . THR A 1 748 ? -32.807 -38.353 -81.290 1.00 31.77 748 THR A O 1
ATOM 6174 N N . ASP A 1 749 ? -31.033 -39.588 -81.064 1.00 28.38 749 ASP A N 1
ATOM 6175 C CA . ASP A 1 749 ? -29.893 -40.417 -80.572 1.00 28.38 749 ASP A CA 1
ATOM 6176 C C . ASP A 1 749 ? -28.962 -40.746 -81.791 1.00 28.38 749 ASP A C 1
ATOM 6178 O O . ASP A 1 749 ? -29.258 -40.301 -82.898 1.00 28.38 749 ASP A O 1
ATOM 6182 N N . GLY A 1 750 ? -27.854 -41.509 -81.749 1.00 29.38 750 GLY A N 1
ATOM 6183 C CA . GLY A 1 750 ? -27.144 -42.191 -80.653 1.00 29.38 750 GLY A CA 1
ATOM 6184 C C . GLY A 1 750 ? -26.283 -43.395 -81.116 1.00 29.38 750 GLY A C 1
ATOM 6185 O O . GLY A 1 750 ? -26.589 -44.012 -82.132 1.00 29.38 750 GLY A O 1
ATOM 6186 N N . LYS A 1 751 ? -25.264 -43.756 -80.308 1.00 32.81 751 LYS A N 1
ATOM 6187 C CA . LYS A 1 751 ? -24.376 -44.959 -80.358 1.00 32.81 751 LYS A CA 1
ATOM 6188 C C . LYS A 1 751 ? -23.443 -45.175 -81.577 1.00 32.81 751 LYS A C 1
ATOM 6190 O O . LYS A 1 751 ? -23.784 -44.829 -82.698 1.00 32.81 751 LYS A O 1
ATOM 6195 N N . GLU A 1 752 ? -22.266 -45.817 -81.442 1.00 30.80 752 GLU A N 1
ATOM 6196 C CA . GLU A 1 752 ? -21.421 -46.118 -80.247 1.00 30.80 752 GLU A CA 1
ATOM 6197 C C . GLU A 1 752 ? -20.133 -45.236 -80.261 1.00 30.80 752 GLU A C 1
ATOM 6199 O O . GLU A 1 752 ? -20.292 -44.033 -80.433 1.00 30.80 752 GLU A O 1
ATOM 6204 N N . GLY A 1 753 ? -18.856 -45.640 -80.084 1.00 29.66 753 GLY A N 1
ATOM 6205 C CA . GLY A 1 753 ? -18.165 -46.920 -79.778 1.00 29.66 753 GLY A CA 1
ATOM 6206 C C . GLY A 1 753 ? -16.678 -46.872 -80.178 1.00 29.66 753 GLY A C 1
ATOM 6207 O O . GLY A 1 753 ? -16.258 -45.899 -80.797 1.00 29.66 753 GLY A O 1
ATOM 6208 N N . SER A 1 754 ? -15.818 -47.870 -79.938 1.00 31.75 754 SER A N 1
ATOM 6209 C CA . SER A 1 754 ? -15.778 -48.991 -78.972 1.00 31.75 754 SER A CA 1
ATOM 6210 C C . SER A 1 754 ? -14.353 -49.611 -79.044 1.00 31.75 754 SER A C 1
ATOM 6212 O O . SER A 1 754 ? -13.731 -49.539 -80.101 1.00 31.75 754 SER A O 1
ATOM 6214 N N . LEU A 1 755 ? -13.863 -50.257 -77.966 1.00 29.05 755 LEU A N 1
ATOM 6215 C CA . LEU A 1 755 ? -12.524 -50.903 -77.801 1.00 29.05 755 LEU A CA 1
ATOM 6216 C C . LEU A 1 755 ? -11.290 -49.968 -77.642 1.00 29.05 755 LEU A C 1
ATOM 6218 O O . LEU A 1 755 ? -11.269 -48.879 -78.198 1.00 29.05 755 LEU A O 1
ATOM 6222 N N . ALA A 1 756 ? -10.169 -50.346 -76.995 1.00 29.91 756 ALA A N 1
ATOM 6223 C CA . ALA A 1 756 ? -9.896 -51.235 -75.840 1.00 29.91 756 ALA A CA 1
ATOM 6224 C C . ALA A 1 756 ? -8.392 -51.142 -75.433 1.00 29.91 756 ALA A C 1
ATOM 6226 O O . ALA A 1 756 ? -7.562 -50.763 -76.254 1.00 29.91 756 ALA A O 1
ATOM 6227 N N . SER A 1 757 ? -8.042 -51.642 -74.231 1.00 30.33 757 SER A N 1
ATOM 6228 C CA . SER A 1 757 ? -6.676 -51.965 -73.730 1.00 30.33 757 SER A CA 1
ATOM 6229 C C . SER A 1 757 ? -5.825 -50.840 -73.094 1.00 30.33 757 SER A C 1
ATOM 6231 O O . SER A 1 757 ? -5.851 -49.720 -73.583 1.00 30.33 757 SER A O 1
ATOM 6233 N N . SER A 1 758 ? -4.962 -51.051 -72.076 1.00 32.91 758 SER A N 1
ATOM 6234 C CA . SER A 1 758 ? -4.928 -51.976 -70.903 1.00 32.91 758 SER A CA 1
ATOM 6235 C C . SER A 1 758 ? -3.704 -51.666 -70.013 1.00 32.91 758 SER A C 1
ATOM 6237 O O . SER A 1 758 ? -2.604 -51.745 -70.545 1.00 32.91 758 SER A O 1
ATOM 6239 N N . ARG A 1 759 ? -3.874 -51.548 -68.673 1.00 31.64 759 ARG A N 1
ATOM 6240 C CA . ARG A 1 759 ? -2.850 -51.773 -67.595 1.00 31.64 759 ARG A CA 1
ATOM 6241 C C . ARG A 1 759 ? -1.537 -50.936 -67.680 1.00 31.64 759 ARG A C 1
ATOM 6243 O O . ARG A 1 759 ? -1.176 -50.426 -68.722 1.00 31.64 759 ARG A O 1
ATOM 6250 N N . SER A 1 760 ? -0.721 -50.719 -66.644 1.00 32.16 760 SER A N 1
ATOM 6251 C CA . SER A 1 760 ? -0.752 -50.914 -65.177 1.00 32.16 760 SER A CA 1
ATOM 6252 C C . SER A 1 760 ? 0.041 -49.726 -64.564 1.00 32.16 760 SER A C 1
ATOM 6254 O O . SER A 1 760 ? 0.741 -49.042 -65.302 1.00 32.16 760 SER A O 1
ATOM 6256 N N . GLY A 1 761 ? 0.039 -49.411 -63.268 1.00 29.02 761 GLY A N 1
ATOM 6257 C CA . GLY A 1 761 ? -0.502 -50.115 -62.104 1.00 29.02 761 GLY A CA 1
ATOM 6258 C C . GLY A 1 761 ? -0.663 -49.169 -60.901 1.00 29.02 761 GLY A C 1
ATOM 6259 O O . GLY A 1 761 ? -0.593 -47.954 -61.057 1.00 29.02 761 GLY A O 1
ATOM 6260 N N . SER A 1 762 ? -0.926 -49.723 -59.715 1.00 35.00 762 SER A N 1
ATOM 6261 C CA . SER A 1 762 ? -1.490 -48.998 -58.560 1.00 35.00 762 SER A CA 1
ATOM 6262 C C . SER A 1 762 ? -0.678 -49.172 -57.272 1.00 35.00 762 SER A C 1
ATOM 6264 O O . SER A 1 762 ? -0.009 -50.190 -57.130 1.00 35.00 762 SER A O 1
ATOM 6266 N N . MET A 1 763 ? -0.805 -48.203 -56.355 1.00 30.78 763 MET A N 1
ATOM 6267 C CA . MET A 1 763 ? -0.708 -48.253 -54.876 1.00 30.78 763 MET A CA 1
ATOM 6268 C C . MET A 1 763 ? -0.991 -46.815 -54.369 1.00 30.78 763 MET A C 1
ATOM 6270 O O . MET A 1 763 ? -0.486 -45.878 -54.981 1.00 30.78 763 MET A O 1
ATOM 6274 N N . ALA A 1 764 ? -1.684 -46.494 -53.269 1.00 33.09 764 ALA A N 1
ATOM 6275 C CA . ALA A 1 764 ? -2.691 -47.138 -52.402 1.00 33.09 764 ALA A CA 1
ATOM 6276 C C . ALA A 1 764 ? -3.144 -46.017 -51.411 1.00 33.09 764 ALA A C 1
ATOM 6278 O O . ALA A 1 764 ? -2.281 -45.325 -50.882 1.00 33.09 764 ALA A O 1
ATOM 6279 N N . SER A 1 765 ? -4.414 -45.580 -51.312 1.00 33.84 765 SER A N 1
ATOM 6280 C CA . SER A 1 765 ? -5.552 -46.149 -50.535 1.00 33.84 765 SER A CA 1
ATOM 6281 C C . SER A 1 765 ? -5.263 -46.320 -49.028 1.00 33.84 765 SER A C 1
ATOM 6283 O O . SER A 1 765 ? -4.194 -46.805 -48.687 1.00 33.84 765 SER A O 1
ATOM 6285 N N . PHE A 1 766 ? -6.130 -46.003 -48.055 1.00 29.27 766 PHE A N 1
ATOM 6286 C CA . PHE A 1 766 ? -7.578 -45.674 -47.961 1.00 29.27 766 PHE A CA 1
ATOM 6287 C C . PHE A 1 766 ? -7.753 -44.492 -46.963 1.00 29.27 766 PHE A C 1
ATOM 6289 O O . PHE A 1 766 ? -6.782 -44.162 -46.291 1.00 29.27 766 PHE A O 1
ATOM 6296 N N . ARG A 1 767 ? -8.854 -43.751 -46.733 1.00 32.62 767 ARG A N 1
ATOM 6297 C CA . ARG A 1 767 ? -10.297 -43.671 -47.099 1.00 32.62 767 ARG A CA 1
ATOM 6298 C C . ARG A 1 767 ? -11.273 -44.814 -46.749 1.00 32.62 767 ARG A C 1
ATOM 6300 O O . ARG A 1 767 ? -11.449 -45.735 -47.540 1.00 32.62 767 ARG A O 1
ATOM 6307 N N . THR A 1 768 ? -12.091 -44.591 -45.715 1.00 30.03 768 THR A N 1
ATOM 6308 C CA . THR A 1 768 ? -13.364 -45.294 -45.443 1.00 30.03 768 THR A CA 1
ATOM 6309 C C . THR A 1 768 ? -14.474 -44.321 -45.029 1.00 30.03 768 THR A C 1
ATOM 6311 O O . THR A 1 768 ? -14.223 -43.439 -44.218 1.00 30.03 768 THR A O 1
ATOM 6314 N N . ASP A 1 769 ? -15.686 -44.539 -45.542 1.00 29.11 769 ASP A N 1
ATOM 6315 C CA . ASP A 1 769 ? -16.978 -43.987 -45.090 1.00 29.11 769 ASP A CA 1
ATOM 6316 C C . ASP A 1 769 ? -18.062 -45.006 -45.488 1.00 29.11 769 ASP A C 1
ATOM 6318 O O . ASP A 1 769 ? -17.945 -45.519 -46.599 1.00 29.11 769 ASP A O 1
ATOM 6322 N N . ILE A 1 770 ? -19.083 -45.204 -44.632 1.00 31.16 770 ILE A N 1
ATOM 6323 C CA . ILE A 1 770 ? -20.527 -45.405 -44.955 1.00 31.16 770 ILE A CA 1
ATOM 6324 C C . ILE A 1 770 ? -20.857 -46.572 -45.945 1.00 31.16 770 ILE A C 1
ATOM 6326 O O . ILE A 1 770 ? -20.381 -46.595 -47.071 1.00 31.16 770 ILE A O 1
ATOM 6330 N N . ASP A 1 771 ? -21.684 -47.592 -45.652 1.00 30.53 771 ASP A N 1
ATOM 6331 C CA . ASP A 1 771 ? -22.969 -47.634 -44.915 1.00 30.53 771 ASP A CA 1
ATOM 6332 C C . ASP A 1 771 ? -23.435 -49.092 -44.600 1.00 30.53 771 ASP A C 1
ATOM 6334 O O . ASP A 1 771 ? -22.843 -50.033 -45.129 1.00 30.53 771 ASP A O 1
ATOM 6338 N N . GLN A 1 772 ? -24.543 -49.262 -43.845 1.00 30.61 772 GLN A N 1
ATOM 6339 C CA . GLN A 1 772 ? -25.752 -50.076 -44.173 1.00 30.61 772 GLN A CA 1
ATOM 6340 C C . GLN A 1 772 ? -26.527 -50.729 -42.985 1.00 30.61 772 GLN A C 1
ATOM 6342 O O . GLN A 1 772 ? -26.158 -51.780 -42.474 1.00 30.61 772 GLN A O 1
ATOM 6347 N N . PHE A 1 773 ? -27.740 -50.195 -42.755 1.00 26.66 773 PHE A N 1
ATOM 6348 C CA . PHE A 1 773 ? -29.041 -50.888 -42.548 1.00 26.66 773 PHE A CA 1
ATOM 6349 C C . PHE A 1 773 ? -29.463 -51.651 -41.250 1.00 26.66 773 PHE A C 1
ATOM 6351 O O . PHE A 1 773 ? -28.839 -52.606 -40.805 1.00 26.66 773 PHE A O 1
ATOM 6358 N N . LYS A 1 774 ? -30.727 -51.352 -40.861 1.00 32.16 774 LYS A N 1
ATOM 6359 C CA . LYS A 1 774 ? -31.738 -52.081 -40.033 1.00 32.16 774 LYS A CA 1
ATOM 6360 C C . LYS A 1 774 ? -31.732 -51.982 -38.489 1.00 32.16 774 LYS A C 1
ATOM 6362 O O . LYS A 1 774 ? -31.043 -52.738 -37.820 1.00 32.16 774 LYS A O 1
ATOM 6367 N N . GLY A 1 775 ? -32.754 -51.277 -37.968 1.00 28.03 775 GLY A N 1
ATOM 6368 C CA . GLY A 1 775 ? -33.640 -51.803 -36.907 1.00 28.03 775 GLY A CA 1
ATOM 6369 C C . GLY A 1 775 ? -33.973 -50.875 -35.724 1.00 28.03 775 GLY A C 1
ATOM 6370 O O . GLY A 1 775 ? -33.099 -50.673 -34.894 1.00 28.03 775 GLY A O 1
ATOM 6371 N N . SER A 1 776 ? -35.256 -50.472 -35.588 1.00 30.33 776 SER A N 1
ATOM 6372 C CA . SER A 1 776 ? -35.944 -49.944 -34.366 1.00 30.33 776 SER A CA 1
ATOM 6373 C C . SER A 1 776 ? -35.364 -48.674 -33.675 1.00 30.33 776 SER A C 1
ATOM 6375 O O . SER A 1 776 ? -34.159 -48.521 -33.560 1.00 30.33 776 SER A O 1
ATOM 6377 N N . ASP A 1 777 ? -36.136 -47.707 -33.155 1.00 32.31 777 ASP A N 1
ATOM 6378 C CA . ASP A 1 777 ? -37.599 -47.584 -33.035 1.00 32.31 777 ASP A CA 1
ATOM 6379 C C . ASP A 1 777 ? -38.093 -46.115 -32.929 1.00 32.31 777 ASP A C 1
ATOM 6381 O O . ASP A 1 777 ? -37.407 -45.248 -32.402 1.00 32.31 777 ASP A O 1
ATOM 6385 N N . ILE A 1 778 ? -39.334 -45.898 -33.390 1.00 31.45 778 ILE A N 1
ATOM 6386 C CA . ILE A 1 778 ? -40.399 -45.018 -32.843 1.00 31.45 778 ILE A CA 1
ATOM 6387 C C . ILE A 1 778 ? -40.146 -43.496 -32.585 1.00 31.45 778 ILE A C 1
ATOM 6389 O O . ILE A 1 778 ? -39.499 -43.078 -31.632 1.00 31.45 778 ILE A O 1
ATOM 6393 N N . SER A 1 779 ? -40.950 -42.688 -33.306 1.00 31.47 779 SER A N 1
ATOM 6394 C CA . SER A 1 779 ? -41.582 -41.385 -32.946 1.00 31.47 779 SER A CA 1
ATOM 6395 C C . SER A 1 779 ? -40.955 -40.000 -33.279 1.00 31.47 779 SER A C 1
ATOM 6397 O O . SER A 1 779 ? -40.004 -39.535 -32.670 1.00 31.47 779 SER A O 1
ATOM 6399 N N . LEU A 1 780 ? -41.686 -39.299 -34.168 1.00 32.25 780 LEU A N 1
ATOM 6400 C CA . LEU A 1 780 ? -42.156 -37.893 -34.110 1.00 32.25 780 LEU A CA 1
ATOM 6401 C C . LEU A 1 780 ? -41.179 -36.687 -34.213 1.00 32.25 780 LEU A C 1
ATOM 6403 O O . LEU A 1 780 ? -40.580 -36.223 -33.251 1.00 32.25 780 LEU A O 1
ATOM 6407 N N . SER A 1 781 ? -41.202 -36.085 -35.410 1.00 29.89 781 SER A N 1
ATOM 6408 C CA . SER A 1 781 ? -40.984 -34.658 -35.755 1.00 29.89 781 SER A CA 1
ATOM 6409 C C . SER A 1 781 ? -42.187 -33.767 -35.323 1.00 29.89 781 SER A C 1
ATOM 6411 O O . SER A 1 781 ? -43.138 -34.345 -34.787 1.00 29.89 781 SER A O 1
ATOM 6413 N N . PRO A 1 782 ? -42.260 -32.422 -35.566 1.00 44.91 782 PRO A N 1
ATOM 6414 C CA . PRO A 1 782 ? -41.384 -31.451 -36.279 1.00 44.91 782 PRO A CA 1
ATOM 6415 C C . PRO A 1 782 ? -40.893 -30.286 -35.356 1.00 44.91 782 PRO A C 1
ATOM 6417 O O . PRO A 1 782 ? -41.096 -30.364 -34.152 1.00 44.91 782 PRO A O 1
ATOM 6420 N N . SER A 1 783 ? -40.153 -29.221 -35.726 1.00 31.50 783 SER A N 1
ATOM 6421 C CA . SER A 1 783 ? -39.825 -28.463 -36.966 1.00 31.50 783 SER A CA 1
ATOM 6422 C C . SER A 1 783 ? -40.849 -27.398 -37.449 1.00 31.50 783 SER A C 1
ATOM 6424 O O . SER A 1 783 ? -42.048 -27.621 -37.350 1.00 31.50 783 SER A O 1
ATOM 6426 N N . VAL A 1 784 ? -40.340 -26.285 -38.029 1.00 36.41 784 VAL A N 1
ATOM 6427 C CA . VAL A 1 784 ? -41.042 -25.098 -38.622 1.00 36.41 784 VAL A CA 1
ATOM 6428 C C . VAL A 1 784 ? -41.721 -24.162 -37.577 1.00 36.41 784 VAL A C 1
ATOM 6430 O O . VAL A 1 784 ? -42.588 -24.623 -36.851 1.00 36.41 784 VAL A O 1
ATOM 6433 N N . VAL A 1 785 ? -41.349 -22.892 -37.286 1.00 32.34 785 VAL A N 1
ATOM 6434 C CA . VAL A 1 785 ? -40.969 -21.647 -38.036 1.00 32.34 785 VAL A CA 1
ATOM 6435 C C . VAL A 1 785 ? -42.163 -20.723 -38.388 1.00 32.34 785 VAL A C 1
ATOM 6437 O O . VAL A 1 785 ? -42.888 -21.046 -39.321 1.00 32.34 785 VAL A O 1
ATOM 6440 N N . ASN A 1 786 ? -42.322 -19.553 -37.720 1.00 29.89 786 ASN A N 1
ATOM 6441 C CA . ASN A 1 786 ? -42.121 -18.193 -38.305 1.00 29.89 786 ASN A CA 1
ATOM 6442 C C . ASN A 1 786 ? -42.459 -16.968 -37.392 1.00 29.89 786 ASN A C 1
ATOM 6444 O O . ASN A 1 786 ? -43.379 -17.021 -36.589 1.00 29.89 786 ASN A O 1
ATOM 6448 N N . LEU A 1 787 ? -41.704 -15.876 -37.613 1.00 30.23 787 LEU A N 1
ATOM 6449 C CA . LEU A 1 787 ? -41.973 -14.411 -37.526 1.00 30.23 787 LEU A CA 1
ATOM 6450 C C . LEU A 1 787 ? -43.100 -13.777 -36.649 1.00 30.23 787 LEU A C 1
ATOM 6452 O O . LEU A 1 787 ? -44.267 -13.905 -36.994 1.00 30.23 787 LEU A O 1
ATOM 6456 N N . ASP A 1 788 ? -42.668 -12.887 -35.724 1.00 33.00 788 ASP A N 1
ATOM 6457 C CA . ASP A 1 788 ? -43.157 -11.497 -35.433 1.00 33.00 788 ASP A CA 1
ATOM 6458 C C . ASP A 1 788 ? -44.648 -11.244 -35.019 1.00 33.00 788 ASP A C 1
ATOM 6460 O O . ASP A 1 788 ? -45.465 -12.157 -35.114 1.00 33.00 788 ASP A O 1
ATOM 6464 N N . PRO A 1 789 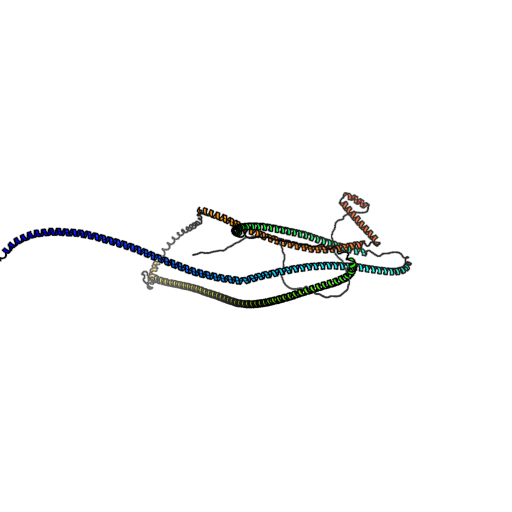? -45.080 -10.029 -34.566 1.00 45.84 789 PRO A N 1
ATOM 6465 C CA . PRO A 1 789 ? -44.329 -8.805 -34.224 1.00 45.84 789 PRO A CA 1
ATOM 6466 C C . PRO A 1 789 ? -44.722 -8.076 -32.898 1.00 45.84 789 PRO A C 1
ATOM 6468 O O . PRO A 1 789 ? -45.784 -8.281 -32.316 1.00 45.84 789 PRO A O 1
ATOM 6471 N N . THR A 1 790 ? -43.939 -7.035 -32.563 1.00 32.31 790 THR A N 1
ATOM 6472 C CA . THR A 1 790 ? -44.327 -5.766 -31.872 1.00 32.31 790 THR A CA 1
ATOM 6473 C C . THR A 1 790 ? -44.666 -5.652 -30.360 1.00 32.31 790 THR A C 1
ATOM 6475 O O . THR A 1 790 ? -45.456 -6.397 -29.799 1.00 32.31 790 THR A O 1
ATOM 6478 N N . LEU A 1 791 ? -44.218 -4.494 -29.823 1.00 31.77 791 LEU A N 1
ATOM 6479 C CA . LEU A 1 791 ? -44.868 -3.559 -28.866 1.00 31.77 791 LEU A CA 1
ATOM 6480 C C . LEU A 1 791 ? -44.660 -3.632 -27.323 1.00 31.77 791 LEU A C 1
ATOM 6482 O O . LEU A 1 791 ? -44.858 -4.642 -26.665 1.00 31.77 791 LEU A O 1
ATOM 6486 N N . LEU A 1 792 ? -44.427 -2.415 -26.790 1.00 34.44 792 LEU A N 1
ATOM 6487 C CA . LEU A 1 792 ? -44.724 -1.844 -25.455 1.00 34.44 792 LEU A CA 1
ATOM 6488 C C . LEU A 1 792 ? -43.798 -2.062 -24.230 1.00 34.44 792 LEU A C 1
ATOM 6490 O O . LEU A 1 792 ? -43.827 -3.063 -23.525 1.00 34.44 792 LEU A O 1
ATOM 6494 N N . ILE A 1 793 ? -43.113 -0.959 -23.893 1.00 42.31 793 ILE A N 1
ATOM 6495 C CA . ILE A 1 793 ? -42.662 -0.519 -22.553 1.00 42.31 793 ILE A CA 1
ATOM 6496 C C . ILE A 1 793 ? -43.909 -0.271 -21.670 1.00 42.31 793 ILE A C 1
ATOM 6498 O O . ILE A 1 793 ? -44.811 0.426 -22.145 1.00 42.31 793 ILE A O 1
ATOM 6502 N N . PRO A 1 794 ? -44.021 -0.826 -20.438 1.00 43.22 794 PRO A N 1
ATOM 6503 C CA . PRO A 1 794 ? -43.549 -0.168 -19.192 1.00 43.22 794 PRO A CA 1
ATOM 6504 C C . PRO A 1 794 ? -43.026 -1.169 -18.117 1.00 43.22 794 PRO A C 1
ATOM 6506 O O . PRO A 1 794 ? -43.030 -2.371 -18.342 1.00 43.22 794 PRO A O 1
ATOM 6509 N N . GLY A 1 795 ? -42.562 -0.797 -16.914 1.00 33.97 795 GLY A N 1
ATOM 6510 C CA . GLY A 1 795 ? -42.278 0.515 -16.308 1.00 33.97 795 GLY A CA 1
ATOM 6511 C C . GLY A 1 795 ? -42.483 0.526 -14.773 1.00 33.97 795 GLY A C 1
ATOM 6512 O O . GLY A 1 795 ? -43.293 -0.228 -14.255 1.00 33.97 795 GLY A O 1
ATOM 6513 N N .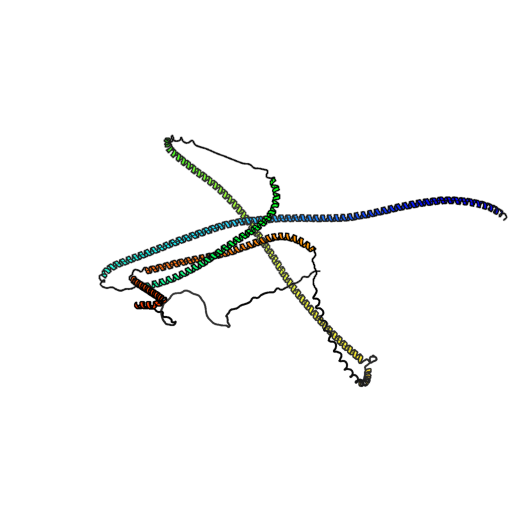 GLU A 1 796 ? -41.778 1.428 -14.075 1.00 33.91 796 GLU A N 1
ATOM 6514 C CA . GLU A 1 796 ? -42.074 1.987 -12.730 1.00 33.91 796 GLU A CA 1
ATOM 6515 C C . GLU A 1 796 ? -42.234 1.121 -11.438 1.00 33.91 796 GLU A C 1
ATOM 6517 O O . GLU A 1 796 ? -43.111 0.275 -11.311 1.00 33.91 796 GLU A O 1
ATOM 6522 N N . ARG A 1 797 ? -41.558 1.600 -10.363 1.00 34.28 797 ARG A N 1
ATOM 6523 C CA . ARG A 1 797 ? -41.871 1.432 -8.909 1.00 34.28 797 ARG A CA 1
ATOM 6524 C C . ARG A 1 797 ? -41.676 0.003 -8.323 1.00 34.28 797 ARG A C 1
ATOM 6526 O O . ARG A 1 797 ? -41.601 -0.973 -9.045 1.00 34.28 797 ARG A O 1
ATOM 6533 N N . LYS A 1 798 ? -41.517 -0.206 -7.001 1.00 35.25 798 LYS A N 1
ATOM 6534 C CA . LYS A 1 798 ? -41.764 0.638 -5.803 1.00 35.25 798 LYS A CA 1
ATOM 6535 C C . LYS A 1 798 ? -40.592 0.660 -4.802 1.00 35.25 798 LYS A C 1
ATOM 6537 O O . LYS A 1 798 ? -39.869 -0.316 -4.655 1.00 35.25 798 LYS A O 1
ATOM 6542 N N . ARG A 1 799 ? -40.514 1.743 -4.012 1.00 37.44 799 ARG A N 1
ATOM 6543 C CA . ARG A 1 799 ? -39.864 1.762 -2.683 1.00 37.44 799 ARG A CA 1
ATOM 6544 C C . ARG A 1 799 ? -40.781 1.091 -1.650 1.00 37.44 799 ARG A C 1
ATOM 6546 O O . ARG A 1 799 ? -41.973 1.390 -1.680 1.00 37.44 799 ARG A O 1
ATOM 6553 N N . ALA A 1 800 ? -40.237 0.330 -0.697 1.00 37.03 800 ALA A N 1
ATOM 6554 C CA . ALA A 1 800 ? -40.788 0.134 0.658 1.00 37.03 800 ALA A CA 1
ATOM 6555 C C . ALA A 1 800 ? -39.862 -0.760 1.517 1.00 37.03 800 ALA A C 1
ATOM 6557 O O . ALA A 1 800 ? -39.134 -1.563 0.950 1.00 37.03 800 ALA A O 1
ATOM 6558 N N . PHE A 1 801 ? -39.907 -0.792 2.856 1.00 32.34 801 PHE A N 1
ATOM 6559 C CA . PHE A 1 801 ? -40.106 0.246 3.891 1.00 32.34 801 PHE A CA 1
ATOM 6560 C C . PHE A 1 801 ? -39.948 -0.448 5.263 1.00 32.34 801 PHE A C 1
ATOM 6562 O O . PHE A 1 801 ? -40.737 -1.348 5.541 1.00 32.34 801 PHE A O 1
ATOM 6569 N N . LYS A 1 802 ? -38.973 -0.055 6.102 1.00 35.84 802 LYS A N 1
ATOM 6570 C CA . LYS A 1 802 ? -38.891 -0.253 7.578 1.00 35.84 802 LYS A CA 1
ATOM 6571 C C . LYS A 1 802 ? -37.473 0.117 8.062 1.00 35.84 802 LYS A C 1
ATOM 6573 O O . LYS A 1 802 ? -36.519 -0.194 7.364 1.00 35.84 802 LYS A O 1
ATOM 6578 N N . GLY A 1 803 ? -37.248 0.797 9.191 1.00 35.47 803 GLY A N 1
ATOM 6579 C CA . GLY A 1 803 ? -38.169 1.209 10.263 1.00 35.47 803 GLY A CA 1
ATOM 6580 C C . GLY A 1 803 ? -38.332 0.116 11.334 1.00 35.47 803 GLY A C 1
ATOM 6581 O O . GLY A 1 803 ? -38.570 -1.033 10.989 1.00 35.47 803 GLY A O 1
ATOM 6582 N N . TYR A 1 804 ? -38.258 0.384 12.638 1.00 37.56 804 TYR A N 1
ATOM 6583 C CA . TYR A 1 804 ? -38.335 1.669 13.344 1.00 37.56 804 TYR A CA 1
ATOM 6584 C C . TYR A 1 804 ? -37.780 1.537 14.777 1.00 37.56 804 TYR A C 1
ATOM 6586 O O . TYR A 1 804 ? -37.758 0.432 15.307 1.00 37.56 804 TYR A O 1
ATOM 6594 N N . SER A 1 805 ? -37.528 2.685 15.423 1.00 37.69 805 SER A N 1
ATOM 6595 C CA . SER A 1 805 ? -37.410 2.875 16.887 1.00 37.69 805 SER A CA 1
ATOM 6596 C C . SER A 1 805 ? -36.180 2.254 17.585 1.00 37.69 805 SER A C 1
ATOM 6598 O O . SER A 1 805 ? -35.803 1.130 17.298 1.00 37.69 805 SER A O 1
ATOM 6600 N N . SER A 1 806 ? -35.452 2.911 18.499 1.00 44.38 806 SER A N 1
ATOM 6601 C CA . SER A 1 806 ? -35.695 4.067 19.394 1.00 44.38 806 SER A CA 1
ATOM 6602 C C . SER A 1 806 ? -36.713 3.859 20.523 1.00 44.38 806 SER A C 1
ATOM 6604 O O . SER A 1 806 ? -37.910 3.727 20.271 1.00 44.38 806 SER A O 1
ATOM 6606 N N . LYS A 1 807 ? -36.217 3.919 21.764 1.00 42.09 807 LYS A N 1
ATOM 6607 C CA . LYS A 1 807 ? -36.730 4.685 22.920 1.00 42.09 807 LYS A CA 1
ATOM 6608 C C . LYS A 1 807 ? -35.627 4.628 23.994 1.00 42.09 807 LYS A C 1
ATOM 6610 O O . LYS A 1 807 ? -35.094 3.551 24.225 1.00 42.09 807 LYS A O 1
ATOM 6615 N N . PHE A 1 808 ? -35.034 5.749 24.403 1.00 39.38 808 PHE A N 1
ATOM 6616 C CA . PHE A 1 808 ? -35.537 6.824 25.280 1.00 39.38 808 PHE A CA 1
ATOM 6617 C C . PHE A 1 808 ? -35.586 6.456 26.770 1.00 39.38 808 PHE A C 1
ATOM 6619 O O . PHE A 1 808 ? -35.943 5.342 27.139 1.00 39.38 808 PHE A O 1
ATOM 6626 N N . SER A 1 809 ? -35.165 7.437 27.567 1.00 48.91 809 SER A N 1
ATOM 6627 C CA . SER A 1 809 ? -34.692 7.360 28.949 1.00 48.91 809 SER A CA 1
ATOM 6628 C C . SER A 1 809 ? -35.753 7.030 30.004 1.00 48.91 809 SER A C 1
ATOM 6630 O O . SER A 1 809 ? -36.938 7.300 29.813 1.00 48.91 809 SER A O 1
ATOM 6632 N N . ASN A 1 810 ? -35.270 6.571 31.160 1.00 44.97 810 ASN A N 1
ATOM 6633 C CA . ASN A 1 810 ? -35.286 7.406 32.370 1.00 44.97 810 ASN A CA 1
ATOM 6634 C C . ASN A 1 810 ? -33.838 7.804 32.696 1.00 44.97 810 ASN A C 1
ATOM 6636 O O . ASN A 1 810 ? -32.939 7.095 32.186 1.00 44.97 810 ASN A O 1
#

Mean predicted aligned error: 25.69 Å

Secondary structure (DSSP, 8-state):
-GGGSHHHHHHHHHHHHHHHHHHHHHHHHHHHHHHHHHHHHHHHHHHHHHHHHHHHHHHHHHHHHHHHHHHHHHHHHHHHHHHHHHHHHHHHHHHHHHHHHHHHHHHHHHHHHHHHHHHHHHHHHHHHHHHHHHHHHHHHHHHHHHHHHHHHHHHHHHHHHHHHHHHHHHHHHHHHHHHHHHHHHHHHHHHHHHHHHHHHHHHHHHHHHHHHHHHHHHHHHHTTTTTS--------THHHHHHHHHHHHHHHHHHHHHHHHHHHHHHHHHHHHHHHHHHHHHHHHHHHHHHHHHHHHHHHHHHHHHHHHHHHHHHHHHHHHHHHHHTTT-SS----------------TT-SSTTTTHHHHHHHHHHHHHHHHHHHHHHHHHHHHHHHHHHHHHHHHHHHHHHHHHHHHHHHHHHHHHHHHHHHHHHHHHHHHHHHHHHHHHHHHHHHHHHHHHHHHHHHHHHHHHHHHHHHHHHHHHHHHHHHHHHHHHHHHHHHHHHHHHHHHHHHHHHHHHHHSB-TT--B--HHHHHHHHHHHTTGGGTSSSSGGGGSTTSSS--TT--TTTTSSTTS--TTS----------TTHHHHHHHHHHHHHHHHHHHHHHHHHHHHHHHHHHHHHHHHHHHHHHHHHHHHHHHHHHHHHHHHHHHHHHHHHHHHHHHHHHHHHHHHHH-TTSHHHHHHHHHHHHHHHHHHHHHHHHHHHHHHHH-GGGHHHHHHHHHHTT--PPP--------------------------------------------------------------------------

Radius of gyration: 82.12 Å; Cα contacts (8 Å, |Δi|>4): 88; chains: 1; bounding box: 204×124×292 Å